Protein AF-0000000080778118 (afdb_homodimer)

Structure (mmCIF, N/CA/C/O backbone):
data_AF-0000000080778118-model_v1
#
loop_
_entity.id
_entity.type
_entity.pdbx_description
1 polymer 'Multidrug ABC transporter'
#
loop_
_atom_site.group_PDB
_atom_site.id
_atom_site.type_symbol
_atom_site.label_atom_id
_atom_site.label_alt_id
_atom_site.label_comp_id
_atom_site.label_asym_id
_atom_site.label_entity_id
_atom_site.label_seq_id
_atom_site.pdbx_PDB_ins_code
_atom_site.Cartn_x
_atom_site.Cartn_y
_atom_site.Cartn_z
_atom_site.occupancy
_atom_site.B_iso_or_equiv
_atom_site.auth_seq_id
_atom_site.auth_comp_id
_atom_site.auth_asym_id
_atom_site.auth_atom_id
_atom_site.pdbx_PDB_model_num
ATOM 1 N N . MET A 1 1 ? 23.547 4.461 8.734 1 69.62 1 MET A N 1
ATOM 2 C CA . MET A 1 1 ? 22.844 4.582 7.453 1 69.62 1 MET A CA 1
ATOM 3 C C . MET A 1 1 ? 22.344 6.004 7.238 1 69.62 1 MET A C 1
ATOM 5 O O . MET A 1 1 ? 22.578 6.594 6.18 1 69.62 1 MET A O 1
ATOM 9 N N . ILE A 1 2 ? 21.859 6.613 8.273 1 71 2 ILE A N 1
ATOM 10 C CA . ILE A 1 2 ? 21.344 7.973 8.125 1 71 2 ILE A CA 1
ATOM 11 C C . ILE A 1 2 ? 22.484 8.914 7.746 1 71 2 ILE A C 1
ATOM 13 O O . ILE A 1 2 ? 22.328 9.781 6.891 1 71 2 ILE A O 1
ATOM 17 N N . LYS A 1 3 ? 23.641 8.766 8.383 1 73.06 3 LYS A N 1
ATOM 18 C CA . LYS A 1 3 ? 24.797 9.609 8.109 1 73.06 3 LYS A CA 1
ATOM 19 C C . LYS A 1 3 ? 25.25 9.453 6.656 1 73.06 3 LYS A C 1
ATOM 21 O O . LYS A 1 3 ? 25.656 10.43 6.023 1 73.06 3 LYS A O 1
ATOM 26 N N . VAL A 1 4 ? 25.109 8.188 6.121 1 76.06 4 VAL A N 1
ATOM 27 C CA . VAL A 1 4 ? 25.516 7.93 4.746 1 76.06 4 VAL A CA 1
ATOM 28 C C . VAL A 1 4 ? 24.562 8.617 3.775 1 76.06 4 VAL A C 1
ATOM 30 O O . VAL A 1 4 ? 24.984 9.203 2.781 1 76.06 4 VAL A O 1
ATOM 33 N N . ILE A 1 5 ? 23.375 8.578 4.148 1 73.12 5 ILE A N 1
ATOM 34 C CA . ILE A 1 5 ? 22.344 9.188 3.301 1 73.12 5 ILE A CA 1
ATOM 35 C C . ILE A 1 5 ? 22.531 10.703 3.287 1 73.12 5 ILE A C 1
ATOM 37 O O . ILE A 1 5 ? 22.391 11.336 2.24 1 73.12 5 ILE A O 1
ATOM 41 N N . LEU A 1 6 ? 22.891 11.234 4.488 1 74.62 6 LEU A N 1
ATOM 42 C CA . LEU A 1 6 ? 23.078 12.68 4.617 1 74.62 6 LEU A CA 1
ATOM 43 C C . LEU A 1 6 ? 24.312 13.133 3.855 1 74.62 6 LEU A C 1
ATOM 45 O O . LEU A 1 6 ? 24.297 14.195 3.225 1 74.62 6 LEU A O 1
ATOM 49 N N . LYS A 1 7 ? 25.391 12.25 3.855 1 76.31 7 LYS A N 1
ATOM 50 C CA . LYS A 1 7 ? 26.641 12.586 3.178 1 76.31 7 LYS A CA 1
ATOM 51 C C . LYS A 1 7 ? 26.453 12.578 1.662 1 76.31 7 LYS A C 1
ATOM 53 O O . LYS A 1 7 ? 27.047 13.398 0.957 1 76.31 7 LYS A O 1
ATOM 58 N N . LYS A 1 8 ? 25.547 11.719 1.199 1 74.56 8 LYS A N 1
ATOM 59 C CA . LYS A 1 8 ? 25.328 11.609 -0.24 1 74.56 8 LYS A CA 1
ATOM 60 C C . LYS A 1 8 ? 24.516 12.797 -0.762 1 74.56 8 LYS A C 1
ATOM 62 O O . LYS A 1 8 ? 24.625 13.164 -1.934 1 74.56 8 LYS A O 1
ATOM 67 N N . ASN A 1 9 ? 23.828 13.445 0.14 1 74.12 9 ASN A N 1
ATOM 68 C CA . ASN A 1 9 ? 22.938 14.523 -0.292 1 74.12 9 ASN A CA 1
ATOM 69 C C . ASN A 1 9 ? 23.391 15.867 0.276 1 74.12 9 ASN A C 1
ATOM 71 O O . ASN A 1 9 ? 22.562 16.734 0.557 1 74.12 9 ASN A O 1
ATOM 75 N N . ILE A 1 10 ? 24.703 16.078 0.444 1 77.06 10 ILE A N 1
ATOM 76 C CA . ILE A 1 10 ? 25.266 17.25 1.109 1 77.06 10 ILE A CA 1
ATOM 77 C C . ILE A 1 10 ? 25 18.5 0.272 1 77.06 10 ILE A C 1
ATOM 79 O O . ILE A 1 10 ? 24.766 19.578 0.817 1 77.06 10 ILE A O 1
ATOM 83 N N . LYS A 1 11 ? 25.078 18.344 -1.025 1 74.19 11 LYS A N 1
ATOM 84 C CA . LYS A 1 11 ? 24.844 19.516 -1.876 1 74.19 11 LYS A CA 1
ATOM 85 C C . LYS A 1 11 ? 23.422 20.031 -1.715 1 74.19 11 LYS A C 1
ATOM 87 O O . LYS A 1 11 ? 23.203 21.234 -1.602 1 74.19 11 LYS A O 1
ATOM 92 N N . PHE A 1 12 ? 22.562 19.172 -1.613 1 72.25 12 PHE A N 1
ATOM 93 C CA . PHE A 1 12 ? 21.172 19.562 -1.423 1 72.25 12 PHE A CA 1
ATOM 94 C C . PHE A 1 12 ? 20.969 20.188 -0.049 1 72.25 12 PHE A C 1
ATOM 96 O O . PHE A 1 12 ? 20.234 21.172 0.089 1 72.25 12 PHE A O 1
ATOM 103 N N . MET A 1 13 ? 21.625 19.656 0.868 1 74.94 13 MET A N 1
ATOM 104 C CA . MET A 1 13 ? 21.484 20.188 2.223 1 74.94 13 MET A CA 1
ATOM 105 C C . MET A 1 13 ? 22.047 21.594 2.305 1 74.94 13 MET A C 1
ATOM 107 O O . MET A 1 13 ? 21.469 22.453 2.988 1 74.94 13 MET A O 1
ATOM 111 N N . ALA A 1 14 ? 23.047 21.797 1.537 1 76.06 14 ALA A N 1
ATOM 112 C CA . ALA A 1 14 ? 23.656 23.125 1.541 1 76.06 14 ALA A CA 1
ATOM 113 C C . ALA A 1 14 ? 22.719 24.141 0.897 1 76.06 14 ALA A C 1
ATOM 115 O O . ALA A 1 14 ? 22.531 25.25 1.427 1 76.06 14 ALA A O 1
ATOM 116 N N . VAL A 1 15 ? 22.172 23.734 -0.185 1 72.25 15 VAL A N 1
ATOM 117 C CA . VAL A 1 15 ? 21.266 24.641 -0.876 1 72.25 15 VAL A CA 1
ATOM 118 C C . VAL A 1 15 ? 20.031 24.891 -0.007 1 72.25 15 VAL A C 1
ATOM 120 O O . VAL A 1 15 ? 19.547 26.016 0.072 1 72.25 15 VAL A O 1
ATOM 123 N N . SER A 1 16 ? 19.578 23.859 0.66 1 71.81 16 SER A N 1
ATOM 124 C CA . SER A 1 16 ? 18.422 24 1.539 1 71.81 16 SER A CA 1
ATOM 125 C C . SER A 1 16 ? 18.734 24.891 2.729 1 71.81 16 SER A C 1
ATOM 127 O O . SER A 1 16 ? 17.891 25.672 3.174 1 71.81 16 SER A O 1
ATOM 129 N N . LEU A 1 17 ? 19.906 24.875 3.193 1 76.44 17 LEU A N 1
ATOM 130 C CA . LEU A 1 17 ? 20.312 25.719 4.312 1 76.44 17 LEU A CA 1
ATOM 131 C C . LEU A 1 17 ? 20.359 27.188 3.902 1 76.44 17 LEU A C 1
ATOM 133 O O . LEU A 1 17 ? 19.938 28.062 4.668 1 76.44 17 LEU A O 1
ATOM 137 N N . ILE A 1 18 ? 20.844 27.406 2.717 1 76.5 18 ILE A N 1
ATOM 138 C CA . ILE A 1 18 ? 20.922 28.781 2.229 1 76.5 18 ILE A CA 1
ATOM 139 C C . ILE A 1 18 ? 19.516 29.344 2.031 1 76.5 18 ILE A C 1
ATOM 141 O O . ILE A 1 18 ? 19.25 30.484 2.404 1 76.5 18 ILE A O 1
ATOM 145 N N . MET A 1 19 ? 18.734 28.562 1.525 1 70.69 19 MET A N 1
ATOM 146 C CA . MET A 1 19 ? 17.375 29.016 1.292 1 70.69 19 MET A CA 1
ATOM 147 C C . MET A 1 19 ? 16.641 29.25 2.611 1 70.69 19 MET A C 1
ATOM 149 O O . MET A 1 19 ? 15.844 30.172 2.727 1 70.69 19 MET A O 1
ATOM 153 N N . SER A 1 20 ? 16.969 28.438 3.59 1 74.88 20 SER A N 1
ATOM 154 C CA . SER A 1 20 ? 16.375 28.609 4.91 1 74.88 20 SER A CA 1
ATOM 155 C C . SER A 1 20 ? 16.844 29.906 5.566 1 74.88 20 SER A C 1
ATOM 157 O O . SER A 1 20 ? 16.078 30.578 6.246 1 74.88 20 SER A O 1
ATOM 159 N N . LEU A 1 21 ? 18.047 30.234 5.328 1 78.75 21 LEU A N 1
ATOM 160 C CA . LEU A 1 21 ? 18.594 31.469 5.883 1 78.75 21 LEU A CA 1
ATOM 161 C C . LEU A 1 21 ? 17.922 32.688 5.27 1 78.75 21 LEU A C 1
ATOM 163 O O . LEU A 1 21 ? 17.609 33.656 5.977 1 78.75 21 LEU A O 1
ATOM 167 N N . ILE A 1 22 ? 17.688 32.562 4.031 1 75.25 22 ILE A N 1
ATOM 168 C CA . ILE A 1 22 ? 17.016 33.656 3.344 1 75.25 22 ILE A CA 1
ATOM 169 C C . ILE A 1 22 ? 15.586 33.812 3.867 1 75.25 22 ILE A C 1
ATOM 171 O O . ILE A 1 22 ? 15.102 34.906 4.074 1 75.25 22 ILE A O 1
ATOM 175 N N . MET A 1 23 ? 15.008 32.75 4.184 1 73.5 23 MET A N 1
ATOM 176 C CA . MET A 1 23 ? 13.641 32.75 4.691 1 73.5 23 MET A CA 1
ATOM 177 C C . MET A 1 23 ? 13.586 33.344 6.098 1 73.5 23 MET A C 1
ATOM 179 O O . MET A 1 23 ? 12.641 34.062 6.434 1 73.5 23 MET A O 1
ATOM 183 N N . VAL A 1 24 ? 14.609 33.062 6.852 1 79.12 24 VAL A N 1
ATOM 184 C CA . VAL A 1 24 ? 14.672 33.562 8.219 1 79.12 24 VAL A CA 1
ATOM 185 C C . VAL A 1 24 ? 14.812 35.062 8.203 1 79.12 24 VAL A C 1
ATOM 187 O O . VAL A 1 24 ? 14.125 35.781 8.953 1 79.12 24 VAL A O 1
ATOM 190 N N . VAL A 1 25 ? 15.602 35.562 7.352 1 77.06 25 VAL A N 1
ATOM 191 C CA . VAL A 1 25 ? 15.836 37 7.266 1 77.06 25 VAL A CA 1
ATOM 192 C C . VAL A 1 25 ? 14.562 37.688 6.805 1 77.06 25 VAL A C 1
ATOM 194 O O . VAL A 1 25 ? 14.195 38.75 7.34 1 77.06 25 VAL A O 1
ATOM 197 N N . ALA A 1 26 ? 13.945 37.062 5.906 1 72.25 26 ALA A N 1
ATOM 198 C CA . ALA A 1 26 ? 12.719 37.656 5.375 1 72.25 26 ALA A CA 1
ATOM 199 C C . ALA A 1 26 ? 11.617 37.688 6.43 1 72.25 26 ALA A C 1
ATOM 201 O O . ALA A 1 26 ? 10.852 38.656 6.531 1 72.25 26 ALA A O 1
ATOM 202 N N . THR A 1 27 ? 11.531 36.656 7.227 1 74.75 27 THR A N 1
ATOM 203 C CA . THR A 1 27 ? 10.484 36.531 8.234 1 74.75 27 THR A CA 1
ATOM 204 C C . THR A 1 27 ? 10.727 37.5 9.383 1 74.75 27 THR A C 1
ATOM 206 O O . THR A 1 27 ? 9.797 38.156 9.859 1 74.75 27 THR A O 1
ATOM 209 N N . LEU A 1 28 ? 11.938 37.719 9.812 1 77.31 28 LEU A N 1
ATOM 210 C CA . LEU A 1 28 ? 12.258 38.531 10.969 1 77.31 28 LEU A CA 1
ATOM 211 C C . LEU A 1 28 ? 12.328 40.031 10.578 1 77.31 28 LEU A C 1
ATOM 213 O O . LEU A 1 28 ? 12.281 40.906 11.445 1 77.31 28 LEU A O 1
ATOM 217 N N . SER A 1 29 ? 12.406 40.281 9.328 1 76.44 29 SER A N 1
ATOM 218 C CA . SER A 1 29 ? 12.492 41.688 8.883 1 76.44 29 SER A CA 1
ATOM 219 C C . SER A 1 29 ? 11.195 42.438 9.148 1 76.44 29 SER A C 1
ATOM 221 O O . SER A 1 29 ? 11.203 43.656 9.367 1 76.44 29 SER A O 1
ATOM 223 N N . VAL A 1 30 ? 10.094 41.719 9.164 1 74.88 30 VAL A N 1
ATOM 224 C CA . VAL A 1 30 ? 8.797 42.375 9.312 1 74.88 30 VAL A CA 1
ATOM 225 C C . VAL A 1 30 ? 8.656 42.938 10.727 1 74.88 30 VAL A C 1
ATOM 227 O O . VAL A 1 30 ? 8.391 44.125 10.906 1 74.88 30 VAL A O 1
ATOM 230 N N . PRO A 1 31 ? 8.914 42.094 11.734 1 71.12 31 PRO A N 1
ATOM 231 C CA . PRO A 1 31 ? 8.812 42.656 13.086 1 71.12 31 PRO A CA 1
ATOM 232 C C . PRO A 1 31 ? 9.852 43.75 13.344 1 71.12 31 PRO A C 1
ATOM 234 O O . PRO A 1 31 ? 9.57 44.719 14.047 1 71.12 31 PRO A O 1
ATOM 237 N N . PHE A 1 32 ? 10.953 43.688 12.781 1 75.44 32 PHE A N 1
ATOM 238 C CA . PHE A 1 32 ? 11.992 44.688 13 1 75.44 32 PHE A CA 1
ATOM 239 C C . PHE A 1 32 ? 11.625 46 12.344 1 75.44 32 PHE A C 1
ATOM 241 O O . PHE A 1 32 ? 11.805 47.062 12.938 1 75.44 32 PHE A O 1
ATOM 248 N N . LEU A 1 33 ? 11.156 45.875 11.172 1 76.12 33 LEU A N 1
ATOM 249 C CA . LEU A 1 33 ? 10.766 47.094 10.469 1 76.12 33 LEU A CA 1
ATOM 250 C C . LEU A 1 33 ? 9.531 47.719 11.117 1 76.12 33 LEU A C 1
ATOM 252 O O . LEU A 1 33 ? 9.398 48.938 11.164 1 76.12 33 LEU A O 1
ATOM 256 N N . SER A 1 34 ? 8.625 46.812 11.547 1 74.25 34 SER A N 1
ATOM 257 C CA . SER A 1 34 ? 7.445 47.312 12.234 1 74.25 34 SER A CA 1
ATOM 258 C C . SER A 1 34 ? 7.824 48.094 13.5 1 74.25 34 SER A C 1
ATOM 260 O O . SER A 1 34 ? 7.203 49.094 13.836 1 74.25 34 SER A O 1
ATOM 262 N N . ASN A 1 35 ? 8.82 47.594 14.227 1 73.44 35 ASN A N 1
ATOM 263 C CA . ASN A 1 35 ? 9.297 48.281 15.422 1 73.44 35 ASN A CA 1
ATOM 264 C C . ASN A 1 35 ? 9.844 49.688 15.094 1 73.44 35 ASN A C 1
ATOM 266 O O . ASN A 1 35 ? 9.609 50.625 15.836 1 73.44 35 ASN A O 1
ATOM 270 N N . LYS A 1 36 ? 10.523 49.781 14 1 74.19 36 LYS A N 1
ATOM 271 C CA . LYS A 1 36 ? 11.094 51.062 13.602 1 74.19 36 LYS A CA 1
ATOM 272 C C . LYS A 1 36 ? 10.008 52.062 13.164 1 74.19 36 LYS A C 1
ATOM 274 O O . LY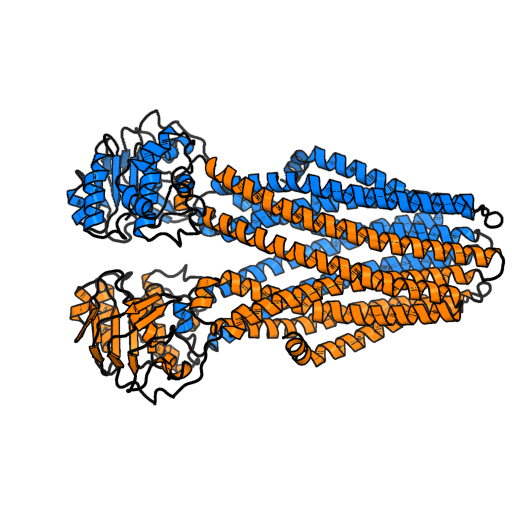S A 1 36 ? 10.07 53.25 13.477 1 74.19 36 LYS A O 1
ATOM 279 N N . ILE A 1 37 ? 9.016 51.562 12.516 1 74.38 37 ILE A N 1
ATOM 280 C CA . ILE A 1 37 ? 7.973 52.406 11.945 1 74.38 37 ILE A CA 1
ATOM 281 C C . ILE A 1 37 ? 7.027 52.875 13.047 1 74.38 37 ILE A C 1
ATOM 283 O O . ILE A 1 37 ? 6.66 54.062 13.094 1 74.38 37 ILE A O 1
ATOM 287 N N . PHE A 1 38 ? 6.758 51.938 14.008 1 68.75 38 PHE A N 1
ATOM 288 C CA . PHE A 1 38 ? 5.711 52.25 14.977 1 68.75 38 PHE A CA 1
ATOM 289 C C . PHE A 1 38 ? 6.297 52.969 16.203 1 68.75 38 PHE A C 1
ATOM 291 O O . PHE A 1 38 ? 5.555 53.469 17.047 1 68.75 38 PHE A O 1
ATOM 298 N N . ARG A 1 39 ? 7.582 52.969 16.328 1 70.31 39 ARG A N 1
ATOM 299 C CA . ARG A 1 39 ? 8.211 53.688 17.438 1 70.31 39 ARG A CA 1
ATOM 300 C C . ARG A 1 39 ? 7.777 55.156 17.438 1 70.31 39 ARG A C 1
ATOM 302 O O . ARG A 1 39 ? 7.57 55.75 18.516 1 70.31 39 ARG A O 1
ATOM 309 N N . ASP A 1 40 ? 7.723 55.688 16.219 1 64.75 40 ASP A N 1
ATOM 310 C CA . ASP A 1 40 ? 7.195 57.062 16.125 1 64.75 40 ASP A CA 1
ATOM 311 C C . ASP A 1 40 ? 5.793 57.062 15.531 1 64.75 40 ASP A C 1
ATOM 313 O O . ASP A 1 40 ? 5.621 57.375 14.352 1 64.75 40 ASP A O 1
ATOM 317 N N . ILE A 1 41 ? 4.793 56.562 16.281 1 61.75 41 ILE A N 1
ATOM 318 C CA . ILE A 1 41 ? 3.426 56.312 15.836 1 61.75 41 ILE A CA 1
ATOM 319 C C . ILE A 1 41 ? 2.807 57.625 15.336 1 61.75 41 ILE A C 1
ATOM 321 O O . ILE A 1 41 ? 1.935 57.594 14.469 1 61.75 41 ILE A O 1
ATOM 325 N N . THR A 1 42 ? 3.24 58.719 15.898 1 60.03 42 THR A N 1
ATOM 326 C CA . THR A 1 42 ? 2.619 60 15.562 1 60.03 42 THR A CA 1
ATOM 327 C C . THR A 1 42 ? 3.043 60.469 14.172 1 60.03 42 THR A C 1
ATOM 329 O O . THR A 1 42 ? 2.363 61.281 13.547 1 60.03 42 THR A O 1
ATOM 332 N N . ASN A 1 43 ? 4.207 59.906 13.719 1 63.88 43 ASN A N 1
ATOM 333 C CA . ASN A 1 43 ? 4.684 60.344 12.406 1 63.88 43 ASN A CA 1
ATOM 334 C C . ASN A 1 43 ? 4.887 59.188 11.461 1 63.88 43 ASN A C 1
ATOM 336 O O . ASN A 1 43 ? 6 58.938 10.992 1 63.88 43 ASN A O 1
ATOM 340 N N . ILE A 1 44 ? 3.84 58.406 11.219 1 69.62 44 ILE A N 1
ATOM 341 C CA . ILE A 1 44 ? 3.971 57.312 10.273 1 69.62 44 ILE A CA 1
ATOM 342 C C . ILE A 1 44 ? 3.918 57.844 8.844 1 69.62 44 ILE A C 1
ATOM 344 O O . ILE A 1 44 ? 2.949 58.5 8.461 1 69.62 44 ILE A O 1
ATOM 348 N N . GLN A 1 45 ? 5.062 57.906 8.148 1 68.5 45 GLN A N 1
ATOM 349 C CA . GLN A 1 45 ? 5.133 58.312 6.75 1 68.5 45 GLN A CA 1
ATOM 350 C C . GLN A 1 45 ? 4.598 57.188 5.832 1 68.5 45 GLN A C 1
ATOM 352 O O . GLN A 1 45 ? 4.773 56 6.113 1 68.5 45 GLN A O 1
ATOM 357 N N . ARG A 1 46 ? 3.762 57.562 4.824 1 73.94 46 ARG A N 1
ATOM 358 C CA . ARG A 1 46 ? 3.215 56.625 3.834 1 73.94 46 ARG A CA 1
ATOM 359 C C . ARG A 1 46 ? 4.316 55.781 3.217 1 73.94 46 ARG A C 1
ATOM 361 O O . ARG A 1 46 ? 4.098 54.625 2.9 1 73.94 46 ARG A O 1
ATOM 368 N N . SER A 1 47 ? 5.461 56.406 3.174 1 75.44 47 SER A N 1
ATOM 369 C CA . SER A 1 47 ? 6.586 55.688 2.568 1 75.44 47 SER A CA 1
ATOM 370 C C . SER A 1 47 ? 7.004 54.5 3.412 1 75.44 47 SER A C 1
ATOM 372 O O . SER A 1 47 ? 7.395 53.438 2.875 1 75.44 47 SER A O 1
ATOM 374 N N . ASP A 1 48 ? 6.809 54.5 4.695 1 75.62 48 ASP A N 1
ATOM 375 C CA . ASP A 1 48 ? 7.188 53.406 5.578 1 75.62 48 ASP A CA 1
ATOM 376 C C . ASP A 1 48 ? 6.207 52.25 5.461 1 75.62 48 ASP A C 1
ATOM 378 O O . ASP A 1 48 ? 6.609 51.094 5.531 1 75.62 48 ASP A O 1
ATOM 382 N N . LEU A 1 49 ? 5.027 52.594 5.137 1 73.62 49 LEU A N 1
ATOM 383 C CA . LEU A 1 49 ? 4.012 51.562 4.98 1 73.62 49 LEU A CA 1
ATOM 384 C C . LEU A 1 49 ? 4.207 50.812 3.666 1 73.62 49 LEU A C 1
ATOM 386 O O . LEU A 1 49 ? 4.031 49.594 3.613 1 73.62 49 LEU A O 1
ATOM 390 N N . TYR A 1 50 ? 4.582 51.562 2.682 1 76.31 50 TYR A N 1
ATOM 391 C CA . TYR A 1 50 ? 4.863 50.938 1.401 1 76.31 50 TYR A CA 1
ATOM 392 C C . TYR A 1 50 ? 6.086 50.031 1.501 1 76.31 50 TYR A C 1
ATOM 394 O O . TYR A 1 50 ? 6.125 48.938 0.888 1 76.31 50 TYR A O 1
ATOM 402 N N . LEU A 1 51 ? 7.008 50.469 2.293 1 77.56 51 LEU A N 1
ATOM 403 C CA . LEU A 1 51 ? 8.211 49.656 2.477 1 77.56 51 LEU A CA 1
ATOM 404 C C . LEU A 1 51 ? 7.887 48.375 3.203 1 77.56 51 LEU A C 1
ATOM 406 O O . LEU A 1 51 ? 8.398 47.312 2.838 1 77.56 51 LEU A O 1
ATOM 410 N N . LEU A 1 52 ? 7.035 48.438 4.16 1 76.06 52 LEU A N 1
ATOM 411 C CA . LEU A 1 52 ? 6.633 47.25 4.902 1 76.06 52 LEU A CA 1
ATOM 412 C C . LEU A 1 52 ? 5.879 46.281 4.004 1 76.06 52 LEU A C 1
ATOM 414 O O . LEU A 1 52 ? 6.133 45.094 4.035 1 76.06 52 LEU A O 1
ATOM 418 N N . PHE A 1 53 ? 5.047 46.812 3.182 1 75.75 53 PHE A N 1
ATOM 419 C CA . PHE A 1 53 ? 4.289 46 2.242 1 75.75 53 PHE A CA 1
ATOM 420 C C . PHE A 1 53 ? 5.211 45.344 1.211 1 75.75 53 PHE A C 1
ATOM 422 O O . PHE A 1 53 ? 5.047 44.188 0.863 1 75.75 53 PHE A O 1
ATOM 429 N N . GLY A 1 54 ? 6.121 46.156 0.726 1 75.38 54 GLY A N 1
ATOM 430 C CA . GLY A 1 54 ? 7.066 45.656 -0.25 1 75.38 54 GLY A CA 1
ATOM 431 C C . GLY A 1 54 ? 7.914 44.5 0.283 1 75.38 54 GLY A C 1
ATOM 432 O O . GLY A 1 54 ? 8.148 43.531 -0.417 1 75.38 54 GLY A O 1
ATOM 433 N N . ILE A 1 55 ? 8.297 44.5 1.538 1 77.38 55 ILE A N 1
ATOM 434 C CA . ILE A 1 55 ? 9.133 43.469 2.141 1 77.38 55 ILE A CA 1
ATOM 435 C C . ILE A 1 55 ? 8.305 42.188 2.355 1 77.38 55 ILE A C 1
ATOM 437 O O . ILE A 1 55 ? 8.812 41.094 2.193 1 77.38 55 ILE A O 1
ATOM 441 N N . MET A 1 56 ? 7.062 42.344 2.703 1 77.12 56 MET A N 1
ATOM 442 C CA . MET A 1 56 ? 6.191 41.188 2.898 1 77.12 56 MET A CA 1
ATOM 443 C C . MET A 1 56 ? 5.977 40.438 1.587 1 77.12 56 MET A C 1
ATOM 445 O O . MET A 1 56 ? 6.016 39.219 1.557 1 77.12 56 MET A O 1
ATOM 449 N N . VAL A 1 57 ? 5.777 41.25 0.515 1 78.62 57 VAL A N 1
ATOM 450 C CA . VAL A 1 57 ? 5.559 40.625 -0.795 1 78.62 57 VAL A CA 1
ATOM 451 C C . VAL A 1 57 ? 6.832 39.938 -1.258 1 78.62 57 VAL A C 1
ATOM 453 O O . VAL A 1 57 ? 6.777 38.812 -1.81 1 78.62 57 VAL A O 1
ATOM 456 N N . LEU A 1 58 ? 7.953 40.562 -1.013 1 77.88 58 LEU A N 1
ATOM 457 C CA . LEU A 1 58 ? 9.227 39.969 -1.39 1 77.88 58 LEU A CA 1
ATOM 458 C C . LEU A 1 58 ? 9.469 38.688 -0.629 1 77.88 58 LEU A C 1
ATOM 460 O O . LEU A 1 58 ? 9.984 37.719 -1.193 1 77.88 58 LEU A O 1
ATOM 464 N N . ASN A 1 59 ? 9.125 38.625 0.623 1 77.25 59 ASN A N 1
ATOM 465 C CA . ASN A 1 59 ? 9.266 37.406 1.429 1 77.25 59 ASN A CA 1
ATOM 466 C C . ASN A 1 59 ? 8.453 36.25 0.853 1 77.25 59 ASN A C 1
ATOM 468 O O . ASN A 1 59 ? 8.891 35.094 0.868 1 77.25 59 ASN A O 1
ATOM 472 N N . TYR A 1 60 ? 7.391 36.531 0.316 1 77.88 60 TYR A N 1
ATOM 473 C CA . TYR A 1 60 ? 6.52 35.5 -0.218 1 77.88 60 TYR A CA 1
ATOM 474 C C . TYR A 1 60 ? 7.062 34.938 -1.533 1 77.88 60 TYR A C 1
ATOM 476 O O . TYR A 1 60 ? 6.961 33.75 -1.804 1 77.88 60 TYR A O 1
ATOM 484 N N . PHE A 1 61 ? 7.594 35.844 -2.35 1 79.81 61 PHE A N 1
ATOM 485 C CA . PHE A 1 61 ? 8.188 35.406 -3.6 1 79.81 61 PHE A CA 1
ATOM 486 C C . PHE A 1 61 ? 9.391 34.5 -3.33 1 79.81 61 PHE A C 1
ATOM 488 O O . PHE A 1 61 ? 9.617 33.531 -4.051 1 79.81 61 PHE A O 1
ATOM 495 N N . ILE A 1 62 ? 10.094 34.812 -2.336 1 77.31 62 ILE A N 1
ATOM 496 C CA . ILE A 1 62 ? 11.242 34 -1.966 1 77.31 62 ILE A CA 1
ATOM 497 C C . ILE A 1 62 ? 10.773 32.625 -1.475 1 77.31 62 ILE A C 1
ATOM 499 O O . ILE A 1 62 ? 11.375 31.609 -1.803 1 77.31 62 ILE A O 1
ATOM 503 N N . GLN A 1 63 ? 9.68 32.625 -0.722 1 77.81 63 GLN A N 1
ATOM 504 C CA . GLN A 1 63 ? 9.148 31.359 -0.202 1 77.81 63 GLN A CA 1
ATOM 505 C C . GLN A 1 63 ? 8.688 30.438 -1.334 1 77.81 63 GLN A C 1
ATOM 507 O O . GLN A 1 63 ? 8.953 29.234 -1.313 1 77.81 63 GLN A O 1
ATOM 512 N N . ILE A 1 64 ? 8.023 31.062 -2.299 1 82.12 64 ILE A N 1
ATOM 513 C CA . ILE A 1 64 ? 7.543 30.281 -3.438 1 82.12 64 ILE A CA 1
ATOM 514 C C . ILE A 1 64 ? 8.727 29.766 -4.25 1 82.12 64 ILE A C 1
ATOM 516 O O . ILE A 1 64 ? 8.734 28.625 -4.695 1 82.12 64 ILE A O 1
ATOM 520 N N . GLY A 1 65 ? 9.688 30.625 -4.484 1 78.62 65 GLY A N 1
ATOM 521 C CA . GLY A 1 65 ? 10.883 30.219 -5.195 1 78.62 65 GLY A CA 1
ATOM 522 C C . GLY A 1 65 ? 11.609 29.062 -4.523 1 78.62 65 GLY A C 1
ATOM 523 O O . GLY A 1 65 ? 12.094 28.156 -5.195 1 78.62 65 GLY A O 1
ATOM 524 N N . LEU A 1 66 ? 11.625 29.047 -3.27 1 78 66 LEU A N 1
ATOM 525 C CA . LEU A 1 66 ? 12.273 27.984 -2.516 1 78 66 LEU A CA 1
ATOM 526 C C . LEU A 1 66 ? 11.523 26.672 -2.672 1 78 66 LEU A C 1
ATOM 528 O O . LEU A 1 66 ? 12.141 25.609 -2.766 1 78 66 LEU A O 1
ATOM 532 N N . ILE A 1 67 ? 10.219 26.75 -2.66 1 79.81 67 ILE A N 1
ATOM 533 C CA . ILE A 1 67 ? 9.406 25.547 -2.799 1 79.81 67 ILE A CA 1
ATOM 534 C C . ILE A 1 67 ? 9.648 24.922 -4.168 1 79.81 67 ILE A C 1
ATOM 536 O O . ILE A 1 67 ? 9.812 23.703 -4.273 1 79.81 67 ILE A O 1
ATOM 540 N N . LEU A 1 68 ? 9.672 25.781 -5.207 1 83.81 68 LEU A N 1
ATOM 541 C CA . LEU A 1 68 ? 9.875 25.281 -6.566 1 83.81 68 LEU A CA 1
ATOM 542 C C . LEU A 1 68 ? 11.25 24.656 -6.715 1 83.81 68 LEU A C 1
ATOM 544 O O . LEU A 1 68 ? 11.383 23.594 -7.324 1 83.81 68 LEU A O 1
ATOM 548 N N . LEU A 1 69 ? 12.203 25.266 -6.129 1 80.44 69 LEU A N 1
ATOM 549 C CA . LEU A 1 69 ? 13.57 24.75 -6.219 1 80.44 69 LEU A CA 1
ATOM 550 C C . LEU A 1 69 ? 13.711 23.453 -5.43 1 80.44 69 LEU A C 1
ATOM 552 O O . LEU A 1 69 ? 14.383 22.516 -5.879 1 80.44 69 LEU A O 1
ATOM 556 N N . LYS A 1 70 ? 13.148 23.438 -4.262 1 80.12 70 LYS A N 1
ATOM 557 C CA . LYS A 1 70 ? 13.211 22.266 -3.404 1 80.12 70 LYS A CA 1
ATOM 558 C C . LYS A 1 70 ? 12.648 21.031 -4.117 1 80.12 70 LYS A C 1
ATOM 560 O O . LYS A 1 70 ? 13.242 19.953 -4.059 1 80.12 70 LYS A O 1
ATOM 565 N N . GLU A 1 71 ? 11.594 21.219 -4.801 1 83.5 71 GLU A N 1
ATOM 566 C CA . GLU A 1 71 ? 10.938 20.078 -5.434 1 83.5 71 GLU A CA 1
ATOM 567 C C . GLU A 1 71 ? 11.695 19.625 -6.68 1 83.5 71 GLU A C 1
ATOM 569 O O . GLU A 1 71 ? 11.688 18.438 -7.027 1 83.5 71 GLU A O 1
ATOM 574 N N . LYS A 1 72 ? 12.336 20.562 -7.312 1 84.12 72 LYS A N 1
ATOM 575 C CA . LYS A 1 72 ? 13.164 20.203 -8.461 1 84.12 72 LYS A CA 1
ATOM 576 C C . LYS A 1 72 ? 14.352 19.344 -8.023 1 84.12 72 LYS A C 1
ATOM 578 O O . LYS A 1 72 ? 14.695 18.375 -8.688 1 84.12 72 LYS A O 1
ATOM 583 N N . VAL A 1 73 ? 14.938 19.719 -6.949 1 81.25 73 VAL A N 1
ATOM 584 C CA . VAL A 1 73 ? 16.078 18.969 -6.43 1 81.25 73 VAL A CA 1
ATOM 585 C C . VAL A 1 73 ? 15.602 17.625 -5.891 1 81.25 73 VAL A C 1
ATOM 587 O O . VAL A 1 73 ? 16.312 16.625 -6 1 81.25 73 VAL A O 1
ATOM 590 N N . ALA A 1 74 ? 14.438 17.609 -5.277 1 83.38 74 ALA A N 1
ATOM 591 C CA . ALA A 1 74 ? 13.875 16.406 -4.68 1 83.38 74 ALA A CA 1
ATOM 592 C C . ALA A 1 74 ? 13.727 15.297 -5.723 1 83.38 74 ALA A C 1
ATOM 594 O O . ALA A 1 74 ? 13.891 14.109 -5.41 1 83.38 74 ALA A O 1
ATOM 595 N N . VAL A 1 75 ? 13.414 15.695 -6.949 1 88.5 75 VAL A N 1
ATOM 596 C CA . VAL A 1 75 ? 13.234 14.695 -8 1 88.5 75 VAL A CA 1
ATOM 597 C C . VAL A 1 75 ? 14.523 13.906 -8.195 1 88.5 75 VAL A C 1
ATOM 599 O O . VAL A 1 75 ? 14.508 12.68 -8.234 1 88.5 75 VAL A O 1
ATOM 602 N N . ASN A 1 76 ? 15.578 14.578 -8.305 1 85.81 76 ASN A N 1
ATOM 603 C CA . ASN A 1 76 ? 16.859 13.922 -8.547 1 85.81 76 ASN A CA 1
ATOM 604 C C . ASN A 1 76 ? 17.297 13.094 -7.348 1 85.81 76 ASN A C 1
ATOM 606 O O . ASN A 1 76 ? 17.75 11.961 -7.504 1 85.81 76 ASN A O 1
ATOM 610 N N . VAL A 1 77 ? 17.188 13.625 -6.211 1 83.5 77 VAL A N 1
ATOM 611 C CA . VAL A 1 77 ? 17.656 12.945 -5 1 83.5 77 VAL A CA 1
ATOM 612 C C . VAL A 1 77 ? 16.812 11.703 -4.754 1 83.5 77 VAL A C 1
ATOM 614 O O . VAL A 1 77 ? 17.344 10.633 -4.461 1 83.5 77 VAL A O 1
ATOM 617 N N . ASN A 1 78 ? 15.539 11.859 -4.871 1 89.19 78 ASN A N 1
ATOM 618 C CA . ASN A 1 78 ? 14.648 10.734 -4.621 1 89.19 78 ASN A CA 1
ATOM 619 C C . ASN A 1 78 ? 14.805 9.648 -5.684 1 89.19 78 ASN A C 1
ATOM 621 O O . ASN A 1 78 ? 14.742 8.461 -5.375 1 89.19 78 ASN A O 1
ATOM 625 N N . SER A 1 79 ? 14.93 10.125 -6.91 1 91.62 79 SER A N 1
ATOM 626 C CA . SER A 1 79 ? 15.117 9.156 -7.984 1 91.62 79 SER A CA 1
ATOM 627 C C . SER A 1 79 ? 16.406 8.359 -7.789 1 91.62 79 SER A C 1
ATOM 629 O O . SER A 1 79 ? 16.422 7.145 -8.008 1 91.62 79 SER A O 1
ATOM 631 N N . GLU A 1 80 ? 17.391 9.023 -7.426 1 88.38 80 GLU A N 1
ATOM 632 C CA . GLU A 1 80 ? 18.672 8.359 -7.199 1 88.38 80 GLU A CA 1
ATOM 633 C C . GLU A 1 80 ? 18.594 7.387 -6.027 1 88.38 80 GLU A C 1
ATOM 635 O O . GLU A 1 80 ? 19.094 6.266 -6.109 1 88.38 80 GLU A O 1
ATOM 640 N N . ASN A 1 81 ? 18 7.777 -4.984 1 88.81 81 ASN A N 1
ATOM 641 C CA . ASN A 1 81 ? 17.891 6.918 -3.811 1 88.81 81 ASN A CA 1
ATOM 642 C C . ASN A 1 81 ? 17.031 5.684 -4.102 1 88.81 81 ASN A C 1
ATOM 644 O O . ASN A 1 81 ? 17.453 4.559 -3.816 1 88.81 81 ASN A O 1
ATOM 648 N N . LEU A 1 82 ? 15.891 5.957 -4.629 1 92.94 82 LEU A N 1
ATOM 649 C CA . LEU A 1 82 ? 15.031 4.816 -4.93 1 92.94 82 LEU A CA 1
ATOM 650 C C . LEU A 1 82 ? 15.695 3.887 -5.941 1 92.94 82 LEU A C 1
ATOM 652 O O . LEU A 1 82 ? 15.586 2.664 -5.836 1 92.94 82 LEU A O 1
ATOM 656 N N . GLY A 1 83 ? 16.297 4.5 -6.938 1 92.81 83 GLY A N 1
ATOM 657 C CA . GLY A 1 83 ? 17.031 3.695 -7.906 1 92.81 83 GLY A CA 1
ATOM 658 C C . GLY A 1 83 ? 18.078 2.807 -7.27 1 92.81 83 GLY A C 1
ATOM 659 O O . GLY A 1 83 ? 18.188 1.627 -7.609 1 92.81 83 GLY A O 1
ATOM 660 N N . ASN A 1 84 ? 18.828 3.32 -6.371 1 90.94 84 ASN A N 1
ATOM 661 C CA . ASN A 1 84 ? 19.859 2.559 -5.676 1 90.94 84 ASN A CA 1
ATOM 662 C C . ASN A 1 84 ? 19.25 1.452 -4.812 1 90.94 84 ASN A C 1
ATOM 664 O O . ASN A 1 84 ? 19.781 0.341 -4.766 1 90.94 84 ASN A O 1
ATOM 668 N N . PHE A 1 85 ? 18.188 1.786 -4.145 1 93.06 85 PHE A N 1
ATOM 669 C CA . PHE A 1 85 ? 17.547 0.797 -3.287 1 93.06 85 PHE A CA 1
ATOM 670 C C . PHE A 1 85 ? 16.969 -0.344 -4.117 1 93.06 85 PHE A C 1
ATOM 672 O O . PHE A 1 85 ? 17.062 -1.51 -3.727 1 93.06 85 PHE A O 1
ATOM 679 N N . MET A 1 86 ? 16.406 0.073 -5.211 1 93.81 86 MET A N 1
ATOM 680 C CA . MET A 1 86 ? 15.859 -0.951 -6.098 1 93.81 86 MET A CA 1
ATOM 681 C C . MET A 1 86 ? 16.969 -1.837 -6.656 1 93.81 86 MET A C 1
ATOM 683 O O . MET A 1 86 ? 16.766 -3.039 -6.848 1 93.81 86 MET A O 1
ATOM 687 N N . GLN A 1 87 ? 18.062 -1.28 -6.926 1 91.75 87 GLN A N 1
ATOM 688 C CA . GLN A 1 87 ? 19.203 -2.053 -7.402 1 91.75 87 GLN A CA 1
ATOM 689 C C . GLN A 1 87 ? 19.688 -3.033 -6.34 1 91.75 87 GLN A C 1
ATOM 691 O O . GLN A 1 87 ? 20.078 -4.156 -6.656 1 91.75 87 GLN A O 1
ATOM 696 N N . ASP A 1 88 ? 19.688 -2.588 -5.133 1 92 88 ASP A N 1
ATOM 697 C CA . ASP A 1 88 ? 20.078 -3.461 -4.035 1 92 88 ASP A CA 1
ATOM 698 C C . ASP A 1 88 ? 19.172 -4.676 -3.938 1 92 88 ASP A C 1
ATOM 700 O O . ASP A 1 88 ? 19.609 -5.762 -3.549 1 92 88 ASP A O 1
ATOM 704 N N . LEU A 1 89 ? 17.938 -4.527 -4.305 1 92.12 89 LEU A N 1
ATOM 705 C CA . LEU A 1 89 ? 16.953 -5.609 -4.195 1 92.12 89 LEU A CA 1
ATOM 706 C C . LEU A 1 89 ? 17.328 -6.762 -5.125 1 92.12 89 LEU A C 1
ATOM 708 O O . LEU A 1 89 ? 17.031 -7.922 -4.832 1 92.12 89 LEU A O 1
ATOM 712 N N . PHE A 1 90 ? 18.016 -6.406 -6.242 1 89.75 90 PHE A N 1
ATOM 713 C CA . PHE A 1 90 ? 18.438 -7.453 -7.16 1 89.75 90 PHE A CA 1
ATOM 714 C C . PHE A 1 90 ? 19.469 -8.367 -6.5 1 89.75 90 PHE A C 1
ATOM 716 O O . PHE A 1 90 ? 19.594 -9.531 -6.871 1 89.75 90 PHE A O 1
ATOM 723 N N . HIS A 1 91 ? 20.109 -7.852 -5.543 1 90.81 91 HIS A N 1
ATOM 724 C CA . HIS A 1 91 ? 21.266 -8.57 -5.004 1 90.81 91 HIS A CA 1
ATOM 725 C C . HIS A 1 91 ? 20.953 -9.164 -3.633 1 90.81 91 HIS A C 1
ATOM 727 O O . HIS A 1 91 ? 21.844 -9.672 -2.953 1 90.81 91 HIS A O 1
ATOM 733 N N . VAL A 1 92 ? 19.766 -9.133 -3.236 1 91.69 92 VAL A N 1
ATOM 734 C CA . VAL A 1 92 ? 19.344 -9.711 -1.963 1 91.69 92 VAL A CA 1
ATOM 735 C C . VAL A 1 92 ? 19.344 -11.234 -2.068 1 91.69 92 VAL A C 1
ATOM 737 O O . VAL A 1 92 ? 19.078 -11.789 -3.139 1 91.69 92 VAL A O 1
ATOM 740 N N . LYS A 1 93 ? 19.656 -11.914 -0.99 1 90.31 93 LYS A N 1
ATOM 741 C CA . LYS A 1 93 ? 19.672 -13.367 -0.959 1 90.31 93 LYS A CA 1
ATOM 742 C C . LYS A 1 93 ? 18.297 -13.945 -1.322 1 90.31 93 LYS A C 1
ATOM 744 O O . LYS A 1 93 ? 17.266 -13.352 -1 1 90.31 93 LYS A O 1
ATOM 749 N N . TYR A 1 94 ? 18.312 -15.062 -1.887 1 87.75 94 TYR A N 1
ATOM 750 C CA . TYR A 1 94 ? 17.125 -15.734 -2.398 1 87.75 94 TYR A CA 1
ATOM 751 C C . TYR A 1 94 ? 16.109 -15.977 -1.285 1 87.75 94 TYR A C 1
ATOM 753 O O . TYR A 1 94 ? 14.938 -15.656 -1.431 1 87.75 94 TYR A O 1
ATOM 761 N N . ASP A 1 95 ? 16.562 -16.438 -0.209 1 82.38 95 ASP A N 1
ATOM 762 C CA . ASP A 1 95 ? 15.672 -16.781 0.888 1 82.38 95 ASP A CA 1
ATOM 763 C C . ASP A 1 95 ? 15.016 -15.539 1.479 1 82.38 95 ASP A C 1
ATOM 765 O O . ASP A 1 95 ? 13.859 -15.578 1.904 1 82.38 95 ASP A O 1
ATOM 769 N N . THR A 1 96 ? 15.766 -14.516 1.489 1 83.5 96 THR A N 1
ATOM 770 C CA . THR A 1 96 ? 15.211 -13.266 1.989 1 83.5 96 THR A CA 1
ATOM 771 C C . THR A 1 96 ? 14.117 -12.742 1.062 1 83.5 96 THR A C 1
ATOM 773 O O . THR A 1 96 ? 13.094 -12.234 1.524 1 83.5 96 THR A O 1
ATOM 776 N N . MET A 1 97 ? 14.289 -12.875 -0.207 1 84.25 97 MET A N 1
ATOM 777 C CA . MET A 1 97 ? 13.305 -12.43 -1.193 1 84.25 97 MET A CA 1
ATOM 778 C C . MET A 1 97 ? 12.023 -13.234 -1.084 1 84.25 97 MET A C 1
ATOM 780 O O . MET A 1 97 ? 10.922 -12.688 -1.187 1 84.25 97 MET A O 1
ATOM 784 N N . ILE A 1 98 ? 12.211 -14.516 -0.863 1 76.31 98 ILE A N 1
ATOM 785 C CA . ILE A 1 98 ? 11.055 -15.406 -0.779 1 76.31 98 ILE A CA 1
ATOM 786 C C . ILE A 1 98 ? 10.32 -15.172 0.538 1 76.31 98 ILE A C 1
ATOM 788 O O . ILE A 1 98 ? 9.086 -15.141 0.571 1 76.31 98 ILE A O 1
ATOM 792 N N . ASN A 1 99 ? 11.062 -14.969 1.585 1 74.62 99 ASN A N 1
ATOM 793 C CA . ASN A 1 99 ? 10.477 -14.82 2.912 1 74.62 99 ASN A CA 1
ATOM 794 C C . ASN A 1 99 ? 9.719 -13.5 3.047 1 74.62 99 ASN A C 1
ATOM 796 O O . ASN A 1 99 ? 8.633 -13.461 3.621 1 74.62 99 ASN A O 1
ATOM 800 N N . LEU A 1 100 ? 10.219 -12.477 2.572 1 75.12 100 LEU A N 1
ATOM 801 C CA . LEU A 1 100 ? 9.609 -11.164 2.736 1 75.12 100 LEU A CA 1
ATOM 802 C C . LEU A 1 100 ? 8.617 -10.875 1.611 1 75.12 100 LEU A C 1
ATOM 804 O O . LEU A 1 100 ? 7.621 -10.18 1.815 1 75.12 100 LEU A O 1
ATOM 808 N N . GLY A 1 101 ? 8.891 -11.414 0.521 1 75.19 101 GLY A N 1
ATOM 809 C CA . GLY A 1 101 ? 8.039 -11.148 -0.625 1 75.19 101 GLY A CA 1
ATOM 810 C C . GLY A 1 101 ? 8.43 -9.898 -1.39 1 75.19 101 GLY A C 1
ATOM 811 O O . GLY A 1 101 ? 8.867 -8.914 -0.794 1 75.19 101 GLY A O 1
ATOM 812 N N . ASN A 1 102 ? 8.242 -9.945 -2.621 1 80.19 102 ASN A N 1
ATOM 813 C CA . ASN A 1 102 ? 8.664 -8.844 -3.482 1 80.19 102 ASN A CA 1
ATOM 814 C C . ASN A 1 102 ? 7.855 -7.574 -3.201 1 80.19 102 ASN A C 1
ATOM 816 O O . ASN A 1 102 ? 8.414 -6.477 -3.158 1 80.19 102 ASN A O 1
ATOM 820 N N . ASN A 1 103 ? 6.602 -7.699 -3.059 1 73.38 103 ASN A N 1
ATOM 821 C CA . ASN A 1 103 ? 5.758 -6.539 -2.797 1 73.38 103 ASN A CA 1
ATOM 822 C C . ASN A 1 103 ? 6.156 -5.836 -1.503 1 73.38 103 ASN A C 1
ATOM 824 O O . ASN A 1 103 ? 6.203 -4.605 -1.45 1 73.38 103 ASN A O 1
ATOM 828 N N . SER A 1 104 ? 6.406 -6.637 -0.513 1 76.5 104 SER A N 1
ATOM 829 C CA . SER A 1 104 ? 6.816 -6.07 0.768 1 76.5 104 SER A CA 1
ATOM 830 C C . SER A 1 104 ? 8.156 -5.352 0.653 1 76.5 104 SER A C 1
ATOM 832 O O . SER A 1 104 ? 8.328 -4.262 1.201 1 76.5 104 SER A O 1
ATOM 834 N N . LEU A 1 105 ? 9.047 -5.949 -0.016 1 86.25 105 LEU A N 1
ATOM 835 C CA . LEU A 1 105 ? 10.367 -5.355 -0.181 1 86.25 105 LEU A CA 1
ATOM 836 C C . LEU A 1 105 ? 10.273 -4.027 -0.928 1 86.25 105 LEU A C 1
ATOM 838 O O . LEU A 1 105 ? 10.883 -3.037 -0.517 1 86.25 105 LEU A O 1
ATOM 842 N N . ILE A 1 106 ? 9.5 -4.027 -1.978 1 88.56 106 ILE A N 1
ATOM 843 C CA . ILE A 1 106 ? 9.352 -2.826 -2.793 1 88.56 106 ILE A CA 1
ATOM 844 C C . ILE A 1 106 ? 8.664 -1.731 -1.981 1 88.56 106 ILE A C 1
ATOM 846 O O . ILE A 1 106 ? 9.07 -0.568 -2.023 1 88.56 106 ILE A O 1
ATOM 850 N N . THR A 1 107 ? 7.637 -2.088 -1.258 1 79.56 107 THR A N 1
ATOM 851 C CA . THR A 1 107 ? 6.91 -1.127 -0.433 1 79.56 107 THR A CA 1
ATOM 852 C C . THR A 1 107 ? 7.828 -0.538 0.638 1 79.56 107 THR A C 1
ATOM 854 O O . THR A 1 107 ? 7.766 0.66 0.924 1 79.56 107 THR A O 1
ATOM 857 N N . LYS A 1 108 ? 8.633 -1.352 1.229 1 82.88 108 LYS A N 1
ATOM 858 C CA . LYS A 1 108 ? 9.523 -0.896 2.295 1 82.88 108 LYS A CA 1
ATOM 859 C C . LYS A 1 108 ? 10.586 0.05 1.752 1 82.88 108 LYS A C 1
ATOM 861 O O . LYS A 1 108 ? 10.945 1.028 2.408 1 82.88 108 LYS A O 1
ATOM 866 N N . VAL A 1 109 ? 11.094 -0.23 0.603 1 91.56 109 VAL A N 1
ATOM 867 C CA . VAL A 1 109 ? 12.102 0.639 0.004 1 91.56 109 VAL A CA 1
ATOM 868 C C . VAL A 1 109 ? 11.461 1.961 -0.414 1 91.56 109 VAL A C 1
ATOM 870 O O . VAL A 1 109 ? 12.078 3.021 -0.3 1 91.56 109 VAL A O 1
ATOM 873 N N . SER A 1 110 ? 10.266 1.83 -0.945 1 89.88 110 SER A N 1
ATOM 874 C CA . SER A 1 110 ? 9.539 3.045 -1.292 1 89.88 110 SER A CA 1
ATOM 875 C C . SER A 1 110 ? 9.266 3.898 -0.058 1 89.88 110 SER A C 1
ATOM 877 O O . SER A 1 110 ? 9.398 5.125 -0.101 1 89.88 110 SER A O 1
ATOM 879 N N . LYS A 1 111 ? 8.883 3.303 0.997 1 85.69 111 LYS A N 1
ATOM 880 C CA . LYS A 1 111 ? 8.648 4.004 2.254 1 85.69 111 LYS A CA 1
ATOM 881 C C . LYS A 1 111 ? 9.922 4.676 2.758 1 85.69 111 LYS A C 1
ATOM 883 O O . LYS A 1 111 ? 9.875 5.789 3.287 1 85.69 111 LYS A O 1
ATOM 888 N N . LEU A 1 112 ? 11.023 3.986 2.697 1 88.88 112 LEU A N 1
ATOM 889 C CA . LEU A 1 112 ? 12.305 4.562 3.096 1 88.88 112 LEU A CA 1
ATOM 890 C C . LEU A 1 112 ? 12.609 5.812 2.277 1 88.88 112 LEU A C 1
ATOM 892 O O . LEU A 1 112 ? 13.07 6.816 2.822 1 88.88 112 LEU A O 1
ATOM 896 N N . THR A 1 113 ? 12.375 5.719 0.961 1 90.75 113 THR A N 1
ATOM 897 C CA . THR A 1 113 ? 12.609 6.871 0.097 1 90.75 113 THR A CA 1
ATOM 898 C C . THR A 1 113 ? 11.742 8.047 0.519 1 90.75 113 THR A C 1
ATOM 900 O O . THR A 1 113 ? 12.203 9.195 0.549 1 90.75 113 THR A O 1
ATOM 903 N N . ASN A 1 114 ? 10.531 7.758 0.881 1 87.38 114 ASN A N 1
ATOM 904 C CA . ASN A 1 114 ? 9.625 8.805 1.344 1 87.38 114 ASN A CA 1
ATOM 905 C C . ASN A 1 114 ? 10.086 9.391 2.678 1 87.38 114 ASN A C 1
ATOM 907 O O . ASN A 1 114 ? 9.953 10.594 2.908 1 87.38 114 ASN A O 1
ATOM 911 N N . SER A 1 115 ? 10.484 8.531 3.545 1 85.62 115 SER A N 1
ATOM 912 C CA . SER A 1 115 ? 10.984 9.008 4.832 1 85.62 115 SER A CA 1
ATOM 913 C C . SER A 1 115 ? 12.219 9.883 4.656 1 85.62 115 SER A C 1
ATOM 915 O O . SER A 1 115 ? 12.406 10.859 5.387 1 85.62 115 SER A O 1
ATOM 917 N N . ILE A 1 116 ? 13.078 9.531 3.711 1 85.5 116 ILE A N 1
ATOM 918 C CA . ILE A 1 116 ? 14.266 10.336 3.416 1 85.5 116 ILE A CA 1
ATOM 919 C C . ILE A 1 116 ? 13.836 11.703 2.875 1 85.5 116 ILE A C 1
ATOM 921 O O . ILE A 1 116 ? 14.383 12.734 3.271 1 85.5 116 ILE A O 1
ATOM 925 N N . TYR A 1 117 ? 12.852 11.68 2.055 1 84.81 117 TYR A N 1
ATOM 926 C CA . TYR A 1 117 ? 12.32 12.93 1.52 1 84.81 117 TYR A CA 1
ATOM 927 C C . TYR A 1 117 ? 11.75 13.805 2.631 1 84.81 117 TYR A C 1
ATOM 929 O O . TYR A 1 117 ? 12.07 14.984 2.725 1 84.81 117 TYR A O 1
ATOM 937 N N . SER A 1 118 ? 10.898 13.219 3.416 1 82.31 118 SER A N 1
ATOM 938 C CA . SER A 1 118 ? 10.234 13.984 4.469 1 82.31 118 SER A CA 1
ATOM 939 C C . SER A 1 118 ? 11.25 14.594 5.434 1 82.31 118 SER A C 1
ATOM 941 O O . SER A 1 118 ? 11.133 15.758 5.805 1 82.31 118 SER A O 1
ATOM 943 N N . PHE A 1 119 ? 12.281 13.867 5.754 1 81 119 PHE A N 1
ATOM 944 C CA . PHE A 1 119 ? 13.234 14.359 6.738 1 81 119 PHE A CA 1
ATOM 945 C C . PHE A 1 119 ? 14.258 15.281 6.09 1 81 119 PHE A C 1
ATOM 947 O O . PHE A 1 119 ? 14.477 16.406 6.555 1 81 119 PHE A O 1
ATOM 954 N N . LEU A 1 120 ? 14.836 14.844 5 1 77.56 120 LEU A N 1
ATOM 955 C CA . LEU A 1 120 ? 15.969 15.555 4.426 1 77.56 120 LEU A CA 1
ATOM 956 C C . LEU A 1 120 ? 15.508 16.781 3.646 1 77.56 120 LEU A C 1
ATOM 958 O O . LEU A 1 120 ? 16.156 17.828 3.666 1 77.56 120 LEU A O 1
ATOM 962 N N . ILE A 1 121 ? 14.422 16.656 2.977 1 74.38 121 ILE A N 1
ATOM 963 C CA . ILE A 1 121 ? 14.008 17.734 2.094 1 74.38 121 ILE A CA 1
ATOM 964 C C . ILE A 1 121 ? 13.062 18.672 2.836 1 74.38 121 ILE A C 1
ATOM 966 O O . ILE A 1 121 ? 13.203 19.906 2.754 1 74.38 121 ILE A O 1
ATOM 970 N N . ASP A 1 122 ? 12.203 18.094 3.654 1 74.62 122 ASP A N 1
ATOM 971 C CA . ASP A 1 122 ? 11.188 18.938 4.285 1 74.62 122 ASP A CA 1
ATOM 972 C C . ASP A 1 122 ? 11.609 19.344 5.695 1 74.62 122 ASP A C 1
ATOM 974 O O . ASP A 1 122 ? 11.641 20.531 6.016 1 74.62 122 ASP A O 1
ATOM 978 N N . ASP A 1 123 ? 11.992 18.438 6.527 1 77.5 123 ASP A N 1
ATOM 979 C CA . ASP A 1 123 ? 12.195 18.688 7.949 1 77.5 123 ASP A CA 1
ATOM 980 C C . ASP A 1 123 ? 13.492 19.469 8.18 1 77.5 123 ASP A C 1
ATOM 982 O O . ASP A 1 123 ? 13.57 20.297 9.086 1 77.5 123 ASP A O 1
ATOM 986 N N . VAL A 1 124 ? 14.555 19.219 7.418 1 76.25 124 VAL A N 1
ATOM 987 C CA . VAL A 1 124 ? 15.836 19.875 7.66 1 76.25 124 VAL A CA 1
ATOM 988 C C . VAL A 1 124 ? 15.703 21.375 7.438 1 76.25 124 VAL A C 1
ATOM 990 O O . VAL A 1 124 ? 16.203 22.172 8.234 1 76.25 124 VAL A O 1
ATOM 993 N N . ASN A 1 125 ? 15.008 21.734 6.387 1 75.94 125 ASN A N 1
ATOM 994 C CA . ASN A 1 125 ? 14.773 23.156 6.137 1 75.94 125 ASN A CA 1
ATOM 995 C C . ASN A 1 125 ? 13.914 23.781 7.23 1 75.94 125 ASN A C 1
ATOM 997 O O . ASN A 1 125 ? 14.188 24.906 7.68 1 75.94 125 ASN A O 1
ATOM 1001 N N . THR A 1 126 ? 12.914 23.062 7.641 1 77.06 126 THR A N 1
ATOM 1002 C CA . THR A 1 126 ? 12.016 23.562 8.68 1 77.06 126 THR A CA 1
ATOM 1003 C C . THR A 1 126 ? 12.742 23.656 10.016 1 77.06 126 THR A C 1
ATOM 1005 O O . THR A 1 126 ? 12.531 24.594 10.781 1 77.06 126 THR A O 1
ATOM 1008 N N . MET A 1 127 ? 13.633 22.75 10.266 1 81.88 127 MET A N 1
ATOM 1009 C CA . MET A 1 127 ? 14.383 22.734 11.523 1 81.88 127 MET A CA 1
ATOM 1010 C C . MET A 1 127 ? 15.352 23.906 11.586 1 81.88 127 MET A C 1
ATOM 1012 O O . MET A 1 127 ? 15.375 24.641 12.578 1 81.88 127 MET A O 1
ATOM 1016 N N . VAL A 1 128 ? 16.078 24.141 10.547 1 79.25 128 VAL A N 1
ATOM 1017 C CA . VAL A 1 128 ? 17.078 25.203 10.523 1 79.25 128 VAL A CA 1
ATOM 1018 C C . VAL A 1 128 ? 16.391 26.562 10.578 1 79.25 128 VAL A C 1
ATOM 1020 O O . VAL A 1 128 ? 16.766 27.422 11.375 1 79.25 128 VAL A O 1
ATOM 1023 N N . SER A 1 129 ? 15.406 26.656 9.742 1 81.69 129 SER A N 1
ATOM 1024 C CA . SER A 1 129 ? 14.695 27.922 9.734 1 81.69 129 SER A CA 1
ATOM 1025 C C . SER A 1 129 ? 14.023 28.203 11.07 1 81.69 129 SER A C 1
ATOM 1027 O O . SER A 1 129 ? 14.07 29.312 11.586 1 81.69 129 SER A O 1
ATOM 1029 N N . SER A 1 130 ? 13.367 27.203 11.664 1 84.38 130 SER A N 1
ATOM 1030 C CA . SER A 1 130 ? 12.664 27.375 12.93 1 84.38 130 SER A CA 1
ATOM 1031 C C . SER A 1 130 ? 13.641 27.703 14.062 1 84.38 130 SER A C 1
ATOM 1033 O O . SER A 1 130 ? 13.359 28.547 14.906 1 84.38 130 SER A O 1
ATOM 1035 N N . ILE A 1 131 ? 14.773 27.109 14.07 1 85.5 131 ILE A N 1
ATOM 1036 C CA . ILE A 1 131 ? 15.766 27.344 15.109 1 85.5 131 ILE A CA 1
ATOM 1037 C C . ILE A 1 131 ? 16.297 28.781 14.992 1 85.5 131 ILE A C 1
ATOM 1039 O O . ILE A 1 131 ? 16.406 29.5 15.992 1 85.5 131 ILE A O 1
ATOM 1043 N N . LEU A 1 132 ? 16.578 29.219 13.805 1 85.88 132 LEU A N 1
ATOM 1044 C CA . LEU A 1 132 ? 17.094 30.562 13.578 1 85.88 132 LEU A CA 1
ATOM 1045 C C . LEU A 1 132 ? 16.031 31.625 13.93 1 85.88 132 LEU A C 1
ATOM 1047 O O . LEU A 1 132 ? 16.359 32.656 14.484 1 85.88 132 LEU A O 1
ATOM 1051 N N . ILE A 1 133 ? 14.797 31.297 13.562 1 86.94 133 ILE A N 1
ATOM 1052 C CA . ILE A 1 133 ? 13.719 32.219 13.883 1 86.94 133 ILE A CA 1
ATOM 1053 C C . ILE A 1 133 ? 13.547 32.312 15.398 1 86.94 133 ILE A C 1
ATOM 1055 O O . ILE A 1 133 ? 13.328 33.406 15.945 1 86.94 133 ILE A O 1
ATOM 1059 N N . ILE A 1 134 ? 13.648 31.203 16.078 1 88.69 134 ILE A N 1
ATOM 1060 C CA . ILE A 1 134 ? 13.523 31.156 17.531 1 88.69 134 ILE A CA 1
ATOM 1061 C C . ILE A 1 134 ? 14.633 32 18.156 1 88.69 134 ILE A C 1
ATOM 1063 O O . ILE A 1 134 ? 14.367 32.844 19.031 1 88.69 134 ILE A O 1
ATOM 1067 N N . ILE A 1 135 ? 15.828 31.859 17.656 1 87.94 135 ILE A N 1
ATOM 1068 C CA . ILE A 1 135 ? 16.969 32.625 18.172 1 87.94 135 ILE A CA 1
ATOM 1069 C C . ILE A 1 135 ? 16.766 34.094 17.875 1 87.94 135 ILE A C 1
ATOM 1071 O O . ILE A 1 135 ? 16.969 34.938 18.75 1 87.94 135 ILE A O 1
ATOM 1075 N N . GLY A 1 136 ? 16.391 34.375 16.641 1 84.88 136 GLY A N 1
ATOM 1076 C CA . GLY A 1 136 ? 16.141 35.781 16.266 1 84.88 136 GLY A CA 1
ATOM 1077 C C . GLY A 1 136 ? 15.047 36.406 17.078 1 84.88 136 GLY A C 1
ATOM 1078 O O . GLY A 1 136 ? 15.18 37.562 17.5 1 84.88 136 GLY A O 1
ATOM 1079 N N . ALA A 1 137 ? 13.945 35.688 17.266 1 86.56 137 ALA A N 1
ATOM 1080 C CA . ALA A 1 137 ? 12.836 36.219 18.062 1 86.56 137 ALA A CA 1
ATOM 1081 C C . ALA A 1 137 ? 13.258 36.438 19.516 1 86.56 137 ALA A C 1
ATOM 1083 O O . ALA A 1 137 ? 12.875 37.406 20.141 1 86.56 137 ALA A O 1
ATOM 1084 N N . LEU A 1 138 ? 14.047 35.531 20.062 1 89.25 138 LEU A N 1
ATOM 1085 C CA . LEU A 1 138 ? 14.531 35.625 21.438 1 89.25 138 LEU A CA 1
ATOM 1086 C C . LEU A 1 138 ? 15.422 36.875 21.594 1 89.25 138 LEU A C 1
ATOM 1088 O O . LEU A 1 138 ? 15.305 37.594 22.594 1 89.25 138 LEU A O 1
ATOM 1092 N N . ILE A 1 139 ? 16.281 37.094 20.641 1 88 139 ILE A N 1
ATOM 1093 C CA . ILE A 1 139 ? 17.188 38.25 20.688 1 88 139 ILE A CA 1
ATOM 1094 C C . ILE A 1 139 ? 16.375 39.531 20.609 1 88 139 ILE A C 1
ATOM 1096 O O . ILE A 1 139 ? 16.609 40.469 21.391 1 88 139 ILE A O 1
ATOM 1100 N N . PHE A 1 140 ? 15.406 39.562 19.781 1 85.44 140 PHE A N 1
ATOM 1101 C CA . PHE A 1 140 ? 14.594 40.75 19.578 1 85.44 140 PHE A CA 1
ATOM 1102 C C . PHE A 1 140 ? 13.812 41.062 20.844 1 85.44 140 PHE A C 1
ATOM 1104 O O . PHE A 1 140 ? 13.789 42.219 21.281 1 85.44 140 PHE A O 1
ATOM 1111 N N . VAL A 1 141 ? 13.188 40.125 21.453 1 86.06 141 VAL A N 1
ATOM 1112 C CA . VAL A 1 141 ? 12.352 40.312 22.625 1 86.06 141 VAL A CA 1
ATOM 1113 C C . VAL A 1 141 ? 13.234 40.656 23.828 1 86.06 141 VAL A C 1
ATOM 1115 O O . VAL A 1 141 ? 12.875 41.531 24.641 1 86.06 141 VAL A O 1
ATOM 1118 N N . SER A 1 142 ? 14.414 40.156 23.906 1 88.06 142 SER A N 1
ATOM 1119 C CA . SER A 1 142 ? 15.32 40.375 25.031 1 88.06 142 SER A CA 1
ATOM 1120 C C . SER A 1 142 ? 15.906 41.781 25 1 88.06 142 SER A C 1
ATOM 1122 O O . SER A 1 142 ? 16.172 42.375 26.031 1 88.06 142 SER A O 1
ATOM 1124 N N . ILE A 1 143 ? 16.094 42.344 23.812 1 85.75 143 ILE A N 1
ATOM 1125 C CA . ILE A 1 143 ? 16.625 43.688 23.672 1 85.75 143 ILE A CA 1
ATOM 1126 C C . ILE A 1 143 ? 15.602 44.719 24.188 1 85.75 143 ILE A C 1
ATOM 1128 O O . ILE A 1 143 ? 15.969 45.719 24.781 1 85.75 143 ILE A O 1
ATOM 1132 N N . GLN A 1 144 ? 14.367 44.375 24 1 81.62 144 GLN A N 1
ATOM 1133 C CA . GLN A 1 144 ? 13.328 45.281 24.453 1 81.62 144 GLN A CA 1
ATOM 1134 C C . GLN A 1 144 ? 13.07 45.125 25.953 1 81.62 144 GLN A C 1
ATOM 1136 O O . GLN A 1 144 ? 12.953 46.125 26.672 1 81.62 144 GLN A O 1
ATOM 1141 N N . ASN A 1 145 ? 12.867 43.938 26.422 1 87.25 145 ASN A N 1
ATOM 1142 C CA . ASN A 1 145 ? 12.688 43.594 27.844 1 87.25 145 ASN A CA 1
ATOM 1143 C C . ASN A 1 145 ? 13.305 42.25 28.188 1 87.25 145 ASN A C 1
ATOM 1145 O O . ASN A 1 145 ? 12.82 41.219 27.719 1 87.25 145 ASN A O 1
ATOM 1149 N N . ILE A 1 146 ? 14.211 42.219 29 1 89.38 146 ILE A N 1
ATOM 1150 C CA . ILE A 1 146 ? 14.984 41.031 29.328 1 89.38 146 ILE A CA 1
ATOM 1151 C C . ILE A 1 146 ? 14.094 40 30.016 1 89.38 146 ILE A C 1
ATOM 1153 O O . ILE A 1 146 ? 14.273 38.781 29.859 1 89.38 146 ILE A O 1
ATOM 1157 N N . TYR A 1 147 ? 13.086 40.406 30.781 1 87.94 147 TYR A N 1
ATOM 1158 C CA . TYR A 1 147 ? 12.234 39.469 31.516 1 87.94 147 TYR A CA 1
ATOM 1159 C C . TYR A 1 147 ? 11.312 38.719 30.578 1 87.94 147 TYR A C 1
ATOM 1161 O O . TYR A 1 147 ? 11.062 37.531 30.766 1 87.94 147 TYR A O 1
ATOM 1169 N N . TYR A 1 148 ? 10.883 39.406 29.469 1 87.88 148 TYR A N 1
ATOM 1170 C CA . TYR A 1 148 ? 10.086 38.719 28.469 1 87.88 148 TYR A CA 1
ATOM 1171 C C . TYR A 1 148 ? 10.906 37.656 27.75 1 87.88 148 TYR A C 1
ATOM 1173 O O . TYR A 1 148 ? 10.414 36.562 27.469 1 87.88 148 TYR A O 1
ATOM 1181 N N . GLY A 1 149 ? 12.188 37.969 27.5 1 88.88 149 GLY A N 1
ATOM 1182 C CA . GLY A 1 149 ? 13.094 37.031 26.859 1 88.88 149 GLY A CA 1
ATOM 1183 C C . GLY A 1 149 ? 13.383 35.812 27.688 1 88.88 149 GLY A C 1
ATOM 1184 O O . GLY A 1 149 ? 13.438 34.688 27.156 1 88.88 149 GLY A O 1
ATOM 1185 N N . LEU A 1 150 ? 13.461 36 28.969 1 90.56 150 LEU A N 1
ATOM 1186 C CA . LEU A 1 150 ? 13.766 34.906 29.859 1 90.56 150 LEU A CA 1
ATOM 1187 C C . LEU A 1 150 ? 12.586 33.938 29.953 1 90.56 150 LEU A C 1
ATOM 1189 O O . LEU A 1 150 ? 12.781 32.719 30.062 1 90.56 150 LEU A O 1
ATOM 1193 N N . ILE A 1 151 ? 11.398 34.406 29.875 1 89.38 151 ILE A N 1
ATOM 1194 C CA . ILE A 1 151 ? 10.219 33.531 29.891 1 89.38 151 ILE A CA 1
ATOM 1195 C C . ILE A 1 151 ? 10.172 32.688 28.625 1 89.38 151 ILE A C 1
ATOM 1197 O O . ILE A 1 151 ? 9.898 31.5 28.672 1 89.38 151 ILE A O 1
ATOM 1201 N N . LEU A 1 152 ? 10.461 33.375 27.484 1 89.38 152 LEU A N 1
ATOM 1202 C CA . LEU A 1 152 ? 10.469 32.656 26.219 1 89.38 152 LEU A CA 1
ATOM 1203 C C . LEU A 1 152 ? 11.578 31.609 26.188 1 89.38 152 LEU A C 1
ATOM 1205 O O . LEU A 1 152 ? 11.398 30.531 25.641 1 89.38 152 LEU A O 1
ATOM 1209 N N . LEU A 1 153 ? 12.68 31.938 26.781 1 90.56 153 LEU A N 1
ATOM 1210 C CA . LEU A 1 153 ? 13.805 31 26.844 1 90.56 153 LEU A CA 1
ATOM 1211 C C . LEU A 1 153 ? 13.461 29.797 27.703 1 90.56 153 LEU A C 1
ATOM 1213 O O . LEU A 1 153 ? 13.844 28.672 27.391 1 90.56 153 LEU A O 1
ATOM 1217 N N . ALA A 1 154 ? 12.688 29.984 28.734 1 88.69 154 ALA A N 1
ATOM 1218 C CA . ALA A 1 154 ? 12.336 28.922 29.656 1 88.69 154 ALA A CA 1
ATOM 1219 C C . ALA A 1 154 ? 11.336 27.953 29.031 1 88.69 154 ALA A C 1
ATOM 1221 O O . ALA A 1 154 ? 11.281 26.781 29.406 1 88.69 154 ALA A O 1
ATOM 1222 N N . ILE A 1 155 ? 10.594 28.391 28.047 1 90.06 155 ILE A N 1
ATOM 1223 C CA . ILE A 1 155 ? 9.555 27.562 27.438 1 90.06 155 ILE A CA 1
ATOM 1224 C C . ILE A 1 155 ? 10.195 26.594 26.438 1 90.06 155 ILE A C 1
ATOM 1226 O O . ILE A 1 155 ? 9.633 25.531 26.156 1 90.06 155 ILE A O 1
ATOM 1230 N N . ILE A 1 156 ? 11.359 26.922 25.953 1 87.81 156 ILE A N 1
ATOM 1231 C CA . ILE A 1 156 ? 12 26.141 24.891 1 87.81 156 ILE A CA 1
ATOM 1232 C C . ILE A 1 156 ? 12.328 24.734 25.406 1 87.81 156 ILE A C 1
ATOM 1234 O O . ILE A 1 156 ? 11.922 23.75 24.812 1 87.81 156 ILE A O 1
ATOM 1238 N N . PRO A 1 157 ? 12.992 24.625 26.547 1 83.31 157 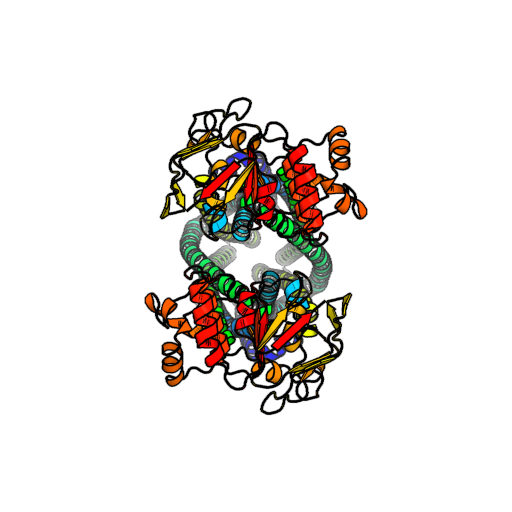PRO A N 1
ATOM 1239 C CA . PRO A 1 157 ? 13.273 23.266 27.031 1 83.31 157 PRO A CA 1
ATOM 1240 C C . PRO A 1 157 ? 12.008 22.5 27.406 1 83.31 157 PRO A C 1
ATOM 1242 O O . PRO A 1 157 ? 11.945 21.281 27.203 1 83.31 157 PRO A O 1
ATOM 1245 N N . PHE A 1 158 ? 11.039 23.156 27.891 1 82.88 158 PHE A N 1
ATOM 1246 C CA . PHE A 1 158 ? 9.789 22.5 28.266 1 82.88 158 PHE A CA 1
ATOM 1247 C C . PHE A 1 158 ? 9.094 21.922 27.031 1 82.88 158 PHE A C 1
ATOM 1249 O O . PHE A 1 158 ? 8.641 20.781 27.062 1 82.88 158 PHE A O 1
ATOM 1256 N N . THR A 1 159 ? 9.016 22.703 26.031 1 83.69 159 THR A N 1
ATOM 1257 C CA . THR A 1 159 ? 8.367 22.25 24.812 1 83.69 159 THR A CA 1
ATOM 1258 C C . THR A 1 159 ? 9.195 21.172 24.125 1 83.69 159 THR A C 1
ATOM 1260 O O . THR A 1 159 ? 8.648 20.188 23.625 1 83.69 159 THR A O 1
ATOM 1263 N N . PHE A 1 160 ? 10.469 21.359 24.219 1 81.12 160 PHE A N 1
ATOM 1264 C CA . PHE A 1 160 ? 11.352 20.406 23.562 1 81.12 160 PHE A CA 1
ATOM 1265 C C . PHE A 1 160 ? 11.297 19.062 24.25 1 81.12 160 PHE A C 1
ATOM 1267 O O . PHE A 1 160 ? 11.148 18.016 23.594 1 81.12 160 PHE A O 1
ATOM 1274 N N . PHE A 1 161 ? 11.391 19.031 25.547 1 80.19 161 PHE A N 1
ATOM 1275 C CA . PHE A 1 161 ? 11.375 17.781 26.297 1 80.19 161 PHE A CA 1
ATOM 1276 C C . PHE A 1 161 ? 9.984 17.156 26.297 1 80.19 161 PHE A C 1
ATOM 1278 O O . PHE A 1 161 ? 9.836 15.938 26.297 1 80.19 161 PHE A O 1
ATOM 1285 N N . GLY A 1 162 ? 8.953 18.016 26.297 1 80.56 162 GLY A N 1
ATOM 1286 C CA . GLY A 1 162 ? 7.59 17.516 26.156 1 80.56 162 GLY A CA 1
ATOM 1287 C C . GLY A 1 162 ? 7.355 16.75 24.859 1 80.56 162 GLY A C 1
ATOM 1288 O O . GLY A 1 162 ? 6.871 15.625 24.875 1 80.56 162 GLY A O 1
ATOM 1289 N N . PHE A 1 163 ? 7.859 17.328 23.812 1 79.69 163 PHE A N 1
ATOM 1290 C CA . PHE A 1 163 ? 7.672 16.703 22.516 1 79.69 163 PHE A CA 1
ATOM 1291 C C . PHE A 1 163 ? 8.531 15.445 22.391 1 79.69 163 PHE A C 1
ATOM 1293 O O . PHE A 1 163 ? 8.133 14.469 21.75 1 79.69 163 PHE A O 1
ATOM 1300 N N . LYS A 1 164 ? 9.695 15.484 23.016 1 78.44 164 LYS A N 1
ATOM 1301 C CA . LYS A 1 164 ? 10.57 14.32 22.953 1 78.44 164 LYS A CA 1
ATOM 1302 C C . LYS A 1 164 ? 9.938 13.117 23.625 1 78.44 164 LYS A C 1
ATOM 1304 O O . LYS A 1 164 ? 10.008 12 23.125 1 78.44 164 LYS A O 1
ATOM 1309 N N . LEU A 1 165 ? 9.359 13.336 24.766 1 81.31 165 LEU A N 1
ATOM 1310 C CA . LEU A 1 165 ? 8.711 12.258 25.516 1 81.31 165 LEU A CA 1
ATOM 1311 C C . LEU A 1 165 ? 7.48 11.75 24.766 1 81.31 165 LEU A C 1
ATOM 1313 O O . LEU A 1 165 ? 7.25 10.547 24.688 1 81.31 165 LEU A O 1
ATOM 1317 N N . ILE A 1 166 ? 6.742 12.633 24.219 1 83.19 166 ILE A N 1
ATOM 1318 C CA . ILE A 1 166 ? 5.527 12.281 23.484 1 83.19 166 ILE A CA 1
ATOM 1319 C C . ILE A 1 166 ? 5.895 11.484 22.234 1 83.19 166 ILE A C 1
ATOM 1321 O O . ILE A 1 166 ? 5.27 10.469 21.938 1 83.19 166 ILE A O 1
ATOM 1325 N N . ASN A 1 167 ? 6.93 11.945 21.562 1 79.19 167 ASN A N 1
ATOM 1326 C CA . ASN A 1 167 ? 7.312 11.305 20.312 1 79.19 167 ASN A CA 1
ATOM 1327 C C . ASN A 1 167 ? 7.867 9.898 20.547 1 79.19 167 ASN A C 1
ATOM 1329 O O . ASN A 1 167 ? 7.676 9.008 19.719 1 79.19 167 ASN A O 1
ATOM 1333 N N . LYS A 1 168 ? 8.547 9.742 21.625 1 80.38 168 LYS A N 1
ATOM 1334 C CA . LYS A 1 168 ? 9.055 8.414 21.938 1 80.38 168 LYS A CA 1
ATOM 1335 C C . LYS A 1 168 ? 7.91 7.426 22.141 1 80.38 168 LYS A C 1
ATOM 1337 O O . LYS A 1 168 ? 7.91 6.332 21.578 1 80.38 168 LYS A O 1
ATOM 1342 N N . LYS A 1 169 ? 6.945 7.816 22.922 1 85.06 169 LYS A N 1
ATOM 1343 C CA . LYS A 1 169 ? 5.805 6.945 23.203 1 85.06 169 LYS A CA 1
ATOM 1344 C C . LYS A 1 169 ? 4.949 6.758 21.953 1 85.06 169 LYS A C 1
ATOM 1346 O O . LYS A 1 169 ? 4.414 5.672 21.719 1 85.06 169 LYS A O 1
ATOM 1351 N N . LEU A 1 170 ? 4.855 7.773 21.234 1 82.81 170 LEU A N 1
ATOM 1352 C CA . LEU A 1 170 ? 4.078 7.707 20 1 82.81 170 LEU A CA 1
ATOM 1353 C C . LEU A 1 170 ? 4.727 6.754 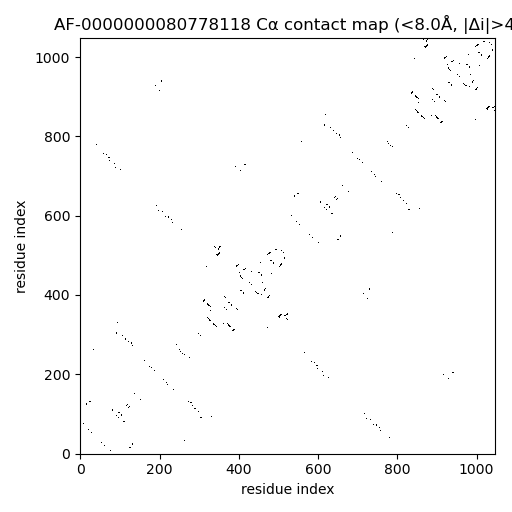19 1 82.81 170 LEU A C 1
ATOM 1355 O O . LEU A 1 170 ? 4.031 6.02 18.297 1 82.81 170 LEU A O 1
ATOM 1359 N N . SER A 1 171 ? 6.02 6.777 18.984 1 79.12 171 SER A N 1
ATOM 1360 C CA . SER A 1 171 ? 6.746 5.895 18.078 1 79.12 171 SER A CA 1
ATOM 1361 C C . SER A 1 171 ? 6.492 4.43 18.406 1 79.12 171 SER A C 1
ATOM 1363 O O . SER A 1 171 ? 6.305 3.605 17.516 1 79.12 171 SER A O 1
ATOM 1365 N N . GLU A 1 172 ? 6.477 4.16 19.625 1 84.06 172 GLU A N 1
ATOM 1366 C CA . GLU A 1 172 ? 6.195 2.795 20.062 1 84.06 172 GLU A CA 1
ATOM 1367 C C . GLU A 1 172 ? 4.789 2.365 19.656 1 84.06 172 GLU A C 1
ATOM 1369 O O . GLU A 1 172 ? 4.59 1.236 19.203 1 84.06 172 GLU A O 1
ATOM 1374 N N . LYS A 1 173 ? 3.891 3.252 19.844 1 86.06 173 LYS A N 1
ATOM 1375 C CA . LYS A 1 173 ? 2.508 2.943 19.5 1 86.06 173 LYS A CA 1
ATOM 1376 C C . LYS A 1 173 ? 2.344 2.803 17.984 1 86.06 173 LYS A C 1
ATOM 1378 O O . LYS A 1 173 ? 1.543 1.991 17.516 1 86.06 173 LYS A O 1
ATOM 1383 N N . CYS A 1 174 ? 3.051 3.508 17.234 1 81.69 174 CYS A N 1
ATOM 1384 C CA . CYS A 1 174 ? 2.984 3.439 15.789 1 81.69 174 CYS A CA 1
ATOM 1385 C C . CYS A 1 174 ? 3.557 2.121 15.273 1 81.69 174 CYS A C 1
ATOM 1387 O O . CYS A 1 174 ? 3.045 1.552 14.312 1 81.69 174 CYS A O 1
ATOM 1389 N N . VAL A 1 175 ? 4.648 1.666 15.914 1 79.06 175 VAL A N 1
ATOM 1390 C CA . VAL A 1 175 ? 5.23 0.383 15.539 1 79.06 175 VAL A CA 1
ATOM 1391 C C . VAL A 1 175 ? 4.219 -0.735 15.773 1 79.06 175 VAL A C 1
ATOM 1393 O O . VAL A 1 175 ? 4.059 -1.626 14.938 1 79.06 175 VAL A O 1
ATOM 1396 N N . SER A 1 176 ? 3.57 -0.631 16.891 1 86.06 176 SER A N 1
ATOM 1397 C CA . SER A 1 176 ? 2.545 -1.623 17.188 1 86.06 176 SER A CA 1
ATOM 1398 C C . SER A 1 176 ? 1.387 -1.549 16.203 1 86.06 176 SER A C 1
ATOM 1400 O O . SER A 1 176 ? 0.872 -2.578 15.766 1 86.06 176 SER A O 1
ATOM 1402 N N . LEU A 1 177 ? 0.926 -0.354 15.852 1 88.19 177 LEU A N 1
ATOM 1403 C CA . LEU A 1 177 ? -0.144 -0.156 14.883 1 88.19 177 LEU A CA 1
ATOM 1404 C C . LEU A 1 177 ? 0.234 -0.748 13.531 1 88.19 177 LEU A C 1
ATOM 1406 O O . LEU A 1 177 ? -0.566 -1.451 12.906 1 88.19 177 LEU A O 1
ATOM 1410 N N . SER A 1 178 ? 1.391 -0.507 13.086 1 80.06 178 SER A N 1
ATOM 1411 C CA . SER A 1 178 ? 1.859 -1 11.797 1 80.06 178 SER A CA 1
ATOM 1412 C C . SER A 1 178 ? 1.905 -2.523 11.766 1 80.06 178 SER A C 1
ATOM 1414 O O . SER A 1 178 ? 1.534 -3.145 10.773 1 80.06 178 SER A O 1
ATOM 1416 N N . ALA A 1 179 ? 2.375 -3.088 12.852 1 80 179 ALA A N 1
ATOM 1417 C CA . ALA A 1 179 ? 2.461 -4.543 12.938 1 80 179 ALA A CA 1
ATOM 1418 C C . ALA A 1 179 ? 1.075 -5.18 12.875 1 80 179 ALA A C 1
ATOM 1420 O O . ALA A 1 179 ? 0.864 -6.152 12.148 1 80 179 ALA A O 1
ATOM 1421 N N . ILE A 1 180 ? 0.146 -4.648 13.609 1 88.31 180 ILE A N 1
ATOM 1422 C CA . ILE A 1 180 ? -1.212 -5.18 13.672 1 88.31 180 ILE A CA 1
ATOM 1423 C C . ILE A 1 180 ? -1.893 -5.004 12.32 1 88.31 180 ILE A C 1
ATOM 1425 O O . ILE A 1 180 ? -2.531 -5.934 11.812 1 88.31 180 ILE A O 1
ATOM 1429 N N . THR A 1 181 ? -1.762 -3.848 11.742 1 86.94 181 THR A N 1
ATOM 1430 C CA . THR A 1 181 ? -2.396 -3.549 10.461 1 86.94 181 THR A CA 1
ATOM 1431 C C . THR A 1 181 ? -1.814 -4.422 9.352 1 86.94 181 THR A C 1
ATOM 1433 O O . THR A 1 181 ? -2.555 -4.977 8.539 1 86.94 181 THR A O 1
ATOM 1436 N N . SER A 1 182 ? -0.503 -4.566 9.328 1 77.44 182 SER A N 1
ATOM 1437 C CA . SER A 1 182 ? 0.151 -5.371 8.305 1 77.44 182 SER A CA 1
ATOM 1438 C C . SER A 1 182 ? -0.278 -6.832 8.391 1 77.44 182 SER A C 1
ATOM 1440 O O . SER A 1 182 ? -0.582 -7.457 7.371 1 77.44 182 SER A O 1
ATOM 1442 N N . LYS A 1 183 ? -0.253 -7.289 9.547 1 81.38 183 LYS A N 1
ATOM 1443 C CA . LYS A 1 183 ? -0.637 -8.688 9.75 1 81.38 183 LYS A CA 1
ATOM 1444 C C . LYS A 1 183 ? -2.082 -8.922 9.328 1 81.38 183 LYS A C 1
ATOM 1446 O O . LYS A 1 183 ? -2.375 -9.891 8.617 1 81.38 183 LYS A O 1
ATOM 1451 N N . ASN A 1 184 ? -2.992 -8.109 9.758 1 87.5 184 ASN A N 1
ATOM 1452 C CA . ASN A 1 184 ? -4.41 -8.305 9.469 1 87.5 184 ASN A CA 1
ATOM 1453 C C . ASN A 1 184 ? -4.711 -8.102 7.988 1 87.5 184 ASN A C 1
ATOM 1455 O O . ASN A 1 184 ? -5.535 -8.812 7.414 1 87.5 184 ASN A O 1
ATOM 1459 N N . TYR A 1 185 ? -4.043 -7.203 7.355 1 85.12 185 TYR A N 1
ATOM 1460 C CA . TYR A 1 185 ? -4.25 -7.008 5.926 1 85.12 185 TYR A CA 1
ATOM 1461 C C . TYR A 1 185 ? -3.676 -8.172 5.129 1 85.12 185 TYR A C 1
ATOM 1463 O O . TYR A 1 185 ? -4.215 -8.547 4.086 1 85.12 185 TYR A O 1
ATOM 1471 N N . GLN A 1 186 ? -2.604 -8.672 5.621 1 79.31 186 GLN A N 1
ATOM 1472 C CA . GLN A 1 186 ? -2.098 -9.891 5.004 1 79.31 186 GLN A CA 1
ATOM 1473 C C . GLN A 1 186 ? -3.125 -11.016 5.086 1 79.31 186 GLN A C 1
ATOM 1475 O O . GLN A 1 186 ? -3.299 -11.773 4.129 1 79.31 186 GLN A O 1
ATOM 1480 N N . ASP A 1 187 ? -3.711 -11.086 6.211 1 83.31 187 ASP A N 1
ATOM 1481 C CA . ASP A 1 187 ? -4.75 -12.102 6.395 1 83.31 187 ASP A CA 1
ATOM 1482 C C . ASP A 1 187 ? -5.926 -11.859 5.449 1 83.31 187 ASP A C 1
ATOM 1484 O O . ASP A 1 187 ? -6.488 -12.805 4.895 1 83.31 187 ASP A O 1
ATOM 1488 N N . PHE A 1 188 ? -6.312 -10.578 5.305 1 88.5 188 PHE A N 1
ATOM 1489 C CA . PHE A 1 188 ? -7.371 -10.258 4.359 1 88.5 188 PHE A CA 1
ATOM 1490 C C . PHE A 1 188 ? -6.992 -10.703 2.951 1 88.5 188 PHE A C 1
ATOM 1492 O O . PHE A 1 188 ? -7.805 -11.32 2.252 1 88.5 188 PHE A O 1
ATOM 1499 N N . ASN A 1 189 ? -5.805 -10.391 2.596 1 82.25 189 ASN A N 1
ATOM 1500 C CA . ASN A 1 189 ? -5.332 -10.758 1.263 1 82.25 189 ASN A CA 1
ATOM 1501 C C . ASN A 1 189 ? -5.348 -12.266 1.054 1 82.25 189 ASN A C 1
ATOM 1503 O O . ASN A 1 189 ? -5.645 -12.742 -0.043 1 82.25 189 ASN A O 1
ATOM 1507 N N . ASN A 1 190 ? -5.012 -12.961 2.066 1 80 190 ASN A N 1
ATOM 1508 C CA . ASN A 1 190 ? -5.039 -14.414 1.979 1 80 190 ASN A CA 1
ATOM 1509 C C . ASN A 1 190 ? -6.461 -14.945 1.807 1 80 190 ASN A C 1
ATOM 1511 O O . ASN A 1 190 ? -6.691 -15.883 1.044 1 80 190 ASN A O 1
ATOM 1515 N N . ILE A 1 191 ? -7.344 -14.359 2.475 1 83.81 191 ILE A N 1
ATOM 1516 C CA . ILE A 1 191 ? -8.734 -14.789 2.439 1 83.81 191 ILE A CA 1
ATOM 1517 C C . ILE A 1 191 ? -9.328 -14.523 1.056 1 83.81 191 ILE A C 1
ATOM 1519 O O . ILE A 1 191 ? -10.062 -15.352 0.517 1 83.81 191 ILE A O 1
ATOM 1523 N N . TYR A 1 192 ? -8.906 -13.406 0.458 1 86.81 192 TYR A N 1
ATOM 1524 C CA . TYR A 1 192 ? -9.508 -13.008 -0.811 1 86.81 192 TYR A CA 1
ATOM 1525 C C . TYR A 1 192 ? -8.617 -13.414 -1.982 1 86.81 192 TYR A C 1
ATOM 1527 O O . TYR A 1 192 ? -8.875 -13.023 -3.125 1 86.81 192 TYR A O 1
ATOM 1535 N N . SER A 1 193 ? -7.574 -14.148 -1.787 1 79.62 193 SER A N 1
ATOM 1536 C CA . SER A 1 193 ? -6.551 -14.438 -2.785 1 79.62 193 SER A CA 1
ATOM 1537 C C . SER A 1 193 ? -7.066 -15.406 -3.844 1 79.62 193 SER A C 1
ATOM 1539 O O . SER A 1 193 ? -6.562 -15.438 -4.969 1 79.62 193 SER A O 1
ATOM 1541 N N . ASN A 1 194 ? -8.117 -16.234 -3.502 1 78.06 194 ASN A N 1
ATOM 1542 C CA . ASN A 1 194 ? -8.586 -17.25 -4.434 1 78.06 194 ASN A CA 1
ATOM 1543 C C . ASN A 1 194 ? -10.047 -17.047 -4.809 1 78.06 194 ASN A C 1
ATOM 1545 O O . ASN A 1 194 ? -10.945 -17.594 -4.168 1 78.06 194 ASN A O 1
ATOM 1549 N N . PRO A 1 195 ? -10.242 -16.344 -5.906 1 80.62 195 PRO A N 1
ATOM 1550 C CA . PRO A 1 195 ? -11.625 -16.094 -6.32 1 80.62 195 PRO A CA 1
ATOM 1551 C C . PRO A 1 195 ? -12.406 -17.375 -6.582 1 80.62 195 PRO A C 1
ATOM 1553 O O . PRO A 1 195 ? -13.617 -17.422 -6.336 1 80.62 195 PRO A O 1
ATOM 1556 N N . ASP A 1 196 ? -11.727 -18.422 -7.094 1 77.06 196 ASP A N 1
ATOM 1557 C CA . ASP A 1 196 ? -12.391 -19.703 -7.355 1 77.06 196 ASP A CA 1
ATOM 1558 C C . ASP A 1 196 ? -12.969 -20.281 -6.07 1 77.06 196 ASP A C 1
ATOM 1560 O O . ASP A 1 196 ? -14.078 -20.828 -6.078 1 77.06 196 ASP A O 1
ATOM 1564 N N . PHE A 1 197 ? -12.227 -20.078 -5.137 1 77.88 197 PHE A N 1
ATOM 1565 C CA . PHE A 1 197 ? -12.648 -20.578 -3.832 1 77.88 197 PHE A CA 1
ATOM 1566 C C . PHE A 1 197 ? -13.797 -19.734 -3.283 1 77.88 197 PHE A C 1
ATOM 1568 O O . PHE A 1 197 ? -14.773 -20.281 -2.754 1 77.88 197 PHE A O 1
ATOM 1575 N N . LEU A 1 198 ? -13.789 -18.547 -3.41 1 82.88 198 LEU A N 1
ATOM 1576 C CA . LEU A 1 198 ? -14.781 -17.656 -2.828 1 82.88 198 LEU A CA 1
ATOM 1577 C C . LEU A 1 198 ? -16.125 -17.797 -3.531 1 82.88 198 LEU A C 1
ATOM 1579 O O . LEU A 1 198 ? -17.172 -17.688 -2.896 1 82.88 198 LEU A O 1
ATOM 1583 N N . LYS A 1 199 ? -16.031 -18.047 -4.75 1 86.06 199 LYS A N 1
ATOM 1584 C CA . LYS A 1 199 ? -17.266 -18.062 -5.539 1 86.06 199 LYS A CA 1
ATOM 1585 C C . LYS A 1 199 ? -18.016 -19.375 -5.348 1 86.06 199 LYS A C 1
ATOM 1587 O O . LYS A 1 199 ? -19.125 -19.531 -5.852 1 86.06 199 LYS A O 1
ATOM 1592 N N . GLN A 1 200 ? -17.5 -20.203 -4.574 1 81.94 200 GLN A N 1
ATOM 1593 C CA . GLN A 1 200 ? -18.203 -21.438 -4.305 1 81.94 200 GLN A CA 1
ATOM 1594 C C . GLN A 1 200 ? -19.172 -21.281 -3.129 1 81.94 200 GLN A C 1
ATOM 1596 O O . GLN A 1 200 ? -20.031 -22.141 -2.906 1 81.94 200 GLN A O 1
ATOM 1601 N N . TYR A 1 201 ? -18.953 -20.219 -2.52 1 79.75 201 TYR A N 1
ATOM 1602 C CA . TYR A 1 201 ? -19.797 -19.984 -1.342 1 79.75 201 TYR A CA 1
ATOM 1603 C C . TYR A 1 201 ? -20.844 -18.906 -1.611 1 79.75 201 TYR A C 1
ATOM 1605 O O . TYR A 1 201 ? -20.641 -18.047 -2.473 1 79.75 201 TYR A O 1
ATOM 1613 N N . SER A 1 202 ? -21.938 -19.109 -0.879 1 74.56 202 SER A N 1
ATOM 1614 C CA . SER A 1 202 ? -22.984 -18.078 -0.96 1 74.56 202 SER A CA 1
ATOM 1615 C C . SER A 1 202 ? -23.078 -17.297 0.341 1 74.56 202 SER A C 1
ATOM 1617 O O . SER A 1 202 ? -23.562 -16.172 0.351 1 74.56 202 SER A O 1
ATOM 1619 N N . LYS A 1 203 ? -22.781 -18.016 1.377 1 76.81 203 LYS A N 1
ATOM 1620 C CA . LYS A 1 203 ? -22.812 -17.391 2.691 1 76.81 203 LYS A CA 1
ATOM 1621 C C . LYS A 1 203 ? -21.406 -17.266 3.273 1 76.81 203 LYS A C 1
ATOM 1623 O O . LYS A 1 203 ? -20.594 -18.172 3.154 1 76.81 203 LYS A O 1
ATOM 1628 N N . PHE A 1 204 ? -21.141 -16.094 3.666 1 80 204 PHE A N 1
ATOM 1629 C CA . PHE A 1 204 ? -19.781 -15.828 4.129 1 80 204 PHE A CA 1
ATOM 1630 C C . PHE A 1 204 ? -19.781 -15.461 5.605 1 80 204 PHE A C 1
ATOM 1632 O O . PHE A 1 204 ? -18.922 -14.688 6.055 1 80 204 PHE A O 1
ATOM 1639 N N . ASP A 1 205 ? -20.719 -16 6.379 1 78.31 205 ASP A N 1
ATOM 1640 C CA . ASP A 1 205 ? -20.844 -15.609 7.781 1 78.31 205 ASP A CA 1
ATOM 1641 C C . ASP A 1 205 ? -19.594 -15.961 8.578 1 78.31 205 ASP A C 1
ATOM 1643 O O . ASP A 1 205 ? -19.141 -15.18 9.414 1 78.31 205 ASP A O 1
ATOM 1647 N N . GLY A 1 206 ? -19.094 -17.125 8.375 1 75.5 206 GLY A N 1
ATOM 1648 C CA . GLY A 1 206 ? -17.875 -17.516 9.055 1 75.5 206 GLY A CA 1
ATOM 1649 C C . GLY A 1 206 ? -16.703 -16.594 8.734 1 75.5 206 GLY A C 1
ATOM 1650 O O . GLY A 1 206 ? -15.969 -16.188 9.633 1 75.5 206 GLY A O 1
ATOM 1651 N N . PHE A 1 207 ? -16.656 -16.234 7.492 1 82.62 207 PHE A N 1
ATOM 1652 C CA . PHE A 1 207 ? -15.594 -15.328 7.059 1 82.62 207 PHE A CA 1
ATOM 1653 C C . PHE A 1 207 ? -15.805 -13.93 7.629 1 82.62 207 PHE A C 1
ATOM 1655 O O . PHE A 1 207 ? -14.844 -13.273 8.031 1 82.62 207 PHE A O 1
ATOM 1662 N N . ASP A 1 208 ? -17.062 -13.586 7.727 1 85.44 208 ASP A N 1
ATOM 1663 C CA . ASP A 1 208 ? -17.406 -12.258 8.211 1 85.44 208 ASP A CA 1
ATOM 1664 C C . ASP A 1 208 ? -16.969 -12.078 9.664 1 85.44 208 ASP A C 1
ATOM 1666 O O . ASP A 1 208 ? -16.438 -11.023 10.031 1 85.44 208 ASP A O 1
ATOM 1670 N N . ASN A 1 209 ? -17.203 -13.078 10.43 1 83 209 ASN A N 1
ATOM 1671 C CA . ASN A 1 209 ? -16.828 -12.992 11.836 1 83 209 ASN A CA 1
ATOM 1672 C C . ASN A 1 209 ? -15.32 -12.898 12.016 1 83 209 ASN A C 1
ATOM 1674 O O . ASN A 1 209 ? -14.844 -12.148 12.875 1 83 209 ASN A O 1
ATOM 1678 N N . LEU A 1 210 ? -14.641 -13.625 11.227 1 83 210 LEU A N 1
ATOM 1679 C CA . LEU A 1 210 ? -13.188 -13.602 11.297 1 83 210 LEU A CA 1
ATOM 1680 C C . LEU A 1 210 ? -12.641 -12.25 10.836 1 83 210 LEU A C 1
ATOM 1682 O O . LEU A 1 210 ? -11.734 -11.703 11.469 1 83 210 LEU A O 1
ATOM 1686 N N . ILE A 1 211 ? -13.195 -11.742 9.852 1 90 211 ILE A N 1
ATOM 1687 C CA . ILE A 1 211 ? -12.734 -10.492 9.258 1 90 211 ILE A CA 1
ATOM 1688 C C . ILE A 1 211 ? -13.078 -9.328 10.188 1 90 211 ILE A C 1
ATOM 1690 O O . ILE A 1 211 ? -12.25 -8.438 10.406 1 90 211 ILE A O 1
ATOM 1694 N N . ASN A 1 212 ? -14.281 -9.375 10.805 1 91.62 212 ASN A N 1
ATOM 1695 C CA . ASN A 1 212 ? -14.727 -8.281 11.664 1 91.62 212 ASN A CA 1
ATOM 1696 C C . ASN A 1 212 ? -13.852 -8.148 12.906 1 91.62 212 ASN A C 1
ATOM 1698 O O . ASN A 1 212 ? -13.57 -7.043 13.367 1 91.62 212 ASN A O 1
ATOM 1702 N N . LYS A 1 213 ? -13.508 -9.273 13.406 1 89.69 213 LYS A N 1
ATOM 1703 C CA . LYS A 1 213 ? -12.625 -9.242 14.57 1 89.69 213 LYS A CA 1
ATOM 1704 C C . LYS A 1 213 ? -11.297 -8.57 14.242 1 89.69 213 LYS A C 1
ATOM 1706 O O . LYS A 1 213 ? -10.781 -7.773 15.031 1 89.69 213 LYS A O 1
ATOM 1711 N N . LYS A 1 214 ? -10.805 -8.898 13.117 1 91.44 214 LYS A N 1
ATOM 1712 C CA . LYS A 1 214 ? -9.523 -8.344 12.695 1 91.44 214 LYS A CA 1
ATOM 1713 C C . LYS A 1 214 ? -9.656 -6.863 12.344 1 91.44 214 LYS A C 1
ATOM 1715 O O . LYS A 1 214 ? -8.734 -6.078 12.586 1 91.44 214 LYS A O 1
ATOM 1720 N N . ILE A 1 215 ? -10.797 -6.453 11.859 1 95.12 215 ILE A N 1
ATOM 1721 C CA . ILE A 1 215 ? -11.062 -5.059 11.523 1 95.12 215 ILE A CA 1
ATOM 1722 C C . ILE A 1 215 ? -11.109 -4.223 12.805 1 95.12 215 ILE A C 1
ATOM 1724 O O . ILE A 1 215 ? -10.508 -3.146 12.867 1 95.12 215 ILE A O 1
ATOM 1728 N N . VAL A 1 216 ? -11.805 -4.746 13.805 1 94 216 VAL A N 1
ATOM 1729 C CA . VAL A 1 216 ? -11.93 -4.02 15.07 1 94 216 VAL A CA 1
ATOM 1730 C C . VAL A 1 216 ? -10.555 -3.854 15.703 1 94 216 VAL A C 1
ATOM 1732 O O . VAL A 1 216 ? -10.242 -2.799 16.266 1 94 216 VAL A O 1
ATOM 1735 N N . GLU A 1 217 ? -9.758 -4.859 15.562 1 93.38 217 GLU A N 1
ATOM 1736 C CA . GLU A 1 217 ? -8.406 -4.789 16.109 1 93.38 217 GLU A CA 1
ATOM 1737 C C . GLU A 1 217 ? -7.598 -3.68 15.438 1 93.38 217 GLU A C 1
ATOM 1739 O O . GLU A 1 217 ? -6.824 -2.98 16.094 1 93.38 217 GLU A O 1
ATOM 1744 N N . ILE A 1 218 ? -7.762 -3.516 14.188 1 93.25 218 ILE A N 1
ATOM 1745 C CA . ILE A 1 218 ? -7.055 -2.49 13.43 1 93.25 218 ILE A CA 1
ATOM 1746 C C . ILE A 1 218 ? -7.461 -1.105 13.93 1 93.25 218 ILE A C 1
ATOM 1748 O O . ILE A 1 218 ? -6.605 -0.274 14.242 1 93.25 218 ILE A O 1
ATOM 1752 N N . PHE A 1 219 ? -8.734 -0.881 14.094 1 92.69 219 PHE A N 1
ATOM 1753 C CA . PHE A 1 219 ? -9.195 0.466 14.406 1 92.69 219 PHE A CA 1
ATOM 1754 C C . PHE A 1 219 ? -9.047 0.755 15.891 1 92.69 219 PHE A C 1
ATOM 1756 O O . PHE A 1 219 ? -8.938 1.914 16.297 1 92.69 219 PHE A O 1
ATOM 1763 N N . GLU A 1 220 ? -8.953 -0.318 16.734 1 93.31 220 GLU A N 1
ATOM 1764 C CA . GLU A 1 220 ? -8.586 -0.097 18.125 1 93.31 220 GLU A CA 1
ATOM 1765 C C . GLU A 1 220 ? -7.133 0.354 18.25 1 93.31 220 GLU A C 1
ATOM 1767 O O . GLU A 1 220 ? -6.801 1.18 19.109 1 93.31 220 GLU A O 1
ATOM 1772 N N . ALA A 1 221 ? -6.305 -0.218 17.438 1 91.44 221 ALA A N 1
ATOM 1773 C CA . ALA A 1 221 ? -4.914 0.217 17.406 1 91.44 221 ALA A CA 1
ATOM 1774 C C . ALA A 1 221 ? -4.797 1.656 16.906 1 91.44 221 ALA A C 1
ATOM 1776 O O . ALA A 1 221 ? -4.012 2.443 17.438 1 91.44 221 ALA A O 1
ATOM 1777 N N . HIS A 1 222 ? -5.586 2.061 15.93 1 89.44 222 HIS A N 1
ATOM 1778 C CA . HIS A 1 222 ? -5.629 3.436 15.445 1 89.44 222 HIS A CA 1
ATOM 1779 C C . HIS A 1 222 ? -6.102 4.391 16.531 1 89.44 222 HIS A C 1
ATOM 1781 O O . HIS A 1 222 ? -5.559 5.492 16.688 1 89.44 222 HIS A O 1
ATOM 1787 N N . LYS A 1 223 ? -7.129 3.939 17.188 1 89.88 223 LYS A N 1
ATOM 1788 C CA . LYS A 1 223 ? -7.664 4.758 18.281 1 89.88 223 LYS A CA 1
ATOM 1789 C C . LYS A 1 223 ? -6.594 5.039 19.328 1 89.88 223 LYS A C 1
ATOM 1791 O O . LYS A 1 223 ? -6.453 6.176 19.797 1 89.88 223 LYS A O 1
ATOM 1796 N N . SER A 1 224 ? -5.84 4.031 19.688 1 90.88 224 SER A N 1
ATOM 1797 C CA . SER A 1 224 ? -4.797 4.191 20.703 1 90.88 224 SER A CA 1
ATOM 1798 C C . SER A 1 224 ? -3.748 5.203 20.25 1 90.88 224 SER A C 1
ATOM 1800 O O . SER A 1 224 ? -3.332 6.059 21.047 1 90.88 224 SER A O 1
ATOM 1802 N N . VAL A 1 225 ? -3.373 5.203 19.078 1 87.38 225 VAL A N 1
ATOM 1803 C CA . VAL A 1 225 ? -2.359 6.105 18.547 1 87.38 225 VAL A CA 1
ATOM 1804 C C . VAL A 1 225 ? -2.936 7.516 18.422 1 87.38 225 VAL A C 1
ATOM 1806 O O . VAL A 1 225 ? -2.332 8.484 18.891 1 87.38 225 VAL A O 1
ATOM 1809 N N . ASN A 1 226 ? -4.152 7.625 17.859 1 85.12 226 ASN A N 1
ATOM 1810 C CA . ASN A 1 226 ? -4.75 8.93 17.594 1 85.12 226 ASN A CA 1
ATOM 1811 C C . ASN A 1 226 ? -5.137 9.633 18.891 1 85.12 226 ASN A C 1
ATOM 1813 O O . ASN A 1 226 ? -5.012 10.852 19 1 85.12 226 ASN A O 1
ATOM 1817 N N . GLN A 1 227 ? -5.633 8.883 19.844 1 87.88 227 GLN A N 1
ATOM 1818 C CA . GLN A 1 227 ? -5.973 9.484 21.125 1 87.88 227 GLN A CA 1
ATOM 1819 C C . GLN A 1 227 ? -4.727 10.008 21.828 1 87.88 227 GLN A C 1
ATOM 1821 O O . GLN A 1 227 ? -4.738 11.109 22.391 1 87.88 227 GLN A O 1
ATOM 1826 N N . PHE A 1 228 ? -3.707 9.242 21.812 1 87.31 228 PHE A N 1
ATOM 1827 C CA . PHE A 1 228 ? -2.477 9.672 22.469 1 87.31 228 PHE A CA 1
ATOM 1828 C C . PHE A 1 228 ? -1.858 10.852 21.734 1 87.31 228 PHE A C 1
ATOM 1830 O O . PHE A 1 228 ? -1.471 11.844 22.344 1 87.31 228 PHE A O 1
ATOM 1837 N N . ALA A 1 229 ? -1.76 10.727 20.422 1 81.56 229 ALA A N 1
ATOM 1838 C CA . ALA A 1 229 ? -1.179 11.805 19.625 1 81.56 229 ALA A CA 1
ATOM 1839 C C . ALA A 1 229 ? -1.983 13.094 19.766 1 81.56 229 ALA A C 1
ATOM 1841 O O . ALA A 1 229 ? -1.415 14.164 19.984 1 81.56 229 ALA A O 1
ATOM 1842 N N . GLY A 1 230 ? -3.299 13 19.625 1 78.38 230 GLY A N 1
ATOM 1843 C CA . GLY A 1 230 ? -4.156 14.172 19.734 1 78.38 230 GLY A CA 1
ATOM 1844 C C . GLY A 1 230 ? -4.137 14.812 21.109 1 78.38 230 GLY A C 1
ATOM 1845 O O . GLY A 1 230 ? -3.973 16.031 21.219 1 78.38 230 GLY A O 1
ATOM 1846 N N . ALA A 1 231 ? -4.203 13.992 22.141 1 82.31 231 ALA A N 1
ATOM 1847 C CA . ALA A 1 231 ? -4.242 14.508 23.5 1 82.31 231 ALA A CA 1
ATOM 1848 C C . ALA A 1 231 ? -2.895 15.102 23.906 1 82.31 231 ALA A C 1
ATOM 1850 O O . ALA A 1 231 ? -2.838 16.172 24.531 1 82.31 231 ALA A O 1
ATOM 1851 N N . ALA A 1 232 ? -1.846 14.406 23.578 1 82.75 232 ALA A N 1
ATOM 1852 C CA . ALA A 1 232 ? -0.518 14.883 23.969 1 82.75 232 ALA A CA 1
ATOM 1853 C C . ALA A 1 232 ? -0.165 16.172 23.234 1 82.75 232 ALA A C 1
ATOM 1855 O O . ALA A 1 232 ? 0.365 17.109 23.828 1 82.75 232 ALA A O 1
ATOM 1856 N N . SER A 1 233 ? -0.475 16.25 21.922 1 76.25 233 SER A N 1
ATOM 1857 C CA . SER A 1 233 ? -0.183 17.453 21.141 1 76.25 233 SER A CA 1
ATOM 1858 C C . SER A 1 233 ? -1.038 18.625 21.609 1 76.25 233 SER A C 1
ATOM 1860 O O . SER A 1 233 ? -0.557 19.766 21.672 1 76.25 233 SER A O 1
ATOM 1862 N N . SER A 1 234 ? -2.262 18.312 21.891 1 76.12 234 SER A N 1
ATOM 1863 C CA . SER A 1 234 ? -3.146 19.375 22.375 1 76.12 234 SER A CA 1
ATOM 1864 C C . SER A 1 234 ? -2.689 19.875 23.734 1 76.12 234 SER A C 1
ATOM 1866 O O . SER A 1 234 ? -2.83 21.062 24.047 1 76.12 234 SER A O 1
ATOM 1868 N N . SER A 1 235 ? -2.143 19.047 24.594 1 80.31 235 SER A N 1
ATOM 1869 C CA . SER A 1 235 ? -1.657 19.453 25.906 1 80.31 235 SER A CA 1
ATOM 1870 C C . SER A 1 235 ? -0.466 20.391 25.797 1 80.31 235 SER A C 1
ATOM 1872 O O . SER A 1 235 ? -0.39 21.391 26.5 1 80.31 235 SER A O 1
ATOM 1874 N N . ILE A 1 236 ? 0.413 20.141 24.891 1 80.38 236 ILE A N 1
ATOM 1875 C CA . ILE A 1 236 ? 1.574 21 24.688 1 80.38 236 ILE A CA 1
ATOM 1876 C C . ILE A 1 236 ? 1.134 22.328 24.078 1 80.38 236 ILE A C 1
ATOM 1878 O O . ILE A 1 236 ? 1.636 23.391 24.469 1 80.38 236 ILE A O 1
ATOM 1882 N N . ARG A 1 237 ? 0.231 22.266 23.141 1 75.31 237 ARG A N 1
ATOM 1883 C CA . ARG A 1 237 ? -0.287 23.469 22.516 1 75.31 237 ARG A CA 1
ATOM 1884 C C . ARG A 1 237 ? -0.98 24.359 23.562 1 75.31 237 ARG A C 1
ATOM 1886 O O . ARG A 1 237 ? -0.833 25.578 23.531 1 75.31 237 ARG A O 1
ATOM 1893 N N . MET A 1 238 ? -1.687 23.703 24.438 1 77.38 238 MET A N 1
ATOM 1894 C CA . MET A 1 238 ? -2.365 24.422 25.5 1 77.38 238 MET A CA 1
ATOM 1895 C C . MET A 1 238 ? -1.36 25.156 26.391 1 77.38 238 MET A C 1
ATOM 1897 O O . MET A 1 238 ? -1.547 26.328 26.703 1 77.38 238 MET A O 1
ATOM 1901 N N . PHE A 1 239 ? -0.384 24.469 26.719 1 81.5 239 PHE A N 1
ATOM 1902 C CA . PHE A 1 239 ? 0.63 25.062 27.578 1 81.5 239 PHE A CA 1
ATOM 1903 C C . PHE A 1 239 ? 1.277 26.266 26.906 1 81.5 239 PHE A C 1
ATOM 1905 O O . PHE A 1 239 ? 1.437 27.312 27.531 1 81.5 239 PHE A O 1
ATOM 1912 N N . ASN A 1 240 ? 1.618 26.125 25.656 1 80.81 240 ASN A N 1
ATOM 1913 C CA . ASN A 1 240 ? 2.242 27.219 24.906 1 80.81 240 ASN A CA 1
ATOM 1914 C C . ASN A 1 240 ? 1.3 28.406 24.75 1 80.81 240 ASN A C 1
ATOM 1916 O O . ASN A 1 240 ? 1.722 29.562 24.875 1 80.81 240 ASN A O 1
ATOM 1920 N N . GLU A 1 241 ? 0.094 28.109 24.469 1 77.25 241 GLU A N 1
ATOM 1921 C CA . GLU A 1 241 ? -0.887 29.188 24.297 1 77.25 241 GLU A CA 1
ATOM 1922 C C . GLU A 1 241 ? -1.129 29.922 25.609 1 77.25 241 GLU A C 1
ATOM 1924 O O . GLU A 1 241 ? -1.347 31.125 25.625 1 77.25 241 GLU A O 1
ATOM 1929 N N . LEU A 1 242 ? -1.128 29.203 26.75 1 78.31 242 LEU A N 1
ATOM 1930 C CA . LEU A 1 242 ? -1.283 29.828 28.062 1 78.31 242 LEU A CA 1
ATOM 1931 C C . LEU A 1 242 ? -0.126 30.781 28.359 1 78.31 242 LEU A C 1
ATOM 1933 O O . LEU A 1 242 ? -0.336 31.875 28.859 1 78.31 242 LEU A O 1
ATOM 1937 N N . VAL A 1 243 ? 1.038 30.297 28 1 82.62 243 VAL A N 1
ATOM 1938 C CA . VAL A 1 243 ? 2.217 31.125 28.234 1 82.62 243 VAL A CA 1
ATOM 1939 C C . VAL A 1 243 ? 2.18 32.344 27.328 1 82.62 243 VAL A C 1
ATOM 1941 O O . VAL A 1 243 ? 2.496 33.469 27.75 1 82.62 243 VAL A O 1
ATOM 1944 N N . GLN A 1 244 ? 1.784 32.156 26.031 1 81.5 244 GLN A N 1
ATOM 1945 C CA . GLN A 1 244 ? 1.693 33.25 25.078 1 81.5 244 GLN A CA 1
ATOM 1946 C C . GLN A 1 244 ? 0.69 34.281 25.531 1 81.5 244 GLN A C 1
ATOM 1948 O O . GLN A 1 244 ? 0.98 35.5 25.5 1 81.5 244 GLN A O 1
ATOM 1953 N N . ASN A 1 245 ? -0.453 33.844 25.984 1 74.69 245 ASN A N 1
ATOM 1954 C CA . ASN A 1 245 ? -1.486 34.781 26.422 1 74.69 245 ASN A CA 1
ATOM 1955 C C . ASN A 1 245 ? -1.078 35.5 27.719 1 74.69 245 ASN A C 1
ATOM 1957 O O . ASN A 1 245 ? -1.352 36.688 27.891 1 74.69 245 ASN A O 1
ATOM 1961 N N . ALA A 1 246 ? -0.417 34.781 28.625 1 77 246 ALA A N 1
ATOM 1962 C CA . ALA A 1 246 ? 0.063 35.406 29.859 1 77 246 ALA A CA 1
ATOM 1963 C C . ALA A 1 246 ? 1.083 36.5 29.562 1 77 246 ALA A C 1
ATOM 1965 O O . ALA A 1 246 ? 1.073 37.531 30.219 1 77 246 ALA A O 1
ATOM 1966 N N . LEU A 1 247 ? 1.9 36.25 28.594 1 82.25 247 LEU A N 1
ATOM 1967 C CA . LEU A 1 247 ? 2.91 37.219 28.219 1 82.25 247 LEU A CA 1
ATOM 1968 C C . LEU A 1 247 ? 2.264 38.469 27.609 1 82.25 247 LEU A C 1
ATOM 1970 O O . LEU A 1 247 ? 2.672 39.594 27.891 1 82.25 247 LEU A O 1
ATOM 1974 N N . LEU A 1 248 ? 1.309 38.25 26.75 1 77.81 248 LEU A N 1
ATOM 1975 C CA . LEU A 1 248 ? 0.628 39.375 26.109 1 77.81 248 LEU A CA 1
ATOM 1976 C C . LEU A 1 248 ? -0.117 40.219 27.125 1 77.81 248 LEU A C 1
ATOM 1978 O O . LEU A 1 248 ? -0.15 41.438 27.031 1 77.81 248 LEU A O 1
ATOM 1982 N N . ILE A 1 249 ? -0.697 39.562 28.109 1 73.31 249 ILE A N 1
ATOM 1983 C CA . ILE A 1 249 ? -1.392 40.281 29.172 1 73.31 249 ILE A CA 1
ATOM 1984 C C . ILE A 1 249 ? -0.388 41.062 29.984 1 73.31 249 ILE A C 1
ATOM 1986 O O . ILE A 1 249 ? -0.651 42.219 30.344 1 73.31 249 ILE A O 1
ATOM 1990 N N . TRP A 1 250 ? 0.728 40.438 30.266 1 78.88 250 TRP A N 1
ATOM 1991 C CA . TRP A 1 250 ? 1.771 41.125 31.031 1 78.88 250 TRP A CA 1
ATOM 1992 C C . TRP A 1 250 ? 2.299 42.344 30.281 1 78.88 250 TRP A C 1
ATOM 1994 O O . TRP A 1 250 ? 2.531 43.375 30.875 1 78.88 250 TRP A O 1
ATOM 2004 N N . ILE A 1 251 ? 2.479 42.312 29 1 80.69 251 ILE A N 1
ATOM 2005 C CA . ILE A 1 251 ? 2.959 43.406 28.172 1 80.69 251 ILE A CA 1
ATOM 2006 C C . ILE A 1 251 ? 1.917 44.531 28.141 1 80.69 251 ILE A C 1
ATOM 2008 O O . ILE A 1 251 ? 2.258 45.688 28.266 1 80.69 251 ILE A O 1
ATOM 2012 N N . SER A 1 252 ? 0.665 44.156 27.969 1 73.31 252 SER A N 1
ATOM 2013 C CA . SER A 1 252 ? -0.418 45.125 27.953 1 73.31 252 SER A CA 1
ATOM 2014 C C . SER A 1 252 ? -0.509 45.875 29.281 1 73.31 252 SER A C 1
ATOM 2016 O O . SER A 1 252 ? -0.759 47.094 29.312 1 73.31 252 SER A O 1
ATOM 2018 N N . TYR A 1 253 ? -0.275 45.094 30.328 1 72.62 253 TYR A N 1
ATOM 2019 C CA . TYR A 1 253 ? -0.288 45.719 31.641 1 72.62 253 TYR A CA 1
ATOM 2020 C C . TYR A 1 253 ? 0.85 46.719 31.797 1 72.62 253 TYR A C 1
ATOM 2022 O O . TYR A 1 253 ? 0.657 47.812 32.344 1 72.62 253 TYR A O 1
ATOM 2030 N N . ASN A 1 254 ? 2.023 46.438 31.406 1 80.88 254 ASN A N 1
ATOM 2031 C CA . ASN A 1 254 ? 3.182 47.312 31.5 1 80.88 254 ASN A CA 1
ATOM 2032 C C . ASN A 1 254 ? 2.994 48.594 30.656 1 80.88 254 ASN A C 1
ATOM 2034 O O . ASN A 1 254 ? 3.521 49.656 31 1 80.88 254 ASN A O 1
ATOM 2038 N N . VAL A 1 255 ? 2.258 48.5 29.594 1 75.81 255 VAL A N 1
ATOM 2039 C CA . VAL A 1 255 ? 1.979 49.656 28.766 1 75.81 255 VAL A CA 1
ATOM 2040 C C . VAL A 1 255 ? 1.012 50.594 29.484 1 75.81 255 VAL A C 1
ATOM 2042 O O . VAL A 1 255 ? 1.162 51.812 29.422 1 75.81 255 VAL A O 1
ATOM 2045 N N . THR A 1 256 ? 0.04 50.062 30.203 1 71.75 256 THR A N 1
ATOM 2046 C CA . THR A 1 256 ? -0.954 50.844 30.922 1 71.75 256 THR A CA 1
ATOM 2047 C C . THR A 1 256 ? -0.309 51.625 32.062 1 71.75 256 THR A C 1
ATOM 2049 O O . THR A 1 256 ? -0.688 52.75 32.344 1 71.75 256 THR A O 1
ATOM 2052 N N . ILE A 1 257 ? 0.704 50.969 32.656 1 78.25 257 ILE A N 1
ATOM 2053 C CA . ILE A 1 257 ? 1.34 51.625 33.812 1 78.25 257 ILE A CA 1
ATOM 2054 C C . ILE A 1 257 ? 2.428 52.562 33.312 1 78.25 257 ILE A C 1
ATOM 2056 O O . ILE A 1 257 ? 3.002 53.312 34.094 1 78.25 257 ILE A O 1
ATOM 2060 N N . GLY A 1 258 ? 2.707 52.562 31.984 1 76.88 258 GLY A N 1
ATOM 2061 C CA . GLY A 1 258 ? 3.641 53.5 31.391 1 76.88 258 GLY A CA 1
ATOM 2062 C C . GLY A 1 258 ? 5.055 52.969 31.297 1 76.88 258 GLY A C 1
ATOM 2063 O O . GLY A 1 258 ? 5.988 53.719 30.969 1 76.88 258 GLY A O 1
ATOM 2064 N N . ASN A 1 259 ? 5.234 51.688 31.609 1 79.19 259 ASN A N 1
ATOM 2065 C CA . ASN A 1 259 ? 6.566 51.094 31.562 1 79.19 259 ASN A CA 1
ATOM 2066 C C . ASN A 1 259 ? 6.961 50.656 30.156 1 79.19 259 ASN A C 1
ATOM 2068 O O . ASN A 1 259 ? 8.133 50.406 29.875 1 79.19 259 ASN A O 1
ATOM 2072 N N . ALA A 1 260 ? 5.969 50.562 29.312 1 76.94 260 ALA A N 1
ATOM 2073 C CA . ALA A 1 260 ? 6.223 50.219 27.922 1 76.94 260 ALA A CA 1
ATOM 2074 C C . ALA A 1 260 ? 5.387 51.062 26.969 1 76.94 260 ALA A C 1
ATOM 2076 O O . ALA A 1 260 ? 4.387 51.656 27.391 1 76.94 260 ALA A O 1
ATOM 2077 N N . LYS A 1 261 ? 5.957 51.219 25.859 1 74.06 261 LYS A N 1
ATOM 2078 C CA . LYS A 1 261 ? 5.254 52.031 24.875 1 74.06 261 LYS A CA 1
ATOM 2079 C C . LYS A 1 261 ? 4.172 51.219 24.172 1 74.06 261 LYS A C 1
ATOM 2081 O O . LYS A 1 261 ? 4.215 50 24.156 1 74.06 261 LYS A O 1
ATOM 2086 N N . LEU A 1 262 ? 3.211 51.844 23.594 1 66.75 262 LEU A N 1
ATOM 2087 C CA . LEU A 1 262 ? 2.047 51.219 22.969 1 66.75 262 LEU A CA 1
ATOM 2088 C C . LEU A 1 262 ? 2.467 50.344 21.797 1 66.75 262 LEU A C 1
ATOM 2090 O O . LEU A 1 262 ? 1.896 49.25 21.594 1 66.75 262 LEU A O 1
ATOM 2094 N N . TYR A 1 263 ? 3.488 50.781 21.062 1 67.25 263 TYR A N 1
ATOM 2095 C CA . TYR A 1 263 ? 3.891 50.031 19.875 1 67.25 263 TYR A CA 1
ATOM 2096 C C . TYR A 1 263 ? 4.48 48.688 20.266 1 67.25 263 TYR A C 1
ATOM 2098 O O . TYR A 1 263 ? 4.512 47.75 19.453 1 67.25 263 TYR A O 1
ATOM 2106 N N . SER A 1 264 ? 4.852 48.562 21.531 1 73.31 264 SER A N 1
ATOM 2107 C CA . SER A 1 264 ? 5.441 47.312 22 1 73.31 264 SER A CA 1
ATOM 2108 C C . SER A 1 264 ? 4.426 46.188 21.969 1 73.31 264 SER A C 1
ATOM 2110 O O . SER A 1 264 ? 4.797 45.031 21.781 1 73.31 264 SER A O 1
ATOM 2112 N N . ILE A 1 265 ? 3.189 46.562 22.031 1 72.44 265 ILE A N 1
ATOM 2113 C CA . ILE A 1 265 ? 2.162 45.5 22.016 1 72.44 265 ILE A CA 1
ATOM 2114 C C . ILE A 1 265 ? 2.076 44.906 20.625 1 72.44 265 ILE A C 1
ATOM 2116 O O . ILE A 1 265 ? 2.025 43.656 20.484 1 72.44 265 ILE A O 1
ATOM 2120 N N . VAL A 1 266 ? 2.135 45.688 19.609 1 67.31 266 VAL A N 1
ATOM 2121 C CA . VAL A 1 266 ? 2.008 45.219 18.234 1 67.31 266 VAL A CA 1
ATOM 2122 C C . VAL A 1 266 ? 3.236 44.406 17.859 1 67.31 266 VAL A C 1
ATOM 2124 O O . VAL A 1 266 ? 3.111 43.281 17.328 1 67.31 266 VAL A O 1
ATOM 2127 N N . VAL A 1 267 ? 4.367 44.938 18.203 1 71.62 267 VAL A N 1
ATOM 2128 C CA . VAL A 1 267 ? 5.621 44.281 17.812 1 71.62 267 VAL A CA 1
ATOM 2129 C C . VAL A 1 267 ? 5.777 42.969 18.547 1 71.62 267 VAL A C 1
ATOM 2131 O O . VAL A 1 267 ? 6.145 41.938 17.953 1 71.62 267 VAL A O 1
ATOM 2134 N N . PHE A 1 268 ? 5.43 42.906 19.781 1 76.25 268 PHE A N 1
ATOM 2135 C CA . PHE A 1 268 ? 5.609 41.688 20.562 1 76.25 268 PHE A CA 1
ATOM 2136 C C . PHE A 1 268 ? 4.602 40.625 20.156 1 76.25 268 PHE A C 1
ATOM 2138 O O . PHE A 1 268 ? 4.91 39.406 20.156 1 76.25 268 PHE A O 1
ATOM 2145 N N . THR A 1 269 ? 3.414 41.062 19.781 1 73.5 269 THR A N 1
ATOM 2146 C CA . THR A 1 269 ? 2.426 40.094 19.312 1 73.5 269 THR A CA 1
ATOM 2147 C C . THR A 1 269 ? 2.908 39.375 18.047 1 73.5 269 THR A C 1
ATOM 2149 O O . THR A 1 269 ? 2.76 38.156 17.922 1 73.5 269 THR A O 1
ATOM 2152 N N . LEU A 1 270 ? 3.49 40.094 17.156 1 72.62 270 LEU A N 1
ATOM 2153 C CA . LEU A 1 270 ? 3.984 39.531 15.914 1 72.62 270 LEU A CA 1
ATOM 2154 C C . LEU A 1 270 ? 5.145 38.562 16.172 1 72.62 270 LEU A C 1
ATOM 2156 O O . LEU A 1 270 ? 5.172 37.469 15.648 1 72.62 270 LEU A O 1
ATOM 2160 N N . VAL A 1 271 ? 6.043 38.969 17.047 1 78.81 271 VAL A N 1
ATOM 2161 C CA . VAL A 1 271 ? 7.258 38.219 17.281 1 78.81 271 VAL A CA 1
ATOM 2162 C C . VAL A 1 271 ? 6.934 36.969 18.094 1 78.81 271 VAL A C 1
ATOM 2164 O O . VAL A 1 271 ? 7.469 35.875 17.828 1 78.81 271 VAL A O 1
ATOM 2167 N N . ILE A 1 272 ? 6.059 37.125 19.047 1 81.62 272 ILE A N 1
ATOM 2168 C CA . ILE A 1 272 ? 5.703 36 19.906 1 81.62 272 ILE A CA 1
ATOM 2169 C C . ILE A 1 272 ? 4.973 34.938 19.094 1 81.62 272 ILE A C 1
ATOM 2171 O O . ILE A 1 272 ? 5.199 33.75 19.281 1 81.62 272 ILE A O 1
ATOM 2175 N N . ASN A 1 273 ? 4.152 35.344 18.172 1 75.38 273 ASN A N 1
ATOM 2176 C CA . ASN A 1 273 ? 3.455 34.375 17.312 1 75.38 273 ASN A CA 1
ATOM 2177 C C . ASN A 1 273 ? 4.43 33.594 16.453 1 75.38 273 ASN A C 1
ATOM 2179 O O . ASN A 1 273 ? 4.309 32.375 16.328 1 75.38 273 ASN A O 1
ATOM 2183 N N . VAL A 1 274 ? 5.34 34.312 15.898 1 78.31 274 VAL A N 1
ATOM 2184 C CA . VAL A 1 274 ? 6.328 33.656 15.039 1 78.31 274 VAL A CA 1
ATOM 2185 C C . VAL A 1 274 ? 7.184 32.688 15.867 1 78.31 274 VAL A C 1
ATOM 2187 O O . VAL A 1 274 ? 7.551 31.609 15.398 1 78.31 274 VAL A O 1
ATOM 2190 N N . PHE A 1 275 ? 7.508 33.094 17.125 1 85.38 275 PHE A N 1
ATOM 2191 C CA . PHE A 1 275 ? 8.289 32.281 18.047 1 85.38 275 PHE A CA 1
ATOM 2192 C C . PHE A 1 275 ? 7.57 30.969 18.344 1 85.38 275 PHE A C 1
ATOM 2194 O O . PHE A 1 275 ? 8.148 29.891 18.188 1 85.38 275 PHE A O 1
ATOM 2201 N N . PHE A 1 276 ? 6.367 31.047 18.609 1 82.19 276 PHE A N 1
ATOM 2202 C CA . PHE A 1 276 ? 5.641 29.844 19.016 1 82.19 276 PHE A CA 1
ATOM 2203 C C . PHE A 1 276 ? 5.312 28.984 17.812 1 82.19 276 PHE A C 1
ATOM 2205 O O . PHE A 1 276 ? 5.289 27.75 17.906 1 82.19 276 PHE A O 1
ATOM 2212 N N . ASP A 1 277 ? 5.023 29.578 16.672 1 76.31 277 ASP A N 1
ATOM 2213 C CA . ASP A 1 277 ? 4.812 28.812 15.453 1 76.31 277 ASP A CA 1
ATOM 2214 C C . ASP A 1 277 ? 6.051 28 15.094 1 76.31 277 ASP A C 1
ATOM 2216 O O . ASP A 1 277 ? 5.941 26.844 14.664 1 76.31 277 ASP A O 1
ATOM 2220 N N . SER A 1 278 ? 7.172 28.625 15.227 1 80.56 278 SER A N 1
ATOM 2221 C CA . SER A 1 278 ? 8.438 27.953 14.945 1 80.56 278 SER A CA 1
ATOM 2222 C C . SER A 1 278 ? 8.688 26.812 15.93 1 80.56 278 SER A C 1
ATOM 2224 O O . SER A 1 278 ? 9.219 25.766 15.555 1 80.56 278 SER A O 1
ATOM 2226 N N . LEU A 1 279 ? 8.32 27.062 17.156 1 82.38 279 LEU A N 1
ATOM 2227 C CA . LEU A 1 279 ? 8.484 26.016 18.156 1 82.38 279 LEU A CA 1
ATOM 2228 C C . LEU A 1 279 ? 7.594 24.828 17.844 1 82.38 279 LEU A C 1
ATOM 2230 O O . LEU A 1 279 ? 8 23.672 18.031 1 82.38 279 LEU A O 1
ATOM 2234 N N . TYR A 1 280 ? 6.422 25.062 17.375 1 77.06 280 TYR A N 1
ATOM 2235 C CA . TYR A 1 280 ? 5.48 24 17.031 1 77.06 280 TYR A CA 1
ATOM 2236 C C . TYR A 1 280 ? 5.957 23.234 15.82 1 77.06 280 TYR A C 1
ATOM 2238 O O . TYR A 1 280 ? 5.758 22.016 15.727 1 77.06 280 TYR A O 1
ATOM 2246 N N . SER A 1 281 ? 6.488 23.906 14.898 1 76.44 281 SER A N 1
ATOM 2247 C CA . SER A 1 281 ? 6.938 23.266 13.664 1 76.44 281 SER A CA 1
ATOM 2248 C C . SER A 1 281 ? 8.023 22.234 13.93 1 76.44 281 SER A C 1
ATOM 2250 O O . SER A 1 281 ? 8.18 21.281 13.172 1 76.44 281 SER A O 1
ATOM 2252 N N . LEU A 1 282 ? 8.758 22.375 14.992 1 77.94 282 LEU A N 1
ATOM 2253 C CA . LEU A 1 282 ? 9.844 21.469 15.328 1 77.94 282 LEU A CA 1
ATOM 2254 C C . LEU A 1 282 ? 9.305 20.125 15.812 1 77.94 282 LEU A C 1
ATOM 2256 O O . LEU A 1 282 ? 10.023 19.125 15.812 1 77.94 282 LEU A O 1
ATOM 2260 N N . ASN A 1 283 ? 8.062 20.109 16.188 1 72.81 283 ASN A N 1
ATOM 2261 C CA . ASN A 1 283 ? 7.457 18.875 16.688 1 72.81 283 ASN A CA 1
ATOM 2262 C C . ASN A 1 283 ? 7.363 17.812 15.578 1 72.81 283 ASN A C 1
ATOM 2264 O O . ASN A 1 283 ? 7.582 16.641 15.836 1 72.81 283 ASN A O 1
ATOM 2268 N N . GLY A 1 284 ? 6.996 18.219 14.43 1 70.19 284 GLY A N 1
ATOM 2269 C CA . GLY A 1 284 ? 6.852 17.297 13.32 1 70.19 284 GLY A CA 1
ATOM 2270 C C . GLY A 1 284 ? 8.164 16.656 12.906 1 70.19 284 GLY A C 1
ATOM 2271 O O . GLY A 1 284 ? 8.18 15.516 12.43 1 70.19 284 GLY A O 1
ATOM 2272 N N . VAL A 1 285 ? 9.289 17.25 13.219 1 75.38 285 VAL A N 1
ATOM 2273 C CA . VAL A 1 285 ? 10.609 16.797 12.789 1 75.38 285 VAL A CA 1
ATOM 2274 C C . VAL A 1 285 ? 10.977 15.516 13.531 1 75.38 285 VAL A C 1
ATOM 2276 O O . VAL A 1 285 ? 11.562 14.602 12.938 1 75.38 285 VAL A O 1
ATOM 2279 N N . ASN A 1 286 ? 10.555 15.422 14.719 1 71.69 286 ASN A N 1
ATOM 2280 C CA . ASN A 1 286 ? 10.914 14.242 15.5 1 71.69 286 ASN A CA 1
ATOM 2281 C C . ASN A 1 286 ? 10.203 12.992 14.992 1 71.69 286 ASN A C 1
ATOM 2283 O O . ASN A 1 286 ? 10.781 11.906 15 1 71.69 286 ASN A O 1
ATOM 2287 N N . ILE A 1 287 ? 9.023 13.172 14.57 1 72.12 287 ILE A N 1
ATOM 2288 C CA . ILE A 1 287 ? 8.273 12.031 14.062 1 72.12 287 ILE A CA 1
ATOM 2289 C C . ILE A 1 287 ? 8.914 11.523 12.773 1 72.12 287 ILE A C 1
ATOM 2291 O O . ILE A 1 287 ? 9.109 10.32 12.602 1 72.12 287 ILE A O 1
ATOM 2295 N N . ASP A 1 288 ? 9.242 12.414 11.914 1 78.38 288 ASP A N 1
ATOM 2296 C CA . ASP A 1 288 ? 9.844 12.039 10.633 1 78.38 288 ASP A CA 1
ATOM 2297 C C . ASP A 1 288 ? 11.219 11.406 10.836 1 78.38 288 ASP A C 1
ATOM 2299 O O . ASP A 1 288 ? 11.602 10.492 10.102 1 78.38 288 ASP A O 1
ATOM 2303 N N . LEU A 1 289 ? 11.914 11.93 11.844 1 77.88 289 LEU A N 1
ATOM 2304 C CA . LEU A 1 289 ? 13.219 11.344 12.148 1 77.88 289 LEU A CA 1
ATOM 2305 C C . LEU A 1 289 ? 13.07 9.914 12.664 1 77.88 289 LEU A C 1
ATOM 2307 O O . LEU A 1 289 ? 13.859 9.039 12.297 1 77.88 289 LEU A O 1
ATOM 2311 N N . THR A 1 290 ? 12.172 9.703 13.516 1 75.38 290 THR A N 1
ATOM 2312 C CA . THR A 1 290 ? 11.938 8.367 14.039 1 75.38 290 THR A CA 1
ATOM 2313 C C . THR A 1 290 ? 11.539 7.406 12.922 1 75.38 290 THR A C 1
ATOM 2315 O O . THR A 1 290 ? 12.008 6.266 12.883 1 75.38 290 THR A O 1
ATOM 2318 N N . ASN A 1 291 ? 10.633 7.879 12.039 1 77.25 291 ASN A N 1
ATOM 2319 C CA . ASN A 1 291 ? 10.25 7.059 10.898 1 77.25 291 ASN A CA 1
ATOM 2320 C C . ASN A 1 291 ? 11.461 6.695 10.039 1 77.25 291 ASN A C 1
ATOM 2322 O O . ASN A 1 291 ? 11.578 5.559 9.578 1 77.25 291 ASN A O 1
ATOM 2326 N N . LEU A 1 292 ? 12.258 7.652 9.805 1 83.12 292 LEU A N 1
ATOM 2327 C CA . LEU A 1 292 ? 13.453 7.414 9.016 1 83.12 292 LEU A CA 1
ATOM 2328 C C . LEU A 1 292 ? 14.359 6.387 9.695 1 83.12 292 LEU A C 1
ATOM 2330 O O . LEU A 1 292 ? 14.93 5.516 9.031 1 83.12 292 LEU A O 1
ATOM 2334 N N . LYS A 1 293 ? 14.469 6.457 11 1 82.94 293 LYS A N 1
ATOM 2335 C CA . LYS A 1 293 ? 15.305 5.516 11.742 1 82.94 293 LYS A CA 1
ATOM 2336 C C . LYS A 1 293 ? 14.75 4.098 11.648 1 82.94 293 LYS A C 1
ATOM 2338 O O . LYS A 1 293 ? 15.508 3.141 11.484 1 82.94 293 LYS A O 1
ATOM 2343 N N . VAL A 1 294 ? 13.516 3.996 11.75 1 78.75 294 VAL A N 1
ATOM 2344 C CA . VAL A 1 294 ? 12.875 2.688 11.703 1 78.75 294 VAL A CA 1
ATOM 2345 C C . VAL A 1 294 ? 13.016 2.09 10.305 1 78.75 294 VAL A C 1
ATOM 2347 O O . VAL A 1 294 ? 13.422 0.938 10.156 1 78.75 294 VAL A O 1
ATOM 2350 N N . ASP A 1 295 ? 12.625 2.902 9.273 1 84.44 295 ASP A N 1
ATOM 2351 C CA . ASP A 1 295 ? 12.688 2.42 7.898 1 84.44 295 ASP A CA 1
ATOM 2352 C C . ASP A 1 295 ? 14.125 2.104 7.492 1 84.44 295 ASP A C 1
ATOM 2354 O O . ASP A 1 295 ? 14.375 1.122 6.789 1 84.44 295 ASP A O 1
ATOM 2358 N N . SER A 1 296 ? 15.055 2.951 7.922 1 86.38 296 SER A N 1
ATOM 2359 C CA . SER A 1 296 ? 16.469 2.711 7.629 1 86.38 296 SER A CA 1
ATOM 2360 C C . SER A 1 296 ? 16.969 1.462 8.344 1 86.38 296 SER A C 1
ATOM 2362 O O . SER A 1 296 ? 17.812 0.73 7.805 1 86.38 296 SER A O 1
ATOM 2364 N N . GLY A 1 297 ? 16.547 1.308 9.539 1 84.31 297 GLY A N 1
ATOM 2365 C CA . GLY A 1 297 ? 16.922 0.102 10.266 1 84.31 297 GLY A CA 1
ATOM 2366 C C . GLY A 1 297 ? 16.422 -1.168 9.594 1 84.31 297 GLY A C 1
ATOM 2367 O O . GLY A 1 297 ? 17.172 -2.15 9.5 1 84.31 297 GLY A O 1
ATOM 2368 N N . PHE A 1 298 ? 15.258 -1.194 9.117 1 83.25 298 PHE A N 1
ATOM 2369 C CA . PHE A 1 298 ? 14.719 -2.332 8.383 1 83.25 298 PHE A CA 1
ATOM 2370 C C . PHE A 1 298 ? 15.547 -2.615 7.133 1 83.25 298 PHE A C 1
ATOM 2372 O O . PHE A 1 298 ? 15.852 -3.77 6.832 1 83.25 298 PHE A O 1
ATOM 2379 N N . TYR A 1 299 ? 15.781 -1.62 6.406 1 89.62 299 TYR A N 1
ATOM 2380 C CA . TYR A 1 299 ? 16.562 -1.751 5.176 1 89.62 299 TYR A CA 1
ATOM 2381 C C . TYR A 1 299 ? 17.938 -2.348 5.461 1 89.62 299 TYR A C 1
ATOM 2383 O O . TYR A 1 299 ? 18.391 -3.23 4.734 1 89.62 299 TYR A O 1
ATOM 2391 N N . LYS A 1 300 ? 18.547 -1.833 6.473 1 89.38 300 LYS A N 1
ATOM 2392 C CA . LYS A 1 300 ? 19.875 -2.336 6.824 1 89.38 300 LYS A CA 1
ATOM 2393 C C . LYS A 1 300 ? 19.812 -3.793 7.273 1 89.38 300 LYS A C 1
ATOM 2395 O O . LYS A 1 300 ? 20.547 -4.641 6.762 1 89.38 300 LYS A O 1
ATOM 2400 N N . GLU A 1 301 ? 18.906 -4.098 8.078 1 88.44 301 GLU A N 1
ATOM 2401 C CA . GLU A 1 301 ? 18.828 -5.414 8.703 1 88.44 301 GLU A CA 1
ATOM 2402 C C . GLU A 1 301 ? 18.328 -6.465 7.715 1 88.44 301 GLU A C 1
ATOM 2404 O O . GLU A 1 301 ? 18.781 -7.609 7.734 1 88.44 301 GLU A O 1
ATOM 2409 N N . ASN A 1 302 ? 17.438 -6.062 6.824 1 88.94 302 ASN A N 1
ATOM 2410 C CA . ASN A 1 302 ? 16.781 -7.066 5.996 1 88.94 302 ASN A CA 1
ATOM 2411 C C . ASN A 1 302 ? 17.328 -7.062 4.57 1 88.94 302 ASN A C 1
ATOM 2413 O O . ASN A 1 302 ? 17.203 -8.055 3.85 1 88.94 302 ASN A O 1
ATOM 2417 N N . ILE A 1 303 ? 17.922 -5.992 4.18 1 91.94 303 ILE A N 1
ATOM 2418 C CA . ILE A 1 303 ? 18.359 -5.918 2.793 1 91.94 303 ILE A CA 1
ATOM 2419 C C . ILE A 1 303 ? 19.875 -5.82 2.742 1 91.94 303 ILE A C 1
ATOM 2421 O O . ILE A 1 303 ? 20.562 -6.754 2.295 1 91.94 303 ILE A O 1
ATOM 2425 N N . LEU A 1 304 ? 20.469 -4.836 3.346 1 91.38 304 LEU A N 1
ATOM 2426 C CA . LEU A 1 304 ? 21.906 -4.598 3.24 1 91.38 304 LEU A CA 1
ATOM 2427 C C . LEU A 1 304 ? 22.703 -5.73 3.883 1 91.38 304 LEU A C 1
ATOM 2429 O O . LEU A 1 304 ? 23.734 -6.137 3.365 1 91.38 304 LEU A O 1
ATOM 2433 N N . ASP A 1 305 ? 22.234 -6.199 4.961 1 92.25 305 ASP A N 1
ATOM 2434 C CA . ASP A 1 305 ? 22.938 -7.266 5.672 1 92.25 305 ASP A CA 1
ATOM 2435 C C . ASP A 1 305 ? 22.688 -8.617 5.012 1 92.25 305 ASP A C 1
ATOM 2437 O O . ASP A 1 305 ? 23.359 -9.602 5.32 1 92.25 305 ASP A O 1
ATOM 2441 N N . ASN A 1 306 ? 21.75 -8.656 4.113 1 92.81 306 ASN A N 1
ATOM 2442 C CA . ASN A 1 306 ? 21.406 -9.914 3.457 1 92.81 306 ASN A CA 1
ATOM 2443 C C . ASN A 1 306 ? 21.688 -9.859 1.957 1 92.81 306 ASN A C 1
ATOM 2445 O O . ASN A 1 306 ? 20.969 -10.477 1.166 1 92.81 306 ASN A O 1
ATOM 2449 N N . LEU A 1 307 ? 22.609 -9.117 1.617 1 91.81 307 LEU A N 1
ATOM 2450 C CA . LEU A 1 307 ? 23.031 -9.086 0.223 1 91.81 307 LEU A CA 1
ATOM 2451 C C . LEU A 1 307 ? 23.922 -10.281 -0.099 1 91.81 307 LEU A C 1
ATOM 2453 O O . LEU A 1 307 ? 24.672 -10.758 0.762 1 91.81 307 LEU A O 1
ATOM 2457 N N . GLU A 1 308 ? 23.797 -10.75 -1.271 1 90.56 308 GLU A N 1
ATOM 2458 C CA . GLU A 1 308 ? 24.641 -11.852 -1.708 1 90.56 308 GLU A CA 1
ATOM 2459 C C . GLU A 1 308 ? 26.109 -11.414 -1.814 1 90.56 308 GLU A C 1
ATOM 2461 O O . GLU A 1 308 ? 26.391 -10.281 -2.203 1 90.56 308 GLU A O 1
ATOM 2466 N N . ASN A 1 309 ? 26.984 -12.312 -1.43 1 85.94 309 ASN A N 1
ATOM 2467 C CA . ASN A 1 309 ? 28.406 -12.07 -1.636 1 85.94 309 ASN A CA 1
ATOM 2468 C C . ASN A 1 309 ? 28.828 -12.406 -3.062 1 85.94 309 ASN A C 1
ATOM 2470 O O . ASN A 1 309 ? 28.828 -13.578 -3.455 1 85.94 309 ASN A O 1
ATOM 2474 N N . LYS A 1 310 ? 29.234 -11.422 -3.766 1 85.88 310 LYS A N 1
ATOM 2475 C CA . LYS A 1 310 ? 29.547 -11.617 -5.18 1 85.88 310 LYS A CA 1
ATOM 2476 C C . LYS A 1 310 ? 31.016 -11.977 -5.371 1 85.88 310 LYS A C 1
ATOM 2478 O O . LYS A 1 310 ? 31.406 -12.469 -6.438 1 85.88 310 LYS A O 1
ATOM 2483 N N . ASP A 1 311 ? 31.656 -11.883 -4.363 1 85.5 311 ASP A N 1
ATOM 2484 C CA . ASP A 1 311 ? 33.094 -12.086 -4.496 1 85.5 311 ASP A CA 1
ATOM 2485 C C . ASP A 1 311 ? 33.469 -13.57 -4.438 1 85.5 311 ASP A C 1
ATOM 2487 O O . ASP A 1 311 ? 32.781 -14.352 -3.785 1 85.5 311 ASP A O 1
ATOM 2491 N N . GLY A 1 312 ? 34.344 -14.031 -5.355 1 89.38 312 GLY A N 1
ATOM 2492 C CA . GLY A 1 312 ? 34.844 -15.398 -5.391 1 89.38 312 GLY A CA 1
ATOM 2493 C C . GLY A 1 312 ? 35.906 -15.617 -6.453 1 89.38 312 GLY A C 1
ATOM 2494 O O . GLY A 1 312 ? 36.469 -14.648 -6.988 1 89.38 312 GLY A O 1
ATOM 2495 N N . ILE A 1 313 ? 36.156 -16.859 -6.59 1 92 313 ILE A N 1
ATOM 2496 C CA . ILE A 1 313 ? 37.188 -17.25 -7.57 1 92 313 ILE A CA 1
ATOM 2497 C C . ILE A 1 313 ? 36.562 -17.203 -8.977 1 92 313 ILE A C 1
ATOM 2499 O O . ILE A 1 313 ? 35.406 -17.5 -9.164 1 92 313 ILE A O 1
ATOM 2503 N N . ALA A 1 314 ? 37.344 -16.844 -9.875 1 91 314 ALA A N 1
ATOM 2504 C CA . ALA A 1 314 ? 36.875 -16.766 -11.258 1 91 314 ALA A CA 1
ATOM 2505 C C . ALA A 1 314 ? 36.594 -18.156 -11.82 1 91 314 ALA A C 1
ATOM 2507 O O . ALA A 1 314 ? 37.344 -19.109 -11.539 1 91 314 ALA A O 1
ATOM 2508 N N . VAL A 1 315 ? 35.5 -18.453 -12.477 1 87.62 315 VAL A N 1
ATOM 2509 C CA . VAL A 1 315 ? 35.125 -19.734 -13.086 1 87.62 315 VAL A CA 1
ATOM 2510 C C . VAL A 1 315 ? 36.031 -20.016 -14.281 1 87.62 315 VAL A C 1
ATOM 2512 O O . VAL A 1 315 ? 36.25 -21.172 -14.648 1 87.62 315 VAL A O 1
ATOM 2515 N N . GLU A 1 316 ? 36.938 -19.266 -14.703 1 81.25 316 GLU A N 1
ATOM 2516 C CA . GLU A 1 316 ? 37.75 -19.375 -15.906 1 81.25 316 GLU A CA 1
ATOM 2517 C C . GLU A 1 316 ? 36.938 -19.047 -17.156 1 81.25 316 GLU A C 1
ATOM 2519 O O . GLU A 1 316 ? 35.75 -18.703 -17.078 1 81.25 316 GLU A O 1
ATOM 2524 N N . ASN A 1 317 ? 37.406 -19.203 -18.344 1 82 317 ASN A N 1
ATOM 2525 C CA . ASN A 1 317 ? 36.812 -18.734 -19.594 1 82 317 ASN A CA 1
ATOM 2526 C C . ASN A 1 317 ? 35.625 -19.578 -19.984 1 82 317 ASN A C 1
ATOM 2528 O O . ASN A 1 317 ? 34.625 -19.047 -20.5 1 82 317 ASN A O 1
ATOM 2532 N N . THR A 1 318 ? 35.656 -20.938 -19.766 1 91.56 318 THR A N 1
ATOM 2533 C CA . THR A 1 318 ? 34.531 -21.812 -20.094 1 91.56 318 THR A CA 1
ATOM 2534 C C . THR A 1 318 ? 34.375 -22.906 -19.047 1 91.56 318 THR A C 1
ATOM 2536 O O . THR A 1 318 ? 35.312 -23.25 -18.344 1 91.56 318 THR A O 1
ATOM 2539 N N . ILE A 1 319 ? 33.219 -23.344 -18.906 1 94.81 319 ILE A N 1
ATOM 2540 C CA . ILE A 1 319 ? 32.938 -24.469 -18.016 1 94.81 319 ILE A CA 1
ATOM 2541 C C . ILE A 1 319 ? 33.156 -25.781 -18.766 1 94.81 319 ILE A C 1
ATOM 2543 O O . ILE A 1 319 ? 32.438 -26.078 -19.734 1 94.81 319 ILE A O 1
ATOM 2547 N N . SER A 1 320 ? 34.094 -26.516 -18.312 1 93.94 320 SER A N 1
ATOM 2548 C CA . SER A 1 320 ? 34.469 -27.734 -19.016 1 93.94 320 SER A CA 1
ATOM 2549 C C . SER A 1 320 ? 34 -28.984 -18.281 1 93.94 320 SER A C 1
ATOM 2551 O O . SER A 1 320 ? 33.938 -30.062 -18.844 1 93.94 320 SER A O 1
ATOM 2553 N N . LYS A 1 321 ? 33.688 -28.703 -17.047 1 96.12 321 LYS A N 1
ATOM 2554 C CA . LYS A 1 321 ? 33.281 -29.875 -16.25 1 96.12 321 LYS A CA 1
ATOM 2555 C C . LYS A 1 321 ? 32.375 -29.469 -15.117 1 96.12 321 LYS A C 1
ATOM 2557 O O . LYS A 1 321 ? 32.562 -28.453 -14.461 1 96.12 321 LYS A O 1
ATOM 2562 N N . VAL A 1 322 ? 31.312 -30.234 -14.891 1 96.88 322 VAL A N 1
ATOM 2563 C CA . VAL A 1 322 ? 30.422 -30.125 -13.734 1 96.88 322 VAL A CA 1
ATOM 2564 C C . VAL A 1 322 ? 30.391 -31.453 -12.977 1 96.88 322 VAL A C 1
ATOM 2566 O O . VAL A 1 322 ? 30.141 -32.5 -13.57 1 96.88 322 VAL A O 1
ATOM 2569 N N . LYS A 1 323 ? 30.672 -31.406 -11.703 1 97.12 323 LYS A N 1
ATOM 2570 C CA . LYS A 1 323 ? 30.797 -32.625 -10.914 1 97.12 323 LYS A CA 1
ATOM 2571 C C . LYS A 1 323 ? 29.859 -32.594 -9.703 1 97.12 323 LYS A C 1
ATOM 2573 O O . LYS A 1 323 ? 29.812 -31.594 -8.992 1 97.12 323 LYS A O 1
ATOM 2578 N N . PHE A 1 324 ? 29.109 -33.656 -9.555 1 96.19 324 PHE A N 1
ATOM 2579 C CA . PHE A 1 324 ? 28.266 -33.844 -8.375 1 96.19 324 PHE A CA 1
ATOM 2580 C C . PHE A 1 324 ? 28.844 -34.938 -7.48 1 96.19 324 PHE A C 1
ATOM 2582 O O . PHE A 1 324 ? 29.078 -36.062 -7.938 1 96.19 324 PHE A O 1
ATOM 2589 N N . GLU A 1 325 ? 29.125 -34.594 -6.262 1 96.19 325 GLU A N 1
ATOM 2590 C CA . GLU A 1 325 ? 29.609 -35.562 -5.27 1 96.19 325 GLU A CA 1
ATOM 2591 C C . GLU A 1 325 ? 28.766 -35.531 -4.004 1 96.19 325 GLU A C 1
ATOM 2593 O O . GLU A 1 325 ? 29.125 -34.875 -3.025 1 96.19 325 GLU A O 1
ATOM 2598 N N . ASN A 1 326 ? 27.719 -36.219 -3.959 1 94.38 326 ASN A N 1
ATOM 2599 C CA . ASN A 1 326 ? 26.766 -36.281 -2.846 1 94.38 326 ASN A CA 1
ATOM 2600 C C . ASN A 1 326 ? 26.422 -34.875 -2.348 1 94.38 326 ASN A C 1
ATOM 2602 O O . ASN A 1 326 ? 26.688 -34.531 -1.19 1 94.38 326 ASN A O 1
ATOM 2606 N N . PRO A 1 327 ? 25.844 -34.156 -3.223 1 94.5 327 PRO A N 1
ATOM 2607 C CA . PRO A 1 327 ? 25.531 -32.75 -2.895 1 94.5 327 PRO A CA 1
ATOM 2608 C C . PRO A 1 327 ? 24.594 -32.625 -1.696 1 94.5 327 PRO A C 1
ATOM 2610 O O . PRO A 1 327 ? 23.703 -33.438 -1.511 1 94.5 327 PRO A O 1
ATOM 2613 N N . VAL A 1 328 ? 24.844 -31.594 -0.921 1 93.25 328 VAL A N 1
ATOM 2614 C CA . VAL A 1 328 ? 24.016 -31.219 0.216 1 93.25 328 VAL A CA 1
ATOM 2615 C C . VAL A 1 328 ? 23.594 -29.766 0.086 1 93.25 328 VAL A C 1
ATOM 2617 O O . VAL A 1 328 ? 24.438 -28.859 0.034 1 93.25 328 VAL A O 1
ATOM 2620 N N . VAL A 1 329 ? 22.312 -29.594 -0.084 1 88.56 329 VAL A N 1
ATOM 2621 C CA . VAL A 1 329 ? 21.781 -28.25 -0.212 1 88.56 329 VAL A CA 1
ATOM 2622 C C . VAL A 1 329 ? 21.141 -27.812 1.106 1 88.56 329 VAL A C 1
ATOM 2624 O O . VAL A 1 329 ? 20.359 -28.562 1.699 1 88.56 329 VAL A O 1
ATOM 2627 N N . LYS A 1 330 ? 21.469 -26.672 1.531 1 83.31 330 LYS A N 1
ATOM 2628 C CA . LYS A 1 330 ? 20.922 -26.125 2.777 1 83.31 330 LYS A CA 1
ATOM 2629 C C . LYS A 1 330 ? 19.797 -25.141 2.504 1 83.31 330 LYS A C 1
ATOM 2631 O O . LYS A 1 330 ? 20 -24.141 1.814 1 83.31 330 LYS A O 1
ATOM 2636 N N . ILE A 1 331 ? 18.672 -25.516 2.949 1 77.56 331 ILE A N 1
ATOM 2637 C CA . ILE A 1 331 ? 17.531 -24.609 2.877 1 77.56 331 ILE A CA 1
ATOM 2638 C C . ILE A 1 331 ? 17.094 -24.203 4.285 1 77.56 331 ILE A C 1
ATOM 2640 O O . ILE A 1 331 ? 16.516 -25.016 5.02 1 77.56 331 ILE A O 1
ATOM 2644 N N . LEU A 1 332 ? 17.344 -23 4.559 1 68.81 332 LEU A N 1
ATOM 2645 C CA . LEU A 1 332 ? 17.094 -22.531 5.914 1 68.81 332 LEU A CA 1
ATOM 2646 C C . LEU A 1 332 ? 17.766 -23.422 6.941 1 68.81 332 LEU A C 1
ATOM 2648 O O . LEU A 1 332 ? 18.984 -23.562 6.949 1 68.81 332 LEU A O 1
ATOM 2652 N N . ASP A 1 333 ? 16.922 -24.172 7.711 1 70.38 333 ASP A N 1
ATOM 2653 C CA . ASP A 1 333 ? 17.516 -24.984 8.773 1 70.38 333 ASP A CA 1
ATOM 2654 C C . ASP A 1 333 ? 17.453 -26.469 8.422 1 70.38 333 ASP A C 1
ATOM 2656 O O . ASP A 1 333 ? 17.75 -27.312 9.258 1 70.38 333 ASP A O 1
ATOM 2660 N N . THR A 1 334 ? 17.234 -26.75 7.16 1 75.81 334 THR A N 1
ATOM 2661 C CA . THR A 1 334 ? 17.109 -28.141 6.742 1 75.81 334 THR A CA 1
ATOM 2662 C C . THR A 1 334 ? 18.141 -28.469 5.66 1 75.81 334 THR A C 1
ATOM 2664 O O . THR A 1 334 ? 18.406 -27.641 4.781 1 75.81 334 THR A O 1
ATOM 2667 N N . GLU A 1 335 ? 18.703 -29.609 5.852 1 84.81 335 GLU A N 1
ATOM 2668 C CA . GLU A 1 335 ? 19.672 -30.078 4.855 1 84.81 335 GLU A CA 1
ATOM 2669 C C . GLU A 1 335 ? 19.047 -31.141 3.945 1 84.81 335 GLU A C 1
ATOM 2671 O O . GLU A 1 335 ? 18.422 -32.062 4.422 1 84.81 335 GLU A O 1
ATOM 2676 N N . PHE A 1 336 ? 19.156 -30.906 2.676 1 83.5 336 PHE A N 1
ATOM 2677 C CA . PHE A 1 336 ? 18.734 -31.859 1.666 1 83.5 336 PHE A CA 1
ATOM 2678 C C . PHE A 1 336 ? 19.922 -32.562 1.038 1 83.5 336 PHE A C 1
ATOM 2680 O O . PHE A 1 336 ? 20.75 -31.938 0.389 1 83.5 336 PHE A O 1
ATOM 2687 N N . LYS A 1 337 ? 20.031 -33.938 1.322 1 90.06 337 LYS A N 1
ATOM 2688 C CA . LYS A 1 337 ? 21.156 -34.719 0.82 1 90.06 337 LYS A CA 1
ATOM 2689 C C . LYS A 1 337 ? 20.766 -35.5 -0.431 1 90.06 337 LYS A C 1
ATOM 2691 O O . LYS A 1 337 ? 19.672 -36.031 -0.504 1 90.06 337 LYS A O 1
ATOM 2696 N N . PHE A 1 338 ? 21.594 -35.406 -1.451 1 90.56 338 PHE A N 1
ATOM 2697 C CA . PHE A 1 338 ? 21.391 -36.125 -2.689 1 90.56 338 PHE A CA 1
ATOM 2698 C C . PHE A 1 338 ? 22.484 -37.188 -2.885 1 90.56 338 PHE A C 1
ATOM 2700 O O . PHE A 1 338 ? 23.672 -36.875 -2.719 1 90.56 338 PHE A O 1
ATOM 2707 N N . GLU A 1 339 ? 22.125 -38.406 -3.139 1 90 339 GLU A N 1
ATOM 2708 C CA . GLU A 1 339 ? 23.094 -39.5 -3.371 1 90 339 GLU A CA 1
ATOM 2709 C C . GLU A 1 339 ? 23.453 -39.594 -4.852 1 90 339 GLU A C 1
ATOM 2711 O O . GLU A 1 339 ? 23.141 -40.594 -5.496 1 90 339 GLU A O 1
ATOM 2716 N N . ILE A 1 340 ? 24.172 -38.656 -5.297 1 92.12 340 ILE A N 1
ATOM 2717 C CA . ILE A 1 340 ? 24.547 -38.594 -6.703 1 92.12 340 ILE A CA 1
ATOM 2718 C C . ILE A 1 340 ? 26.047 -38.375 -6.816 1 92.12 340 ILE A C 1
ATOM 2720 O O . ILE A 1 340 ? 26.609 -37.469 -6.164 1 92.12 340 ILE A O 1
ATOM 2724 N N . ASN A 1 341 ? 26.766 -39.25 -7.5 1 94.56 341 ASN A N 1
ATOM 2725 C CA . ASN A 1 341 ? 28.172 -39.094 -7.836 1 94.56 341 ASN A CA 1
ATOM 2726 C C . ASN A 1 341 ? 28.422 -39.188 -9.336 1 94.56 341 ASN A C 1
ATOM 2728 O O . ASN A 1 341 ? 28.688 -40.281 -9.844 1 94.56 341 ASN A O 1
ATOM 2732 N N . GLU A 1 342 ? 28.312 -38.062 -10.031 1 95.56 342 GLU A N 1
ATOM 2733 C CA . GLU A 1 342 ? 28.422 -38.062 -11.492 1 95.56 342 GLU A CA 1
ATOM 2734 C C . GLU A 1 342 ? 29.141 -36.812 -11.992 1 95.56 342 GLU A C 1
ATOM 2736 O O . GLU A 1 342 ? 29.234 -35.812 -11.289 1 95.56 342 GLU A O 1
ATOM 2741 N N . GLU A 1 343 ? 29.719 -36.938 -13.195 1 96.56 343 GLU A N 1
ATOM 2742 C CA . GLU A 1 343 ? 30.391 -35.812 -13.875 1 96.56 343 GLU A CA 1
ATOM 2743 C C . GLU A 1 343 ? 29.812 -35.594 -15.266 1 96.56 343 GLU A C 1
ATOM 2745 O O . GLU A 1 343 ? 29.422 -36.531 -15.945 1 96.56 343 GLU A O 1
ATOM 2750 N N . PHE A 1 344 ? 29.828 -34.344 -15.656 1 96.75 344 PHE A N 1
ATOM 2751 C CA . PHE A 1 344 ? 29.281 -34 -16.953 1 96.75 344 PHE A CA 1
ATOM 2752 C C . PHE A 1 344 ? 30.234 -33.062 -17.703 1 96.75 344 PHE A C 1
ATOM 2754 O O . PHE A 1 344 ? 30.922 -32.25 -17.109 1 96.75 344 PHE A O 1
ATOM 2761 N N . TYR A 1 345 ? 30.219 -33.219 -19.031 1 95.88 345 TYR A N 1
ATOM 2762 C CA . TYR A 1 345 ? 31.125 -32.5 -19.922 1 95.88 345 TYR A CA 1
ATOM 2763 C C . TYR A 1 345 ? 30.391 -31.844 -21.078 1 95.88 345 TYR A C 1
ATOM 2765 O O . TYR A 1 345 ? 29.203 -32.125 -21.297 1 95.88 345 TYR A O 1
ATOM 2773 N N . PRO A 1 346 ? 31.094 -30.859 -21.719 1 94.69 346 PRO A N 1
ATOM 2774 C CA . PRO A 1 346 ? 30.453 -30.234 -22.875 1 94.69 346 PRO A CA 1
ATOM 2775 C C . PRO A 1 346 ? 29.938 -31.266 -23.875 1 94.69 346 PRO A C 1
ATOM 2777 O O . PRO A 1 346 ? 30.594 -32.281 -24.125 1 94.69 346 PRO A O 1
ATOM 2780 N N . SER A 1 347 ? 28.703 -31.078 -24.422 1 91.94 347 SER A N 1
ATOM 2781 C CA . SER A 1 347 ? 28.016 -31.922 -25.391 1 91.94 347 SER A CA 1
ATOM 2782 C C . SER A 1 347 ? 27.125 -32.938 -24.703 1 91.94 347 SER A C 1
ATOM 2784 O O . SER A 1 347 ? 26.406 -33.688 -25.359 1 91.94 347 SER A O 1
ATOM 2786 N N . ASP A 1 348 ? 27.25 -32.906 -23.328 1 93.44 348 ASP A N 1
ATOM 2787 C CA . ASP A 1 348 ? 26.312 -33.781 -22.594 1 93.44 348 ASP A CA 1
ATOM 2788 C C . ASP A 1 348 ? 24.922 -33.156 -22.531 1 93.44 348 ASP A C 1
ATOM 2790 O O . ASP A 1 348 ? 24.781 -32 -22.125 1 93.44 348 ASP A O 1
ATOM 2794 N N . ILE A 1 349 ? 23.969 -33.844 -22.953 1 93 349 ILE A N 1
ATOM 2795 C CA . ILE A 1 349 ? 22.562 -33.531 -22.781 1 93 349 ILE A CA 1
ATOM 2796 C C . ILE A 1 349 ? 21.922 -34.5 -21.812 1 93 349 ILE A C 1
ATOM 2798 O O . ILE A 1 349 ? 21.625 -35.656 -22.156 1 93 349 ILE A O 1
ATOM 2802 N N . VAL A 1 350 ? 21.656 -34 -20.641 1 93.69 350 VAL A N 1
ATOM 2803 C CA . VAL A 1 350 ? 21.359 -34.875 -19.516 1 93.69 350 VAL A CA 1
ATOM 2804 C C . VAL A 1 350 ? 19.875 -34.844 -19.188 1 93.69 350 VAL A C 1
ATOM 2806 O O . VAL A 1 350 ? 19.328 -33.75 -18.953 1 93.69 350 VAL A O 1
ATOM 2809 N N . TYR A 1 351 ? 19.266 -35.938 -19.188 1 92.25 351 TYR A N 1
ATOM 2810 C CA . TYR A 1 351 ? 17.891 -36.094 -18.719 1 92.25 351 TYR A CA 1
ATOM 2811 C C . TYR A 1 351 ? 17.859 -36.406 -17.234 1 92.25 351 TYR A C 1
ATOM 2813 O O . TYR A 1 351 ? 18.516 -37.312 -16.766 1 92.25 351 TYR A O 1
ATOM 2821 N N . ILE A 1 352 ? 17.125 -35.656 -16.516 1 90.88 352 ILE A N 1
ATOM 2822 C CA . ILE A 1 352 ? 17.031 -35.844 -15.078 1 90.88 352 ILE A CA 1
ATOM 2823 C C . ILE A 1 352 ? 15.82 -36.75 -14.758 1 90.88 352 ILE A C 1
ATOM 2825 O O . ILE A 1 352 ? 14.672 -36.312 -14.875 1 90.88 352 ILE A O 1
ATOM 2829 N N . ASP A 1 353 ? 16.062 -37.875 -14.328 1 82.44 353 ASP A N 1
ATOM 2830 C CA . ASP A 1 353 ? 15.031 -38.844 -13.977 1 82.44 353 ASP A CA 1
ATOM 2831 C C . ASP A 1 353 ? 14.82 -38.906 -12.461 1 82.44 353 ASP A C 1
ATOM 2833 O O . ASP A 1 353 ? 15.688 -39.344 -11.719 1 82.44 353 ASP A O 1
ATOM 2837 N N . ALA A 1 354 ? 13.797 -38.344 -12.016 1 75.44 354 ALA A N 1
ATOM 2838 C CA . ALA A 1 354 ? 13.492 -38.312 -10.594 1 75.44 354 ALA A CA 1
ATOM 2839 C C . ALA A 1 354 ? 11.984 -38.219 -10.359 1 75.44 354 ALA A C 1
ATOM 2841 O O . ALA A 1 354 ? 11.25 -37.719 -11.219 1 75.44 354 ALA A O 1
ATOM 2842 N N . LYS A 1 355 ? 11.617 -38.719 -9.203 1 66.25 355 LYS A N 1
ATOM 2843 C CA . LYS A 1 355 ? 10.211 -38.656 -8.82 1 66.25 355 LYS A CA 1
ATOM 2844 C C . LYS A 1 355 ? 9.812 -37.219 -8.516 1 66.25 355 LYS A C 1
ATOM 2846 O O . LYS A 1 355 ? 10.672 -36.375 -8.266 1 66.25 355 LYS A O 1
ATOM 2851 N N . SER A 1 356 ? 8.586 -37.062 -8.672 1 60.12 356 SER A N 1
ATOM 2852 C CA . SER A 1 356 ? 8.078 -35.719 -8.312 1 60.12 356 SER A CA 1
ATOM 2853 C C . SER A 1 356 ? 8.383 -35.375 -6.859 1 60.12 356 SER A C 1
ATOM 2855 O O . SER A 1 356 ? 8.234 -36.25 -5.977 1 60.12 356 SER A O 1
ATOM 2857 N N . GLY A 1 357 ? 9 -34.219 -6.598 1 62.53 357 GLY A N 1
ATOM 2858 C CA . GLY A 1 357 ? 9.305 -33.781 -5.246 1 62.53 357 GLY A CA 1
ATOM 2859 C C . GLY A 1 357 ? 10.672 -34.219 -4.762 1 62.53 357 GLY A C 1
ATOM 2860 O O . GLY A 1 357 ? 11.031 -34 -3.604 1 62.53 357 GLY A O 1
ATOM 2861 N N . ALA A 1 358 ? 11.297 -34.812 -5.684 1 66.62 358 ALA A N 1
ATOM 2862 C CA . ALA A 1 358 ? 12.602 -35.312 -5.277 1 66.62 358 ALA A CA 1
ATOM 2863 C C . ALA A 1 358 ? 13.625 -34.219 -5.129 1 66.62 358 ALA A C 1
ATOM 2865 O O . ALA A 1 358 ? 14.742 -34.438 -4.652 1 66.62 358 ALA A O 1
ATOM 2866 N N . GLY A 1 359 ? 13.266 -32.969 -5.461 1 76.81 359 GLY A N 1
ATOM 2867 C CA . GLY A 1 359 ? 14.172 -31.844 -5.289 1 76.81 359 GLY A CA 1
ATOM 2868 C C . GLY A 1 359 ? 15.016 -31.578 -6.52 1 76.81 359 GLY A C 1
ATOM 2869 O O . GLY A 1 359 ? 16.094 -30.984 -6.414 1 76.81 359 GLY A O 1
ATOM 2870 N N . LYS A 1 360 ? 14.602 -31.969 -7.688 1 81.38 360 LYS A N 1
ATOM 2871 C CA . LYS A 1 360 ? 15.344 -31.812 -8.93 1 81.38 360 LYS A CA 1
ATOM 2872 C C . LYS A 1 360 ? 15.656 -30.344 -9.203 1 81.38 360 LYS A C 1
ATOM 2874 O O . LYS A 1 360 ? 16.812 -29.984 -9.484 1 81.38 360 LYS A O 1
ATOM 2879 N N . SER A 1 361 ? 14.664 -29.547 -9.094 1 79.88 361 SER A N 1
ATOM 2880 C CA . SER A 1 361 ? 14.844 -28.125 -9.375 1 79.88 361 SER A CA 1
ATOM 2881 C C . SER A 1 361 ? 15.781 -27.484 -8.359 1 79.88 361 SER A C 1
ATOM 2883 O O . SER A 1 361 ? 16.609 -26.641 -8.719 1 79.88 361 SER A O 1
ATOM 2885 N N . THR A 1 362 ? 15.711 -27.938 -7.164 1 81.81 362 THR A N 1
ATOM 2886 C CA . THR A 1 362 ? 16.562 -27.406 -6.109 1 81.81 362 THR A CA 1
ATOM 2887 C C . THR A 1 362 ? 18.031 -27.75 -6.367 1 81.81 362 THR A C 1
ATOM 2889 O O . THR A 1 362 ? 18.906 -26.906 -6.207 1 81.81 362 THR A O 1
ATOM 2892 N N . LEU A 1 363 ? 18.188 -28.969 -6.707 1 87.94 363 LEU A N 1
ATOM 2893 C CA . LEU A 1 363 ? 19.547 -29.438 -6.953 1 87.94 363 LEU A CA 1
ATOM 2894 C C . LEU A 1 363 ? 20.188 -28.688 -8.117 1 87.94 363 LEU A C 1
ATOM 2896 O O . LEU A 1 363 ? 21.297 -28.172 -7.984 1 87.94 363 LEU A O 1
ATOM 2900 N N . LEU A 1 364 ? 19.516 -28.531 -9.156 1 89.12 364 LEU A N 1
ATOM 2901 C CA . LEU A 1 364 ? 20.109 -27.938 -10.344 1 89.12 364 LEU A CA 1
ATOM 2902 C C . LEU A 1 364 ? 20.219 -26.422 -10.195 1 89.12 364 LEU A C 1
ATOM 2904 O O . LEU A 1 364 ? 21.156 -25.812 -10.727 1 89.12 364 LEU A O 1
ATOM 2908 N N . ARG A 1 365 ? 19.391 -25.859 -9.461 1 87.62 365 ARG A N 1
ATOM 2909 C CA . ARG A 1 365 ? 19.484 -24.438 -9.195 1 87.62 365 ARG A CA 1
ATOM 2910 C C . ARG A 1 365 ? 20.719 -24.109 -8.367 1 87.62 365 ARG A C 1
ATOM 2912 O O . ARG A 1 365 ? 21.219 -22.984 -8.391 1 87.62 365 ARG A O 1
ATOM 2919 N N . SER A 1 366 ? 21.094 -25.031 -7.633 1 89.94 366 SER A N 1
ATOM 2920 C CA . SER A 1 366 ? 22.281 -24.844 -6.801 1 89.94 366 SER A CA 1
ATOM 2921 C C . SER A 1 366 ? 23.516 -24.578 -7.652 1 89.94 366 SER A C 1
ATOM 2923 O O . SER A 1 366 ? 24.516 -24.031 -7.164 1 89.94 366 SER A O 1
ATOM 2925 N N . LEU A 1 367 ? 23.406 -24.984 -8.938 1 92.88 367 LEU A N 1
ATOM 2926 C CA . LEU A 1 367 ? 24.516 -24.703 -9.844 1 92.88 367 LEU A CA 1
ATOM 2927 C C . LEU A 1 367 ? 24.703 -23.203 -10.031 1 92.88 367 LEU A C 1
ATOM 2929 O O . LEU A 1 367 ? 25.781 -22.766 -10.445 1 92.88 367 LEU A O 1
ATOM 2933 N N . LEU A 1 368 ? 23.703 -22.484 -9.68 1 92.12 368 LEU A N 1
ATOM 2934 C CA . LEU A 1 368 ? 23.75 -21.031 -9.773 1 92.12 368 LEU A CA 1
ATOM 2935 C C . LEU A 1 368 ? 24.125 -20.422 -8.43 1 92.12 368 LEU A C 1
ATOM 2937 O O . LEU A 1 368 ? 24.219 -19.188 -8.305 1 92.12 368 LEU A O 1
ATOM 2941 N N . ASN A 1 369 ? 24.344 -21.25 -7.477 1 90.5 369 ASN A N 1
ATOM 2942 C CA . ASN A 1 369 ? 24.719 -20.828 -6.129 1 90.5 369 ASN A CA 1
ATOM 2943 C C . ASN A 1 369 ? 23.688 -19.875 -5.547 1 90.5 369 ASN A C 1
ATOM 2945 O O . ASN A 1 369 ? 24.031 -18.828 -5 1 90.5 369 ASN A O 1
ATOM 2949 N N . ILE A 1 370 ? 22.422 -20.234 -5.832 1 87.88 370 ILE A N 1
ATOM 2950 C CA . ILE A 1 370 ? 21.328 -19.453 -5.254 1 87.88 370 ILE A CA 1
ATOM 2951 C C . ILE A 1 370 ? 21.281 -19.672 -3.744 1 87.88 370 ILE A C 1
ATOM 2953 O O . ILE A 1 370 ? 20.953 -18.766 -2.986 1 87.88 370 ILE A O 1
ATOM 2957 N N . ARG A 1 371 ? 21.625 -20.891 -3.375 1 87.25 371 ARG A N 1
ATOM 2958 C CA . ARG A 1 371 ? 21.797 -21.312 -1.989 1 87.25 371 ARG A CA 1
ATOM 2959 C C . ARG A 1 371 ? 23.141 -22.016 -1.796 1 87.25 371 ARG A C 1
ATOM 2961 O O . ARG A 1 371 ? 23.703 -22.547 -2.748 1 87.25 371 ARG A O 1
ATOM 2968 N N . ASP A 1 372 ? 23.5 -21.984 -0.575 1 87 372 ASP A N 1
ATOM 2969 C CA . ASP A 1 372 ? 24.75 -22.688 -0.284 1 87 372 ASP A CA 1
ATOM 2970 C C . ASP A 1 372 ? 24.594 -24.188 -0.531 1 87 372 ASP A C 1
ATOM 2972 O O . ASP A 1 372 ? 23.562 -24.781 -0.199 1 87 372 ASP A O 1
ATOM 2976 N N . VAL A 1 373 ? 25.609 -24.656 -1.212 1 91.69 373 VAL A N 1
ATOM 2977 C CA . VAL A 1 373 ? 25.562 -26.078 -1.554 1 91.69 373 VAL A CA 1
ATOM 2978 C C . VAL A 1 373 ? 26.938 -26.688 -1.402 1 91.69 373 VAL A C 1
ATOM 2980 O O . VAL A 1 373 ? 27.953 -26.047 -1.727 1 91.69 373 VAL A O 1
ATOM 2983 N N . ASP A 1 374 ? 26.938 -27.844 -0.837 1 93.62 374 ASP A N 1
ATOM 2984 C CA . ASP A 1 374 ? 28.172 -28.625 -0.763 1 93.62 374 ASP A CA 1
ATOM 2985 C C . ASP A 1 374 ? 28.109 -29.812 -1.72 1 93.62 374 ASP A C 1
ATOM 2987 O O . ASP A 1 374 ? 27.031 -30.328 -2.018 1 93.62 374 ASP A O 1
ATOM 2991 N N . GLY A 1 375 ? 29.25 -30.109 -2.275 1 95.69 375 GLY A N 1
ATOM 2992 C CA . GLY A 1 375 ? 29.328 -31.328 -3.064 1 95.69 375 GLY A CA 1
ATOM 2993 C C . GLY A 1 375 ? 29.156 -31.094 -4.551 1 95.69 375 GLY A C 1
ATOM 2994 O O . GLY A 1 375 ? 29 -32.031 -5.328 1 95.69 375 GLY A O 1
ATOM 2995 N N . ILE A 1 376 ? 29.094 -29.875 -4.977 1 95.75 376 ILE A N 1
ATOM 2996 C CA . ILE A 1 376 ? 29.047 -29.547 -6.398 1 95.75 376 ILE A CA 1
ATOM 2997 C C . ILE A 1 376 ? 30.266 -28.719 -6.77 1 95.75 376 ILE A C 1
ATOM 2999 O O . ILE A 1 376 ? 30.609 -27.75 -6.07 1 95.75 376 ILE A O 1
ATOM 3003 N N . SER A 1 377 ? 30.906 -29.109 -7.805 1 96.19 377 SER A N 1
ATOM 3004 C CA . SER A 1 377 ? 32.094 -28.375 -8.266 1 96.19 377 SER A CA 1
ATOM 3005 C C . SER A 1 377 ? 32 -28.109 -9.766 1 96.19 377 SER A C 1
ATOM 3007 O O . SER A 1 377 ? 31.453 -28.906 -10.516 1 96.19 377 SER A O 1
ATOM 3009 N N . ILE A 1 378 ? 32.531 -27.016 -10.133 1 95.81 378 ILE A N 1
ATOM 3010 C CA . ILE A 1 378 ? 32.656 -26.625 -11.523 1 95.81 378 ILE A CA 1
ATOM 3011 C C . ILE A 1 378 ? 34.156 -26.391 -11.836 1 95.81 378 ILE A C 1
ATOM 3013 O O . ILE A 1 378 ? 34.812 -25.594 -11.164 1 95.81 378 ILE A O 1
ATOM 3017 N N . ASN A 1 379 ? 34.594 -27.031 -12.859 1 95.56 379 ASN A N 1
ATOM 3018 C CA . ASN A 1 379 ? 36 -26.969 -13.18 1 95.56 379 ASN A CA 1
ATOM 3019 C C . ASN A 1 379 ? 36.875 -27.234 -11.945 1 95.56 379 ASN A C 1
ATOM 3021 O O . ASN A 1 379 ? 37.812 -26.484 -11.656 1 95.56 379 ASN A O 1
ATOM 3025 N N . GLU A 1 380 ? 36.438 -28.062 -11.109 1 93.12 380 GLU A N 1
ATOM 3026 C CA . GLU A 1 380 ? 37.156 -28.562 -9.945 1 93.12 380 GLU A CA 1
ATOM 3027 C C . GLU A 1 380 ? 37.156 -27.547 -8.812 1 93.12 380 GLU A C 1
ATOM 3029 O O . GLU A 1 380 ? 37.938 -27.672 -7.859 1 93.12 380 GLU A O 1
ATOM 3034 N N . LYS A 1 381 ? 36.375 -26.609 -8.953 1 94.75 381 LYS A N 1
ATOM 3035 C CA . LYS A 1 381 ? 36.219 -25.625 -7.891 1 94.75 381 LYS A CA 1
ATOM 3036 C C . LYS A 1 381 ? 34.812 -25.703 -7.281 1 94.75 381 LYS A C 1
ATOM 3038 O O . LYS A 1 381 ? 33.844 -25.844 -8.008 1 94.75 381 LYS A O 1
ATOM 3043 N N . ALA A 1 382 ? 34.781 -25.609 -6 1 94.88 382 ALA A N 1
ATOM 3044 C CA . ALA A 1 382 ? 33.5 -25.656 -5.332 1 94.88 382 ALA A CA 1
ATOM 3045 C C . ALA A 1 382 ? 32.594 -24.5 -5.766 1 94.88 382 ALA A C 1
ATOM 3047 O O . ALA A 1 382 ? 33.062 -23.359 -5.898 1 94.88 382 ALA A O 1
ATOM 3048 N N . VAL A 1 383 ? 31.391 -24.75 -5.957 1 94.12 383 VAL A N 1
ATOM 3049 C CA . VAL A 1 383 ? 30.453 -23.766 -6.461 1 94.12 383 VAL A CA 1
ATOM 3050 C C . VAL A 1 383 ? 30.375 -22.578 -5.5 1 94.12 383 VAL A C 1
ATOM 3052 O O . VAL A 1 383 ? 30.312 -21.422 -5.934 1 94.12 383 VAL A O 1
ATOM 3055 N N . ASN A 1 384 ? 30.5 -22.781 -4.234 1 92.81 384 ASN A N 1
ATOM 3056 C CA . ASN A 1 384 ? 30.391 -21.75 -3.213 1 92.81 384 ASN A CA 1
ATOM 3057 C C . ASN A 1 384 ? 31.578 -20.797 -3.252 1 92.81 384 ASN A C 1
ATOM 3059 O O . ASN A 1 384 ? 31.516 -19.688 -2.721 1 92.81 384 ASN A O 1
ATOM 3063 N N . SER A 1 385 ? 32.656 -21.188 -3.879 1 93.75 385 SER A N 1
ATOM 3064 C CA . SER A 1 385 ? 33.875 -20.391 -3.9 1 93.75 385 SER A CA 1
ATOM 3065 C C . SER A 1 385 ? 33.969 -19.547 -5.168 1 93.75 385 SER A C 1
ATOM 3067 O O . SER A 1 385 ? 34.812 -18.672 -5.277 1 93.75 385 SER A O 1
ATOM 3069 N N . LEU A 1 386 ? 33.094 -19.75 -6.02 1 92.94 386 LEU A N 1
ATOM 3070 C CA . LEU A 1 386 ? 33.156 -19.094 -7.316 1 92.94 386 LEU A CA 1
ATOM 3071 C C . LEU A 1 386 ? 32.5 -17.703 -7.254 1 92.94 386 LEU A C 1
ATOM 3073 O O . LEU A 1 386 ? 31.641 -17.469 -6.41 1 92.94 386 LEU A O 1
ATOM 3077 N N . SER A 1 387 ? 33 -16.906 -8.164 1 92.38 387 SER A N 1
ATOM 3078 C CA . SER A 1 387 ? 32.375 -15.609 -8.336 1 92.38 387 SER A CA 1
ATOM 3079 C C . SER A 1 387 ? 30.953 -15.75 -8.883 1 92.38 387 SER A C 1
ATOM 3081 O O . SER A 1 387 ? 30.734 -16.406 -9.906 1 92.38 387 SER A O 1
ATOM 3083 N N . LEU A 1 388 ? 30.031 -15.125 -8.234 1 90.44 388 LEU A N 1
ATOM 3084 C CA . LEU A 1 388 ? 28.625 -15.258 -8.617 1 90.44 388 LEU A CA 1
ATOM 3085 C C . LEU A 1 388 ? 28.375 -14.625 -9.984 1 90.44 388 LEU A C 1
ATOM 3087 O O . LEU A 1 388 ? 27.594 -15.148 -10.781 1 90.44 388 LEU A O 1
ATOM 3091 N N . ASP A 1 389 ? 29.078 -13.57 -10.227 1 88.62 389 ASP A N 1
ATOM 3092 C CA . ASP A 1 389 ? 28.891 -12.859 -11.484 1 88.62 389 ASP A CA 1
ATOM 3093 C C . ASP A 1 389 ? 29.328 -13.727 -12.672 1 88.62 389 ASP A C 1
ATOM 3095 O O . ASP A 1 389 ? 28.609 -13.82 -13.664 1 88.62 389 ASP A O 1
ATOM 3099 N N . GLU A 1 390 ? 30.406 -14.336 -12.523 1 89.88 390 GLU A N 1
ATOM 3100 C CA . GLU A 1 390 ? 30.906 -15.164 -13.609 1 89.88 390 GLU A CA 1
ATOM 3101 C C . GLU A 1 390 ? 30.109 -16.453 -13.734 1 89.88 390 GLU A C 1
ATOM 3103 O O . GLU A 1 390 ? 29.828 -16.922 -14.844 1 89.88 390 GLU A O 1
ATOM 3108 N N . LEU A 1 391 ? 29.797 -16.953 -12.617 1 92.56 391 LEU A N 1
ATOM 3109 C CA . LEU A 1 391 ? 29.031 -18.188 -12.609 1 92.56 391 LEU A CA 1
ATOM 3110 C C . LEU A 1 391 ? 27.688 -18 -13.297 1 92.56 391 LEU A C 1
ATOM 3112 O O . LEU A 1 391 ? 27.297 -18.797 -14.164 1 92.56 391 LEU A O 1
ATOM 3116 N N . ARG A 1 392 ? 27.047 -16.938 -13.008 1 90.62 392 ARG A N 1
ATOM 3117 C CA . ARG A 1 392 ? 25.688 -16.703 -13.492 1 90.62 392 ARG A CA 1
ATOM 3118 C C . ARG A 1 392 ? 25.703 -16.156 -14.914 1 90.62 392 ARG A C 1
ATOM 3120 O O . ARG A 1 392 ? 24.656 -16.094 -15.562 1 90.62 392 ARG A O 1
ATOM 3127 N N . GLU A 1 393 ? 26.875 -15.867 -15.336 1 87.81 393 GLU A N 1
ATOM 3128 C CA . GLU A 1 393 ? 27.031 -15.562 -16.75 1 87.81 393 GLU A CA 1
ATOM 3129 C C . GLU A 1 393 ? 27.172 -16.844 -17.578 1 87.81 393 GLU A C 1
ATOM 3131 O O . GLU A 1 393 ? 26.766 -16.891 -18.734 1 87.81 393 GLU A O 1
ATOM 3136 N N . LYS A 1 394 ? 27.609 -17.828 -16.953 1 92.44 394 LYS A N 1
ATOM 3137 C CA . LYS A 1 394 ? 27.984 -19.047 -17.688 1 92.44 394 LYS A CA 1
ATOM 3138 C C . LYS A 1 394 ? 26.938 -20.141 -17.5 1 92.44 394 LYS A C 1
ATOM 3140 O O . LYS A 1 394 ? 26.922 -21.125 -18.234 1 92.44 394 LYS A O 1
ATOM 3145 N N . VAL A 1 395 ? 26.078 -19.938 -16.562 1 93 395 VAL A N 1
ATOM 3146 C CA . VAL A 1 395 ? 25 -20.906 -16.328 1 93 395 VAL A CA 1
ATOM 3147 C C . VAL A 1 395 ? 23.656 -20.234 -16.547 1 93 395 VAL A C 1
ATOM 3149 O O . VAL A 1 395 ? 23.359 -19.203 -15.938 1 93 395 VAL A O 1
ATOM 3152 N N . ALA A 1 396 ? 22.875 -20.781 -17.406 1 90.06 396 ALA A N 1
ATOM 3153 C CA . ALA A 1 396 ? 21.547 -20.25 -17.703 1 90.06 396 ALA A CA 1
ATOM 3154 C C . ALA A 1 396 ? 20.453 -21.203 -17.188 1 90.06 396 ALA A C 1
ATOM 3156 O O . ALA A 1 396 ? 20.547 -22.422 -17.375 1 90.06 396 ALA A O 1
ATOM 3157 N N . TYR A 1 397 ? 19.547 -20.672 -16.516 1 90.62 397 TYR A N 1
ATOM 3158 C CA . TYR A 1 397 ? 18.422 -21.438 -15.961 1 90.62 397 TYR A CA 1
ATOM 3159 C C . TYR A 1 397 ? 17.094 -20.922 -16.484 1 90.62 397 TYR A C 1
ATOM 3161 O O . TYR A 1 397 ? 16.812 -19.719 -16.406 1 90.62 397 TYR A O 1
ATOM 3169 N N . VAL A 1 398 ? 16.312 -21.797 -17.062 1 87.38 398 VAL A N 1
ATOM 3170 C CA . VAL A 1 398 ? 14.969 -21.453 -17.516 1 87.38 398 VAL A CA 1
ATOM 3171 C C . VAL A 1 398 ? 13.922 -22.172 -16.672 1 87.38 398 VAL A C 1
ATOM 3173 O O . VAL A 1 398 ? 13.781 -23.406 -16.766 1 87.38 398 VAL A O 1
ATOM 3176 N N . PRO A 1 399 ? 13.188 -21.438 -15.922 1 82.94 399 PRO A N 1
ATOM 3177 C CA . PRO A 1 399 ? 12.195 -22.062 -15.047 1 82.94 399 PRO A CA 1
ATOM 3178 C C . PRO A 1 399 ? 10.938 -22.5 -15.797 1 82.94 399 PRO A C 1
ATOM 3180 O O . PRO A 1 399 ? 10.75 -22.141 -16.953 1 82.94 399 PRO A O 1
ATOM 3183 N N . GLN A 1 400 ? 10.219 -23.328 -15.07 1 74.5 400 GLN A N 1
ATOM 3184 C CA . GLN A 1 400 ? 8.945 -23.797 -15.609 1 74.5 400 GLN A CA 1
ATOM 3185 C C . GLN A 1 400 ? 8.016 -22.641 -15.93 1 74.5 400 GLN A C 1
ATOM 3187 O O . GLN A 1 400 ? 7.363 -22.625 -16.969 1 74.5 400 GLN A O 1
ATOM 3192 N N . ASN A 1 401 ? 8.023 -21.688 -15.008 1 73.56 401 ASN A N 1
ATOM 3193 C CA . ASN A 1 401 ? 7.246 -20.469 -15.203 1 73.56 401 ASN A CA 1
ATOM 3194 C C . ASN A 1 401 ? 8.148 -19.25 -15.438 1 73.56 401 ASN A C 1
ATOM 3196 O O . ASN A 1 401 ? 8.625 -18.641 -14.484 1 73.56 401 ASN A O 1
ATOM 3200 N N . PRO A 1 402 ? 8.227 -18.922 -16.672 1 80.31 402 PRO A N 1
ATOM 3201 C CA . PRO A 1 402 ? 9.172 -17.844 -16.969 1 80.31 402 PRO A CA 1
ATOM 3202 C C . PRO A 1 402 ? 8.625 -16.469 -16.594 1 80.31 402 PRO A C 1
ATOM 3204 O O . PRO A 1 402 ? 7.414 -16.25 -16.672 1 80.31 402 PRO A O 1
ATOM 3207 N N . LEU A 1 403 ? 9.516 -15.656 -16.281 1 81.88 403 LEU A N 1
ATOM 3208 C CA . LEU A 1 403 ? 9.164 -14.266 -16.031 1 81.88 403 LEU A CA 1
ATOM 3209 C C . LEU A 1 403 ? 9.07 -13.484 -17.328 1 81.88 403 LEU A C 1
ATOM 3211 O O . LEU A 1 403 ? 9.945 -13.594 -18.188 1 81.88 403 LEU A O 1
ATOM 3215 N N . ILE A 1 404 ? 7.988 -12.836 -17.438 1 84.19 404 ILE A N 1
ATOM 3216 C CA . ILE A 1 404 ? 7.812 -11.922 -18.562 1 84.19 404 ILE A CA 1
ATOM 3217 C C . ILE A 1 404 ? 7.707 -10.484 -18.047 1 84.19 404 ILE A C 1
ATOM 3219 O O . ILE A 1 404 ? 6.898 -10.195 -17.172 1 84.19 404 ILE A O 1
ATOM 3223 N N . ILE A 1 405 ? 8.539 -9.641 -18.578 1 81.44 405 ILE A N 1
ATOM 3224 C CA . ILE A 1 405 ? 8.609 -8.25 -18.156 1 81.44 405 ILE A CA 1
ATOM 3225 C C . ILE A 1 405 ? 7.66 -7.398 -19 1 81.44 405 ILE A C 1
ATOM 3227 O O . ILE A 1 405 ? 7.492 -7.652 -20.188 1 81.44 405 ILE A O 1
ATOM 3231 N N . PRO A 1 406 ? 7.016 -6.449 -18.344 1 79.25 406 PRO A N 1
ATOM 3232 C CA . PRO A 1 406 ? 6.176 -5.527 -19.109 1 79.25 406 PRO A CA 1
ATOM 3233 C C . PRO A 1 406 ? 6.996 -4.527 -19.922 1 79.25 406 PRO A C 1
ATOM 3235 O O . PRO A 1 406 ? 7.082 -3.352 -19.562 1 79.25 406 PRO A O 1
ATOM 3238 N N . ALA A 1 407 ? 7.516 -4.926 -20.969 1 83.06 407 ALA A N 1
ATOM 3239 C CA . ALA A 1 407 ? 8.352 -4.168 -21.891 1 83.06 407 ALA A CA 1
ATOM 3240 C C . ALA A 1 407 ? 8.211 -4.703 -23.312 1 83.06 407 ALA A C 1
ATOM 3242 O O . ALA A 1 407 ? 7.301 -5.484 -23.609 1 83.06 407 ALA A O 1
ATOM 3243 N N . SER A 1 408 ? 9.039 -4.238 -24.125 1 87.81 408 SER A N 1
ATOM 3244 C CA . SER A 1 408 ? 8.984 -4.711 -25.5 1 87.81 408 SER A CA 1
ATOM 3245 C C . SER A 1 408 ? 9.492 -6.145 -25.625 1 87.81 408 SER A C 1
ATOM 3247 O O . SER A 1 408 ? 10.188 -6.637 -24.734 1 87.81 408 SER A O 1
ATOM 3249 N N . LEU A 1 409 ? 9.094 -6.781 -26.656 1 90.06 409 LEU A N 1
ATOM 3250 C CA . LEU A 1 409 ? 9.578 -8.133 -26.906 1 90.06 409 LEU A CA 1
ATOM 3251 C C . LEU A 1 409 ? 11.102 -8.164 -26.969 1 90.06 409 LEU A C 1
ATOM 3253 O O . LEU A 1 409 ? 11.734 -9.086 -26.453 1 90.06 409 LEU A O 1
ATOM 3257 N N . ARG A 1 410 ? 11.664 -7.117 -27.531 1 88.12 410 ARG A N 1
ATOM 3258 C CA . ARG A 1 410 ? 13.117 -6.977 -27.625 1 88.12 410 ARG A CA 1
ATOM 3259 C C . ARG A 1 410 ? 13.742 -6.918 -26.234 1 88.12 410 ARG A C 1
ATOM 3261 O O . ARG A 1 410 ? 14.727 -7.613 -25.953 1 88.12 410 ARG A O 1
ATOM 3268 N N . GLU A 1 411 ? 13.18 -6.207 -25.422 1 84.12 411 GLU A N 1
ATOM 3269 C CA . GLU A 1 411 ? 13.711 -6.016 -24.078 1 84.12 411 GLU A CA 1
ATOM 3270 C C . GLU A 1 411 ? 13.562 -7.281 -23.25 1 84.12 411 GLU A C 1
ATOM 3272 O O . GLU A 1 411 ? 14.391 -7.559 -22.375 1 84.12 411 GLU A O 1
ATOM 3277 N N . ASN A 1 412 ? 12.531 -7.992 -23.531 1 86.88 412 ASN A N 1
ATOM 3278 C CA . ASN A 1 412 ? 12.336 -9.258 -22.828 1 86.88 412 ASN A CA 1
ATOM 3279 C C . ASN A 1 412 ? 13.398 -10.281 -23.203 1 86.88 412 ASN A C 1
ATOM 3281 O O . ASN A 1 412 ? 13.812 -11.094 -22.359 1 86.88 412 ASN A O 1
ATOM 3285 N N . ILE A 1 413 ? 13.758 -10.172 -24.422 1 87.19 413 ILE A N 1
ATOM 3286 C CA . ILE A 1 413 ? 14.727 -11.148 -24.922 1 87.19 413 ILE A CA 1
ATOM 3287 C C . ILE A 1 413 ? 16.141 -10.703 -24.578 1 87.19 413 ILE A C 1
ATOM 3289 O O . ILE A 1 413 ? 16.984 -11.523 -24.203 1 87.19 413 ILE A O 1
ATOM 3293 N N . LEU A 1 414 ? 16.344 -9.336 -24.703 1 83.06 414 LEU A N 1
ATOM 3294 C CA . LEU A 1 414 ? 17.688 -8.805 -24.5 1 83.06 414 LEU A CA 1
ATOM 3295 C C . LEU A 1 414 ? 17.797 -8.109 -23.141 1 83.06 414 LEU A C 1
ATOM 3297 O O . LEU A 1 414 ? 18.266 -6.969 -23.062 1 83.06 414 LEU A O 1
ATOM 3301 N N . VAL A 1 415 ? 17.391 -8.664 -22.141 1 74.44 415 VAL A N 1
ATOM 3302 C CA . VAL A 1 415 ? 17.359 -8.039 -20.828 1 74.44 415 VAL A CA 1
ATOM 3303 C C . VAL A 1 415 ? 18.781 -7.715 -20.375 1 74.44 415 VAL A C 1
ATOM 3305 O O . VAL A 1 415 ? 19.047 -6.641 -19.828 1 74.44 415 VAL A O 1
ATOM 3308 N N . ASP A 1 416 ? 19.734 -8.609 -20.469 1 68.88 416 ASP A N 1
ATOM 3309 C CA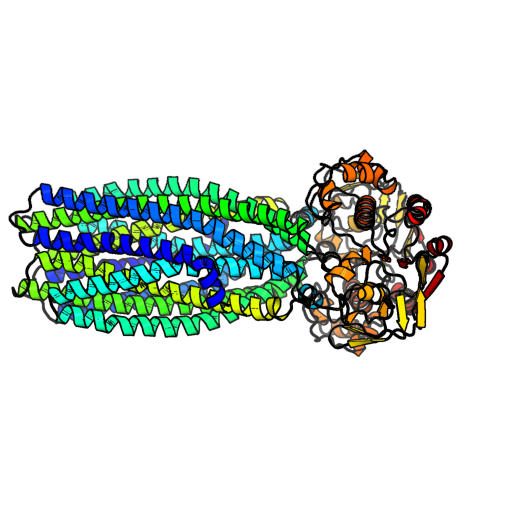 . ASP A 1 416 ? 21.078 -8.438 -19.938 1 68.88 416 ASP A CA 1
ATOM 3310 C C . ASP A 1 416 ? 22.094 -8.234 -21.047 1 68.88 416 ASP A C 1
ATOM 3312 O O . ASP A 1 416 ? 23.297 -8.211 -20.797 1 68.88 416 ASP A O 1
ATOM 3316 N N . THR A 1 417 ? 21.547 -8.266 -22.203 1 65.25 417 THR A N 1
ATOM 3317 C CA . THR A 1 417 ? 22.5 -8.219 -23.312 1 65.25 417 THR A CA 1
ATOM 3318 C C . THR A 1 417 ? 22.516 -6.836 -23.953 1 65.25 417 THR A C 1
ATOM 3320 O O . THR A 1 417 ? 21.484 -6.164 -24.016 1 65.25 417 THR A O 1
ATOM 3323 N N . VAL A 1 418 ? 23.703 -6.414 -24.172 1 59.53 418 VAL A N 1
ATOM 3324 C CA . VAL A 1 418 ? 23.906 -5.133 -24.828 1 59.53 418 VAL A CA 1
ATOM 3325 C C . VAL A 1 418 ? 23.203 -5.145 -26.188 1 59.53 418 VAL A C 1
ATOM 3327 O O . VAL A 1 418 ? 23.344 -6.098 -26.953 1 59.53 418 VAL A O 1
ATOM 3330 N N . LYS A 1 419 ? 22.5 -4.176 -26.406 1 61.78 419 LYS A N 1
ATOM 3331 C CA . LYS A 1 419 ? 21.703 -3.982 -27.609 1 61.78 419 LYS A CA 1
ATOM 3332 C C . LYS A 1 419 ? 22.578 -3.623 -28.812 1 61.78 419 LYS A C 1
ATOM 3334 O O . LYS A 1 419 ? 23.297 -2.617 -28.781 1 61.78 419 LYS A O 1
ATOM 3339 N N . ASP A 1 420 ? 22.828 -4.598 -29.672 1 64.06 420 ASP A N 1
ATOM 3340 C CA . ASP A 1 420 ? 23.469 -4.34 -30.969 1 64.06 420 ASP A CA 1
ATOM 3341 C C . ASP A 1 420 ? 22.578 -4.801 -32.125 1 64.06 420 ASP A C 1
ATOM 3343 O O . ASP A 1 420 ? 21.781 -5.73 -31.969 1 64.06 420 ASP A O 1
ATOM 3347 N N . LYS A 1 421 ? 22.531 -3.971 -33.188 1 63.5 421 LYS A N 1
ATOM 3348 C CA . LYS A 1 421 ? 21.75 -4.254 -34.375 1 63.5 421 LYS A CA 1
ATOM 3349 C C . LYS A 1 421 ? 22.016 -5.66 -34.906 1 63.5 421 LYS A C 1
ATOM 3351 O O . LYS A 1 421 ? 21.109 -6.328 -35.406 1 63.5 421 LYS A O 1
ATOM 3356 N N . SER A 1 422 ? 23.031 -6.16 -34.75 1 74.12 422 SER A N 1
ATOM 3357 C CA . SER A 1 422 ? 23.391 -7.5 -35.219 1 74.12 422 SER A CA 1
ATOM 3358 C C . SER A 1 422 ? 22.688 -8.57 -34.375 1 74.12 422 SER A C 1
ATOM 3360 O O . SER A 1 422 ? 22.391 -9.656 -34.875 1 74.12 422 SER A O 1
ATOM 3362 N N . ILE A 1 423 ? 22.25 -8.242 -33.281 1 79 423 ILE A N 1
ATOM 3363 C CA . ILE A 1 423 ? 21.641 -9.188 -32.344 1 79 423 ILE A CA 1
ATOM 3364 C C . ILE A 1 423 ? 20.172 -9.383 -32.719 1 79 423 ILE A C 1
ATOM 3366 O O . ILE A 1 423 ? 19.625 -10.484 -32.594 1 79 423 ILE A O 1
ATOM 3370 N N . ASP A 1 424 ? 19.656 -8.422 -33.406 1 83.5 424 ASP A N 1
ATOM 3371 C CA . ASP A 1 424 ? 18.266 -8.531 -33.844 1 83.5 424 ASP A CA 1
ATOM 3372 C C . ASP A 1 424 ? 18.109 -9.602 -34.938 1 83.5 424 ASP A C 1
ATOM 3374 O O . ASP A 1 424 ? 17.156 -10.383 -34.906 1 83.5 424 ASP A O 1
ATOM 3378 N N . GLU A 1 425 ? 19.047 -9.539 -35.812 1 81.88 425 GLU A N 1
ATOM 3379 C CA . GLU A 1 425 ? 19 -10.523 -36.875 1 81.88 425 GLU A CA 1
ATOM 3380 C C . GLU A 1 425 ? 19.125 -11.945 -36.344 1 81.88 425 GLU A C 1
ATOM 3382 O O . GLU A 1 425 ? 18.469 -12.859 -36.844 1 81.88 425 GLU A O 1
ATOM 3387 N N . LYS A 1 426 ? 19.922 -12.047 -35.375 1 82.88 426 LYS A N 1
ATOM 3388 C CA . LYS A 1 426 ? 20.109 -13.359 -34.75 1 82.88 426 LYS A CA 1
ATOM 3389 C C . LYS A 1 426 ? 18.812 -13.836 -34.094 1 82.88 426 LYS A C 1
ATOM 3391 O O . LYS A 1 426 ? 18.453 -15.008 -34.188 1 82.88 426 LYS A O 1
ATOM 3396 N N . ILE A 1 427 ? 18.141 -12.938 -33.469 1 85.38 427 ILE A N 1
ATOM 3397 C CA . ILE A 1 427 ? 16.906 -13.258 -32.781 1 85.38 427 ILE A CA 1
ATOM 3398 C C . ILE A 1 427 ? 15.828 -13.648 -33.781 1 85.38 427 ILE A C 1
ATOM 3400 O O . ILE A 1 427 ? 15.125 -14.648 -33.594 1 85.38 427 ILE A O 1
ATOM 3404 N N . LEU A 1 428 ? 15.82 -12.906 -34.875 1 85.12 428 LEU A N 1
ATOM 3405 C CA . LEU A 1 428 ? 14.773 -13.117 -35.875 1 85.12 428 LEU A CA 1
ATOM 3406 C C . LEU A 1 428 ? 15.008 -14.414 -36.625 1 85.12 428 LEU A C 1
ATOM 3408 O O . LEU A 1 428 ? 14.07 -14.992 -37.188 1 85.12 428 LEU A O 1
ATOM 3412 N N . SER A 1 429 ? 16.219 -14.883 -36.594 1 80.81 429 SER A N 1
ATOM 3413 C CA . SER A 1 429 ? 16.578 -16.078 -37.344 1 80.81 429 SER A CA 1
ATOM 3414 C C . SER A 1 429 ? 16.297 -17.344 -36.531 1 80.81 429 SER A C 1
ATOM 3416 O O . SER A 1 429 ? 16.328 -18.453 -37.062 1 80.81 429 SER A O 1
ATOM 3418 N N . MET A 1 430 ? 15.945 -17.141 -35.281 1 80.88 430 MET A N 1
ATOM 3419 C CA . MET A 1 430 ? 15.703 -18.312 -34.438 1 80.88 430 MET A CA 1
ATOM 3420 C C . MET A 1 430 ? 14.32 -18.891 -34.688 1 80.88 430 MET A C 1
ATOM 3422 O O . MET A 1 430 ? 13.312 -18.234 -34.469 1 80.88 430 MET A O 1
ATOM 3426 N N . ASP A 1 431 ? 14.266 -20.125 -35 1 78 431 ASP A N 1
ATOM 3427 C CA . ASP A 1 431 ? 13.031 -20.797 -35.375 1 78 431 ASP A CA 1
ATOM 3428 C C . ASP A 1 431 ? 12.062 -20.875 -34.188 1 78 431 ASP A C 1
ATOM 3430 O O . ASP A 1 431 ? 10.844 -20.844 -34.375 1 78 431 ASP A O 1
ATOM 3434 N N . VAL A 1 432 ? 12.656 -20.922 -33.062 1 79.25 432 VAL A N 1
ATOM 3435 C CA . VAL A 1 432 ? 11.844 -21.109 -31.859 1 79.25 432 VAL A CA 1
ATOM 3436 C C . VAL A 1 432 ? 10.938 -19.891 -31.641 1 79.25 432 VAL A C 1
ATOM 3438 O O . VAL A 1 432 ? 9.844 -20.016 -31.094 1 79.25 432 VAL A O 1
ATOM 3441 N N . LEU A 1 433 ? 11.375 -18.797 -32.188 1 86.38 433 LEU A N 1
ATOM 3442 C CA . LEU A 1 433 ? 10.656 -17.547 -31.922 1 86.38 433 LEU A CA 1
ATOM 3443 C C . LEU A 1 433 ? 9.641 -17.266 -33.031 1 86.38 433 LEU A C 1
ATOM 3445 O O . LEU A 1 433 ? 8.758 -16.422 -32.844 1 86.38 433 LEU A O 1
ATOM 3449 N N . LYS A 1 434 ? 9.617 -17.984 -34.094 1 84.75 434 LYS A N 1
ATOM 3450 C CA . LYS A 1 434 ? 8.82 -17.719 -35.281 1 84.75 434 LYS A CA 1
ATOM 3451 C C . LYS A 1 434 ? 7.332 -17.672 -34.969 1 84.75 434 LYS A C 1
ATOM 3453 O O . LYS A 1 434 ? 6.609 -16.781 -35.438 1 84.75 434 LYS A O 1
ATOM 3458 N N . PRO A 1 435 ? 6.93 -18.609 -34.156 1 80.94 435 PRO A N 1
ATOM 3459 C CA . PRO A 1 435 ? 5.504 -18.562 -33.844 1 80.94 435 PRO A CA 1
ATOM 3460 C C . PRO A 1 435 ? 5.105 -17.281 -33.094 1 80.94 435 PRO A C 1
ATOM 3462 O O . PRO A 1 435 ? 3.973 -16.812 -33.25 1 80.94 435 PRO A O 1
ATOM 3465 N N . VAL A 1 436 ? 5.938 -16.75 -32.344 1 86.44 436 VAL A N 1
ATOM 3466 C CA . VAL A 1 436 ? 5.66 -15.523 -31.609 1 86.44 436 VAL A CA 1
ATOM 3467 C C . VAL A 1 436 ? 5.688 -14.336 -32.562 1 86.44 436 VAL A C 1
ATOM 3469 O O . VAL A 1 436 ? 4.883 -13.406 -32.438 1 86.44 436 VAL A O 1
ATOM 3472 N N . LEU A 1 437 ? 6.547 -14.445 -33.562 1 89.38 437 LEU A N 1
ATOM 3473 C CA . LEU A 1 437 ? 6.777 -13.352 -34.5 1 89.38 437 LEU A CA 1
ATOM 3474 C C . LEU A 1 437 ? 5.676 -13.297 -35.562 1 89.38 437 LEU A C 1
ATOM 3476 O O . LEU A 1 437 ? 5.586 -12.336 -36.312 1 89.38 437 LEU A O 1
ATOM 3480 N N . LYS A 1 438 ? 4.902 -14.266 -35.531 1 84.88 438 LYS A N 1
ATOM 3481 C CA . LYS A 1 438 ? 3.771 -14.258 -36.438 1 84.88 438 LYS A CA 1
ATOM 3482 C C . LYS A 1 438 ? 2.797 -13.133 -36.125 1 84.88 438 LYS A C 1
ATOM 3484 O O . LYS A 1 438 ? 2.209 -12.523 -37 1 84.88 438 LYS A O 1
ATOM 3489 N N . ASN A 1 439 ? 2.672 -12.82 -34.844 1 82.62 439 ASN A N 1
ATOM 3490 C CA . ASN A 1 439 ? 1.672 -11.852 -34.406 1 82.62 439 ASN A CA 1
ATOM 3491 C C . ASN A 1 439 ? 2.312 -10.672 -33.688 1 82.62 439 ASN A C 1
ATOM 3493 O O . ASN A 1 439 ? 1.631 -9.703 -33.344 1 82.62 439 ASN A O 1
ATOM 3497 N N . LYS A 1 440 ? 3.545 -10.82 -33.5 1 88.38 440 LYS A N 1
ATOM 3498 C CA . LYS A 1 440 ? 4.23 -9.773 -32.75 1 88.38 440 LYS A CA 1
ATOM 3499 C C . LYS A 1 440 ? 5.57 -9.422 -33.375 1 88.38 440 LYS A C 1
ATOM 3501 O O . LYS A 1 440 ? 6.152 -10.234 -34.094 1 88.38 440 LYS A O 1
ATOM 3506 N N . ASN A 1 441 ? 5.938 -8.211 -33.219 1 90.38 441 ASN A N 1
ATOM 3507 C CA . ASN A 1 441 ? 7.277 -7.789 -33.594 1 90.38 441 ASN A CA 1
ATOM 3508 C C . ASN A 1 441 ? 8.156 -7.488 -32.406 1 90.38 441 ASN A C 1
ATOM 3510 O O . ASN A 1 441 ? 7.691 -7.539 -31.25 1 90.38 441 ASN A O 1
ATOM 3514 N N . LEU A 1 442 ? 9.367 -7.223 -32.625 1 89.12 442 LEU A N 1
ATOM 3515 C CA . LEU A 1 442 ? 10.328 -7.02 -31.547 1 89.12 442 LEU A CA 1
ATOM 3516 C C . LEU A 1 442 ? 9.977 -5.77 -30.734 1 89.12 442 LEU A C 1
ATOM 3518 O O . LEU A 1 442 ? 10.328 -5.672 -29.562 1 89.12 442 LEU A O 1
ATOM 3522 N N . ASP A 1 443 ? 9.266 -4.938 -31.328 1 89.94 443 ASP A N 1
ATOM 3523 C CA . ASP A 1 443 ? 8.922 -3.688 -30.672 1 89.94 443 ASP A CA 1
ATOM 3524 C C . ASP A 1 443 ? 7.539 -3.77 -30.031 1 89.94 443 ASP A C 1
ATOM 3526 O O . ASP A 1 443 ? 7.113 -2.846 -29.328 1 89.94 443 ASP A O 1
ATOM 3530 N N . SER A 1 444 ? 6.957 -4.898 -30.188 1 89 444 SER A N 1
ATOM 3531 C CA . SER A 1 444 ? 5.637 -5.066 -29.594 1 89 444 SER A CA 1
ATOM 3532 C C . SER A 1 444 ? 5.703 -5 -28.078 1 89 444 SER A C 1
ATOM 3534 O O . SER A 1 444 ? 6.625 -5.543 -27.469 1 89 444 SER A O 1
ATOM 3536 N N . GLU A 1 445 ? 4.762 -4.289 -27.562 1 84.19 445 GLU A N 1
ATOM 3537 C CA . GLU A 1 445 ? 4.684 -4.168 -26.109 1 84.19 445 GLU A CA 1
ATOM 3538 C C . GLU A 1 445 ? 4.09 -5.43 -25.469 1 84.19 445 GLU A C 1
ATOM 3540 O O . GLU A 1 445 ? 3.039 -5.906 -25.906 1 84.19 445 GLU A O 1
ATOM 3545 N N . ILE A 1 446 ? 4.793 -5.914 -24.562 1 83.75 446 ILE A N 1
ATOM 3546 C CA . ILE A 1 446 ? 4.32 -7.074 -23.812 1 83.75 446 ILE A CA 1
ATOM 3547 C C . ILE A 1 446 ? 3.738 -6.625 -22.469 1 83.75 446 ILE A C 1
ATOM 3549 O O . ILE A 1 446 ? 4.34 -5.809 -21.766 1 83.75 446 ILE A O 1
ATOM 3553 N N . LEU A 1 447 ? 2.662 -7.168 -22.203 1 72.12 447 LEU A N 1
ATOM 3554 C CA . LEU A 1 447 ? 1.95 -6.766 -21 1 72.12 447 LEU A CA 1
ATOM 3555 C C . LEU A 1 447 ? 2.514 -7.48 -19.766 1 72.12 447 LEU A C 1
ATOM 3557 O O . LEU A 1 447 ? 3.285 -8.43 -19.906 1 72.12 447 LEU A O 1
ATOM 3561 N N . ALA A 1 448 ? 2.074 -7.043 -18.688 1 70.12 448 ALA A N 1
ATOM 3562 C CA . ALA A 1 448 ? 2.521 -7.625 -17.422 1 70.12 448 ALA A CA 1
ATOM 3563 C C . ALA A 1 448 ? 2.184 -9.109 -17.359 1 70.12 448 ALA A C 1
ATOM 3565 O O . ALA A 1 448 ? 1.099 -9.531 -17.766 1 70.12 448 ALA A O 1
ATOM 3566 N N . ASN A 1 449 ? 3.17 -9.859 -16.906 1 68.12 449 ASN A N 1
ATOM 3567 C CA . ASN A 1 449 ? 3.041 -11.305 -16.766 1 68.12 449 ASN A CA 1
ATOM 3568 C C . ASN A 1 449 ? 2.797 -11.977 -18.125 1 68.12 449 ASN A C 1
ATOM 3570 O O . ASN A 1 449 ? 2.424 -13.148 -18.172 1 68.12 449 ASN A O 1
ATOM 3574 N N . GLY A 1 450 ? 2.961 -11.195 -19.156 1 76 450 GLY A N 1
ATOM 3575 C CA . GLY A 1 450 ? 2.746 -11.758 -20.484 1 76 450 GLY A CA 1
ATOM 3576 C C . GLY A 1 450 ? 1.292 -12.078 -20.766 1 76 450 GLY A C 1
ATOM 3577 O O . GLY A 1 450 ? 0.989 -13.094 -21.406 1 76 450 GLY A O 1
ATOM 3578 N N . GLU A 1 451 ? 0.542 -11.273 -20.234 1 64.94 451 GLU A N 1
ATOM 3579 C CA . GLU A 1 451 ? -0.889 -11.539 -20.344 1 64.94 451 GLU A CA 1
ATOM 3580 C C . GLU A 1 451 ? -1.317 -11.633 -21.812 1 64.94 451 GLU A C 1
ATOM 3582 O O . GLU A 1 451 ? -2.295 -12.305 -22.141 1 64.94 451 GLU A O 1
ATOM 3587 N N . ASN A 1 452 ? -0.598 -10.969 -22.688 1 70.56 452 ASN A N 1
ATOM 3588 C CA . ASN A 1 452 ? -0.936 -11.008 -24.109 1 70.56 452 ASN A CA 1
ATOM 3589 C C . ASN A 1 452 ? -0.117 -12.055 -24.859 1 70.56 452 ASN A C 1
ATOM 3591 O O . ASN A 1 452 ? 0.054 -11.969 -26.062 1 70.56 452 ASN A O 1
ATOM 3595 N N . LEU A 1 453 ? 0.515 -12.969 -24.109 1 77 453 LEU A N 1
ATOM 3596 C CA . LEU A 1 453 ? 1.218 -14.125 -24.641 1 77 453 LEU A CA 1
ATOM 3597 C C . LEU A 1 453 ? 0.572 -15.422 -24.172 1 77 453 LEU A C 1
ATOM 3599 O O . LEU A 1 453 ? 0.112 -15.516 -23.031 1 77 453 LEU A O 1
ATOM 3603 N N . SER A 1 454 ? 0.552 -16.297 -25.062 1 69.25 454 SER A N 1
ATOM 3604 C CA . SER A 1 454 ? 0.138 -17.625 -24.641 1 69.25 454 SER A CA 1
ATOM 3605 C C . SER A 1 454 ? 1.219 -18.312 -23.812 1 69.25 454 SER A C 1
ATOM 3607 O O . SER A 1 454 ? 2.354 -17.828 -23.75 1 69.25 454 SER A O 1
ATOM 3609 N N . GLY A 1 455 ? 0.871 -19.328 -23.078 1 73.38 455 GLY A N 1
ATOM 3610 C CA . GLY A 1 455 ? 1.848 -20.078 -22.312 1 73.38 455 GLY A CA 1
ATOM 3611 C C . GLY A 1 455 ? 3.031 -20.547 -23.125 1 73.38 455 GLY A C 1
ATOM 3612 O O . GLY A 1 455 ? 4.18 -20.438 -22.703 1 73.38 455 GLY A O 1
ATOM 3613 N N . GLY A 1 456 ? 2.67 -21.031 -24.297 1 76.5 456 GLY A N 1
ATOM 3614 C CA . GLY A 1 456 ? 3.725 -21.484 -25.188 1 76.5 456 GLY A CA 1
ATOM 3615 C C . GLY A 1 456 ? 4.613 -20.344 -25.672 1 76.5 456 GLY A C 1
ATOM 3616 O O . GLY A 1 456 ? 5.824 -20.516 -25.812 1 76.5 456 GLY A O 1
ATOM 3617 N N . GLU A 1 457 ? 3.992 -19.25 -25.953 1 81.25 457 GLU A N 1
ATOM 3618 C CA . GLU A 1 457 ? 4.754 -18.094 -26.391 1 81.25 457 GLU A CA 1
ATOM 3619 C C . GLU A 1 457 ? 5.711 -17.609 -25.297 1 81.25 457 GLU A C 1
ATOM 3621 O O . GLU A 1 457 ? 6.852 -17.25 -25.578 1 81.25 457 GLU A O 1
ATOM 3626 N N . LYS A 1 458 ? 5.266 -17.609 -24.078 1 85.69 458 LYS A N 1
ATOM 3627 C CA . LYS A 1 458 ? 6.105 -17.219 -22.953 1 85.69 458 LYS A CA 1
ATOM 3628 C C . LYS A 1 458 ? 7.332 -18.125 -22.844 1 85.69 458 LYS A C 1
ATOM 3630 O O . LYS A 1 458 ? 8.438 -17.641 -22.594 1 85.69 458 LYS A O 1
ATOM 3635 N N . GLN A 1 459 ? 7.066 -19.344 -23.047 1 84.06 459 GLN A N 1
ATOM 3636 C CA . GLN A 1 459 ? 8.156 -20.312 -22.969 1 84.06 459 GLN A CA 1
ATOM 3637 C C . GLN A 1 459 ? 9.172 -20.094 -24.078 1 84.06 459 GLN A C 1
ATOM 3639 O O . GLN A 1 459 ? 10.383 -20.156 -23.844 1 84.06 459 GLN A O 1
ATOM 3644 N N . ARG A 1 460 ? 8.703 -19.844 -25.266 1 84.62 460 ARG A N 1
ATOM 3645 C CA . ARG A 1 460 ? 9.586 -19.609 -26.406 1 84.62 460 ARG A CA 1
ATOM 3646 C C . ARG A 1 460 ? 10.445 -18.375 -26.172 1 84.62 460 ARG A C 1
ATOM 3648 O O . ARG A 1 460 ? 11.641 -18.375 -26.5 1 84.62 460 ARG A O 1
ATOM 3655 N N . VAL A 1 461 ? 9.828 -17.391 -25.672 1 87.75 461 VAL A N 1
ATOM 3656 C CA . VAL A 1 461 ? 10.547 -16.156 -25.375 1 87.75 461 VAL A CA 1
ATOM 3657 C C . VAL A 1 461 ? 11.641 -16.406 -24.344 1 87.75 461 VAL A C 1
ATOM 3659 O O . VAL A 1 461 ? 12.758 -15.914 -24.469 1 87.75 461 VAL A O 1
ATOM 3662 N N . SER A 1 462 ? 11.289 -17.141 -23.344 1 87.62 462 SER A N 1
ATOM 3663 C CA . SER A 1 462 ? 12.234 -17.453 -22.281 1 87.62 462 SER A CA 1
ATOM 3664 C C . SER A 1 462 ? 13.398 -18.281 -22.797 1 87.62 462 SER A C 1
ATOM 3666 O O . SER A 1 462 ? 14.539 -18.125 -22.344 1 87.62 462 SER A O 1
ATOM 3668 N N . ILE A 1 463 ? 13.086 -19.156 -23.656 1 85.12 463 ILE A N 1
ATOM 3669 C CA . ILE A 1 463 ? 14.117 -20 -24.234 1 85.12 463 ILE A CA 1
ATOM 3670 C C . ILE A 1 463 ? 15.086 -19.141 -25.047 1 85.12 463 ILE A C 1
ATOM 3672 O O . ILE A 1 463 ? 16.297 -19.266 -24.906 1 85.12 463 ILE A O 1
ATOM 3676 N N . VAL A 1 464 ? 14.523 -18.328 -25.891 1 86.56 464 VAL A N 1
ATOM 3677 C CA . VAL A 1 464 ? 15.352 -17.469 -26.734 1 86.56 464 VAL A CA 1
ATOM 3678 C C . VAL A 1 464 ? 16.188 -16.547 -25.859 1 86.56 464 VAL A C 1
ATOM 3680 O O . VAL A 1 464 ? 17.375 -16.297 -26.156 1 86.56 464 VAL A O 1
ATOM 3683 N N . ARG A 1 465 ? 15.594 -16.047 -24.859 1 87 465 ARG A N 1
ATOM 3684 C CA . ARG A 1 465 ? 16.312 -15.195 -23.906 1 87 465 ARG A CA 1
ATOM 3685 C C . ARG A 1 465 ? 17.516 -15.93 -23.328 1 87 465 ARG A C 1
ATOM 3687 O O . ARG A 1 465 ? 18.609 -15.352 -23.203 1 87 465 ARG A O 1
ATOM 3694 N N . SER A 1 466 ? 17.312 -17.109 -22.984 1 85.62 466 SER A N 1
ATOM 3695 C CA . SER A 1 466 ? 18.375 -17.906 -22.391 1 85.62 466 SER A CA 1
ATOM 3696 C C . SER A 1 466 ? 19.469 -18.203 -23.422 1 85.62 466 SER A C 1
ATOM 3698 O O . SER A 1 466 ? 20.656 -18.203 -23.078 1 85.62 466 SER A O 1
ATOM 3700 N N . LEU A 1 467 ? 19.078 -18.438 -24.625 1 83.25 467 LEU A N 1
ATOM 3701 C CA . LEU A 1 467 ? 20.047 -18.766 -25.672 1 83.25 467 LEU A CA 1
ATOM 3702 C C . LEU A 1 467 ? 20.891 -17.547 -26.031 1 83.25 467 LEU A C 1
ATOM 3704 O O . LEU A 1 467 ? 22.047 -17.703 -26.406 1 83.25 467 LEU A O 1
ATOM 3708 N N . MET A 1 468 ? 20.281 -16.5 -25.938 1 83.75 468 MET A N 1
ATOM 3709 C CA . MET A 1 468 ? 21 -15.266 -26.266 1 83.75 468 MET A CA 1
ATOM 3710 C C . MET A 1 468 ? 22.141 -15.008 -25.281 1 83.75 468 MET A C 1
ATOM 3712 O O . MET A 1 468 ? 23.078 -14.281 -25.594 1 83.75 468 MET A O 1
ATOM 3716 N N . ARG A 1 469 ? 22.094 -15.594 -24.188 1 82.5 469 ARG A N 1
ATOM 3717 C CA . ARG A 1 469 ? 23.125 -15.43 -23.188 1 82.5 469 ARG A CA 1
ATOM 3718 C C . ARG A 1 469 ? 24.391 -16.203 -23.562 1 82.5 469 ARG A C 1
ATOM 3720 O O . ARG A 1 469 ? 25.484 -15.883 -23.078 1 82.5 469 ARG A O 1
ATOM 3727 N N . ASN A 1 470 ? 24.281 -17.203 -24.422 1 84.06 470 ASN A N 1
ATOM 3728 C CA . ASN A 1 470 ? 25.391 -18.047 -24.844 1 84.06 470 ASN A CA 1
ATOM 3729 C C . ASN A 1 470 ? 26.141 -18.625 -23.641 1 84.06 470 ASN A C 1
ATOM 3731 O O . ASN A 1 470 ? 27.359 -18.469 -23.531 1 84.06 470 ASN A O 1
ATOM 3735 N N . ALA A 1 471 ? 25.5 -19.234 -22.719 1 90.88 471 ALA A N 1
ATOM 3736 C CA . ALA A 1 471 ? 26.062 -19.844 -21.516 1 90.88 471 ALA A CA 1
ATOM 3737 C C . ALA A 1 471 ? 26.75 -21.156 -21.828 1 90.88 471 ALA A C 1
ATOM 3739 O O . ALA A 1 471 ? 26.609 -21.703 -22.922 1 90.88 471 ALA A O 1
ATOM 3740 N N . ASP A 1 472 ? 27.516 -21.641 -20.875 1 94.12 472 ASP A N 1
ATOM 3741 C CA . ASP A 1 472 ? 28.219 -22.906 -21.016 1 94.12 472 ASP A CA 1
ATOM 3742 C C . ASP A 1 472 ? 27.344 -24.062 -20.531 1 94.12 472 ASP A C 1
ATOM 3744 O O . ASP A 1 472 ? 27.5 -25.203 -21 1 94.12 472 ASP A O 1
ATOM 3748 N N . VAL A 1 473 ? 26.531 -23.719 -19.641 1 94.81 473 VAL A N 1
ATOM 3749 C CA . VAL A 1 473 ? 25.641 -24.719 -19.047 1 94.81 473 VAL A CA 1
ATOM 3750 C C . VAL A 1 473 ? 24.188 -24.219 -19.109 1 94.81 473 VAL A C 1
ATOM 3752 O O . VAL A 1 473 ? 23.906 -23.062 -18.797 1 94.81 473 VAL A O 1
ATOM 3755 N N . TYR A 1 474 ? 23.281 -25.031 -19.562 1 92.88 474 TYR A N 1
ATOM 3756 C CA . TYR A 1 474 ? 21.875 -24.719 -19.625 1 92.88 474 TYR A CA 1
ATOM 3757 C C . TYR A 1 474 ? 21.047 -25.672 -18.781 1 92.88 474 TYR A C 1
ATOM 3759 O O . TYR A 1 474 ? 21.297 -26.875 -18.781 1 92.88 474 TYR A O 1
ATOM 3767 N N . ILE A 1 475 ? 20.188 -25.094 -18.031 1 93.12 475 ILE A N 1
ATOM 3768 C CA . ILE A 1 475 ? 19.25 -25.891 -17.234 1 93.12 475 ILE A CA 1
ATOM 3769 C C . ILE A 1 475 ? 17.812 -25.562 -17.656 1 93.12 475 ILE A C 1
ATOM 3771 O O . ILE A 1 475 ? 17.359 -24.422 -17.516 1 93.12 475 ILE A O 1
ATOM 3775 N N . PHE A 1 476 ? 17.141 -26.516 -18.203 1 89.5 476 PHE A N 1
ATOM 3776 C CA . PHE A 1 476 ? 15.766 -26.344 -18.625 1 89.5 476 PHE A CA 1
ATOM 3777 C C . PHE A 1 476 ? 14.82 -27.078 -17.688 1 89.5 476 PHE A C 1
ATOM 3779 O O . PHE A 1 476 ? 14.82 -28.312 -17.641 1 89.5 476 PHE A O 1
ATOM 3786 N N . ASP A 1 477 ? 14.031 -26.359 -16.938 1 87 477 ASP A N 1
ATOM 3787 C CA . ASP A 1 477 ? 13.125 -26.906 -15.938 1 87 477 ASP A CA 1
ATOM 3788 C C . ASP A 1 477 ? 11.688 -26.953 -16.453 1 87 477 ASP A C 1
ATOM 3790 O O . ASP A 1 477 ? 10.945 -25.969 -16.312 1 87 477 ASP A O 1
ATOM 3794 N N . GLU A 1 478 ? 11.242 -28.031 -16.953 1 80.06 478 GLU A N 1
ATOM 3795 C CA . GLU A 1 478 ? 9.898 -28.281 -17.453 1 80.06 478 GLU A CA 1
ATOM 3796 C C . GLU A 1 478 ? 9.453 -27.219 -18.438 1 80.06 478 GLU A C 1
ATOM 3798 O O . GLU A 1 478 ? 8.367 -26.656 -18.312 1 80.06 478 GLU A O 1
ATOM 3803 N N . ILE A 1 479 ? 10.227 -26.938 -19.375 1 78.81 479 ILE A N 1
ATOM 3804 C CA . ILE A 1 479 ? 10.023 -25.797 -20.25 1 78.81 479 ILE A CA 1
ATOM 3805 C C . ILE A 1 479 ? 9.055 -26.156 -21.359 1 78.81 479 ILE A C 1
ATOM 3807 O O . ILE A 1 479 ? 8.625 -25.297 -22.125 1 78.81 479 ILE A O 1
ATOM 3811 N N . THR A 1 480 ? 8.742 -27.406 -21.484 1 73.19 480 THR A N 1
ATOM 3812 C CA . THR A 1 480 ? 7.859 -27.797 -22.578 1 73.19 480 THR A CA 1
ATOM 3813 C C . THR A 1 480 ? 6.516 -28.281 -22.047 1 73.19 480 THR A C 1
ATOM 3815 O O . THR A 1 480 ? 5.762 -28.953 -22.766 1 73.19 480 THR A O 1
ATOM 3818 N N . SER A 1 481 ? 6.398 -27.969 -20.781 1 66.75 481 SER A N 1
ATOM 3819 C CA . SER A 1 481 ? 5.18 -28.469 -20.156 1 66.75 481 SER A CA 1
ATOM 3820 C C . SER A 1 481 ? 3.936 -27.875 -20.797 1 66.75 481 SER A C 1
ATOM 3822 O O . SER A 1 481 ? 2.883 -28.5 -20.844 1 66.75 481 SER A O 1
ATOM 3824 N N . ASN A 1 482 ? 4.109 -26.656 -21.312 1 63.47 482 ASN A N 1
ATOM 3825 C CA . ASN A 1 482 ? 2.953 -25.984 -21.891 1 63.47 482 ASN A CA 1
ATOM 3826 C C . ASN A 1 482 ? 2.961 -26.062 -23.422 1 63.47 482 ASN A C 1
ATOM 3828 O O . ASN A 1 482 ? 2.164 -25.406 -24.078 1 63.47 482 ASN A O 1
ATOM 3832 N N . LEU A 1 483 ? 3.867 -26.859 -23.891 1 66.56 483 LEU A N 1
ATOM 3833 C CA . LEU A 1 483 ? 3.955 -27.016 -25.344 1 66.56 483 LEU A CA 1
ATOM 3834 C C . LEU A 1 483 ? 3.264 -28.297 -25.781 1 66.56 483 LEU A C 1
ATOM 3836 O O . LEU A 1 483 ? 3.287 -29.297 -25.078 1 66.56 483 LEU A O 1
ATOM 3840 N N . ASP A 1 484 ? 2.605 -28.219 -26.922 1 64.06 484 ASP A N 1
ATOM 3841 C CA . ASP A 1 484 ? 2.053 -29.422 -27.516 1 64.06 484 ASP A CA 1
ATOM 3842 C C . ASP A 1 484 ? 3.164 -30.375 -27.969 1 64.06 484 ASP A C 1
ATOM 3844 O O . ASP A 1 484 ? 4.32 -29.969 -28.094 1 64.06 484 ASP A O 1
ATOM 3848 N N . SER A 1 485 ? 2.754 -31.625 -28.188 1 67.62 485 SER A N 1
ATOM 3849 C CA . SER A 1 485 ? 3.721 -32.656 -28.5 1 67.62 485 SER A CA 1
ATOM 3850 C C . SER A 1 485 ? 4.551 -32.312 -29.734 1 67.62 485 SER A C 1
ATOM 3852 O O . SER A 1 485 ? 5.762 -32.5 -29.75 1 67.62 485 SER A O 1
ATOM 3854 N N . GLU A 1 486 ? 3.9 -31.719 -30.672 1 67.75 486 GLU A N 1
ATOM 3855 C CA . GLU A 1 486 ? 4.605 -31.375 -31.906 1 67.75 486 GLU A CA 1
ATOM 3856 C C . GLU A 1 486 ? 5.613 -30.25 -31.672 1 67.75 486 GLU A C 1
ATOM 3858 O O . GLU A 1 486 ? 6.738 -30.297 -32.156 1 67.75 486 GLU A O 1
ATOM 3863 N N . SER A 1 487 ? 5.23 -29.312 -30.969 1 70.12 487 SER A N 1
ATOM 3864 C CA . SER A 1 487 ? 6.102 -28.188 -30.656 1 70.12 487 SER A CA 1
ATOM 3865 C C . SER A 1 487 ? 7.27 -28.625 -29.781 1 70.12 487 SER A C 1
ATOM 3867 O O . SER A 1 487 ? 8.383 -28.109 -29.922 1 70.12 487 SER A O 1
ATOM 3869 N N . GLN A 1 488 ? 6.906 -29.516 -28.938 1 75.62 488 GLN A N 1
ATOM 3870 C CA . GLN A 1 488 ? 7.965 -30.062 -28.094 1 75.62 488 GLN A CA 1
ATOM 3871 C C . GLN A 1 488 ? 9.039 -30.75 -28.922 1 75.62 488 GLN A C 1
ATOM 3873 O O . GLN A 1 488 ? 10.234 -30.562 -28.688 1 75.62 488 GLN A O 1
ATOM 3878 N N . GLU A 1 489 ? 8.523 -31.562 -29.859 1 74.94 489 GLU A N 1
ATOM 3879 C CA . GLU A 1 489 ? 9.453 -32.281 -30.719 1 74.94 489 GLU A CA 1
ATOM 3880 C C . GLU A 1 489 ? 10.305 -31.312 -31.547 1 74.94 489 GLU A C 1
ATOM 3882 O O . GLU A 1 489 ? 11.508 -31.531 -31.703 1 74.94 489 GLU A O 1
ATOM 3887 N N . ASP A 1 490 ? 9.664 -30.344 -32.031 1 72.25 490 ASP A N 1
ATOM 3888 C CA . ASP A 1 490 ? 10.383 -29.344 -32.812 1 72.25 490 ASP A CA 1
ATOM 3889 C C . ASP A 1 490 ? 11.445 -28.641 -31.969 1 72.25 490 ASP A C 1
ATOM 3891 O O . ASP A 1 490 ? 12.547 -28.359 -32.438 1 72.25 490 ASP A O 1
ATOM 3895 N N . PHE A 1 491 ? 11.133 -28.375 -30.781 1 74.88 491 PHE A N 1
ATOM 3896 C CA . PHE A 1 491 ? 12.055 -27.719 -29.875 1 74.88 491 PHE A CA 1
ATOM 3897 C C . PHE A 1 491 ? 13.281 -28.578 -29.609 1 74.88 491 PHE A C 1
ATOM 3899 O O . PHE A 1 491 ? 14.414 -28.125 -29.75 1 74.88 491 PHE A O 1
ATOM 3906 N N . PHE A 1 492 ? 13.008 -29.75 -29.312 1 79.44 492 PHE A N 1
ATOM 3907 C CA . PHE A 1 492 ? 14.117 -30.609 -28.922 1 79.44 492 PHE A CA 1
ATOM 3908 C C . PHE A 1 492 ? 14.922 -31.031 -30.141 1 79.44 492 PHE A C 1
ATOM 3910 O O . PHE A 1 492 ? 16.141 -31.188 -30.062 1 79.44 492 PHE A O 1
ATOM 3917 N N . SER A 1 493 ? 14.227 -31.156 -31.281 1 73.88 493 SER A N 1
ATOM 3918 C CA . SER A 1 493 ? 14.93 -31.562 -32.5 1 73.88 493 SER A CA 1
ATOM 3919 C C . SER A 1 493 ? 15.773 -30.422 -33.062 1 73.88 493 SER A C 1
ATOM 3921 O O . SER A 1 493 ? 16.844 -30.656 -33.594 1 73.88 493 SER A O 1
ATOM 3923 N N . ASN A 1 494 ? 15.32 -29.281 -32.938 1 69 494 ASN A N 1
ATOM 3924 C CA . ASN A 1 494 ? 16 -28.141 -33.531 1 69 494 ASN A CA 1
ATOM 3925 C C . ASN A 1 494 ? 16.891 -27.422 -32.5 1 69 494 ASN A C 1
ATOM 3927 O O . ASN A 1 494 ? 18 -27 -32.844 1 69 494 ASN A O 1
ATOM 3931 N N . PHE A 1 495 ? 16.406 -27.359 -31.375 1 69.94 495 PHE A N 1
ATOM 3932 C CA . PHE A 1 495 ? 17.078 -26.562 -30.375 1 69.94 495 PHE A CA 1
ATOM 3933 C C . PHE A 1 495 ? 18.328 -27.266 -29.844 1 69.94 495 PHE A C 1
ATOM 3935 O O . PHE A 1 495 ? 19.391 -26.641 -29.719 1 69.94 495 PHE A O 1
ATOM 3942 N N . ILE A 1 496 ? 18.141 -28.516 -29.609 1 65.81 496 ILE A N 1
ATOM 3943 C CA . ILE A 1 496 ? 19.266 -29.25 -29.062 1 65.81 496 ILE A CA 1
ATOM 3944 C C . ILE A 1 496 ? 20.422 -29.234 -30.062 1 65.81 496 ILE A C 1
ATOM 3946 O O . ILE A 1 496 ? 21.594 -29.25 -29.672 1 65.81 496 ILE A O 1
ATOM 3950 N N . LYS A 1 497 ? 20.031 -29.031 -31.281 1 60.31 497 LYS A N 1
ATOM 3951 C CA . LYS A 1 497 ? 21.062 -28.953 -32.312 1 60.31 497 LYS A CA 1
ATOM 3952 C C . LYS A 1 497 ? 21.828 -27.625 -32.219 1 60.31 497 LYS A C 1
ATOM 3954 O O . LYS A 1 497 ? 23.016 -27.562 -32.562 1 60.31 497 LYS A O 1
ATOM 3959 N N . ASP A 1 498 ? 21.109 -26.641 -31.688 1 63.09 498 ASP A N 1
ATOM 3960 C CA . ASP A 1 498 ? 21.719 -25.312 -31.609 1 63.09 498 ASP A CA 1
ATOM 3961 C C . ASP A 1 498 ? 22.672 -25.219 -30.422 1 63.09 498 ASP A C 1
ATOM 3963 O O . ASP A 1 498 ? 23.547 -24.359 -30.391 1 63.09 498 ASP A O 1
ATOM 3967 N N . ILE A 1 499 ? 22.469 -26.016 -29.484 1 71.69 499 ILE A N 1
ATOM 3968 C CA . ILE A 1 499 ? 23.297 -25.969 -28.281 1 71.69 499 ILE A CA 1
ATOM 3969 C C . ILE A 1 499 ? 24.484 -26.938 -28.453 1 71.69 499 ILE A C 1
ATOM 3971 O O . ILE A 1 499 ? 24.359 -28.125 -28.156 1 71.69 499 ILE A O 1
ATOM 3975 N N . ASP A 1 500 ? 25.391 -26.562 -29.406 1 75.25 500 ASP A N 1
ATOM 3976 C CA . ASP A 1 500 ? 26.562 -27.422 -29.609 1 75.25 500 ASP A CA 1
ATOM 3977 C C . ASP A 1 500 ? 27.656 -27.109 -28.594 1 75.25 500 ASP A C 1
ATOM 3979 O O . ASP A 1 500 ? 27.859 -25.953 -28.219 1 75.25 500 ASP A O 1
ATOM 3983 N N . ASN A 1 501 ? 28.266 -28.094 -27.953 1 87 501 ASN A N 1
ATOM 3984 C CA . ASN A 1 501 ? 29.438 -28.016 -27.094 1 87 501 ASN A CA 1
ATOM 3985 C C . ASN A 1 501 ? 29.094 -27.406 -25.734 1 87 501 ASN A C 1
ATOM 3987 O O . ASN A 1 501 ? 29.875 -26.656 -25.172 1 87 501 ASN A O 1
ATOM 3991 N N . LYS A 1 502 ? 27.844 -27.484 -25.359 1 92.62 502 LYS A N 1
ATOM 3992 C CA . LYS A 1 502 ? 27.406 -27.031 -24.031 1 92.62 502 LYS A CA 1
ATOM 3993 C C . LYS A 1 502 ? 26.922 -28.188 -23.172 1 92.62 502 LYS A C 1
ATOM 3995 O O . LYS A 1 502 ? 26.688 -29.281 -23.672 1 92.62 502 LYS A O 1
ATOM 4000 N N . ILE A 1 503 ? 26.875 -27.969 -21.906 1 94.81 503 ILE A N 1
ATOM 4001 C CA . ILE A 1 503 ? 26.25 -28.922 -20.984 1 94.81 503 ILE A CA 1
ATOM 4002 C C . ILE A 1 503 ? 24.781 -28.562 -20.781 1 94.81 503 ILE A C 1
ATOM 4004 O O . ILE A 1 503 ? 24.469 -27.438 -20.406 1 94.81 503 ILE A O 1
ATOM 4008 N N . VAL A 1 504 ? 23.906 -29.5 -21.062 1 93.19 504 VAL A N 1
ATOM 4009 C CA . VAL A 1 504 ? 22.484 -29.188 -20.984 1 93.19 504 VAL A CA 1
ATOM 4010 C C . VAL A 1 504 ? 21.797 -30.156 -20.016 1 93.19 504 VAL A C 1
ATOM 4012 O O . VAL A 1 504 ? 21.953 -31.375 -20.125 1 93.19 504 VAL A O 1
ATOM 4015 N N . PHE A 1 505 ? 21.172 -29.609 -19.016 1 93.81 505 PHE A N 1
ATOM 4016 C CA . PHE A 1 505 ? 20.328 -30.391 -18.109 1 93.81 505 PHE A CA 1
ATOM 4017 C C . PHE A 1 505 ? 18.859 -30.172 -18.422 1 93.81 505 PHE A C 1
ATOM 4019 O O . PHE A 1 505 ? 18.391 -29.031 -18.469 1 93.81 505 PHE A O 1
ATOM 4026 N N . ILE A 1 506 ? 18.109 -31.234 -18.578 1 90.94 506 ILE A N 1
ATOM 4027 C CA . ILE A 1 506 ? 16.688 -31.141 -18.891 1 90.94 506 ILE A CA 1
ATOM 4028 C C . ILE A 1 506 ? 15.859 -31.859 -17.828 1 90.94 506 ILE A C 1
ATOM 4030 O O . ILE A 1 506 ? 16.016 -33.062 -17.625 1 90.94 506 ILE A O 1
ATOM 4034 N N . ILE A 1 507 ? 15.086 -31.062 -17.172 1 88.06 507 ILE A N 1
ATOM 4035 C CA . ILE A 1 507 ? 14.117 -31.625 -16.234 1 88.06 507 ILE A CA 1
ATOM 4036 C C . ILE A 1 507 ? 12.758 -31.75 -16.922 1 88.06 507 ILE A C 1
ATOM 4038 O O . ILE A 1 507 ? 12.219 -30.766 -17.438 1 88.06 507 ILE A O 1
ATOM 4042 N N . SER A 1 508 ? 12.227 -32.969 -16.984 1 80.5 508 SER A N 1
ATOM 4043 C CA . SER A 1 508 ? 10.914 -33.156 -17.578 1 80.5 508 SER A CA 1
ATOM 4044 C C . SER A 1 508 ? 10.219 -34.375 -16.984 1 80.5 508 SER A C 1
ATOM 4046 O O . SER A 1 508 ? 10.875 -35.344 -16.594 1 80.5 508 SER A O 1
ATOM 4048 N N . HIS A 1 509 ? 9.008 -34.312 -16.922 1 67.38 509 HIS A N 1
ATOM 4049 C CA . HIS A 1 509 ? 8.227 -35.469 -16.484 1 67.38 509 HIS A CA 1
ATOM 4050 C C . HIS A 1 509 ? 7.883 -36.375 -17.672 1 67.38 509 HIS A C 1
ATOM 4052 O O . HIS A 1 509 ? 7.469 -37.5 -17.484 1 67.38 509 HIS A O 1
ATOM 4058 N N . ASP A 1 510 ? 8.047 -35.844 -18.797 1 70.31 510 ASP A N 1
ATOM 4059 C CA . ASP A 1 510 ? 7.77 -36.594 -20.016 1 70.31 510 ASP A CA 1
ATOM 4060 C C . ASP A 1 510 ? 8.961 -37.469 -20.406 1 70.31 510 ASP A C 1
ATOM 4062 O O . ASP A 1 510 ? 9.992 -36.969 -20.844 1 70.31 510 ASP A O 1
ATOM 4066 N N . LYS A 1 511 ? 8.758 -38.719 -20.328 1 75.88 511 LYS A N 1
ATOM 4067 C CA . LYS A 1 511 ? 9.836 -39.656 -20.625 1 75.88 511 LYS A CA 1
ATOM 4068 C C . LYS A 1 511 ? 10.234 -39.594 -22.094 1 75.88 511 LYS A C 1
ATOM 4070 O O . LYS A 1 511 ? 11.344 -40 -22.453 1 75.88 511 LYS A O 1
ATOM 4075 N N . LYS A 1 512 ? 9.383 -39.062 -22.938 1 75.69 512 LYS A N 1
ATOM 4076 C CA . LYS A 1 512 ? 9.688 -38.938 -24.359 1 75.69 512 LYS A CA 1
ATOM 4077 C C . LYS A 1 512 ? 10.883 -38.031 -24.594 1 75.69 512 LYS A C 1
ATOM 4079 O O . LYS A 1 512 ? 11.57 -38.156 -25.609 1 75.69 512 LYS A O 1
ATOM 4084 N N . VAL A 1 513 ? 11.18 -37.219 -23.672 1 83.31 513 VAL A N 1
ATOM 4085 C CA . VAL A 1 513 ? 12.258 -36.25 -23.812 1 83.31 513 VAL A CA 1
ATOM 4086 C C . VAL A 1 513 ? 13.609 -36.969 -23.672 1 83.31 513 VAL A C 1
ATOM 4088 O O . VAL A 1 513 ? 14.617 -36.469 -24.203 1 83.31 513 VAL A O 1
ATOM 4091 N N . GLN A 1 514 ? 13.531 -38.094 -23.078 1 86.88 514 GLN A N 1
ATOM 4092 C CA . GLN A 1 514 ? 14.766 -38.844 -22.844 1 86.88 514 GLN A CA 1
ATOM 4093 C C . GLN A 1 514 ? 15.43 -39.25 -24.156 1 86.88 514 GLN A C 1
ATOM 4095 O O . GLN A 1 514 ? 16.656 -39.375 -24.219 1 86.88 514 GLN A O 1
ATOM 4100 N N . LYS A 1 515 ? 14.609 -39.438 -25.172 1 85.38 515 LYS A N 1
ATOM 4101 C CA . LYS A 1 515 ? 15.133 -39.906 -26.453 1 85.38 515 LYS A CA 1
ATOM 4102 C C . LYS A 1 515 ? 16.062 -38.844 -27.078 1 85.38 515 LYS A C 1
ATOM 4104 O O . LYS A 1 515 ? 16.906 -39.188 -27.906 1 85.38 515 LYS A O 1
ATOM 4109 N N . TYR A 1 516 ? 15.977 -37.625 -26.609 1 85.69 516 TYR A N 1
ATOM 4110 C CA . TYR A 1 516 ? 16.781 -36.531 -27.172 1 85.69 516 TYR A CA 1
ATOM 4111 C C . TYR A 1 516 ? 18.031 -36.312 -26.344 1 85.69 516 TYR A C 1
ATOM 4113 O O . TYR A 1 516 ? 18.844 -35.438 -26.641 1 85.69 516 TYR A O 1
ATOM 4121 N N . CYS A 1 517 ? 18.234 -37.031 -25.312 1 90.06 517 CYS A N 1
ATOM 4122 C CA . CYS A 1 517 ? 19.359 -36.875 -24.406 1 90.06 517 CYS A CA 1
ATOM 4123 C C . CYS A 1 517 ? 20.344 -38.031 -24.562 1 90.06 517 CYS A C 1
ATOM 4125 O O . CYS A 1 517 ? 19.969 -39.125 -24.953 1 90.06 517 CYS A O 1
ATOM 4127 N N . ASN A 1 518 ? 21.609 -37.812 -24.312 1 90.81 518 ASN A N 1
ATOM 4128 C CA . ASN A 1 518 ? 22.625 -38.844 -24.438 1 90.81 518 ASN A CA 1
ATOM 4129 C C . ASN A 1 518 ? 23.078 -39.375 -23.078 1 90.81 518 ASN A C 1
ATOM 4131 O O . ASN A 1 518 ? 23.797 -40.375 -23 1 90.81 518 ASN A O 1
ATOM 4135 N N . LYS A 1 519 ? 22.641 -38.688 -22.016 1 92.81 519 LYS A N 1
ATOM 4136 C CA . LYS A 1 519 ? 22.938 -39.125 -20.656 1 92.81 519 LYS A CA 1
ATOM 4137 C C . LYS A 1 519 ? 21.719 -39 -19.766 1 92.81 519 LYS A C 1
ATOM 4139 O O . LYS A 1 519 ? 20.797 -38.25 -20.047 1 92.81 519 LYS A O 1
ATOM 4144 N N . THR A 1 520 ? 21.672 -39.781 -18.688 1 93.38 520 THR A N 1
ATOM 4145 C CA . THR A 1 520 ? 20.594 -39.75 -17.734 1 93.38 520 THR A CA 1
ATOM 4146 C C . THR A 1 520 ? 21.125 -39.719 -16.297 1 93.38 520 THR A C 1
ATOM 4148 O O . THR A 1 520 ? 22.047 -40.469 -15.953 1 93.38 520 THR A O 1
ATOM 4151 N N . MET A 1 521 ? 20.609 -38.75 -15.586 1 92.5 521 MET A N 1
ATOM 4152 C CA . MET A 1 521 ? 20.938 -38.625 -14.164 1 92.5 521 MET A CA 1
ATOM 4153 C C . MET A 1 521 ? 19.766 -39.062 -13.297 1 92.5 521 MET A C 1
ATOM 4155 O O . MET A 1 521 ? 18.672 -38.5 -13.43 1 92.5 521 MET A O 1
ATOM 4159 N N . HIS A 1 522 ? 20.016 -40 -12.406 1 88.62 522 HIS A N 1
ATOM 4160 C CA . HIS A 1 522 ? 18.953 -40.469 -11.516 1 88.62 522 HIS A CA 1
ATOM 4161 C C . HIS A 1 522 ? 19.047 -39.812 -10.148 1 88.62 522 HIS A C 1
ATOM 4163 O O . HIS A 1 522 ? 20.094 -39.844 -9.492 1 88.62 522 HIS A O 1
ATOM 4169 N N . VAL A 1 523 ? 18 -39.094 -9.859 1 82.44 523 VAL A N 1
ATOM 4170 C CA . VAL A 1 523 ? 17.938 -38.438 -8.555 1 82.44 523 VAL A CA 1
ATOM 4171 C C . VAL A 1 523 ? 16.938 -39.188 -7.664 1 82.44 523 VAL A C 1
ATOM 4173 O O . VAL A 1 523 ? 15.805 -39.438 -8.062 1 82.44 523 VAL A O 1
ATOM 4176 N N . LYS A 1 524 ? 17.312 -39.75 -6.469 1 70.38 524 LYS A N 1
ATOM 4177 C CA . LYS A 1 524 ? 16.484 -40.5 -5.531 1 70.38 524 LYS A CA 1
ATOM 4178 C C . LYS A 1 524 ? 16.156 -39.688 -4.301 1 70.38 524 LYS A C 1
ATOM 4180 O O . LYS A 1 524 ? 16.984 -38.906 -3.834 1 70.38 524 LYS A O 1
ATOM 4185 N N . MET B 1 1 ? -23.812 7.906 -2.973 1 67.56 1 MET B N 1
ATOM 4186 C CA . MET B 1 1 ? -23.078 7.078 -2.016 1 67.56 1 MET B CA 1
ATOM 4187 C C . MET B 1 1 ? -22.672 7.898 -0.8 1 67.56 1 MET B C 1
ATOM 4189 O O . MET B 1 1 ? -22.906 7.488 0.339 1 67.56 1 MET B O 1
ATOM 4193 N N . ILE B 1 2 ? -22.281 9.109 -1.01 1 69.56 2 ILE B N 1
ATOM 4194 C CA . ILE B 1 2 ? -21.844 9.93 0.117 1 69.56 2 ILE B CA 1
ATOM 4195 C C . ILE B 1 2 ? -23.047 10.195 1.038 1 69.56 2 ILE B C 1
ATOM 4197 O O . ILE B 1 2 ? -22.906 10.141 2.262 1 69.56 2 ILE B O 1
ATOM 4201 N N . LYS B 1 3 ? -24.203 10.484 0.475 1 71.88 3 LYS B N 1
ATOM 4202 C CA . LYS B 1 3 ? -25.406 10.75 1.258 1 71.88 3 LYS B CA 1
ATOM 4203 C C . LYS B 1 3 ? -25.812 9.539 2.094 1 71.88 3 LYS B C 1
ATOM 4205 O O . LYS B 1 3 ? -26.25 9.68 3.234 1 71.88 3 LYS B O 1
ATOM 4210 N N . VAL B 1 4 ? -25.531 8.32 1.494 1 74.44 4 VAL B N 1
ATOM 4211 C CA . VAL B 1 4 ? -25.891 7.094 2.201 1 74.44 4 VAL B CA 1
ATOM 4212 C C . VAL B 1 4 ? -24.938 6.883 3.381 1 74.44 4 VAL B C 1
ATOM 4214 O O . VAL B 1 4 ? -25.375 6.5 4.473 1 74.44 4 VAL B O 1
ATOM 4217 N N . ILE B 1 5 ? -23.781 7.227 3.148 1 71.44 5 ILE B N 1
ATOM 4218 C CA . ILE B 1 5 ? -22.766 7.062 4.191 1 71.44 5 ILE B CA 1
ATOM 4219 C C . ILE B 1 5 ? -23.047 8.047 5.328 1 71.44 5 ILE B C 1
ATOM 4221 O O . ILE B 1 5 ? -22.906 7.695 6.504 1 71.44 5 ILE B O 1
ATOM 4225 N N . LEU B 1 6 ? -23.469 9.266 4.914 1 73 6 LEU B N 1
ATOM 4226 C CA . LEU B 1 6 ? -23.766 10.305 5.898 1 73 6 LEU B CA 1
ATOM 4227 C C . LEU B 1 6 ? -25 9.953 6.715 1 73 6 LEU B C 1
ATOM 4229 O O . LEU B 1 6 ? -25.031 10.172 7.926 1 73 6 LEU B O 1
ATOM 4233 N N . LYS B 1 7 ? -26 9.312 6.023 1 74.94 7 LYS B N 1
ATOM 4234 C CA . LYS B 1 7 ? -27.25 8.945 6.695 1 74.94 7 LYS B CA 1
ATOM 4235 C C . LYS B 1 7 ? -27.016 7.82 7.699 1 74.94 7 LYS B C 1
ATOM 4237 O O . LYS B 1 7 ? -27.641 7.797 8.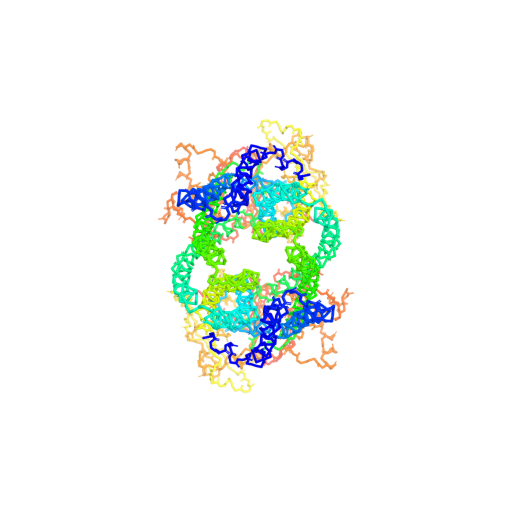766 1 74.94 7 LYS B O 1
ATOM 4242 N N . LYS B 1 8 ? -26.031 6.984 7.406 1 73.31 8 LYS B N 1
ATOM 4243 C CA . LYS B 1 8 ? -25.766 5.852 8.289 1 73.31 8 LYS B CA 1
ATOM 4244 C C . LYS B 1 8 ? -25.016 6.301 9.539 1 73.31 8 LYS B C 1
ATOM 4246 O O . LYS B 1 8 ? -25.094 5.656 10.586 1 73.31 8 LYS B O 1
ATOM 4251 N N . ASN B 1 9 ? -24.406 7.449 9.461 1 72.81 9 ASN B N 1
ATOM 4252 C CA . ASN B 1 9 ? -23.594 7.902 10.578 1 72.81 9 ASN B CA 1
ATOM 4253 C C . ASN B 1 9 ? -24.125 9.195 11.18 1 72.81 9 ASN B C 1
ATOM 4255 O O . ASN B 1 9 ? -23.359 10.039 11.648 1 72.81 9 ASN B O 1
ATOM 4259 N N . ILE B 1 10 ? -25.453 9.344 11.203 1 75.94 10 ILE B N 1
ATOM 4260 C CA . ILE B 1 10 ? -26.094 10.586 11.617 1 75.94 10 ILE B CA 1
ATOM 4261 C C . ILE B 1 10 ? -25.875 10.812 13.109 1 75.94 10 ILE B C 1
ATOM 4263 O O . ILE B 1 10 ? -25.734 11.953 13.555 1 75.94 10 ILE B O 1
ATOM 4267 N N . LYS B 1 11 ? -25.906 9.75 13.891 1 72.88 11 LYS B N 1
ATOM 4268 C CA . LYS B 1 11 ? -25.719 9.914 15.328 1 72.88 11 LYS B CA 1
ATOM 4269 C C . LYS B 1 11 ? -24.344 10.477 15.648 1 72.88 11 LYS B C 1
ATOM 4271 O O . LYS B 1 11 ? -24.203 11.375 16.484 1 72.88 11 LYS B O 1
ATOM 4276 N N . PHE B 1 12 ? -23.422 10.023 14.961 1 71.44 12 PHE B N 1
ATOM 4277 C CA . PHE B 1 12 ? -22.062 10.531 15.164 1 71.44 12 PHE B CA 1
ATOM 4278 C C . PHE B 1 12 ? -21.953 11.977 14.711 1 71.44 12 PHE B C 1
ATOM 4280 O O . PHE B 1 12 ? -21.297 12.789 15.375 1 71.44 12 PHE B O 1
ATOM 4287 N N . MET B 1 13 ? -22.594 12.25 13.688 1 74.75 13 MET B N 1
ATOM 4288 C CA . MET B 1 13 ? -22.547 13.617 13.172 1 74.75 13 MET B CA 1
ATOM 4289 C C . MET B 1 13 ? -23.188 14.586 14.156 1 74.75 13 MET B C 1
ATOM 4291 O O . MET B 1 13 ? -22.688 15.703 14.344 1 74.75 13 MET B O 1
ATOM 4295 N N . ALA B 1 14 ? -24.188 14.078 14.797 1 75.69 14 ALA B N 1
ATOM 4296 C CA . ALA B 1 14 ? -24.875 14.93 15.758 1 75.69 14 ALA B CA 1
ATOM 4297 C C . ALA B 1 14 ? -24 15.211 16.984 1 75.69 14 ALA B C 1
ATOM 4299 O O . ALA B 1 14 ? -23.906 16.344 17.438 1 75.69 14 ALA B O 1
ATOM 4300 N N . VAL B 1 15 ? -23.406 14.172 17.422 1 72.25 15 VAL B N 1
ATOM 4301 C CA . VAL B 1 15 ? -22.531 14.32 18.594 1 72.25 15 VAL B CA 1
ATOM 4302 C C . VAL B 1 15 ? -21.344 15.219 18.234 1 72.25 15 VAL B C 1
ATOM 4304 O O . VAL B 1 15 ? -20.938 16.062 19.016 1 72.25 15 VAL B O 1
ATOM 4307 N N . SER B 1 16 ? -20.844 15.062 17.031 1 71.75 16 SER B N 1
ATOM 4308 C CA . SER B 1 16 ? -19.719 15.875 16.578 1 71.75 16 SER B CA 1
ATOM 4309 C C . SER B 1 16 ? -20.125 17.344 16.422 1 71.75 16 SER B C 1
ATOM 4311 O O . SER B 1 16 ? -19.328 18.234 16.719 1 71.75 16 SER B O 1
ATOM 4313 N N . LEU B 1 17 ? -21.297 17.578 16.078 1 76.31 17 LEU B N 1
ATOM 4314 C CA . LEU B 1 17 ? -21.797 18.938 15.93 1 76.31 17 LEU B CA 1
ATOM 4315 C C . LEU B 1 17 ? -21.922 19.625 17.297 1 76.31 17 LEU B C 1
ATOM 4317 O O . LEU B 1 17 ? -21.594 20.797 17.438 1 76.31 17 LEU B O 1
ATOM 4321 N N . ILE B 1 18 ? -22.391 18.875 18.266 1 76.44 18 ILE B N 1
ATOM 4322 C CA . ILE B 1 18 ? -22.547 19.422 19.594 1 76.44 18 ILE B CA 1
ATOM 4323 C C . ILE B 1 18 ? -21.172 19.75 20.188 1 76.44 18 ILE B C 1
ATOM 4325 O O . ILE B 1 18 ? -20.984 20.812 20.781 1 76.44 18 ILE B O 1
ATOM 4329 N N . MET B 1 19 ? -20.328 18.891 19.984 1 70.88 19 MET B N 1
ATOM 4330 C CA . MET B 1 19 ? -19 19.125 20.531 1 70.88 19 MET B CA 1
ATOM 4331 C C . MET B 1 19 ? -18.312 20.297 19.828 1 70.88 19 MET B C 1
ATOM 4333 O O . MET B 1 19 ? -17.578 21.062 20.453 1 70.88 19 MET B O 1
ATOM 4337 N N . SER B 1 20 ? -18.609 20.438 18.547 1 75 20 SER B N 1
ATOM 4338 C CA . SER B 1 20 ? -18.062 21.562 17.812 1 75 20 SER B CA 1
ATOM 4339 C C . SER B 1 20 ? -18.641 22.891 18.297 1 75 20 SER B C 1
ATOM 4341 O O . SER B 1 20 ? -17.938 23.891 18.359 1 75 20 SER B O 1
ATOM 4343 N N . LEU B 1 21 ? -19.859 22.859 18.672 1 79 21 LEU B N 1
ATOM 4344 C CA . LEU B 1 21 ? -20.5 24.062 19.188 1 79 21 LEU B CA 1
ATOM 4345 C C . LEU B 1 21 ? -19.891 24.484 20.516 1 79 21 LEU B C 1
ATOM 4347 O O . LEU B 1 21 ? -19.656 25.672 20.75 1 79 21 LEU B O 1
ATOM 4351 N N . ILE B 1 22 ? -19.625 23.531 21.281 1 75.25 22 ILE B N 1
ATOM 4352 C CA . ILE B 1 22 ? -19.016 23.812 22.578 1 75.25 22 ILE B CA 1
ATOM 4353 C C . ILE B 1 22 ? -17.609 24.375 22.375 1 75.25 22 ILE B C 1
ATOM 4355 O O . ILE B 1 22 ? -17.203 25.297 23.062 1 75.25 22 ILE B O 1
ATOM 4359 N N . MET B 1 23 ? -16.969 23.906 21.406 1 74.25 23 MET B N 1
ATOM 4360 C CA . MET B 1 23 ? -15.625 24.375 21.109 1 74.25 23 MET B CA 1
ATOM 4361 C C . MET B 1 23 ? -15.641 25.812 20.594 1 74.25 23 MET B C 1
ATOM 4363 O O . MET B 1 23 ? -14.75 26.594 20.922 1 74.25 23 MET B O 1
ATOM 4367 N N . VAL B 1 24 ? -16.641 26.094 19.828 1 79.56 24 VAL B N 1
ATOM 4368 C CA . VAL B 1 24 ? -16.781 27.438 19.266 1 79.56 24 VAL B CA 1
ATOM 4369 C C . VAL B 1 24 ? -17.016 28.453 20.391 1 79.56 24 VAL B C 1
ATOM 4371 O O . VAL B 1 24 ? -16.391 29.516 20.422 1 79.56 24 VAL B O 1
ATOM 4374 N N . VAL B 1 25 ? -17.812 28.094 21.297 1 77.38 25 VAL B N 1
ATOM 4375 C CA . VAL B 1 25 ? -18.141 28.984 22.406 1 77.38 25 VAL B CA 1
ATOM 4376 C C . VAL B 1 25 ? -16.906 29.203 23.281 1 77.38 25 VAL B C 1
ATOM 4378 O O . VAL B 1 25 ? -16.625 30.328 23.688 1 77.38 25 VAL B O 1
ATOM 4381 N N . ALA B 1 26 ? -16.219 28.172 23.453 1 72.75 26 ALA B N 1
ATOM 4382 C CA . ALA B 1 26 ? -15.023 28.266 24.297 1 72.75 26 ALA B CA 1
ATOM 4383 C C . ALA B 1 26 ? -13.953 29.109 23.625 1 72.75 26 ALA B C 1
ATOM 4385 O O . ALA B 1 26 ? -13.258 29.891 24.281 1 72.75 26 ALA B O 1
ATOM 4386 N N . THR B 1 27 ? -13.836 29.016 22.344 1 75.19 27 THR B N 1
ATOM 4387 C CA . THR B 1 27 ? -12.812 29.75 21.609 1 75.19 27 THR B CA 1
ATOM 4388 C C . THR B 1 27 ? -13.148 31.234 21.547 1 75.19 27 THR B C 1
ATOM 4390 O O . THR B 1 27 ? -12.273 32.062 21.734 1 75.19 27 THR B O 1
ATOM 4393 N N . LEU B 1 28 ? -14.383 31.594 21.359 1 77.62 28 LEU B N 1
ATOM 4394 C CA . LEU B 1 28 ? -14.781 33 21.188 1 77.62 28 LEU B CA 1
ATOM 4395 C C . LEU B 1 28 ? -14.938 33.688 22.547 1 77.62 28 LEU B C 1
ATOM 4397 O O . LEU B 1 28 ? -14.961 34.906 22.625 1 77.62 28 LEU B O 1
ATOM 4401 N N . SER B 1 29 ? -15.008 32.938 23.578 1 76.62 29 SER B N 1
ATOM 4402 C CA . SER B 1 29 ? -15.172 33.531 24.906 1 76.62 29 SER B CA 1
ATOM 4403 C C . SER B 1 29 ? -13.914 34.281 25.328 1 76.62 29 SER B C 1
ATOM 4405 O O . SER B 1 29 ? -13.992 35.25 26.094 1 76.62 29 SER B O 1
ATOM 4407 N N . VAL B 1 30 ? -12.766 33.875 24.812 1 74.94 30 VAL B N 1
ATOM 4408 C CA . VAL B 1 30 ? -11.508 34.469 25.234 1 74.94 30 VAL B CA 1
ATOM 4409 C C . VAL B 1 30 ? -11.43 35.906 24.719 1 74.94 30 VAL B C 1
ATOM 4411 O O . VAL B 1 30 ? -11.234 36.844 25.5 1 74.94 30 VAL B O 1
ATOM 4414 N N . PRO B 1 31 ? -11.648 36.125 23.438 1 71.12 31 PRO B N 1
ATOM 4415 C CA . PRO B 1 31 ? -11.609 37.5 22.969 1 71.12 31 PRO B CA 1
ATOM 4416 C C . PRO B 1 31 ? -12.711 38.375 23.578 1 71.12 31 PRO B C 1
ATOM 4418 O O . PRO B 1 31 ? -12.5 39.562 23.859 1 71.12 31 PRO B O 1
ATOM 4421 N N . PHE B 1 32 ? -13.812 37.844 23.859 1 75.44 32 PHE B N 1
ATOM 4422 C CA . PHE B 1 32 ? -14.922 38.594 24.422 1 75.44 32 PHE B CA 1
ATOM 4423 C C . PHE B 1 32 ? -14.617 39.031 25.859 1 75.44 32 PHE B C 1
ATOM 4425 O O . PHE B 1 32 ? -14.867 40.156 26.25 1 75.44 32 PHE B O 1
ATOM 4432 N N . LEU B 1 33 ? -14.117 38.094 26.578 1 76 33 LEU B N 1
ATOM 4433 C CA . LEU B 1 33 ? -13.781 38.375 27.953 1 76 33 LEU B CA 1
ATOM 4434 C C . LEU B 1 33 ? -12.594 39.344 28.031 1 76 33 LEU B C 1
ATOM 4436 O O . LEU B 1 33 ? -12.539 40.188 28.922 1 76 33 LEU B O 1
ATOM 4440 N N . SER B 1 34 ? -11.648 39.125 27.094 1 74.19 34 SER B N 1
ATOM 4441 C CA . SER B 1 34 ? -10.516 40.031 27.031 1 74.19 34 SER B CA 1
ATOM 4442 C C . SER B 1 34 ? -10.969 41.469 26.75 1 74.19 34 SER B C 1
ATOM 4444 O O . SER B 1 34 ? -10.414 42.406 27.297 1 74.19 34 SER B O 1
ATOM 4446 N N . ASN B 1 35 ? -11.945 41.625 25.891 1 73.31 35 ASN B N 1
ATOM 4447 C CA . ASN B 1 35 ? -12.492 42.938 25.594 1 73.31 35 ASN B CA 1
ATOM 4448 C C . ASN B 1 35 ? -13.109 43.594 26.828 1 73.31 35 ASN B C 1
ATOM 4450 O O . ASN B 1 35 ? -12.945 44.781 27.062 1 73.31 35 ASN B O 1
ATOM 4454 N N . LYS B 1 36 ? -13.789 42.812 27.609 1 74.06 36 LYS B N 1
ATOM 4455 C CA . LYS B 1 36 ? -14.43 43.344 28.812 1 74.06 36 LYS B CA 1
ATOM 4456 C C . LYS B 1 36 ? -13.391 43.719 29.875 1 74.06 36 LYS B C 1
ATOM 4458 O O . LYS B 1 36 ? -13.531 44.75 30.547 1 74.06 36 LYS B O 1
ATOM 4463 N N . ILE B 1 37 ? -12.359 42.969 29.969 1 74.19 37 ILE B N 1
ATOM 4464 C CA . ILE B 1 37 ? -11.352 43.156 31 1 74.19 37 ILE B CA 1
ATOM 4465 C C . ILE B 1 37 ? -10.461 44.344 30.656 1 74.19 37 ILE B C 1
ATOM 4467 O O . ILE B 1 37 ? -10.164 45.188 31.516 1 74.19 37 ILE B O 1
ATOM 4471 N N . PHE B 1 38 ? -10.156 44.469 29.328 1 68.38 38 PHE B N 1
ATOM 4472 C CA . PHE B 1 38 ? -9.156 45.469 28.953 1 68.38 38 PHE B CA 1
ATOM 4473 C C . PHE B 1 38 ? -9.812 46.812 28.656 1 68.38 38 PHE B C 1
ATOM 4475 O O . PHE B 1 38 ? -9.125 47.812 28.484 1 68.38 38 PHE B O 1
ATOM 4482 N N . ARG B 1 39 ? -11.102 46.844 28.531 1 69.94 39 ARG B N 1
ATOM 4483 C CA . ARG B 1 39 ? -11.805 48.094 28.328 1 69.94 39 ARG B CA 1
ATOM 4484 C C . ARG B 1 39 ? -11.469 49.094 29.438 1 69.94 39 ARG B C 1
ATOM 4486 O O . ARG B 1 39 ? -11.32 50.281 29.188 1 69.94 39 ARG B O 1
ATOM 4493 N N . ASP B 1 40 ? -11.414 48.5 30.641 1 64.19 40 ASP B N 1
ATOM 4494 C CA . ASP B 1 40 ? -10.969 49.375 31.75 1 64.19 40 ASP B CA 1
ATOM 4495 C C . ASP B 1 40 ? -9.555 49 32.188 1 64.19 40 ASP B C 1
ATOM 4497 O O . ASP B 1 40 ? -9.375 48.344 33.219 1 64.19 40 ASP B O 1
ATOM 4501 N N . ILE B 1 41 ? -8.562 49.281 31.344 1 61.34 41 ILE B N 1
ATOM 4502 C CA . ILE B 1 41 ? -7.172 48.875 31.484 1 61.34 41 ILE B CA 1
ATOM 4503 C C . ILE B 1 41 ? -6.617 49.375 32.812 1 61.34 41 ILE B C 1
ATOM 4505 O O . ILE B 1 41 ? -5.723 48.781 33.406 1 61.34 41 ILE B O 1
ATOM 4509 N N . THR B 1 42 ? -7.133 50.5 33.25 1 60 42 THR B N 1
ATOM 4510 C CA . THR B 1 42 ? -6.586 51.125 34.469 1 60 42 THR B CA 1
ATOM 4511 C C . THR B 1 42 ? -7.016 50.375 35.719 1 60 42 THR B C 1
ATOM 4513 O O . THR B 1 42 ? -6.379 50.469 36.75 1 60 42 THR B O 1
ATOM 4516 N N . ASN B 1 43 ? -8.125 49.594 35.562 1 63.81 43 ASN B N 1
ATOM 4517 C CA . ASN B 1 43 ? -8.609 48.875 36.719 1 63.81 43 ASN B CA 1
ATOM 4518 C C . ASN B 1 43 ? -8.719 47.375 36.469 1 63.81 43 ASN B C 1
ATOM 4520 O O . ASN B 1 43 ? -9.812 46.812 36.5 1 63.81 43 ASN B O 1
ATOM 4524 N N . ILE B 1 44 ? -7.605 46.75 36.125 1 69.56 44 ILE B N 1
ATOM 4525 C CA . ILE B 1 44 ? -7.645 45.312 35.906 1 69.56 44 ILE B CA 1
ATOM 4526 C C . ILE B 1 44 ? -7.617 44.594 37.25 1 69.56 44 ILE B C 1
ATOM 4528 O O . ILE B 1 44 ? -6.691 44.781 38.062 1 69.56 44 ILE B O 1
ATOM 4532 N N . GLN B 1 45 ? -8.766 44.031 37.688 1 68.44 45 GLN B N 1
ATOM 4533 C CA . GLN B 1 45 ? -8.852 43.25 38.906 1 68.44 45 GLN B CA 1
ATOM 4534 C C . GLN B 1 45 ? -8.227 41.875 38.719 1 68.44 45 GLN B C 1
ATOM 4536 O O . GLN B 1 45 ? -8.32 41.281 37.625 1 68.44 45 GLN B O 1
ATOM 4541 N N . ARG B 1 46 ? -7.387 41.406 39.688 1 73.88 46 ARG B N 1
ATOM 4542 C CA . ARG B 1 46 ? -6.754 40.094 39.656 1 73.88 46 ARG B CA 1
ATOM 4543 C C . ARG B 1 46 ? -7.781 39 39.406 1 73.88 46 ARG B C 1
ATOM 4545 O O . ARG B 1 46 ? -7.48 38 38.719 1 73.88 46 ARG B O 1
ATOM 4552 N N . SER B 1 47 ? -8.961 39.312 39.844 1 75.75 47 SER B N 1
ATOM 4553 C CA . SER B 1 47 ? -10.016 38.312 39.656 1 75.75 47 SER B CA 1
ATOM 4554 C C . SER B 1 47 ? -10.375 38.125 38.188 1 75.75 47 SER B C 1
ATOM 4556 O O . SER B 1 47 ? -10.68 37.031 37.75 1 75.75 47 SER B O 1
ATOM 4558 N N . ASP B 1 48 ? -10.211 39.125 37.375 1 75.44 48 ASP B N 1
ATOM 4559 C CA . ASP B 1 48 ? -10.539 39.031 35.938 1 75.44 48 ASP B CA 1
ATOM 4560 C C . ASP B 1 48 ? -9.477 38.25 35.188 1 75.44 48 ASP B C 1
ATOM 4562 O O . ASP B 1 48 ? -9.805 37.5 34.25 1 75.44 48 ASP B O 1
ATOM 4566 N N . LEU B 1 49 ? -8.305 38.281 35.719 1 73.62 49 LEU B N 1
ATOM 4567 C CA . LEU B 1 49 ? -7.227 37.562 35.062 1 73.62 49 LEU B CA 1
ATOM 4568 C C . LEU B 1 49 ? -7.34 36.062 35.375 1 73.62 49 LEU B C 1
ATOM 4570 O O . LEU B 1 49 ? -7.086 35.219 34.5 1 73.62 49 LEU B O 1
ATOM 4574 N N . TYR B 1 50 ? -7.758 35.812 36.594 1 76.56 50 TYR B N 1
ATOM 4575 C CA . TYR B 1 50 ? -7.965 34.406 36.938 1 76.56 50 TYR B CA 1
ATOM 4576 C C . TYR B 1 50 ? -9.125 33.812 36.156 1 76.56 50 TYR B C 1
ATOM 4578 O O . TYR B 1 50 ? -9.086 32.656 35.75 1 76.56 50 TYR B O 1
ATOM 4586 N N . LEU B 1 51 ? -10.094 34.656 35.906 1 77.94 51 LEU B N 1
ATOM 4587 C CA . LEU B 1 51 ? -11.242 34.188 35.156 1 77.94 51 LEU B CA 1
ATOM 4588 C C . LEU B 1 51 ? -10.844 33.875 33.719 1 77.94 51 LEU B C 1
ATOM 4590 O O . LEU B 1 51 ? -11.273 32.875 33.125 1 77.94 51 LEU B O 1
ATOM 4594 N N . LEU B 1 52 ? -10.031 34.719 33.156 1 76.12 52 LEU B N 1
ATOM 4595 C CA . LEU B 1 52 ? -9.562 34.5 31.797 1 76.12 52 LEU B CA 1
ATOM 4596 C C . LEU B 1 52 ? -8.727 33.25 31.688 1 76.12 52 LEU B C 1
ATOM 4598 O O . LEU B 1 52 ? -8.898 32.438 30.75 1 76.12 52 LEU B O 1
ATOM 4602 N N . PHE B 1 53 ? -7.918 33.031 32.656 1 75.88 53 PHE B N 1
ATOM 4603 C CA . PHE B 1 53 ? -7.086 31.828 32.688 1 75.88 53 PHE B CA 1
ATOM 4604 C C . PHE B 1 53 ? -7.938 30.578 32.875 1 75.88 53 PHE B C 1
ATOM 4606 O O . PHE B 1 53 ? -7.688 29.547 32.219 1 75.88 53 PHE B O 1
ATOM 4613 N N . GLY B 1 54 ? -8.883 30.672 33.75 1 75.69 54 GLY B N 1
ATOM 4614 C CA . GLY B 1 54 ? -9.773 29.547 33.969 1 75.69 54 GLY B CA 1
ATOM 4615 C C . GLY B 1 54 ? -10.555 29.141 32.75 1 75.69 54 GLY B C 1
ATOM 4616 O O . GLY B 1 54 ? -10.703 27.953 32.469 1 75.69 54 GLY B O 1
ATOM 4617 N N . ILE B 1 55 ? -10.961 30.062 31.906 1 77.69 55 ILE B N 1
ATOM 4618 C CA . ILE B 1 55 ? -11.734 29.781 30.703 1 77.69 55 ILE B CA 1
ATOM 4619 C C . ILE B 1 55 ? -10.828 29.156 29.641 1 77.69 55 ILE B C 1
ATOM 4621 O O . ILE B 1 55 ? -11.258 28.266 28.891 1 77.69 55 ILE B O 1
ATOM 4625 N N . MET B 1 56 ? -9.609 29.594 29.562 1 77.12 56 MET B N 1
ATOM 4626 C CA . MET B 1 56 ? -8.672 29.031 28.594 1 77.12 56 MET B CA 1
ATOM 4627 C C . MET B 1 56 ? -8.367 27.562 28.906 1 77.12 56 MET B C 1
ATOM 4629 O O . MET B 1 56 ? -8.336 26.734 28 1 77.12 56 MET B O 1
ATOM 4633 N N . VAL B 1 57 ? -8.195 27.312 30.219 1 78.62 57 VAL B N 1
ATOM 4634 C CA . VAL B 1 57 ? -7.898 25.938 30.641 1 78.62 57 VAL B CA 1
ATOM 4635 C C . VAL B 1 57 ? -9.109 25.047 30.375 1 78.62 57 VAL B C 1
ATOM 4637 O O . VAL B 1 57 ? -8.969 23.906 29.906 1 78.62 57 VAL B O 1
ATOM 4640 N N . LEU B 1 58 ? -10.273 25.578 30.641 1 77.62 58 LEU B N 1
ATOM 4641 C CA . LEU B 1 58 ? -11.492 24.828 30.406 1 77.62 58 LEU B CA 1
ATOM 4642 C C . LEU B 1 58 ? -11.664 24.516 28.922 1 77.62 58 LEU B C 1
ATOM 4644 O O . LEU B 1 58 ? -12.094 23.422 28.547 1 77.62 58 LEU B O 1
ATOM 4648 N N . ASN B 1 59 ? -11.336 25.438 28.047 1 77.38 59 ASN B N 1
ATOM 4649 C CA . ASN B 1 59 ? -11.414 25.234 26.609 1 77.38 59 ASN B CA 1
ATOM 4650 C C . ASN B 1 59 ? -10.516 24.094 26.156 1 77.38 59 ASN B C 1
ATOM 4652 O O . ASN B 1 59 ? -10.898 23.312 25.281 1 77.38 59 ASN B O 1
ATOM 4656 N N . TYR B 1 60 ? -9.461 23.938 26.75 1 77.88 60 TYR B N 1
ATOM 4657 C CA . TYR B 1 60 ? -8.516 22.906 26.344 1 77.88 60 TYR B CA 1
ATOM 4658 C C . TYR B 1 60 ? -8.969 21.531 26.812 1 77.88 60 TYR B C 1
ATOM 4660 O O . TYR B 1 60 ? -8.781 20.531 26.125 1 77.88 60 TYR B O 1
ATOM 4668 N N . PHE B 1 61 ? -9.547 21.484 28.016 1 79.81 61 PHE B N 1
ATOM 4669 C CA . PHE B 1 61 ? -10.078 20.219 28.5 1 79.81 61 PHE B CA 1
ATOM 4670 C C . PHE B 1 61 ? -11.219 19.734 27.625 1 79.81 61 PHE B C 1
ATOM 4672 O O . PHE B 1 61 ? -11.367 18.547 27.375 1 79.81 61 PHE B O 1
ATOM 4679 N N . ILE B 1 62 ? -11.969 20.625 27.156 1 77.44 62 ILE B N 1
ATOM 4680 C CA . ILE B 1 62 ? -13.07 20.281 26.266 1 77.44 62 ILE B CA 1
ATOM 4681 C C . ILE B 1 62 ? -12.523 19.781 24.938 1 77.44 62 ILE B C 1
ATOM 4683 O O . ILE B 1 62 ? -13.047 18.812 24.375 1 77.44 62 ILE B O 1
ATOM 4687 N N . GLN B 1 63 ? -11.453 20.406 24.469 1 77.75 63 GLN B N 1
ATOM 4688 C CA . GLN B 1 63 ? -10.852 19.984 23.203 1 77.75 63 GLN B CA 1
ATOM 4689 C C . GLN B 1 63 ? -10.305 18.562 23.297 1 77.75 63 GLN B C 1
ATOM 4691 O O . GLN B 1 63 ? -10.5 17.766 22.375 1 77.75 63 GLN B O 1
ATOM 4696 N N . ILE B 1 64 ? -9.664 18.312 24.422 1 82.19 64 ILE B N 1
ATOM 4697 C CA . ILE B 1 64 ? -9.102 16.969 24.625 1 82.19 64 ILE B CA 1
ATOM 4698 C C . ILE B 1 64 ? -10.227 15.953 24.75 1 82.19 64 ILE B C 1
ATOM 4700 O O . ILE B 1 64 ? -10.148 14.859 24.203 1 82.19 64 ILE B O 1
ATOM 4704 N N . GLY B 1 65 ? -11.227 16.297 25.5 1 78.88 65 GLY B N 1
ATOM 4705 C CA . GLY B 1 65 ? -12.375 15.414 25.641 1 78.88 65 GLY B CA 1
ATOM 4706 C C . GLY B 1 65 ? -13.039 15.102 24.312 1 78.88 65 GLY B C 1
ATOM 4707 O O . GLY B 1 65 ? -13.445 13.961 24.078 1 78.88 65 GLY B O 1
ATOM 4708 N N . LEU B 1 66 ? -13.102 16.016 23.469 1 78.06 66 LEU B N 1
ATOM 4709 C CA . LEU B 1 66 ? -13.703 15.828 22.156 1 78.06 66 LEU B CA 1
ATOM 4710 C C . LEU B 1 66 ? -12.859 14.883 21.297 1 78.06 66 LEU B C 1
ATOM 4712 O O . LEU B 1 66 ? -13.406 14.062 20.562 1 78.06 66 LEU B O 1
ATOM 4716 N N . ILE B 1 67 ? -11.57 15.039 21.406 1 79.62 67 ILE B N 1
ATOM 4717 C CA . ILE B 1 67 ? -10.672 14.18 20.625 1 79.62 67 ILE B CA 1
ATOM 4718 C C . ILE B 1 67 ? -10.836 12.734 21.062 1 79.62 67 ILE B C 1
ATOM 4720 O O . ILE B 1 67 ? -10.93 11.828 20.234 1 79.62 67 ILE B O 1
ATOM 4724 N N . LEU B 1 68 ? -10.906 12.531 22.406 1 83.56 68 LEU B N 1
ATOM 4725 C CA . LEU B 1 68 ? -11.031 11.18 22.938 1 83.56 68 LEU B CA 1
ATOM 4726 C C . LEU B 1 68 ? -12.359 10.555 22.531 1 83.56 68 LEU B C 1
ATOM 4728 O O . LEU B 1 68 ? -12.414 9.383 22.141 1 83.56 68 LEU B O 1
ATOM 4732 N N . LEU B 1 69 ? -13.359 11.344 22.547 1 80.19 69 LEU B N 1
ATOM 4733 C CA . LEU B 1 69 ? -14.68 10.852 22.188 1 80.19 69 LEU B CA 1
ATOM 4734 C C . LEU B 1 69 ? -14.758 10.562 20.688 1 80.19 69 LEU B C 1
ATOM 4736 O O . LEU B 1 69 ? -15.344 9.555 20.281 1 80.19 69 LEU B O 1
ATOM 4740 N N . LYS B 1 70 ? -14.234 11.445 19.922 1 80 70 LYS B N 1
ATOM 4741 C CA . LYS B 1 70 ? -14.242 11.289 18.469 1 80 70 LYS B CA 1
ATOM 4742 C C . LYS B 1 70 ? -13.578 9.984 18.047 1 80 70 LYS B C 1
ATOM 4744 O O . LYS B 1 70 ? -14.094 9.266 17.188 1 80 70 LYS B O 1
ATOM 4749 N N . GLU B 1 71 ? -12.508 9.672 18.688 1 83.31 71 GLU B N 1
ATOM 4750 C CA . GLU B 1 71 ? -11.758 8.484 18.281 1 83.31 71 GLU B CA 1
ATOM 4751 C C . GLU B 1 71 ? -12.445 7.207 18.766 1 83.31 71 GLU B C 1
ATOM 4753 O O . GLU B 1 71 ? -12.352 6.168 18.109 1 83.31 71 GLU B O 1
ATOM 4758 N N . LYS B 1 72 ? -13.133 7.32 19.859 1 83.88 72 LYS B N 1
ATOM 4759 C CA . LYS B 1 72 ? -13.898 6.164 20.312 1 83.88 72 LYS B CA 1
ATOM 4760 C C . LYS B 1 72 ? -15.039 5.84 19.359 1 83.88 72 LYS B C 1
ATOM 4762 O O . LYS B 1 72 ? -15.297 4.672 19.062 1 83.88 72 LYS B O 1
ATOM 4767 N N . VAL B 1 73 ? -15.688 6.84 18.906 1 81.12 73 VAL B N 1
ATOM 4768 C CA . VAL B 1 73 ? -16.781 6.645 17.969 1 81.12 73 VAL B CA 1
ATOM 4769 C C . VAL B 1 73 ? -16.234 6.191 16.625 1 81.12 73 VAL B C 1
ATOM 4771 O O . VAL B 1 73 ? -16.875 5.395 15.922 1 81.12 73 VAL B O 1
ATOM 4774 N N . ALA B 1 74 ? -15.094 6.727 16.234 1 83.19 74 ALA B N 1
ATOM 4775 C CA . ALA B 1 74 ? -14.477 6.414 14.953 1 83.19 74 ALA B CA 1
ATOM 4776 C C . ALA B 1 74 ? -14.219 4.914 14.82 1 83.19 74 ALA B C 1
ATOM 4778 O O . ALA B 1 74 ? -14.312 4.359 13.727 1 83.19 74 ALA B O 1
ATOM 4779 N N . VAL B 1 75 ? -13.898 4.27 15.938 1 88.25 75 VAL B N 1
ATOM 4780 C CA . VAL B 1 75 ? -13.617 2.836 15.898 1 88.25 75 VAL B CA 1
ATOM 4781 C C . VAL B 1 75 ? -14.844 2.084 15.398 1 88.25 75 VAL B C 1
ATOM 4783 O O . VAL B 1 75 ? -14.75 1.25 14.492 1 88.25 75 VAL B O 1
ATOM 4786 N N . ASN B 1 76 ? -15.938 2.377 15.93 1 85.5 76 ASN B N 1
ATOM 4787 C CA . ASN B 1 76 ? -17.156 1.68 15.562 1 85.5 76 ASN B CA 1
ATOM 4788 C C . ASN B 1 76 ? -17.578 2.004 14.133 1 85.5 76 ASN B C 1
ATOM 4790 O O . ASN B 1 76 ? -17.953 1.108 13.367 1 85.5 76 ASN B O 1
ATOM 4794 N N . VAL B 1 77 ? -17.547 3.213 13.781 1 83.25 77 VAL B N 1
ATOM 4795 C CA . VAL B 1 77 ? -17.984 3.648 12.461 1 83.25 77 VAL B CA 1
ATOM 4796 C C . VAL B 1 77 ? -17.078 3.066 11.391 1 83.25 77 VAL B C 1
ATOM 4798 O O . VAL B 1 77 ? -17.547 2.545 10.375 1 83.25 77 VAL B O 1
ATOM 4801 N N . ASN B 1 78 ? -15.82 3.18 11.633 1 88.94 78 ASN B N 1
ATOM 4802 C CA . ASN B 1 78 ? -14.859 2.682 10.648 1 88.94 78 ASN B CA 1
ATOM 4803 C C . ASN B 1 78 ? -14.914 1.161 10.531 1 88.94 78 ASN B C 1
ATOM 4805 O O . ASN B 1 78 ? -14.781 0.613 9.438 1 88.94 78 ASN B O 1
ATOM 4809 N N . SER B 1 79 ? -15.039 0.539 11.695 1 91.38 79 SER B N 1
ATOM 4810 C CA . SER B 1 79 ? -15.125 -0.917 11.672 1 91.38 79 SER B CA 1
ATOM 4811 C C . SER B 1 79 ? -16.359 -1.383 10.914 1 91.38 79 SER B C 1
ATOM 4813 O O . SER B 1 79 ? -16.297 -2.348 10.148 1 91.38 79 SER B O 1
ATOM 4815 N N . GLU B 1 80 ? -17.391 -0.748 11.125 1 87.94 80 GLU B N 1
ATOM 4816 C CA . GLU B 1 80 ? -18.641 -1.1 10.445 1 87.94 80 GLU B CA 1
ATOM 4817 C C . GLU B 1 80 ? -18.531 -0.857 8.938 1 87.94 80 GLU B C 1
ATOM 4819 O O . GLU B 1 80 ? -18.953 -1.692 8.141 1 87.94 80 GLU B O 1
ATOM 4824 N N . ASN B 1 81 ? -18 0.232 8.562 1 88.31 81 ASN B N 1
ATOM 4825 C CA . ASN B 1 81 ? -17.859 0.556 7.145 1 88.31 81 ASN B CA 1
ATOM 4826 C C . ASN B 1 81 ? -16.922 -0.418 6.438 1 88.31 81 ASN B C 1
ATOM 4828 O O . ASN B 1 81 ? -17.266 -0.97 5.391 1 88.31 81 ASN B O 1
ATOM 4832 N N . LEU B 1 82 ? -15.789 -0.551 7.035 1 92.75 82 LEU B N 1
ATOM 4833 C CA . LEU B 1 82 ? -14.844 -1.467 6.402 1 92.75 82 LEU B CA 1
ATOM 4834 C C . LEU B 1 82 ? -15.406 -2.883 6.355 1 92.75 82 LEU B C 1
ATOM 4836 O O . LEU B 1 82 ? -15.219 -3.602 5.371 1 92.75 82 LEU B O 1
ATOM 4840 N N . GLY B 1 83 ? -16.031 -3.27 7.449 1 92.5 83 GLY B N 1
ATOM 4841 C CA . GLY B 1 83 ? -16.656 -4.574 7.465 1 92.5 83 GLY B CA 1
ATOM 4842 C C . GLY B 1 83 ? -17.672 -4.758 6.344 1 92.5 83 GLY B C 1
ATOM 4843 O O . GLY B 1 83 ? -17.688 -5.797 5.684 1 92.5 83 GLY B O 1
ATOM 4844 N N . ASN B 1 84 ? -18.484 -3.801 6.113 1 90.5 84 ASN B N 1
ATOM 4845 C CA . ASN B 1 84 ? -19.484 -3.852 5.051 1 90.5 84 ASN B CA 1
ATOM 4846 C C . ASN B 1 84 ? -18.828 -3.895 3.672 1 90.5 84 ASN B C 1
ATOM 4848 O O . ASN B 1 84 ? -19.281 -4.629 2.791 1 90.5 84 ASN B O 1
ATOM 4852 N N . PHE B 1 85 ? -17.812 -3.102 3.506 1 92.81 85 PHE B N 1
ATOM 4853 C CA . PHE B 1 85 ? -17.125 -3.064 2.217 1 92.81 85 PHE B CA 1
ATOM 4854 C C . PHE B 1 85 ? -16.453 -4.398 1.925 1 92.81 85 PHE B C 1
ATOM 4856 O O . PHE B 1 85 ? -16.469 -4.879 0.79 1 92.81 85 PHE B O 1
ATOM 4863 N N . MET B 1 86 ? -15.891 -4.91 2.986 1 93.69 86 MET B N 1
ATOM 4864 C CA . MET B 1 86 ? -15.242 -6.211 2.82 1 93.69 86 MET B CA 1
ATOM 4865 C C . MET B 1 86 ? -16.266 -7.289 2.492 1 93.69 86 MET B C 1
ATOM 4867 O O . MET B 1 86 ? -15.984 -8.211 1.724 1 93.69 86 MET B O 1
ATOM 4871 N N . GLN B 1 87 ? -17.391 -7.195 3.045 1 91.56 87 GLN B N 1
ATOM 4872 C CA . GLN B 1 87 ? -18.469 -8.141 2.746 1 91.56 87 GLN B CA 1
ATOM 4873 C C . GLN B 1 87 ? -18.922 -8.016 1.293 1 91.56 87 GLN B C 1
ATOM 4875 O O . GLN B 1 87 ? -19.219 -9.023 0.648 1 91.56 87 GLN B O 1
ATOM 4880 N N . ASP B 1 88 ? -18.984 -6.816 0.829 1 91.81 88 ASP B N 1
ATOM 4881 C CA . ASP B 1 88 ? -19.344 -6.594 -0.564 1 91.81 88 ASP B CA 1
ATOM 4882 C C . ASP B 1 88 ? -18.359 -7.262 -1.513 1 91.81 88 ASP B C 1
ATOM 4884 O O . ASP B 1 88 ? -18.734 -7.715 -2.596 1 91.81 88 ASP B O 1
ATOM 4888 N N . LEU B 1 89 ? -17.125 -7.352 -1.12 1 92.06 89 LEU B N 1
ATOM 4889 C CA . LEU B 1 89 ? -16.078 -7.914 -1.976 1 92.06 89 LEU B CA 1
ATOM 4890 C C . LEU B 1 89 ? -16.328 -9.391 -2.236 1 92.06 89 LEU B C 1
ATOM 4892 O O . LEU B 1 89 ? -15.969 -9.914 -3.293 1 92.06 89 LEU B O 1
ATOM 4896 N N . PHE B 1 90 ? -17.016 -10.039 -1.258 1 89.75 90 PHE B N 1
ATOM 4897 C CA . PHE B 1 90 ? -17.344 -11.453 -1.449 1 89.75 90 PHE B CA 1
ATOM 4898 C C . PHE B 1 90 ? -18.328 -11.625 -2.602 1 89.75 90 PHE B C 1
ATOM 4900 O O . PHE B 1 90 ? -18.359 -12.68 -3.24 1 89.75 90 PHE B O 1
ATOM 4907 N N . HIS B 1 91 ? -19.031 -10.617 -2.873 1 90.69 91 HIS B N 1
ATOM 4908 C CA . HIS B 1 91 ? -20.141 -10.766 -3.801 1 90.69 91 HIS B CA 1
ATOM 4909 C C . HIS B 1 91 ? -19.844 -10.109 -5.141 1 90.69 91 HIS B C 1
ATOM 4911 O O . HIS B 1 91 ? -20.719 -10 -6.004 1 90.69 91 HIS B O 1
ATOM 4917 N N . VAL B 1 92 ? -18.672 -9.711 -5.344 1 91.69 92 VAL B N 1
ATOM 4918 C CA . VAL B 1 92 ? -18.266 -9.109 -6.609 1 91.69 92 VAL B CA 1
ATOM 4919 C C . VAL B 1 92 ? -18.141 -10.195 -7.68 1 91.69 92 VAL B C 1
ATOM 4921 O O . VAL B 1 92 ? -17.812 -11.344 -7.379 1 91.69 92 VAL B O 1
ATOM 4924 N N . LYS B 1 93 ? -18.438 -9.844 -8.914 1 90.25 93 LYS B N 1
ATOM 4925 C CA . LYS B 1 93 ? -18.359 -10.781 -10.023 1 90.25 93 LYS B CA 1
ATOM 4926 C C . LYS B 1 93 ? -16.938 -11.344 -10.172 1 90.25 93 LYS B C 1
ATOM 4928 O O . LYS B 1 93 ? -15.961 -10.641 -9.906 1 90.25 93 LYS B O 1
ATOM 4933 N N . TYR B 1 94 ? -16.875 -12.5 -10.633 1 87.81 94 TYR B N 1
ATOM 4934 C CA . TYR B 1 94 ? -15.625 -13.25 -10.758 1 87.81 94 TYR B CA 1
ATOM 4935 C C . TYR B 1 94 ? -14.625 -12.5 -11.641 1 87.81 94 TYR B C 1
ATOM 4937 O O . TYR B 1 94 ? -13.469 -12.32 -11.266 1 87.81 94 TYR B O 1
ATOM 4945 N N . ASP B 1 95 ? -15.078 -12.016 -12.719 1 82.44 95 ASP B N 1
ATOM 4946 C CA . ASP B 1 95 ? -14.188 -11.367 -13.672 1 82.44 95 ASP B CA 1
ATOM 4947 C C . ASP B 1 95 ? -13.641 -10.055 -13.109 1 82.44 95 ASP B C 1
ATOM 4949 O O . ASP B 1 95 ? -12.5 -9.688 -13.383 1 82.44 95 ASP B O 1
ATOM 4953 N N . THR B 1 96 ? -14.453 -9.438 -12.375 1 83.62 96 THR B N 1
ATOM 4954 C CA . THR B 1 96 ? -14.008 -8.195 -11.75 1 83.62 96 THR B CA 1
ATOM 4955 C C . THR B 1 96 ? -12.93 -8.477 -10.711 1 83.62 96 THR B C 1
ATOM 4957 O O . THR B 1 96 ? -11.953 -7.727 -10.602 1 83.62 96 THR B O 1
ATOM 4960 N N . MET B 1 97 ? -13.047 -9.523 -9.977 1 84.31 97 MET B N 1
ATOM 4961 C CA . MET B 1 97 ? -12.07 -9.898 -8.961 1 84.31 97 MET B CA 1
ATOM 4962 C C . MET B 1 97 ? -10.734 -10.266 -9.594 1 84.31 97 MET B C 1
ATOM 4964 O O . MET B 1 97 ? -9.672 -9.906 -9.078 1 84.31 97 MET B O 1
ATOM 4968 N N . ILE B 1 98 ? -10.852 -10.961 -10.695 1 76.44 98 ILE B N 1
ATOM 4969 C CA . ILE B 1 98 ? -9.633 -11.398 -11.383 1 76.44 98 ILE B CA 1
ATOM 4970 C C . ILE B 1 98 ? -8.953 -10.211 -12.047 1 76.44 98 ILE B C 1
ATOM 4972 O O . ILE B 1 98 ? -7.73 -10.086 -12.008 1 76.44 98 ILE B O 1
ATOM 4976 N N . ASN B 1 99 ? -9.734 -9.328 -12.609 1 74.62 99 ASN B N 1
ATOM 4977 C CA . ASN B 1 99 ? -9.195 -8.203 -13.359 1 74.62 99 ASN B CA 1
ATOM 4978 C C . ASN B 1 99 ? -8.539 -7.18 -12.438 1 74.62 99 ASN B C 1
ATOM 4980 O O . ASN B 1 99 ? -7.473 -6.652 -12.75 1 74.62 99 ASN B O 1
ATOM 4984 N N . LEU B 1 100 ? -9.102 -6.898 -11.367 1 75.25 100 LEU B N 1
ATOM 4985 C CA . LEU B 1 100 ? -8.586 -5.867 -10.469 1 75.25 100 LEU B CA 1
ATOM 4986 C C . LEU B 1 100 ? -7.582 -6.457 -9.484 1 75.25 100 LEU B C 1
ATOM 4988 O O . LEU B 1 100 ? -6.645 -5.777 -9.062 1 75.25 100 LEU B O 1
ATOM 4992 N N . GLY B 1 101 ? -7.785 -7.648 -9.172 1 75.44 101 GLY B N 1
ATOM 4993 C CA . GLY B 1 101 ? -6.91 -8.273 -8.195 1 75.44 101 GLY B CA 1
ATOM 4994 C C . GLY B 1 101 ? -7.359 -8.047 -6.766 1 75.44 101 GLY B C 1
ATOM 4995 O O . GLY B 1 101 ? -7.887 -6.984 -6.434 1 75.44 101 GLY B O 1
ATOM 4996 N N . ASN B 1 102 ? -7.137 -8.984 -5.969 1 80.5 102 ASN B N 1
ATOM 4997 C CA . ASN B 1 102 ? -7.602 -8.93 -4.586 1 80.5 102 ASN B CA 1
ATOM 4998 C C . ASN B 1 102 ? -6.895 -7.828 -3.799 1 80.5 102 ASN B C 1
ATOM 5000 O O . ASN B 1 102 ? -7.527 -7.109 -3.025 1 80.5 102 ASN B O 1
ATOM 5004 N N . ASN B 1 103 ? -5.641 -7.711 -3.949 1 73.5 103 ASN B N 1
ATOM 5005 C CA . ASN B 1 103 ? -4.887 -6.691 -3.229 1 73.5 103 ASN B CA 1
ATOM 5006 C C . ASN B 1 103 ? -5.375 -5.285 -3.57 1 73.5 103 ASN B C 1
ATOM 5008 O O . ASN B 1 103 ? -5.523 -4.441 -2.686 1 73.5 103 ASN B O 1
ATOM 5012 N N . SER B 1 104 ? -5.598 -5.094 -4.836 1 76.56 104 SER B N 1
ATOM 5013 C CA . SER B 1 104 ? -6.086 -3.789 -5.273 1 76.56 104 SER B CA 1
ATOM 5014 C C . SER B 1 104 ? -7.465 -3.494 -4.699 1 76.56 104 SER B C 1
ATOM 5016 O O . SER B 1 104 ? -7.734 -2.377 -4.254 1 76.56 104 SER B O 1
ATOM 5018 N N . LEU B 1 105 ? -8.289 -4.453 -4.734 1 86.25 105 LEU B N 1
ATOM 5019 C CA . LEU B 1 105 ? -9.648 -4.277 -4.223 1 86.25 105 LEU B CA 1
ATOM 5020 C C . LEU B 1 105 ? -9.625 -3.959 -2.73 1 86.25 105 LEU B C 1
ATOM 5022 O O . LEU B 1 105 ? -10.312 -3.041 -2.279 1 86.25 105 LEU B O 1
ATOM 5026 N N . ILE B 1 106 ? -8.812 -4.684 -2.006 1 88.5 106 ILE B N 1
ATOM 5027 C CA . ILE B 1 106 ? -8.734 -4.496 -0.562 1 88.5 106 ILE B CA 1
ATOM 5028 C C . ILE B 1 106 ? -8.148 -3.119 -0.255 1 88.5 106 ILE B C 1
ATOM 5030 O O . ILE B 1 106 ? -8.633 -2.414 0.634 1 88.5 106 ILE B O 1
ATOM 5034 N N . THR B 1 107 ? -7.121 -2.742 -0.965 1 79.44 107 THR B N 1
ATOM 5035 C CA . THR B 1 107 ? -6.496 -1.439 -0.767 1 79.44 107 THR B CA 1
ATOM 5036 C C . THR B 1 107 ? -7.484 -0.315 -1.062 1 79.44 107 THR B C 1
ATOM 5038 O O . THR B 1 107 ? -7.52 0.691 -0.351 1 79.44 107 THR B O 1
ATOM 5041 N N . LYS B 1 108 ? -8.25 -0.458 -2.1 1 82.69 108 LYS B N 1
ATOM 5042 C CA . LYS B 1 108 ? -9.203 0.577 -2.49 1 82.69 108 LYS B CA 1
ATOM 5043 C C . LYS B 1 108 ? -10.32 0.719 -1.456 1 82.69 108 LYS B C 1
ATOM 5045 O O . LYS B 1 108 ? -10.766 1.83 -1.169 1 82.69 108 LYS B O 1
ATOM 5050 N N . VAL B 1 109 ? -10.758 -0.369 -0.918 1 91.25 109 VAL B N 1
ATOM 5051 C CA . VAL B 1 109 ? -11.805 -0.313 0.096 1 91.25 109 VAL B CA 1
ATOM 5052 C C . VAL B 1 109 ? -11.25 0.287 1.384 1 91.25 109 VAL B C 1
ATOM 5054 O O . VAL B 1 109 ? -11.945 1.028 2.082 1 91.25 109 VAL B O 1
ATOM 5057 N N . SER B 1 110 ? -10.031 -0.105 1.675 1 89.81 110 SER B N 1
ATOM 5058 C CA . SER B 1 110 ? -9.383 0.485 2.84 1 89.81 110 SER B CA 1
ATOM 5059 C C . SER B 1 110 ? -9.203 1.991 2.672 1 89.81 110 SER B C 1
ATOM 5061 O O . SER B 1 110 ? -9.43 2.756 3.613 1 89.81 110 SER B O 1
ATOM 5063 N N . LYS B 1 111 ? -8.82 2.41 1.541 1 85.62 111 LYS B N 1
ATOM 5064 C CA . LYS B 1 111 ? -8.672 3.832 1.245 1 85.62 111 LYS B CA 1
ATOM 5065 C C . LYS B 1 111 ? -10 4.562 1.377 1 85.62 111 LYS B C 1
ATOM 5067 O O . LYS B 1 111 ? -10.055 5.695 1.862 1 85.62 111 LYS B O 1
ATOM 5072 N N . LEU B 1 112 ? -11.047 3.982 0.859 1 88.62 112 LEU B N 1
ATOM 5073 C CA . LEU B 1 112 ? -12.375 4.574 0.989 1 88.62 112 LEU B CA 1
ATOM 5074 C C . LEU B 1 112 ? -12.75 4.762 2.457 1 88.62 112 LEU B C 1
ATOM 5076 O O . LEU B 1 112 ? -13.289 5.797 2.836 1 88.62 112 LEU B O 1
ATOM 5080 N N . THR B 1 113 ? -12.453 3.736 3.27 1 90.56 113 THR B N 1
ATOM 5081 C CA . THR B 1 113 ? -12.742 3.828 4.695 1 90.56 113 THR B CA 1
ATOM 5082 C C . THR B 1 113 ? -11.969 4.984 5.328 1 90.56 113 THR B C 1
ATOM 5084 O O . THR B 1 113 ? -12.516 5.727 6.148 1 90.56 113 THR B O 1
ATOM 5087 N N . ASN B 1 114 ? -10.758 5.152 4.906 1 87.38 114 ASN B N 1
ATOM 5088 C CA . ASN B 1 114 ? -9.945 6.25 5.414 1 87.38 114 ASN B CA 1
ATOM 5089 C C . ASN B 1 114 ? -10.484 7.605 4.961 1 87.38 114 ASN B C 1
ATOM 5091 O O . ASN B 1 114 ? -10.438 8.578 5.711 1 87.38 114 ASN B O 1
ATOM 5095 N N . SER B 1 115 ? -10.852 7.664 3.727 1 85.38 115 SER B N 1
ATOM 5096 C CA . SER B 1 115 ? -11.422 8.906 3.217 1 85.38 115 SER B CA 1
ATOM 5097 C C . SER B 1 115 ? -12.703 9.266 3.955 1 85.38 115 SER B C 1
ATOM 5099 O O . SER B 1 115 ? -12.977 10.445 4.195 1 85.38 115 SER B O 1
ATOM 5101 N N . ILE B 1 116 ? -13.516 8.266 4.277 1 85.44 116 ILE B N 1
ATOM 5102 C CA . ILE B 1 116 ? -14.742 8.484 5.039 1 85.44 116 ILE B CA 1
ATOM 5103 C C . ILE B 1 116 ? -14.398 9.008 6.434 1 85.44 116 ILE B C 1
ATOM 5105 O O . ILE B 1 116 ? -15.023 9.945 6.926 1 85.44 116 ILE B O 1
ATOM 5109 N N . TYR B 1 117 ? -13.383 8.445 6.996 1 85.06 117 TYR B N 1
ATOM 5110 C CA . TYR B 1 117 ? -12.93 8.898 8.305 1 85.06 117 TYR B CA 1
ATOM 5111 C C . TYR B 1 117 ? -12.453 10.352 8.242 1 85.06 117 TYR B C 1
ATOM 5113 O O . TYR B 1 117 ? -12.859 11.18 9.062 1 85.06 117 TYR B O 1
ATOM 5121 N N . SER B 1 118 ? -11.586 10.617 7.32 1 82.5 118 SER B N 1
ATOM 5122 C CA . SER B 1 118 ? -11.016 11.953 7.215 1 82.5 118 SER B CA 1
ATOM 5123 C C . SER B 1 118 ? -12.094 13.008 7.008 1 82.5 118 SER B C 1
ATOM 5125 O O . SER B 1 118 ? -12.078 14.062 7.648 1 82.5 118 SER B O 1
ATOM 5127 N N . PHE B 1 119 ? -13.086 12.711 6.223 1 80.75 119 PHE B N 1
ATOM 5128 C CA . PHE B 1 119 ? -14.102 13.711 5.91 1 80.75 119 PHE B CA 1
ATOM 5129 C C . PHE B 1 119 ? -15.172 13.75 6.992 1 80.75 119 PHE B C 1
ATOM 5131 O O . PHE B 1 119 ? -15.492 14.82 7.523 1 80.75 119 PHE B O 1
ATOM 5138 N N . LEU B 1 120 ? -15.68 12.594 7.348 1 77.31 120 LEU B N 1
ATOM 5139 C CA . LEU B 1 120 ? -16.844 12.547 8.227 1 77.31 120 LEU B CA 1
ATOM 5140 C C . LEU B 1 120 ? -16.453 12.789 9.672 1 77.31 120 LEU B C 1
ATOM 5142 O O . LEU B 1 120 ? -17.188 13.438 10.422 1 77.31 120 LEU B O 1
ATOM 5146 N N . ILE B 1 121 ? -15.336 12.289 10.062 1 74.38 121 ILE B N 1
ATOM 5147 C CA . ILE B 1 121 ? -14.977 12.359 11.477 1 74.38 121 ILE B CA 1
ATOM 5148 C C . ILE B 1 121 ? -14.117 13.594 11.734 1 74.38 121 ILE B C 1
ATOM 5150 O O . ILE B 1 121 ? -14.344 14.32 12.703 1 74.38 121 ILE B O 1
ATOM 5154 N N . ASP B 1 122 ? -13.25 13.883 10.789 1 74.5 122 ASP B N 1
ATOM 5155 C CA . ASP B 1 122 ? -12.312 14.969 11.039 1 74.5 122 ASP B CA 1
ATOM 5156 C C . ASP B 1 122 ? -12.797 16.266 10.414 1 74.5 122 ASP B C 1
ATOM 5158 O O . ASP B 1 122 ? -12.898 17.297 11.102 1 74.5 122 ASP B O 1
ATOM 5162 N N . ASP B 1 123 ? -13.148 16.281 9.164 1 77.75 123 ASP B N 1
ATOM 5163 C CA . ASP B 1 123 ? -13.414 17.516 8.422 1 77.75 123 ASP B CA 1
ATOM 5164 C C . ASP B 1 123 ? -14.766 18.109 8.812 1 77.75 123 ASP B C 1
ATOM 5166 O O . ASP B 1 123 ? -14.922 19.344 8.836 1 77.75 123 ASP B O 1
ATOM 5170 N N . VAL B 1 124 ? -15.781 17.312 9.117 1 75.94 124 VAL B N 1
ATOM 5171 C CA . VAL B 1 124 ? -17.109 17.844 9.414 1 75.94 124 VAL B CA 1
ATOM 5172 C C . VAL B 1 124 ? -17.062 18.688 10.688 1 75.94 124 VAL B C 1
ATOM 5174 O O . VAL B 1 124 ? -17.625 19.781 10.734 1 75.94 124 VAL B O 1
ATOM 5177 N N . ASN B 1 125 ? -16.359 18.203 11.656 1 75.94 125 ASN B N 1
ATOM 5178 C CA . ASN B 1 125 ? -16.203 18.984 12.883 1 75.94 125 ASN B CA 1
ATOM 5179 C C . ASN B 1 125 ? -15.422 20.266 12.641 1 75.94 125 ASN B C 1
ATOM 5181 O O . ASN B 1 125 ? -15.773 21.328 13.172 1 75.94 125 ASN B O 1
ATOM 5185 N N . THR B 1 126 ? -14.391 20.141 11.859 1 77.25 126 THR B N 1
ATOM 5186 C CA . THR B 1 126 ? -13.57 21.312 11.562 1 77.25 126 THR B CA 1
ATOM 5187 C C . THR B 1 126 ? -14.344 22.312 10.719 1 77.25 126 THR B C 1
ATOM 5189 O O . THR B 1 126 ? -14.203 23.531 10.906 1 77.25 126 THR B O 1
ATOM 5192 N N . MET B 1 127 ? -15.188 21.859 9.852 1 82.06 127 MET B N 1
ATOM 5193 C CA . MET B 1 127 ? -15.977 22.734 8.992 1 82.06 127 MET B CA 1
ATOM 5194 C C . MET B 1 127 ? -17 23.5 9.805 1 82.06 127 MET B C 1
ATOM 5196 O O . MET B 1 127 ? -17.109 24.719 9.688 1 82.06 127 MET B O 1
ATOM 5200 N N . VAL B 1 128 ? -17.719 22.828 10.648 1 79.19 128 VAL B N 1
ATOM 5201 C CA . VAL B 1 128 ? -18.766 23.453 11.43 1 79.19 128 VAL B CA 1
ATOM 5202 C C . VAL B 1 128 ? -18.156 24.453 12.422 1 79.19 128 VAL B C 1
ATOM 5204 O O . VAL B 1 128 ? -18.609 25.594 12.523 1 79.19 128 VAL B O 1
ATOM 5207 N N . SER B 1 129 ? -17.141 23.953 13.078 1 81.88 129 SER B N 1
ATOM 5208 C CA . SER B 1 129 ? -16.516 24.828 14.047 1 81.88 129 SER B CA 1
ATOM 5209 C C . SER B 1 129 ? -15.898 26.047 13.367 1 81.88 129 SER B C 1
ATOM 5211 O O . SER B 1 129 ? -16.031 27.172 13.859 1 81.88 129 SER B O 1
ATOM 5213 N N . SER B 1 130 ? -15.211 25.875 12.25 1 84.69 130 SER B N 1
ATOM 5214 C CA . SER B 1 130 ? -14.555 26.969 11.555 1 84.69 130 SER B CA 1
ATOM 5215 C C . SER B 1 130 ? -15.586 27.969 11.016 1 84.69 130 SER B C 1
ATOM 5217 O O . SER B 1 130 ? -15.383 29.188 11.094 1 84.69 130 SER B O 1
ATOM 5219 N N . ILE B 1 131 ? -16.688 27.516 10.539 1 85.75 131 ILE B N 1
ATOM 5220 C CA . ILE B 1 131 ? -17.719 28.391 10.008 1 85.75 131 ILE B CA 1
ATOM 5221 C C . ILE B 1 131 ? -18.328 29.219 11.141 1 85.75 131 ILE B C 1
ATOM 5223 O O . ILE B 1 131 ? -18.516 30.438 11 1 85.75 131 ILE B O 1
ATOM 5227 N N . LEU B 1 132 ? -18.594 28.609 12.258 1 86.38 132 LEU B N 1
ATOM 5228 C CA . LEU B 1 132 ? -19.172 29.312 13.398 1 86.38 132 LEU B CA 1
ATOM 5229 C C . LEU B 1 132 ? -18.203 30.344 13.969 1 86.38 132 LEU B C 1
ATOM 5231 O O . LEU B 1 132 ? -18.609 31.438 14.367 1 86.38 132 LEU B O 1
ATOM 5235 N N . ILE B 1 133 ? -16.938 29.938 14 1 87 133 ILE B N 1
ATOM 5236 C CA . ILE B 1 133 ? -15.938 30.859 14.508 1 87 133 ILE B CA 1
ATOM 5237 C C . ILE B 1 133 ? -15.812 32.062 13.562 1 87 133 ILE B C 1
ATOM 5239 O O . ILE B 1 133 ? -15.672 33.188 14.008 1 87 133 ILE B O 1
ATOM 5243 N N . ILE B 1 134 ? -15.859 31.797 12.273 1 88.81 134 ILE B N 1
ATOM 5244 C CA . ILE B 1 134 ? -15.781 32.875 11.281 1 88.81 134 ILE B CA 1
ATOM 5245 C C . ILE B 1 134 ? -16.953 33.812 11.461 1 88.81 134 ILE B C 1
ATOM 5247 O O . ILE B 1 134 ? -16.766 35.031 11.5 1 88.81 134 ILE B O 1
ATOM 5251 N N . ILE B 1 135 ? -18.125 33.281 11.664 1 88.12 135 ILE B N 1
ATOM 5252 C CA . ILE B 1 135 ? -19.328 34.094 11.852 1 88.12 135 ILE B CA 1
ATOM 5253 C C . ILE B 1 135 ? -19.219 34.875 13.156 1 88.12 135 ILE B C 1
ATOM 5255 O O . ILE B 1 135 ? -19.484 36.094 13.195 1 88.12 135 ILE B O 1
ATOM 5259 N N . GLY B 1 136 ? -18.812 34.188 14.203 1 85.06 136 GLY B N 1
ATOM 5260 C CA . GLY B 1 136 ? -18.641 34.844 15.484 1 85.06 136 GLY B CA 1
ATOM 5261 C C . GLY B 1 136 ? -17.594 35.938 15.461 1 85.06 136 GLY B C 1
ATOM 5262 O O . GLY B 1 136 ? -17.812 37 16.031 1 85.06 136 GLY B O 1
ATOM 5263 N N . ALA B 1 137 ? -16.469 35.656 14.82 1 86.94 137 ALA B N 1
ATOM 5264 C CA . ALA B 1 137 ? -15.422 36.688 14.703 1 86.94 137 ALA B CA 1
ATOM 5265 C C . ALA B 1 137 ? -15.898 37.875 13.883 1 86.94 137 ALA B C 1
ATOM 5267 O O . ALA B 1 137 ? -15.594 39.031 14.211 1 86.94 137 ALA B O 1
ATOM 5268 N N . LEU B 1 138 ? -16.641 37.625 12.836 1 89.44 138 LEU B N 1
ATOM 5269 C CA . LEU B 1 138 ? -17.172 38.688 11.992 1 89.44 138 LEU B CA 1
ATOM 5270 C C . LEU B 1 138 ? -18.141 39.594 12.766 1 89.44 138 LEU B C 1
ATOM 5272 O O . LEU B 1 138 ? -18.094 40.812 12.648 1 89.44 138 LEU B O 1
ATOM 5276 N N . ILE B 1 139 ? -18.984 38.969 13.555 1 88.19 139 ILE B N 1
ATOM 5277 C CA . ILE B 1 139 ? -19.953 39.719 14.352 1 88.19 139 ILE B CA 1
ATOM 5278 C C . ILE B 1 139 ? -19.234 40.562 15.391 1 88.19 139 ILE B C 1
ATOM 5280 O O . ILE B 1 139 ? -19.547 41.75 15.555 1 88.19 139 ILE B O 1
ATOM 5284 N N . PHE B 1 140 ? -18.25 40.031 15.984 1 85.69 140 PHE B N 1
ATOM 5285 C CA . PHE B 1 140 ? -17.5 40.719 17.031 1 85.69 140 PHE B CA 1
ATOM 5286 C C . PHE B 1 140 ? -16.781 41.938 16.453 1 85.69 140 PHE B C 1
ATOM 5288 O O . PHE B 1 140 ? -16.844 43.031 17.016 1 85.69 140 PHE B O 1
ATOM 5295 N N . VAL B 1 141 ? -16.109 41.781 15.352 1 86.19 141 VAL B N 1
ATOM 5296 C CA . VAL B 1 141 ? -15.328 42.844 14.75 1 86.19 141 VAL B CA 1
ATOM 5297 C C . VAL B 1 141 ? -16.266 43.906 14.188 1 86.19 141 VAL B C 1
ATOM 5299 O O . VAL B 1 141 ? -15.984 45.125 14.281 1 86.19 141 VAL B O 1
ATOM 5302 N N . SER B 1 142 ? -17.406 43.531 13.703 1 88.06 142 SER B N 1
ATOM 5303 C CA . SER B 1 142 ? -18.359 44.469 13.109 1 88.06 142 SER B CA 1
ATOM 5304 C C . SER B 1 142 ? -19.031 45.344 14.172 1 88.06 142 SER B C 1
ATOM 5306 O O . SER B 1 142 ? -19.359 46.5 13.914 1 88.06 142 SER B O 1
ATOM 5308 N N . ILE B 1 143 ? -19.203 44.844 15.375 1 85.75 143 ILE B N 1
ATOM 5309 C CA . ILE B 1 143 ? -19.812 45.594 16.469 1 85.75 143 ILE B CA 1
ATOM 5310 C C . ILE B 1 143 ? -18.859 46.719 16.906 1 85.75 143 ILE B C 1
ATOM 5312 O O . ILE B 1 143 ? -19.312 47.812 17.25 1 85.75 143 ILE B O 1
ATOM 5316 N N . GLN B 1 144 ? -17.625 46.406 16.812 1 81.56 144 GLN B N 1
ATOM 5317 C CA . GLN B 1 144 ? -16.641 47.438 17.203 1 81.56 144 GLN B CA 1
ATOM 5318 C C . GLN B 1 144 ? -16.438 48.469 16.094 1 81.56 144 GLN B C 1
ATOM 5320 O O . GLN B 1 144 ? -16.406 49.656 16.359 1 81.56 144 GLN B O 1
ATOM 5325 N N . ASN B 1 145 ? -16.188 48.031 14.898 1 87.19 145 ASN B N 1
ATOM 5326 C CA . ASN B 1 145 ? -16.031 48.875 13.711 1 87.19 145 ASN B CA 1
ATOM 5327 C C . ASN B 1 145 ? -16.562 48.188 12.461 1 87.19 145 ASN B C 1
ATOM 5329 O O . ASN B 1 145 ? -16.016 47.188 12.008 1 87.19 145 ASN B O 1
ATOM 5333 N N . ILE B 1 146 ? -17.5 48.719 11.867 1 89.56 146 ILE B N 1
ATOM 5334 C CA . ILE B 1 146 ? -18.203 48.125 10.742 1 89.56 146 ILE B CA 1
ATOM 5335 C C . ILE B 1 146 ? -17.281 48.031 9.539 1 89.56 146 ILE B C 1
ATOM 5337 O O . ILE B 1 146 ? -17.375 47.094 8.742 1 89.56 146 ILE B O 1
ATOM 5341 N N . TYR B 1 147 ? -16.328 48.906 9.359 1 88 147 TYR B N 1
ATOM 5342 C CA . TYR B 1 147 ? -15.438 48.906 8.203 1 88 147 TYR B CA 1
ATOM 5343 C C . TYR B 1 147 ? -14.445 47.75 8.281 1 88 147 TYR B C 1
ATOM 5345 O O . TYR B 1 147 ? -14.125 47.125 7.266 1 88 147 TYR B O 1
ATOM 5353 N N . TYR B 1 148 ? -14.031 47.406 9.531 1 87.81 148 TYR B N 1
ATOM 5354 C CA . TYR B 1 148 ? -13.156 46.25 9.703 1 87.81 148 TYR B CA 1
ATOM 5355 C C . TYR B 1 148 ? -13.898 44.969 9.367 1 87.81 148 TYR B C 1
ATOM 5357 O O . TYR B 1 148 ? -13.32 44.062 8.758 1 87.81 148 TYR B O 1
ATOM 5365 N N . GLY B 1 149 ? -15.188 44.906 9.734 1 88.81 149 GLY B N 1
ATOM 5366 C CA . GLY B 1 149 ? -16.016 43.75 9.453 1 88.81 149 GLY B CA 1
ATOM 5367 C C . GLY B 1 149 ? -16.25 43.531 7.973 1 88.81 149 GLY B C 1
ATOM 5368 O O . GLY B 1 149 ? -16.219 42.406 7.492 1 88.81 149 GLY B O 1
ATOM 5369 N N . LEU B 1 150 ? -16.375 44.625 7.266 1 90.56 150 LEU B N 1
ATOM 5370 C CA . LEU B 1 150 ? -16.641 44.531 5.832 1 90.56 150 LEU B CA 1
ATOM 5371 C C . LEU B 1 150 ? -15.414 44.031 5.086 1 90.56 150 LEU B C 1
ATOM 5373 O O . LEU B 1 150 ? -15.531 43.312 4.102 1 90.56 150 LEU B O 1
ATOM 5377 N N . ILE B 1 151 ? -14.25 44.344 5.516 1 89.19 151 ILE B N 1
ATOM 5378 C CA . ILE B 1 151 ? -13.016 43.875 4.891 1 89.19 151 ILE B CA 1
ATOM 5379 C C . ILE B 1 151 ? -12.875 42.375 5.113 1 89.19 151 ILE B C 1
ATOM 5381 O O . ILE B 1 151 ? -12.531 41.625 4.188 1 89.19 151 ILE B O 1
ATOM 5385 N N . LEU B 1 152 ? -13.164 41.969 6.355 1 89.44 152 LEU B N 1
ATOM 5386 C CA . LEU B 1 152 ? -13.094 40.531 6.664 1 89.44 152 LEU B CA 1
ATOM 5387 C C . LEU B 1 152 ? -14.133 39.75 5.875 1 89.44 152 LEU B C 1
ATOM 5389 O O . LEU B 1 152 ? -13.867 38.625 5.434 1 89.44 152 LEU B O 1
ATOM 5393 N N . LEU B 1 153 ? -15.273 40.344 5.695 1 90.62 153 LEU B N 1
ATOM 5394 C CA . LEU B 1 153 ? -16.328 39.688 4.934 1 90.62 153 LEU B CA 1
ATOM 5395 C C . LEU B 1 153 ? -15.945 39.531 3.467 1 90.62 153 LEU B C 1
ATOM 5397 O O . LEU B 1 153 ? -16.25 38.531 2.83 1 90.62 153 LEU B O 1
ATOM 5401 N N . ALA B 1 154 ? -15.227 40.5 2.939 1 88.75 154 ALA B N 1
ATOM 5402 C CA . ALA B 1 154 ? -14.828 40.5 1.533 1 88.75 154 ALA B CA 1
ATOM 5403 C C . ALA B 1 154 ? -13.758 39.438 1.263 1 88.75 154 ALA B C 1
ATOM 5405 O O . ALA B 1 154 ? -13.633 38.969 0.14 1 88.75 154 ALA B O 1
ATOM 5406 N N . ILE B 1 155 ? -13.023 39.062 2.266 1 90.25 155 ILE B N 1
ATOM 5407 C CA . ILE B 1 155 ? -11.922 38.125 2.102 1 90.25 155 ILE B CA 1
ATOM 5408 C C . ILE B 1 155 ? -12.461 36.688 2.014 1 90.25 155 ILE B C 1
ATOM 5410 O O . ILE B 1 155 ? -11.82 35.812 1.429 1 90.25 155 ILE B O 1
ATOM 5414 N N . ILE B 1 156 ? -13.609 36.469 2.555 1 87.94 156 ILE B N 1
ATOM 5415 C CA . ILE B 1 156 ? -14.172 35.125 2.658 1 87.94 156 ILE B CA 1
ATOM 5416 C C . ILE B 1 156 ? -14.414 34.562 1.26 1 87.94 156 ILE B C 1
ATOM 5418 O O . ILE B 1 156 ? -13.922 33.469 0.928 1 87.94 156 ILE B O 1
ATOM 5422 N N . PRO B 1 157 ? -15.102 35.281 0.401 1 83.5 157 PRO B N 1
ATOM 5423 C CA . PRO B 1 157 ? -15.305 34.719 -0.938 1 83.5 157 PRO B CA 1
ATOM 5424 C C . PRO B 1 157 ? -14 34.562 -1.718 1 83.5 157 PRO B C 1
ATOM 5426 O O . PRO B 1 157 ? -13.852 33.625 -2.49 1 83.5 157 PRO B O 1
ATOM 5429 N N . PHE B 1 158 ? -13.102 35.438 -1.527 1 83.19 158 PHE B N 1
ATOM 5430 C CA . PHE B 1 158 ? -11.82 35.375 -2.225 1 83.19 158 PHE B CA 1
ATOM 5431 C C . PHE B 1 158 ? -11.055 34.125 -1.821 1 83.19 158 PHE B C 1
ATOM 5433 O O . PHE B 1 158 ? -10.516 33.406 -2.676 1 83.19 158 PHE B O 1
ATOM 5440 N N . THR B 1 159 ? -10.984 33.875 -0.568 1 83.81 159 THR B N 1
ATOM 5441 C CA . THR B 1 159 ? -10.266 32.719 -0.077 1 83.81 159 THR B CA 1
ATOM 5442 C C . THR B 1 159 ? -11 31.438 -0.452 1 83.81 159 THR B C 1
ATOM 5444 O O . THR B 1 159 ? -10.375 30.438 -0.833 1 83.81 159 THR B O 1
ATOM 5447 N N . PHE B 1 160 ? -12.281 31.547 -0.396 1 81.06 160 PHE B N 1
ATOM 5448 C CA . PHE B 1 160 ? -13.078 30.359 -0.698 1 81.06 160 PHE B CA 1
ATOM 5449 C C . PHE B 1 160 ? -12.953 29.984 -2.168 1 81.06 160 PHE B C 1
ATOM 5451 O O . PHE B 1 160 ? -12.703 28.828 -2.496 1 81.06 160 PHE B O 1
ATOM 5458 N N . PHE B 1 161 ? -13.094 30.922 -3.059 1 80.44 161 PHE B N 1
ATOM 5459 C CA . PHE B 1 161 ? -13.023 30.641 -4.488 1 80.44 161 PHE B CA 1
ATOM 5460 C C . PHE B 1 161 ? -11.594 30.344 -4.914 1 80.44 161 PHE B C 1
ATOM 5462 O O . PHE B 1 161 ? -11.359 29.547 -5.816 1 80.44 161 PHE B O 1
ATOM 5469 N N . GLY B 1 162 ? -10.617 30.969 -4.246 1 80.81 162 GLY B N 1
ATOM 5470 C CA . GLY B 1 162 ? -9.227 30.641 -4.488 1 80.81 162 GLY B CA 1
ATOM 5471 C C . GLY B 1 162 ? -8.891 29.188 -4.184 1 80.81 162 GLY B C 1
ATOM 5472 O O . GLY B 1 162 ? -8.336 28.484 -5.023 1 80.81 162 GLY B O 1
ATOM 5473 N N . PHE B 1 163 ? -9.398 28.766 -3.074 1 80.06 163 PHE B N 1
ATOM 5474 C CA . PHE B 1 163 ? -9.125 27.391 -2.674 1 80.06 163 PHE B CA 1
ATOM 5475 C C . PHE B 1 163 ? -9.898 26.406 -3.545 1 80.06 163 PHE B C 1
ATOM 5477 O O . PHE B 1 163 ? -9.414 25.312 -3.834 1 80.06 163 PHE B O 1
ATOM 5484 N N . LYS B 1 164 ? -11.07 26.812 -3.961 1 78.62 164 LYS B N 1
ATOM 5485 C CA . LYS B 1 164 ? -11.867 25.938 -4.809 1 78.62 164 LYS B CA 1
ATOM 5486 C C . LYS B 1 164 ? -11.18 25.688 -6.148 1 78.62 164 LYS B C 1
ATOM 5488 O O . LYS B 1 164 ? -11.156 24.562 -6.641 1 78.62 164 LYS B O 1
ATOM 5493 N N . LEU B 1 165 ? -10.664 26.719 -6.742 1 81.69 165 LEU B N 1
ATOM 5494 C CA . LEU B 1 165 ? -9.969 26.594 -8.023 1 81.69 165 LEU B CA 1
ATOM 5495 C C . LEU B 1 165 ? -8.68 25.797 -7.867 1 81.69 165 LEU B C 1
ATOM 5497 O O . LEU B 1 165 ? -8.359 24.953 -8.711 1 81.69 165 LEU B O 1
ATOM 5501 N N . ILE B 1 166 ? -7.988 26.031 -6.816 1 83.31 166 ILE B N 1
ATOM 5502 C CA . ILE B 1 166 ? -6.73 25.328 -6.559 1 83.31 166 ILE B CA 1
ATOM 5503 C C . ILE B 1 166 ? -7 23.844 -6.328 1 83.31 166 ILE B C 1
ATOM 5505 O O . ILE B 1 166 ? -6.301 22.984 -6.871 1 83.31 166 ILE B O 1
ATOM 5509 N N . ASN B 1 167 ? -8.039 23.578 -5.562 1 79.25 167 ASN B N 1
ATOM 5510 C CA . ASN B 1 167 ? -8.336 22.188 -5.215 1 79.25 167 ASN B CA 1
ATOM 5511 C C . ASN B 1 167 ? -8.805 21.391 -6.43 1 79.25 167 ASN B C 1
ATOM 5513 O O . ASN B 1 167 ? -8.523 20.203 -6.535 1 79.25 167 ASN B O 1
ATOM 5517 N N . LYS B 1 168 ? -9.5 22.047 -7.289 1 80.5 168 LYS B N 1
ATOM 5518 C CA . LYS B 1 168 ? -9.922 21.375 -8.508 1 80.5 168 LYS B CA 1
ATOM 5519 C C . LYS B 1 168 ? -8.727 20.953 -9.352 1 80.5 168 LYS B C 1
ATOM 5521 O O . LYS B 1 168 ? -8.633 19.797 -9.789 1 80.5 168 LYS B O 1
ATOM 5526 N N . LYS B 1 169 ? -7.82 21.859 -9.555 1 85.25 169 LYS B N 1
ATOM 5527 C CA . LYS B 1 169 ? -6.633 21.562 -10.352 1 85.25 169 LYS B CA 1
ATOM 5528 C C . LYS B 1 169 ? -5.727 20.562 -9.633 1 85.25 169 LYS B C 1
ATOM 5530 O O . LYS B 1 169 ? -5.117 19.703 -10.273 1 85.25 169 LYS B O 1
ATOM 5535 N N . LEU B 1 170 ? -5.68 20.688 -8.406 1 82.88 170 LEU B N 1
ATOM 5536 C CA . LEU B 1 170 ? -4.859 19.781 -7.609 1 82.88 170 LEU B CA 1
ATOM 5537 C C . LEU B 1 170 ? -5.41 18.359 -7.676 1 82.88 170 LEU B C 1
ATOM 5539 O O . LEU B 1 170 ? -4.645 17.406 -7.742 1 82.88 170 LEU B O 1
ATOM 5543 N N . SER B 1 171 ? -6.695 18.281 -7.676 1 79.5 171 SER B N 1
ATOM 5544 C CA . SER B 1 171 ? -7.332 16.969 -7.754 1 79.5 171 SER B CA 1
ATOM 5545 C C . SER B 1 171 ? -6.992 16.266 -9.062 1 79.5 171 SER B C 1
ATOM 5547 O O . SER B 1 171 ? -6.727 15.07 -9.078 1 79.5 171 SER B O 1
ATOM 5549 N N . GLU B 1 172 ? -6.996 17 -10.07 1 84.12 172 GLU B N 1
ATOM 5550 C CA . GLU B 1 172 ? -6.641 16.438 -11.375 1 84.12 172 GLU B CA 1
ATOM 5551 C C . GLU B 1 172 ? -5.195 15.945 -11.383 1 84.12 172 GLU B C 1
ATOM 5553 O O . GLU B 1 172 ? -4.91 14.875 -11.922 1 84.12 172 GLU B O 1
ATOM 5558 N N . LYS B 1 173 ? -4.363 16.734 -10.82 1 86.19 173 LYS B N 1
ATOM 5559 C CA . LYS B 1 173 ? -2.953 16.359 -10.781 1 86.19 173 LYS B CA 1
ATOM 5560 C C . LYS B 1 173 ? -2.732 15.148 -9.883 1 86.19 173 LYS B C 1
ATOM 5562 O O . LYS B 1 173 ? -1.862 14.32 -10.156 1 86.19 173 LYS B O 1
ATOM 5567 N N . CYS B 1 174 ? -3.463 15.016 -8.883 1 81.75 174 CYS B N 1
ATOM 5568 C CA . CYS B 1 174 ? -3.346 13.883 -7.965 1 81.75 174 CYS B CA 1
ATOM 5569 C C . CYS B 1 174 ? -3.812 12.594 -8.633 1 81.75 174 CYS B C 1
ATOM 5571 O O . CYS B 1 174 ? -3.236 11.531 -8.406 1 81.75 174 CYS B O 1
ATOM 5573 N N . VAL B 1 175 ? -4.891 12.695 -9.422 1 79.31 175 VAL B N 1
ATOM 5574 C CA . VAL B 1 175 ? -5.375 11.531 -10.148 1 79.31 175 VAL B CA 1
ATOM 5575 C C . VAL B 1 175 ? -4.301 11.039 -11.117 1 79.31 175 VAL B C 1
ATOM 5577 O O . VAL B 1 175 ? -4.055 9.836 -11.227 1 79.31 175 VAL B O 1
ATOM 5580 N N . SER B 1 176 ? -3.697 11.977 -11.758 1 86.06 176 SER B N 1
ATOM 5581 C CA . SER B 1 176 ? -2.621 11.625 -12.68 1 86.06 176 SER B CA 1
ATOM 5582 C C . SER B 1 176 ? -1.438 11.016 -11.938 1 86.06 176 SER B C 1
ATOM 5584 O O . SER B 1 176 ? -0.842 10.039 -12.406 1 86.06 176 SER B O 1
ATOM 5586 N N . LEU B 1 177 ? -1.041 11.57 -10.805 1 88.19 177 LEU B N 1
ATOM 5587 C CA . LEU B 1 177 ? 0.044 11.039 -9.984 1 88.19 177 LEU B CA 1
ATOM 5588 C C . LEU B 1 177 ? -0.25 9.609 -9.539 1 88.19 177 LEU B C 1
ATOM 5590 O O . LEU B 1 177 ? 0.614 8.734 -9.633 1 88.19 177 LEU B O 1
ATOM 5594 N N . SER B 1 178 ? -1.41 9.375 -9.094 1 80.19 178 SER B N 1
ATOM 5595 C CA . SER B 1 178 ? -1.804 8.047 -8.625 1 80.19 178 SER B CA 1
ATOM 5596 C C . SER B 1 178 ? -1.749 7.023 -9.75 1 80.19 178 SER B C 1
ATOM 5598 O O . SER B 1 178 ? -1.308 5.891 -9.547 1 80.19 178 SER B O 1
ATOM 5600 N N . ALA B 1 179 ? -2.213 7.43 -10.914 1 80.12 179 ALA B N 1
ATOM 5601 C CA . ALA B 1 179 ? -2.205 6.531 -12.062 1 80.12 179 ALA B CA 1
ATOM 5602 C C . ALA B 1 179 ? -0.778 6.16 -12.461 1 80.12 179 ALA B C 1
ATOM 5604 O O . ALA B 1 179 ? -0.482 4.988 -12.703 1 80.12 179 ALA B O 1
ATOM 5605 N N . ILE B 1 180 ? 0.09 7.117 -12.516 1 88.38 180 ILE B N 1
ATOM 5606 C CA . ILE B 1 180 ? 1.478 6.902 -12.914 1 88.38 180 ILE B CA 1
ATOM 5607 C C . ILE B 1 180 ? 2.188 6.047 -11.867 1 88.38 180 ILE B C 1
ATOM 5609 O O . ILE B 1 180 ? 2.904 5.102 -12.211 1 88.38 180 ILE B O 1
ATOM 5613 N N . THR B 1 181 ? 1.997 6.371 -10.625 1 86.94 181 THR B N 1
ATOM 5614 C CA . THR B 1 181 ? 2.65 5.648 -9.539 1 86.94 181 THR B CA 1
ATOM 5615 C C . THR B 1 181 ? 2.16 4.203 -9.477 1 86.94 181 THR B C 1
ATOM 5617 O O . THR B 1 181 ? 2.963 3.277 -9.336 1 86.94 181 THR B O 1
ATOM 5620 N N . SER B 1 182 ? 0.868 3.996 -9.609 1 77.44 182 SER B N 1
ATOM 5621 C CA . SER B 1 182 ? 0.301 2.652 -9.555 1 77.44 182 SER B CA 1
ATOM 5622 C C . SER B 1 182 ? 0.822 1.789 -10.695 1 77.44 182 SER B C 1
ATOM 5624 O O . SER B 1 182 ? 1.193 0.632 -10.492 1 77.44 182 SER B O 1
ATOM 5626 N N . LYS B 1 183 ? 0.789 2.357 -11.812 1 81.56 183 LYS B N 1
ATOM 5627 C CA . LYS B 1 183 ? 1.257 1.623 -12.984 1 81.56 183 LYS B CA 1
ATOM 5628 C C . LYS B 1 183 ? 2.729 1.242 -12.836 1 81.56 183 LYS B C 1
ATOM 5630 O O . LYS B 1 183 ? 3.104 0.095 -13.086 1 81.56 183 LYS B O 1
ATOM 5635 N N . ASN B 1 184 ? 3.566 2.166 -12.484 1 87.5 184 ASN B N 1
ATOM 5636 C CA . ASN B 1 184 ? 5 1.916 -12.391 1 87.5 184 ASN B CA 1
ATOM 5637 C C . ASN B 1 184 ? 5.332 0.956 -11.258 1 87.5 184 ASN B C 1
ATOM 5639 O O . ASN B 1 184 ? 6.223 0.112 -11.391 1 87.5 184 ASN B O 1
ATOM 5643 N N . TYR B 1 185 ? 4.629 1.031 -10.18 1 85.19 185 TYR B N 1
ATOM 5644 C CA . TYR B 1 185 ? 4.867 0.097 -9.086 1 85.19 185 TYR B CA 1
ATOM 5645 C C . TYR B 1 185 ? 4.395 -1.304 -9.445 1 85.19 185 TYR B C 1
ATOM 5647 O O . TYR B 1 185 ? 4.988 -2.297 -9.023 1 85.19 185 TYR B O 1
ATOM 5655 N N . GLN B 1 186 ? 3.34 -1.338 -10.18 1 79.44 186 GLN B N 1
ATOM 5656 C CA . GLN B 1 186 ? 2.934 -2.637 -10.703 1 79.44 186 GLN B CA 1
ATOM 5657 C C . GLN B 1 186 ? 4.031 -3.246 -11.57 1 79.44 186 GLN B C 1
ATOM 5659 O O . GLN B 1 186 ? 4.281 -4.453 -11.508 1 79.44 186 GLN B O 1
ATOM 5664 N N . ASP B 1 187 ? 4.586 -2.412 -12.359 1 83.25 187 ASP B N 1
ATOM 5665 C CA . ASP B 1 187 ? 5.684 -2.869 -13.203 1 83.25 187 ASP B CA 1
ATOM 5666 C C . ASP B 1 187 ? 6.867 -3.338 -12.359 1 83.25 187 ASP B C 1
ATOM 5668 O O . ASP B 1 187 ? 7.512 -4.336 -12.688 1 83.25 187 ASP B O 1
ATOM 5672 N N . PHE B 1 188 ? 7.184 -2.576 -11.297 1 88.5 188 PHE B N 1
ATOM 5673 C CA . PHE B 1 188 ? 8.25 -3.004 -10.398 1 88.5 188 PHE B CA 1
ATOM 5674 C C . PHE B 1 188 ? 7.945 -4.379 -9.812 1 88.5 188 PHE B C 1
ATOM 5676 O O . PHE B 1 188 ? 8.812 -5.254 -9.789 1 88.5 188 PHE B O 1
ATOM 5683 N N . ASN B 1 189 ? 6.746 -4.523 -9.383 1 82.38 189 ASN B N 1
ATOM 5684 C CA . ASN B 1 189 ? 6.344 -5.793 -8.789 1 82.38 189 ASN B CA 1
ATOM 5685 C C . ASN B 1 189 ? 6.465 -6.941 -9.789 1 82.38 189 ASN B C 1
ATOM 5687 O O . ASN B 1 189 ? 6.828 -8.055 -9.414 1 82.38 189 ASN B O 1
ATOM 5691 N N . ASN B 1 190 ? 6.145 -6.66 -10.992 1 79.75 190 ASN B N 1
ATOM 5692 C CA . ASN B 1 190 ? 6.273 -7.68 -12.031 1 79.75 190 ASN B CA 1
ATOM 5693 C C . ASN B 1 190 ? 7.734 -8.055 -12.266 1 79.75 190 ASN B C 1
ATOM 5695 O O . ASN B 1 190 ? 8.055 -9.227 -12.469 1 79.75 190 ASN B O 1
ATOM 5699 N N . ILE B 1 191 ? 8.555 -7.113 -12.234 1 83.69 191 ILE B N 1
ATOM 5700 C CA . ILE B 1 191 ? 9.969 -7.332 -12.5 1 83.69 191 ILE B CA 1
ATOM 5701 C C . ILE B 1 191 ? 10.586 -8.148 -11.367 1 83.69 191 ILE B C 1
ATOM 5703 O O . ILE B 1 191 ? 11.398 -9.039 -11.602 1 83.69 191 ILE B O 1
ATOM 5707 N N . TYR B 1 192 ? 10.109 -7.891 -10.156 1 86.81 192 TYR B N 1
ATOM 5708 C CA . TYR B 1 192 ? 10.719 -8.539 -8.992 1 86.81 192 TYR B CA 1
ATOM 5709 C C . TYR B 1 192 ? 9.898 -9.742 -8.555 1 86.81 192 TYR B C 1
ATOM 5711 O O . TYR B 1 192 ? 10.156 -10.32 -7.496 1 86.81 192 TYR B O 1
ATOM 5719 N N . SER B 1 193 ? 8.898 -10.156 -9.258 1 79.31 193 SER B N 1
ATOM 5720 C CA . SER B 1 193 ? 7.926 -11.164 -8.852 1 79.31 193 SER B CA 1
ATOM 5721 C C . SER B 1 193 ? 8.547 -12.562 -8.859 1 79.31 193 SER B C 1
ATOM 5723 O O . SER B 1 193 ? 8.078 -13.453 -8.148 1 79.31 193 SER B O 1
ATOM 5725 N N . ASN B 1 194 ? 9.617 -12.773 -9.68 1 77.75 194 ASN B N 1
ATOM 5726 C CA . ASN B 1 194 ? 10.188 -14.109 -9.812 1 77.75 194 ASN B CA 1
ATOM 5727 C C . ASN B 1 194 ? 11.641 -14.148 -9.352 1 77.75 194 ASN B C 1
ATOM 5729 O O . ASN B 1 194 ? 12.555 -13.969 -10.156 1 77.75 194 ASN B O 1
ATOM 5733 N N . PRO B 1 195 ? 11.828 -14.5 -8.094 1 80.44 195 PRO B N 1
ATOM 5734 C CA . PRO B 1 195 ? 13.203 -14.555 -7.586 1 80.44 195 PRO B CA 1
ATOM 5735 C C . PRO B 1 195 ? 14.078 -15.531 -8.359 1 80.44 195 PRO B C 1
ATOM 5737 O O . PRO B 1 195 ? 15.281 -15.297 -8.523 1 80.44 195 PRO B O 1
ATOM 5740 N N . ASP B 1 196 ? 13.484 -16.656 -8.828 1 76.81 196 ASP B N 1
ATOM 5741 C CA . ASP B 1 196 ? 14.25 -17.641 -9.586 1 76.81 196 ASP B CA 1
ATOM 5742 C C . ASP B 1 196 ? 14.828 -17.031 -10.859 1 76.81 196 ASP B C 1
ATOM 5744 O O . ASP B 1 196 ? 15.969 -17.312 -11.227 1 76.81 196 ASP B O 1
ATOM 5748 N N . PHE B 1 197 ? 14.047 -16.25 -11.336 1 77.62 197 PHE B N 1
ATOM 5749 C CA . PHE B 1 197 ? 14.461 -15.562 -12.555 1 77.62 197 PHE B CA 1
ATOM 5750 C C . PHE B 1 197 ? 15.539 -14.523 -12.25 1 77.62 197 PHE B C 1
ATOM 5752 O O . PHE B 1 197 ? 16.531 -14.422 -12.977 1 77.62 197 PHE B O 1
ATOM 5759 N N . LEU B 1 198 ? 15.445 -13.836 -11.289 1 82.81 198 LEU B N 1
ATOM 5760 C CA . LEU B 1 198 ? 16.359 -12.742 -10.969 1 82.81 198 LEU B CA 1
ATOM 5761 C C . LEU B 1 198 ? 17.734 -13.281 -10.57 1 82.81 198 LEU B C 1
ATOM 5763 O O . LEU B 1 198 ? 18.75 -12.664 -10.875 1 82.81 198 LEU B O 1
ATOM 5767 N N . LYS B 1 199 ? 17.688 -14.359 -9.945 1 86.06 199 LYS B N 1
ATOM 5768 C CA . LYS B 1 199 ? 18.938 -14.883 -9.406 1 86.06 199 LYS B CA 1
ATOM 5769 C C . LYS B 1 199 ? 19.766 -15.555 -10.492 1 86.06 199 LYS B C 1
ATOM 5771 O O . LYS B 1 199 ? 20.891 -15.969 -10.242 1 86.06 199 LYS B O 1
ATOM 5776 N N . GLN B 1 200 ? 19.281 -15.547 -11.648 1 81.94 200 GLN B N 1
ATOM 5777 C CA . GLN B 1 200 ? 20.062 -16.125 -12.734 1 81.94 200 GLN B CA 1
ATOM 5778 C C . GLN B 1 200 ? 20.969 -15.07 -13.359 1 81.94 200 GLN B C 1
ATOM 5780 O O . GLN B 1 200 ? 21.891 -15.406 -14.117 1 81.94 200 GLN B O 1
ATOM 5785 N N . TYR B 1 201 ? 20.672 -13.93 -12.953 1 79.56 201 TYR B N 1
ATOM 5786 C CA . TYR B 1 201 ? 21.453 -12.844 -13.539 1 79.56 201 TYR B CA 1
ATOM 5787 C C . TYR B 1 201 ? 22.438 -12.266 -12.523 1 79.56 201 TYR B C 1
ATOM 5789 O O . TYR B 1 201 ? 22.219 -12.375 -11.312 1 79.56 201 TYR B O 1
ATOM 5797 N N . SER B 1 202 ? 23.516 -11.773 -13.133 1 74.56 202 SER B N 1
ATOM 5798 C CA . SER B 1 202 ? 24.484 -11.086 -12.273 1 74.56 202 SER B CA 1
ATOM 5799 C C . SER B 1 202 ? 24.484 -9.586 -12.539 1 74.56 202 SER B C 1
ATOM 5801 O O . SER B 1 202 ? 24.875 -8.797 -11.672 1 74.56 202 SER B O 1
ATOM 5803 N N . LYS B 1 203 ? 24.203 -9.297 -13.766 1 76.75 203 LYS B N 1
ATOM 5804 C CA . LYS B 1 203 ? 24.156 -7.895 -14.156 1 76.75 203 LYS B CA 1
ATOM 5805 C C . LYS B 1 203 ? 22.734 -7.469 -14.492 1 76.75 203 LYS B C 1
ATOM 5807 O O . LYS B 1 203 ? 21.984 -8.219 -15.133 1 76.75 203 LYS B O 1
ATOM 5812 N N . PHE B 1 204 ? 22.391 -6.422 -13.891 1 80.31 204 PHE B N 1
ATOM 5813 C CA . PHE B 1 204 ? 21 -5.988 -14.039 1 80.31 204 PHE B CA 1
ATOM 5814 C C . PHE B 1 204 ? 20.938 -4.633 -14.734 1 80.31 204 PHE B C 1
ATOM 5816 O O . PHE B 1 204 ? 20.016 -3.846 -14.469 1 80.31 204 PHE B O 1
ATOM 5823 N N . ASP B 1 205 ? 21.891 -4.352 -15.625 1 78.31 205 ASP B N 1
ATOM 5824 C CA . ASP B 1 205 ? 21.953 -3.035 -16.25 1 78.31 205 ASP B CA 1
ATOM 5825 C C . ASP B 1 205 ? 20.703 -2.754 -17.078 1 78.31 205 ASP B C 1
ATOM 5827 O O . ASP B 1 205 ? 20.188 -1.637 -17.062 1 78.31 205 ASP B O 1
ATOM 5831 N N . GLY B 1 206 ? 20.297 -3.711 -17.844 1 75.5 206 GLY B N 1
ATOM 5832 C CA . GLY B 1 206 ? 19.078 -3.531 -18.609 1 75.5 206 GLY B CA 1
ATOM 5833 C C . GLY B 1 206 ? 17.859 -3.248 -17.75 1 75.5 206 GLY B C 1
ATOM 5834 O O . GLY B 1 206 ? 17.062 -2.355 -18.062 1 75.5 206 GLY B O 1
ATOM 5835 N N . PHE B 1 207 ? 17.812 -3.949 -16.656 1 82.5 207 PHE B N 1
ATOM 5836 C CA . PHE B 1 207 ? 16.703 -3.754 -15.727 1 82.5 207 PHE B CA 1
ATOM 5837 C C . PHE B 1 207 ? 16.812 -2.391 -15.047 1 82.5 207 PHE B C 1
ATOM 5839 O O . PHE B 1 207 ? 15.797 -1.719 -14.844 1 82.5 207 PHE B O 1
ATOM 5846 N N . ASP B 1 208 ? 18.031 -2.012 -14.812 1 85.56 208 ASP B N 1
ATOM 5847 C CA . ASP B 1 208 ? 18.266 -0.744 -14.133 1 85.56 208 ASP B CA 1
ATOM 5848 C C . ASP B 1 208 ? 17.766 0.432 -14.969 1 85.56 208 ASP B C 1
ATOM 5850 O O . ASP B 1 208 ? 17.172 1.368 -14.438 1 85.56 208 ASP B O 1
ATOM 5854 N N .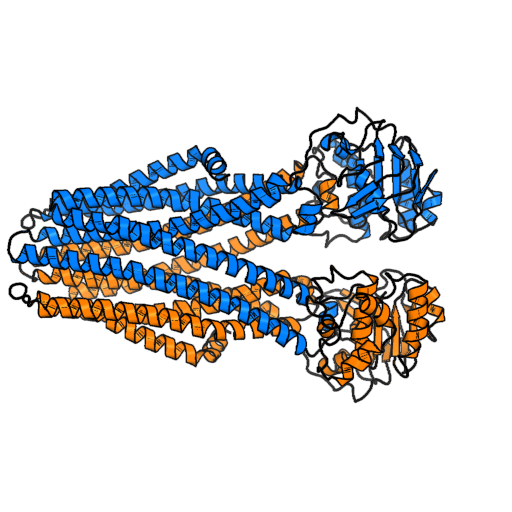 ASN B 1 209 ? 18.062 0.378 -16.219 1 83 209 ASN B N 1
ATOM 5855 C CA . ASN B 1 209 ? 17.641 1.464 -17.094 1 83 209 ASN B CA 1
ATOM 5856 C C . ASN B 1 209 ? 16.125 1.558 -17.188 1 83 209 ASN B C 1
ATOM 5858 O O . ASN B 1 209 ? 15.57 2.656 -17.219 1 83 209 ASN B O 1
ATOM 5862 N N . LEU B 1 210 ? 15.516 0.426 -17.234 1 83 210 LEU B N 1
ATOM 5863 C CA . LEU B 1 210 ? 14.062 0.391 -17.312 1 83 210 LEU B CA 1
ATOM 5864 C C . LEU B 1 210 ? 13.438 0.896 -16.016 1 83 210 LEU B C 1
ATOM 5866 O O . LEU B 1 210 ? 12.477 1.668 -16.031 1 83 210 LEU B O 1
ATOM 5870 N N . ILE B 1 211 ? 13.992 0.53 -14.961 1 89.94 211 ILE B N 1
ATOM 5871 C CA . ILE B 1 211 ? 13.461 0.877 -13.648 1 89.94 211 ILE B CA 1
ATOM 5872 C C . ILE B 1 211 ? 13.695 2.361 -13.367 1 89.94 211 ILE B C 1
ATOM 5874 O O . ILE B 1 211 ? 12.805 3.055 -12.875 1 89.94 211 ILE B O 1
ATOM 5878 N N . ASN B 1 212 ? 14.883 2.877 -13.781 1 91.56 212 ASN B N 1
ATOM 5879 C CA . ASN B 1 212 ? 15.219 4.27 -13.516 1 91.56 212 ASN B CA 1
ATOM 5880 C C . ASN B 1 212 ? 14.305 5.227 -14.266 1 91.56 212 ASN B C 1
ATOM 5882 O O . ASN B 1 212 ? 13.938 6.285 -13.75 1 91.56 212 ASN B O 1
ATOM 5886 N N . LYS B 1 213 ? 14.023 4.844 -15.445 1 89.62 213 LYS B N 1
ATOM 5887 C CA . LYS B 1 213 ? 13.109 5.68 -16.219 1 89.62 213 LYS B CA 1
ATOM 5888 C C . LYS B 1 213 ? 11.75 5.785 -15.539 1 89.62 213 LYS B C 1
ATOM 5890 O O . LYS B 1 213 ? 11.164 6.867 -15.477 1 89.62 213 LYS B O 1
ATOM 5895 N N . LYS B 1 214 ? 11.312 4.684 -15.07 1 91.25 214 LYS B N 1
ATOM 5896 C CA . LYS B 1 214 ? 10.016 4.645 -14.414 1 91.25 214 LYS B CA 1
ATOM 5897 C C . LYS B 1 214 ? 10.055 5.367 -13.062 1 91.25 214 LYS B C 1
ATOM 5899 O O . LYS B 1 214 ? 9.078 6 -12.664 1 91.25 214 LYS B O 1
ATOM 5904 N N . ILE B 1 215 ? 11.172 5.348 -12.398 1 95.19 215 ILE B N 1
ATOM 5905 C CA . ILE B 1 215 ? 11.359 6.031 -11.125 1 95.19 215 ILE B CA 1
ATOM 5906 C C . ILE B 1 215 ? 11.312 7.543 -11.336 1 95.19 215 ILE B C 1
ATOM 5908 O O . ILE B 1 215 ? 10.641 8.266 -10.594 1 95.19 215 ILE B O 1
ATOM 5912 N N . VAL B 1 216 ? 12.008 8 -12.367 1 94.06 216 VAL B N 1
ATOM 5913 C CA . VAL B 1 216 ? 12.039 9.43 -12.656 1 94.06 216 VAL B CA 1
ATOM 5914 C C . VAL B 1 216 ? 10.641 9.93 -12.992 1 94.06 216 VAL B C 1
ATOM 5916 O O . VAL B 1 216 ? 10.242 11.016 -12.578 1 94.06 216 VAL B O 1
ATOM 5919 N N . GLU B 1 217 ? 9.93 9.109 -13.68 1 93.38 217 GLU B N 1
ATOM 5920 C CA . GLU B 1 217 ? 8.555 9.477 -14.023 1 93.38 217 GLU B CA 1
ATOM 5921 C C . GLU B 1 217 ? 7.699 9.641 -12.766 1 93.38 217 GLU B C 1
ATOM 5923 O O . GLU B 1 217 ? 6.859 10.547 -12.703 1 93.38 217 GLU B O 1
ATOM 5928 N N . ILE B 1 218 ? 7.883 8.828 -11.82 1 93.38 218 ILE B N 1
ATOM 5929 C CA . ILE B 1 218 ? 7.129 8.891 -10.57 1 93.38 218 ILE B CA 1
ATOM 5930 C C . ILE B 1 218 ? 7.43 10.203 -9.852 1 93.38 218 ILE B C 1
ATOM 5932 O O . ILE B 1 218 ? 6.512 10.922 -9.453 1 93.38 218 ILE B O 1
ATOM 5936 N N . PHE B 1 219 ? 8.688 10.555 -9.758 1 92.75 219 PHE B N 1
ATOM 5937 C CA . PHE B 1 219 ? 9.047 11.703 -8.938 1 92.75 219 PHE B CA 1
ATOM 5938 C C . PHE B 1 219 ? 8.828 13 -9.711 1 92.75 219 PHE B C 1
ATOM 5940 O O . PHE B 1 219 ? 8.633 14.062 -9.117 1 92.75 219 PHE B O 1
ATOM 5947 N N . GLU B 1 220 ? 8.781 12.93 -11.078 1 93.44 220 GLU B N 1
ATOM 5948 C CA . GLU B 1 220 ? 8.359 14.094 -11.844 1 93.44 220 GLU B CA 1
ATOM 5949 C C . GLU B 1 220 ? 6.875 14.383 -11.633 1 93.44 220 GLU B C 1
ATOM 5951 O O . GLU B 1 220 ? 6.465 15.547 -11.586 1 93.44 220 GLU B O 1
ATOM 5956 N N . ALA B 1 221 ? 6.113 13.336 -11.539 1 91.44 221 ALA B N 1
ATOM 5957 C CA . ALA B 1 221 ? 4.695 13.508 -11.234 1 91.44 221 ALA B CA 1
ATOM 5958 C C . ALA B 1 221 ? 4.504 14.078 -9.828 1 91.44 221 ALA B C 1
ATOM 5960 O O . ALA B 1 221 ? 3.652 14.945 -9.617 1 91.44 221 ALA B O 1
ATOM 5961 N N . HIS B 1 222 ? 5.293 13.656 -8.867 1 89.38 222 HIS B N 1
ATOM 5962 C CA . HIS B 1 222 ? 5.258 14.195 -7.516 1 89.38 222 HIS B CA 1
ATOM 5963 C C . HIS B 1 222 ? 5.633 15.68 -7.508 1 89.38 222 HIS B C 1
ATOM 5965 O O . HIS B 1 222 ? 5.023 16.469 -6.789 1 89.38 222 HIS B O 1
ATOM 5971 N N . LYS B 1 223 ? 6.664 15.945 -8.25 1 89.88 223 LYS B N 1
ATOM 5972 C CA . LYS B 1 223 ? 7.105 17.328 -8.344 1 89.88 223 LYS B CA 1
ATOM 5973 C C . LYS B 1 223 ? 5.988 18.234 -8.859 1 89.88 223 LYS B C 1
ATOM 5975 O O . LYS B 1 223 ? 5.758 19.312 -8.32 1 89.88 223 LYS B O 1
ATOM 5980 N N . SER B 1 224 ? 5.301 17.781 -9.883 1 90.88 224 SER B N 1
ATOM 5981 C CA . SER B 1 224 ? 4.223 18.578 -10.461 1 90.88 224 SER B CA 1
ATOM 5982 C C . SER B 1 224 ? 3.121 18.844 -9.438 1 90.88 224 SER B C 1
ATOM 5984 O O . SER B 1 224 ? 2.627 19.969 -9.336 1 90.88 224 SER B O 1
ATOM 5986 N N . VAL B 1 225 ? 2.785 17.938 -8.656 1 87.56 225 VAL B N 1
ATOM 5987 C CA . VAL B 1 225 ? 1.73 18.062 -7.66 1 87.56 225 VAL B CA 1
ATOM 5988 C C . VAL B 1 225 ? 2.211 18.938 -6.508 1 87.56 225 VAL B C 1
ATOM 5990 O O . VAL B 1 225 ? 1.528 19.891 -6.117 1 87.56 225 VAL B O 1
ATOM 5993 N N . ASN B 1 226 ? 3.428 18.672 -6.027 1 85.12 226 ASN B N 1
ATOM 5994 C CA . ASN B 1 226 ? 3.941 19.375 -4.859 1 85.12 226 ASN B CA 1
ATOM 5995 C C . ASN B 1 226 ? 4.238 20.844 -5.184 1 85.12 226 ASN B C 1
ATOM 5997 O O . ASN B 1 226 ? 4.035 21.719 -4.344 1 85.12 226 ASN B O 1
ATOM 6001 N N . GLN B 1 227 ? 4.762 21.078 -6.352 1 87.88 227 GLN B N 1
ATOM 6002 C CA . GLN B 1 227 ? 5.016 22.469 -6.746 1 87.88 227 GLN B CA 1
ATOM 6003 C C . GLN B 1 227 ? 3.715 23.25 -6.859 1 87.88 227 GLN B C 1
ATOM 6005 O O . GLN B 1 227 ? 3.633 24.391 -6.41 1 87.88 227 GLN B O 1
ATOM 6010 N N . PHE B 1 228 ? 2.74 22.672 -7.461 1 87.44 228 PHE B N 1
ATOM 6011 C CA . PHE B 1 228 ? 1.462 23.359 -7.605 1 87.44 228 PHE B CA 1
ATOM 6012 C C . PHE B 1 228 ? 0.79 23.547 -6.254 1 87.44 228 PHE B C 1
ATOM 6014 O O . PHE B 1 228 ? 0.321 24.641 -5.934 1 87.44 228 PHE B O 1
ATOM 6021 N N . ALA B 1 229 ? 0.749 22.469 -5.469 1 81.81 229 ALA B N 1
ATOM 6022 C CA . ALA B 1 229 ? 0.125 22.547 -4.148 1 81.81 229 ALA B CA 1
ATOM 6023 C C . ALA B 1 229 ? 0.835 23.562 -3.264 1 81.81 229 ALA B C 1
ATOM 6025 O O . ALA B 1 229 ? 0.189 24.391 -2.625 1 81.81 229 ALA B O 1
ATOM 6026 N N . GLY B 1 230 ? 2.15 23.484 -3.203 1 78.38 230 GLY B N 1
ATOM 6027 C CA . GLY B 1 230 ? 2.926 24.391 -2.371 1 78.38 230 GLY B CA 1
ATOM 6028 C C . GLY B 1 230 ? 2.816 25.844 -2.807 1 78.38 230 GLY B C 1
ATOM 6029 O O . GLY B 1 230 ? 2.561 26.734 -1.984 1 78.38 230 GLY B O 1
ATOM 6030 N N . ALA B 1 231 ? 2.908 26.078 -4.109 1 82.31 231 ALA B N 1
ATOM 6031 C CA . ALA B 1 231 ? 2.867 27.438 -4.629 1 82.31 231 ALA B CA 1
ATOM 6032 C C . ALA B 1 231 ? 1.472 28.031 -4.492 1 82.31 231 ALA B C 1
ATOM 6034 O O . ALA B 1 231 ? 1.323 29.203 -4.113 1 82.31 231 ALA B O 1
ATOM 6035 N N . ALA B 1 232 ? 0.481 27.266 -4.824 1 82.69 232 ALA B N 1
ATOM 6036 C CA . ALA B 1 232 ? -0.886 27.781 -4.766 1 82.69 232 ALA B CA 1
ATOM 6037 C C . ALA B 1 232 ? -1.305 28.062 -3.328 1 82.69 232 ALA B C 1
ATOM 6039 O O . ALA B 1 232 ? -1.917 29.094 -3.043 1 82.69 232 ALA B O 1
ATOM 6040 N N . SER B 1 233 ? -0.959 27.156 -2.387 1 76.12 233 SER B N 1
ATOM 6041 C CA . SER B 1 233 ? -1.31 27.344 -0.983 1 76.12 233 SER B CA 1
ATOM 6042 C C . SER B 1 233 ? -0.551 28.531 -0.384 1 76.12 233 SER B C 1
ATOM 6044 O O . SER B 1 233 ? -1.11 29.297 0.4 1 76.12 233 SER B O 1
ATOM 6046 N N . SER B 1 234 ? 0.681 28.609 -0.752 1 76.31 234 SER B N 1
ATOM 6047 C CA . SER B 1 234 ? 1.476 29.734 -0.266 1 76.31 234 SER B CA 1
ATOM 6048 C C . SER B 1 234 ? 0.945 31.062 -0.802 1 76.31 234 SER B C 1
ATOM 6050 O O . SER B 1 234 ? 0.993 32.094 -0.111 1 76.31 234 SER B O 1
ATOM 6052 N N . SER B 1 235 ? 0.423 31.109 -2.021 1 80.12 235 SER B N 1
ATOM 6053 C CA . SER B 1 235 ? -0.127 32.312 -2.609 1 80.12 235 SER B CA 1
ATOM 6054 C C . SER B 1 235 ? -1.377 32.781 -1.865 1 80.12 235 SER B C 1
ATOM 6056 O O . SER B 1 235 ? -1.54 33.969 -1.589 1 80.12 235 SER B O 1
ATOM 6058 N N . ILE B 1 236 ? -2.205 31.891 -1.476 1 80 236 ILE B N 1
ATOM 6059 C CA . ILE B 1 236 ? -3.414 32.219 -0.737 1 80 236 ILE B CA 1
ATOM 6060 C C . ILE B 1 236 ? -3.047 32.688 0.673 1 80 236 ILE B C 1
ATOM 6062 O O . ILE B 1 236 ? -3.627 33.656 1.193 1 80 236 ILE B O 1
ATOM 6066 N N . ARG B 1 237 ? -2.129 32 1.283 1 75.38 237 ARG B N 1
ATOM 6067 C CA . ARG B 1 237 ? -1.677 32.375 2.617 1 75.38 237 ARG B CA 1
ATOM 6068 C C . ARG B 1 237 ? -1.074 33.781 2.611 1 75.38 237 ARG B C 1
ATOM 6070 O O . ARG B 1 237 ? -1.302 34.562 3.537 1 75.38 237 ARG B O 1
ATOM 6077 N N . MET B 1 238 ? -0.351 34.031 1.547 1 77.75 238 MET B N 1
ATOM 6078 C CA . MET B 1 238 ? 0.25 35.375 1.403 1 77.75 238 MET B CA 1
ATOM 6079 C C . MET B 1 238 ? -0.824 36.438 1.317 1 77.75 238 MET B C 1
ATOM 6081 O O . MET B 1 238 ? -0.723 37.5 1.977 1 77.75 238 MET B O 1
ATOM 6085 N N . PHE B 1 239 ? -1.75 36.188 0.555 1 81.62 239 PHE B N 1
ATOM 6086 C CA . PHE B 1 239 ? -2.826 37.156 0.392 1 81.62 239 PHE B CA 1
ATOM 6087 C C . PHE B 1 239 ? -3.529 37.406 1.72 1 81.62 239 PHE B C 1
ATOM 6089 O O . PHE B 1 239 ? -3.77 38.562 2.09 1 81.62 239 PHE B O 1
ATOM 6096 N N . ASN B 1 240 ? -3.818 36.375 2.439 1 80.75 240 ASN B N 1
ATOM 6097 C CA . ASN B 1 240 ? -4.488 36.5 3.73 1 80.75 240 ASN B CA 1
ATOM 6098 C C . ASN B 1 240 ? -3.615 37.219 4.742 1 80.75 240 ASN B C 1
ATOM 6100 O O . ASN B 1 240 ? -4.113 38.062 5.512 1 80.75 240 ASN B O 1
ATOM 6104 N N . GLU B 1 241 ? -2.379 36.906 4.742 1 77.19 241 GLU B N 1
ATOM 6105 C CA . GLU B 1 241 ? -1.46 37.531 5.668 1 77.19 241 GLU B CA 1
ATOM 6106 C C . GLU B 1 241 ? -1.312 39.031 5.348 1 77.19 241 GLU B C 1
ATOM 6108 O O . GLU B 1 241 ? -1.177 39.844 6.254 1 77.19 241 GLU B O 1
ATOM 6113 N N . LEU B 1 242 ? -1.311 39.406 4.066 1 78.31 242 LEU B N 1
ATOM 6114 C CA . LEU B 1 242 ? -1.239 40.812 3.662 1 78.31 242 LEU B CA 1
ATOM 6115 C C . LEU B 1 242 ? -2.465 41.562 4.145 1 78.31 242 LEU B C 1
ATOM 6117 O O . LEU B 1 242 ? -2.342 42.688 4.641 1 78.31 242 LEU B O 1
ATOM 6121 N N . VAL B 1 243 ? -3.582 40.938 3.996 1 82.5 243 VAL B N 1
ATOM 6122 C CA . VAL B 1 243 ? -4.82 41.562 4.426 1 82.5 243 VAL B CA 1
ATOM 6123 C C . VAL B 1 243 ? -4.832 41.719 5.945 1 82.5 243 VAL B C 1
ATOM 6125 O O . VAL B 1 243 ? -5.23 42.75 6.477 1 82.5 243 VAL B O 1
ATOM 6128 N N . GLN B 1 244 ? -4.375 40.656 6.66 1 81.25 244 GLN B N 1
ATOM 6129 C CA . GLN B 1 244 ? -4.32 40.656 8.117 1 81.25 244 GLN B CA 1
ATOM 6130 C C . GLN B 1 244 ? -3.4 41.781 8.617 1 81.25 244 GLN B C 1
ATOM 6132 O O . GLN B 1 244 ? -3.76 42.531 9.531 1 81.25 244 GLN B O 1
ATOM 6137 N N . ASN B 1 245 ? -2.25 41.875 8.016 1 74.56 245 ASN B N 1
ATOM 6138 C CA . ASN B 1 245 ? -1.292 42.906 8.422 1 74.56 245 ASN B CA 1
ATOM 6139 C C . ASN B 1 245 ? -1.787 44.312 8.086 1 74.56 245 ASN B C 1
ATOM 6141 O O . ASN B 1 245 ? -1.596 45.25 8.867 1 74.56 245 ASN B O 1
ATOM 6145 N N . ALA B 1 246 ? -2.42 44.469 6.938 1 76.94 246 ALA B N 1
ATOM 6146 C CA . ALA B 1 246 ? -2.98 45.75 6.551 1 76.94 246 ALA B CA 1
ATOM 6147 C C . ALA B 1 246 ? -4.059 46.219 7.539 1 76.94 246 ALA B C 1
ATOM 6149 O O . ALA B 1 246 ? -4.133 47.375 7.891 1 76.94 246 ALA B O 1
ATOM 6150 N N . LEU B 1 247 ? -4.832 45.281 7.984 1 82.19 247 LEU B N 1
ATOM 6151 C CA . LEU B 1 247 ? -5.891 45.594 8.938 1 82.19 247 LEU B CA 1
ATOM 6152 C C . LEU B 1 247 ? -5.305 46 10.289 1 82.19 247 LEU B C 1
ATOM 6154 O O . LEU B 1 247 ? -5.789 46.906 10.93 1 82.19 247 LEU B O 1
ATOM 6158 N N . LEU B 1 248 ? -4.312 45.25 10.727 1 77.56 248 LEU B N 1
ATOM 6159 C CA . LEU B 1 248 ? -3.678 45.562 12 1 77.56 248 LEU B CA 1
ATOM 6160 C C . LEU B 1 248 ? -3.023 46.938 11.969 1 77.56 248 LEU B C 1
ATOM 6162 O O . LEU B 1 248 ? -3.064 47.688 12.953 1 77.56 248 LEU B O 1
ATOM 6166 N N . ILE B 1 249 ? -2.436 47.281 10.852 1 73.12 249 ILE B N 1
ATOM 6167 C CA . ILE B 1 249 ? -1.824 48.594 10.688 1 73.12 249 ILE B CA 1
ATOM 6168 C C . ILE B 1 249 ? -2.902 49.656 10.719 1 73.12 249 ILE B C 1
ATOM 6170 O O . ILE B 1 249 ? -2.723 50.719 11.344 1 73.12 249 ILE B O 1
ATOM 6174 N N . TRP B 1 250 ? -3.977 49.375 10.031 1 78.88 250 TRP B N 1
ATOM 6175 C CA . TRP B 1 250 ? -5.082 50.344 10 1 78.88 250 TRP B CA 1
ATOM 6176 C C . TRP B 1 250 ? -5.66 50.531 11.398 1 78.88 250 TRP B C 1
ATOM 6178 O O . TRP B 1 250 ? -5.973 51.688 11.781 1 78.88 250 TRP B O 1
ATOM 6188 N N . ILE B 1 251 ? -5.801 49.562 12.234 1 80.75 251 ILE B N 1
ATOM 6189 C CA . ILE B 1 251 ? -6.32 49.625 13.594 1 80.75 251 ILE B CA 1
ATOM 6190 C C . ILE B 1 251 ? -5.344 50.406 14.469 1 80.75 251 ILE B C 1
ATOM 6192 O O . ILE B 1 251 ? -5.754 51.281 15.266 1 80.75 251 ILE B O 1
ATOM 6196 N N . SER B 1 252 ? -4.066 50.125 14.328 1 73.12 252 SER B N 1
ATOM 6197 C CA . SER B 1 252 ? -3.043 50.844 15.102 1 73.12 252 SER B CA 1
ATOM 6198 C C . SER B 1 252 ? -3.037 52.312 14.773 1 73.12 252 SER B C 1
ATOM 6200 O O . SER B 1 252 ? -2.859 53.156 15.672 1 73.12 252 SER B O 1
ATOM 6202 N N . TYR B 1 253 ? -3.25 52.562 13.5 1 72.62 253 TYR B N 1
ATOM 6203 C CA . TYR B 1 253 ? -3.316 53.969 13.086 1 72.62 253 TYR B CA 1
ATOM 6204 C C . TYR B 1 253 ? -4.516 54.656 13.711 1 72.62 253 TYR B C 1
ATOM 6206 O O . TYR B 1 253 ? -4.406 55.812 14.18 1 72.62 253 TYR B O 1
ATOM 6214 N N . ASN B 1 254 ? -5.664 54.125 13.727 1 80.94 254 ASN B N 1
ATOM 6215 C CA . ASN B 1 254 ? -6.875 54.688 14.297 1 80.94 254 ASN B CA 1
ATOM 6216 C C . ASN B 1 254 ? -6.738 54.906 15.805 1 80.94 254 ASN B C 1
ATOM 6218 O O . ASN B 1 254 ? -7.34 55.844 16.359 1 80.94 254 ASN B O 1
ATOM 6222 N N . VAL B 1 255 ? -5.969 54.125 16.469 1 75.62 255 VAL B N 1
ATOM 6223 C CA . VAL B 1 255 ? -5.734 54.281 17.891 1 75.62 255 VAL B CA 1
ATOM 6224 C C . VAL B 1 255 ? -4.848 55.5 18.141 1 75.62 255 VAL B C 1
ATOM 6226 O O . VAL B 1 255 ? -5.07 56.281 19.078 1 75.62 255 VAL B O 1
ATOM 6229 N N . THR B 1 256 ? -3.865 55.75 17.281 1 71.56 256 THR B N 1
ATOM 6230 C CA . THR B 1 256 ? -2.943 56.875 17.422 1 71.56 256 THR B CA 1
ATOM 6231 C C . THR B 1 256 ? -3.668 58.188 17.219 1 71.56 256 THR B C 1
ATOM 6233 O O . THR B 1 256 ? -3.367 59.188 17.891 1 71.56 256 THR B O 1
ATOM 6236 N N . ILE B 1 257 ? -4.656 58.125 16.297 1 78.25 257 ILE B N 1
ATOM 6237 C CA . ILE B 1 257 ? -5.363 59.375 16 1 78.25 257 ILE B CA 1
ATOM 6238 C C . ILE B 1 257 ? -6.488 59.562 17.016 1 78.25 257 ILE B C 1
ATOM 6240 O O . ILE B 1 257 ? -7.137 60.625 17.031 1 78.25 257 ILE B O 1
ATOM 6244 N N . GLY B 1 258 ? -6.73 58.562 17.891 1 76.94 258 GLY B N 1
ATOM 6245 C CA . GLY B 1 258 ? -7.699 58.688 18.969 1 76.94 258 GLY B CA 1
ATOM 6246 C C . GLY B 1 258 ? -9.078 58.156 18.609 1 76.94 258 GLY B C 1
ATOM 6247 O O . GLY B 1 258 ? -10.039 58.344 19.344 1 76.94 258 GLY B O 1
ATOM 6248 N N . ASN B 1 259 ? -9.203 57.531 17.422 1 79.12 259 ASN B N 1
ATOM 6249 C CA . ASN B 1 259 ? -10.5 57.031 16.984 1 79.12 259 ASN B CA 1
ATOM 6250 C C . ASN B 1 259 ? -10.82 55.688 17.609 1 79.12 259 ASN B C 1
ATOM 6252 O O . ASN B 1 259 ? -11.969 55.25 17.562 1 79.12 259 ASN B O 1
ATOM 6256 N N . ALA B 1 260 ? -9.789 55.062 18.109 1 77.12 260 ALA B N 1
ATOM 6257 C CA . ALA B 1 260 ? -9.977 53.75 18.766 1 77.12 260 ALA B CA 1
ATOM 6258 C C . ALA B 1 260 ? -9.164 53.688 20.062 1 77.12 260 ALA B C 1
ATOM 6260 O O . ALA B 1 260 ? -8.219 54.438 20.25 1 77.12 260 ALA B O 1
ATOM 6261 N N . LYS B 1 261 ? -9.688 52.938 20.906 1 75 261 LYS B N 1
ATOM 6262 C CA . LYS B 1 261 ? -9 52.781 22.188 1 75 261 LYS B CA 1
ATOM 6263 C C . LYS B 1 261 ? -7.852 51.781 22.094 1 75 261 LYS B C 1
ATOM 6265 O O . LYS B 1 261 ? -7.828 50.938 21.172 1 75 261 LYS B O 1
ATOM 6270 N N . LEU B 1 262 ? -6.922 51.781 22.922 1 66.75 262 LEU B N 1
ATOM 6271 C CA . LEU B 1 262 ? -5.703 50.969 22.906 1 66.75 262 LEU B CA 1
ATOM 6272 C C . LEU B 1 262 ? -6.031 49.469 23.016 1 66.75 262 LEU B C 1
ATOM 6274 O O . LEU B 1 262 ? -5.402 48.656 22.344 1 66.75 262 LEU B O 1
ATOM 6278 N N . TYR B 1 263 ? -7.035 49.125 23.812 1 67 263 TYR B N 1
ATOM 6279 C CA . TYR B 1 263 ? -7.359 47.719 24.031 1 67 263 TYR B CA 1
ATOM 6280 C C . TYR B 1 263 ? -7.887 47.094 22.75 1 67 263 TYR B C 1
ATOM 6282 O O . TYR B 1 263 ? -7.84 45.875 22.609 1 67 263 TYR B O 1
ATOM 6290 N N . SER B 1 264 ? -8.297 47.938 21.828 1 73.06 264 SER B N 1
ATOM 6291 C CA . SER B 1 264 ? -8.836 47.438 20.578 1 73.06 264 SER B CA 1
ATOM 6292 C C . SER B 1 264 ? -7.762 46.719 19.766 1 73.06 264 SER B C 1
ATOM 6294 O O . SER B 1 264 ? -8.062 45.781 19 1 73.06 264 SER B O 1
ATOM 6296 N N . ILE B 1 265 ? -6.547 47.094 20.016 1 72.38 265 ILE B N 1
ATOM 6297 C CA . ILE B 1 265 ? -5.465 46.438 19.266 1 72.38 265 ILE B CA 1
ATOM 6298 C C . ILE B 1 265 ? -5.293 45 19.734 1 72.38 265 ILE B C 1
ATOM 6300 O O . ILE B 1 265 ? -5.168 44.094 18.906 1 72.38 265 ILE B O 1
ATOM 6304 N N . VAL B 1 266 ? -5.371 44.781 21.016 1 67.44 266 VAL B N 1
ATOM 6305 C CA . VAL B 1 266 ? -5.168 43.438 21.562 1 67.44 266 VAL B CA 1
ATOM 6306 C C . VAL B 1 266 ? -6.332 42.531 21.172 1 67.44 266 VAL B C 1
ATOM 6308 O O . VAL B 1 266 ? -6.125 41.406 20.703 1 67.44 266 VAL B O 1
ATOM 6311 N N . VAL B 1 267 ? -7.496 43.062 21.312 1 71.81 267 VAL B N 1
ATOM 6312 C CA . VAL B 1 267 ? -8.695 42.281 21.062 1 71.81 267 VAL B CA 1
ATOM 6313 C C . VAL B 1 267 ? -8.797 41.938 19.578 1 71.81 267 VAL B C 1
ATOM 6315 O O . VAL B 1 267 ? -9.094 40.781 19.219 1 71.81 267 VAL B O 1
ATOM 6318 N N . PHE B 1 268 ? -8.484 42.844 18.734 1 76.19 268 PHE B N 1
ATOM 6319 C CA . PHE B 1 268 ? -8.617 42.625 17.297 1 76.19 268 PHE B CA 1
ATOM 6320 C C . PHE B 1 268 ? -7.539 41.656 16.797 1 76.19 268 PHE B C 1
ATOM 6322 O O . PHE B 1 268 ? -7.785 40.844 15.906 1 76.19 268 PHE B O 1
ATOM 6329 N N . THR B 1 269 ? -6.367 41.75 17.406 1 73.44 269 THR B N 1
ATOM 6330 C CA . THR B 1 269 ? -5.312 40.812 17.016 1 73.44 269 THR B CA 1
ATOM 6331 C C . THR B 1 269 ? -5.711 39.375 17.312 1 73.44 269 THR B C 1
ATOM 6333 O O . THR B 1 269 ? -5.488 38.469 16.5 1 73.44 269 THR B O 1
ATOM 6336 N N . LEU B 1 270 ? -6.316 39.156 18.453 1 72.69 270 LEU B N 1
ATOM 6337 C CA . LEU B 1 270 ? -6.738 37.812 18.828 1 72.69 270 LEU B CA 1
ATOM 6338 C C . LEU B 1 270 ? -7.844 37.312 17.922 1 72.69 270 LEU B C 1
ATOM 6340 O O . LEU B 1 270 ? -7.789 36.188 17.438 1 72.69 270 LEU B O 1
ATOM 6344 N N . VAL B 1 271 ? -8.789 38.188 17.609 1 79.12 271 VAL B N 1
ATOM 6345 C CA . VAL B 1 271 ? -9.961 37.75 16.859 1 79.12 271 VAL B CA 1
ATOM 6346 C C . VAL B 1 271 ? -9.586 37.562 15.391 1 79.12 271 VAL B C 1
ATOM 6348 O O . VAL B 1 271 ? -10.047 36.625 14.75 1 79.12 271 VAL B O 1
ATOM 6351 N N . ILE B 1 272 ? -8.742 38.438 14.906 1 81.56 272 ILE B N 1
ATOM 6352 C CA . ILE B 1 272 ? -8.344 38.344 13.5 1 81.56 272 ILE B CA 1
ATOM 6353 C C . ILE B 1 272 ? -7.527 37.094 13.273 1 81.56 272 ILE B C 1
ATOM 6355 O O . ILE B 1 272 ? -7.684 36.406 12.25 1 81.56 272 ILE B O 1
ATOM 6359 N N . ASN B 1 273 ? -6.715 36.688 14.211 1 75.62 273 ASN B N 1
ATOM 6360 C CA . ASN B 1 273 ? -5.938 35.469 14.094 1 75.62 273 ASN B CA 1
ATOM 6361 C C . ASN B 1 273 ? -6.836 34.25 14.047 1 75.62 273 ASN B C 1
ATOM 6363 O O . ASN B 1 273 ? -6.637 33.344 13.219 1 75.62 273 ASN B O 1
ATOM 6367 N N . VAL B 1 274 ? -7.762 34.25 14.922 1 78.38 274 VAL B N 1
ATOM 6368 C CA . VAL B 1 274 ? -8.68 33.125 14.984 1 78.38 274 VAL B CA 1
ATOM 6369 C C . VAL B 1 274 ? -9.5 33.062 13.695 1 78.38 274 VAL B C 1
ATOM 6371 O O . VAL B 1 274 ? -9.789 31.953 13.195 1 78.38 274 VAL B O 1
ATOM 6374 N N . PHE B 1 275 ? -9.891 34.25 13.148 1 85.5 275 PHE B N 1
ATOM 6375 C CA . PHE B 1 275 ? -10.648 34.312 11.898 1 85.5 275 PHE B CA 1
ATOM 6376 C C . PHE B 1 275 ? -9.859 33.719 10.75 1 85.5 275 PHE B C 1
ATOM 6378 O O . PHE B 1 275 ? -10.367 32.844 10.031 1 85.5 275 PHE B O 1
ATOM 6385 N N . PHE B 1 276 ? -8.672 34.031 10.648 1 82.19 276 PHE B N 1
ATOM 6386 C CA . PHE B 1 276 ? -7.879 33.594 9.508 1 82.19 276 PHE B CA 1
ATOM 6387 C C . PHE B 1 276 ? -7.469 32.125 9.672 1 82.19 276 PHE B C 1
ATOM 6389 O O . PHE B 1 276 ? -7.371 31.391 8.688 1 82.19 276 PHE B O 1
ATOM 6396 N N . ASP B 1 277 ? -7.191 31.703 10.891 1 76.31 277 ASP B N 1
ATOM 6397 C CA . ASP B 1 277 ? -6.898 30.297 11.141 1 76.31 277 ASP B CA 1
ATOM 6398 C C . ASP B 1 277 ? -8.07 29.422 10.742 1 76.31 277 ASP B C 1
ATOM 6400 O O . ASP B 1 277 ? -7.879 28.344 10.172 1 76.31 277 ASP B O 1
ATOM 6404 N N . SER B 1 278 ? -9.242 29.875 11.094 1 80.56 278 SER B N 1
ATOM 6405 C CA . SER B 1 278 ? -10.453 29.125 10.75 1 80.56 278 SER B CA 1
ATOM 6406 C C . SER B 1 278 ? -10.664 29.094 9.242 1 80.56 278 SER B C 1
ATOM 6408 O O . SER B 1 278 ? -11.109 28.078 8.695 1 80.56 278 SER B O 1
ATOM 6410 N N . LEU B 1 279 ? -10.344 30.188 8.609 1 82.38 279 LEU B N 1
ATOM 6411 C CA . LEU B 1 279 ? -10.469 30.234 7.16 1 82.38 279 LEU B CA 1
ATOM 6412 C C . LEU B 1 279 ? -9.5 29.266 6.5 1 82.38 279 LEU B C 1
ATOM 6414 O O . LEU B 1 279 ? -9.844 28.609 5.504 1 82.38 279 LEU B O 1
ATOM 6418 N N . TYR B 1 280 ? -8.336 29.141 7.027 1 77.06 280 TYR B N 1
ATOM 6419 C CA . TYR B 1 280 ? -7.32 28.234 6.488 1 77.06 280 TYR B CA 1
ATOM 6420 C C . TYR B 1 280 ? -7.715 26.781 6.711 1 77.06 280 TYR B C 1
ATOM 6422 O O . TYR B 1 280 ? -7.441 25.922 5.867 1 77.06 280 TYR B O 1
ATOM 6430 N N . SER B 1 281 ? -8.25 26.516 7.812 1 76.44 281 SER B N 1
ATOM 6431 C CA . SER B 1 281 ? -8.633 25.156 8.156 1 76.44 281 SER B CA 1
ATOM 6432 C C . SER B 1 281 ? -9.664 24.594 7.172 1 76.44 281 SER B C 1
ATOM 6434 O O . SER B 1 281 ? -9.727 23.391 6.945 1 76.44 281 SER B O 1
ATOM 6436 N N . LEU B 1 282 ? -10.438 25.438 6.566 1 78.25 282 LEU B N 1
ATOM 6437 C CA . LEU B 1 282 ? -11.477 25.016 5.637 1 78.25 282 LEU B CA 1
ATOM 6438 C C . LEU B 1 282 ? -10.867 24.531 4.324 1 78.25 282 LEU B C 1
ATOM 6440 O O . LEU B 1 282 ? -11.516 23.812 3.564 1 78.25 282 LEU B O 1
ATOM 6444 N N . ASN B 1 283 ? -9.641 24.891 4.082 1 73.25 283 ASN B N 1
ATOM 6445 C CA . ASN B 1 283 ? -8.977 24.469 2.855 1 73.25 283 ASN B CA 1
ATOM 6446 C C . ASN B 1 283 ? -8.766 22.953 2.826 1 73.25 283 ASN B C 1
ATOM 6448 O O . ASN B 1 283 ? -8.922 22.312 1.779 1 73.25 283 ASN B O 1
ATOM 6452 N N . GLY B 1 284 ? -8.383 22.406 3.908 1 70.62 284 GLY B N 1
ATOM 6453 C CA . GLY B 1 284 ? -8.148 20.984 3.988 1 70.62 284 GLY B CA 1
ATOM 6454 C C . GLY B 1 284 ? -9.398 20.156 3.742 1 70.62 284 GLY B C 1
ATOM 6455 O O . GLY B 1 284 ? -9.32 19.047 3.193 1 70.62 284 GLY B O 1
ATOM 6456 N N . VAL B 1 285 ? -10.562 20.703 3.959 1 75.56 285 VAL B N 1
ATOM 6457 C CA . VAL B 1 285 ? -11.836 20 3.848 1 75.56 285 VAL B CA 1
ATOM 6458 C C . VAL B 1 285 ? -12.133 19.703 2.383 1 75.56 285 VAL B C 1
ATOM 6460 O O . VAL B 1 285 ? -12.641 18.625 2.055 1 75.56 285 VAL B O 1
ATOM 6463 N N . ASN B 1 286 ? -11.75 20.562 1.55 1 71.94 286 ASN B N 1
ATOM 6464 C CA . ASN B 1 286 ? -12.039 20.375 0.132 1 71.94 286 ASN B CA 1
ATOM 6465 C C . ASN B 1 286 ? -11.234 19.219 -0.451 1 71.94 286 ASN B C 1
ATOM 6467 O O . ASN B 1 286 ? -11.734 18.469 -1.299 1 71.94 286 ASN B O 1
ATOM 6471 N N . ILE B 1 287 ? -10.055 19.078 -0.006 1 72.38 287 ILE B N 1
ATOM 6472 C CA . ILE B 1 287 ? -9.211 18 -0.499 1 72.38 287 ILE B CA 1
ATOM 6473 C C . ILE B 1 287 ? -9.781 16.656 -0.055 1 72.38 287 ILE B C 1
ATOM 6475 O O . ILE B 1 287 ? -9.891 15.727 -0.858 1 72.38 287 ILE B O 1
ATOM 6479 N N . ASP B 1 288 ? -10.141 16.578 1.179 1 78.88 288 ASP B N 1
ATOM 6480 C CA . ASP B 1 288 ? -10.68 15.336 1.72 1 78.88 288 ASP B CA 1
ATOM 6481 C C . ASP B 1 288 ? -12.008 14.977 1.062 1 78.88 288 ASP B C 1
ATOM 6483 O O . ASP B 1 288 ? -12.305 13.797 0.846 1 78.88 288 ASP B O 1
ATOM 6487 N N . LEU B 1 289 ? -12.773 16.031 0.755 1 77.94 289 LEU B N 1
ATOM 6488 C CA . LEU B 1 289 ? -14.047 15.789 0.073 1 77.94 289 LEU B CA 1
ATOM 6489 C C . LEU B 1 289 ? -13.812 15.242 -1.331 1 77.94 289 LEU B C 1
ATOM 6491 O O . LEU B 1 289 ? -14.523 14.344 -1.777 1 77.94 289 LEU B O 1
ATOM 6495 N N . THR B 1 290 ? -12.922 15.789 -2.025 1 75.31 290 THR B N 1
ATOM 6496 C CA . THR B 1 290 ? -12.602 15.328 -3.369 1 75.31 290 THR B CA 1
ATOM 6497 C C . THR B 1 290 ? -12.109 13.883 -3.34 1 75.31 290 THR B C 1
ATOM 6499 O O . THR B 1 290 ? -12.5 13.07 -4.18 1 75.31 290 THR B O 1
ATOM 6502 N N . ASN B 1 291 ? -11.211 13.586 -2.367 1 77.31 291 ASN B N 1
ATOM 6503 C CA . ASN B 1 291 ? -10.742 12.219 -2.217 1 77.31 291 ASN B CA 1
ATOM 6504 C C . ASN B 1 291 ? -11.898 11.25 -1.961 1 77.31 291 ASN B C 1
ATOM 6506 O O . ASN B 1 291 ? -11.922 10.148 -2.51 1 77.31 291 ASN B O 1
ATOM 6510 N N . LEU B 1 292 ? -12.758 11.656 -1.114 1 83.06 292 LEU B N 1
ATOM 6511 C CA . LEU B 1 292 ? -13.914 10.82 -0.81 1 83.06 292 LEU B CA 1
ATOM 6512 C C . LEU B 1 292 ? -14.758 10.594 -2.057 1 83.06 292 LEU B C 1
ATOM 6514 O O . LEU B 1 292 ? -15.242 9.484 -2.289 1 83.06 292 LEU B O 1
ATOM 6518 N N . LYS B 1 293 ? -14.914 11.609 -2.869 1 82.56 293 LYS B N 1
ATOM 6519 C CA . LYS B 1 293 ? -15.703 11.492 -4.094 1 82.56 293 LYS B CA 1
ATOM 6520 C C . LYS B 1 293 ? -15.055 10.523 -5.078 1 82.56 293 LYS B C 1
ATOM 6522 O O . LYS B 1 293 ? -15.734 9.711 -5.707 1 82.56 293 LYS B O 1
ATOM 6527 N N . VAL B 1 294 ? -13.805 10.617 -5.18 1 78.44 294 VAL B N 1
ATOM 6528 C CA . VAL B 1 294 ? -13.078 9.766 -6.109 1 78.44 294 VAL B CA 1
ATOM 6529 C C . VAL B 1 294 ? -13.133 8.312 -5.637 1 78.44 294 VAL B C 1
ATOM 6531 O O . VAL B 1 294 ? -13.453 7.414 -6.414 1 78.44 294 VAL B O 1
ATOM 6534 N N . ASP B 1 295 ? -12.773 8.102 -4.336 1 84.12 295 ASP B N 1
ATOM 6535 C CA . ASP B 1 295 ? -12.758 6.746 -3.793 1 84.12 295 ASP B CA 1
ATOM 6536 C C . ASP B 1 295 ? -14.156 6.133 -3.803 1 84.12 295 ASP B C 1
ATOM 6538 O O . ASP B 1 295 ? -14.32 4.945 -4.086 1 84.12 295 ASP B O 1
ATOM 6542 N N . SER B 1 296 ? -15.164 6.949 -3.49 1 85.88 296 SER B N 1
ATOM 6543 C CA . SER B 1 296 ? -16.547 6.473 -3.52 1 85.88 296 SER B CA 1
ATOM 6544 C C . SER B 1 296 ? -16.984 6.152 -4.941 1 85.88 296 SER B C 1
ATOM 6546 O O . SER B 1 296 ? -17.75 5.211 -5.164 1 85.88 296 SER B O 1
ATOM 6548 N N . GLY B 1 297 ? -16.594 6.969 -5.836 1 83.62 297 GLY B N 1
ATOM 6549 C CA . GLY B 1 297 ? -16.891 6.699 -7.234 1 83.62 297 GLY B CA 1
ATOM 6550 C C . GLY B 1 297 ? -16.312 5.395 -7.73 1 83.62 297 GLY B C 1
ATOM 6551 O O . GLY B 1 297 ? -16.969 4.625 -8.422 1 83.62 297 GLY B O 1
ATOM 6552 N N . PHE B 1 298 ? -15.109 5.098 -7.391 1 82.94 298 PHE B N 1
ATOM 6553 C CA . PHE B 1 298 ? -14.477 3.832 -7.742 1 82.94 298 PHE B CA 1
ATOM 6554 C C . PHE B 1 298 ? -15.242 2.656 -7.152 1 82.94 298 PHE B C 1
ATOM 6556 O O . PHE B 1 298 ? -15.461 1.65 -7.832 1 82.94 298 PHE B O 1
ATOM 6563 N N . TYR B 1 299 ? -15.523 2.748 -5.934 1 89.38 299 TYR B N 1
ATOM 6564 C CA . TYR B 1 299 ? -16.25 1.689 -5.242 1 89.38 299 TYR B CA 1
ATOM 6565 C C . TYR B 1 299 ? -17.594 1.415 -5.922 1 89.38 299 TYR B C 1
ATOM 6567 O O . TYR B 1 299 ? -17.969 0.258 -6.117 1 89.38 299 TYR B O 1
ATOM 6575 N N . LYS B 1 300 ? -18.266 2.471 -6.234 1 89.06 300 LYS B N 1
ATOM 6576 C CA . LYS B 1 300 ? -19.562 2.311 -6.883 1 89.06 300 LYS B CA 1
ATOM 6577 C C . LYS B 1 300 ? -19.422 1.695 -8.273 1 89.06 300 LYS B C 1
ATOM 6579 O O . LYS B 1 300 ? -20.078 0.703 -8.594 1 89.06 300 LYS B O 1
ATOM 6584 N N . GLU B 1 301 ? -18.516 2.164 -9.008 1 88.25 301 GLU B N 1
ATOM 6585 C CA . GLU B 1 301 ? -18.359 1.772 -10.406 1 88.25 301 GLU B CA 1
ATOM 6586 C C . GLU B 1 301 ? -17.766 0.375 -10.523 1 88.25 301 GLU B C 1
ATOM 6588 O O . GLU B 1 301 ? -18.141 -0.393 -11.414 1 88.25 301 GLU B O 1
ATOM 6593 N N . ASN B 1 302 ? -16.875 0.025 -9.617 1 88.62 302 ASN B N 1
ATOM 6594 C CA . ASN B 1 302 ? -16.125 -1.214 -9.805 1 88.62 302 ASN B CA 1
ATOM 6595 C C . ASN B 1 302 ? -16.625 -2.316 -8.875 1 88.62 302 ASN B C 1
ATOM 6597 O O . ASN B 1 302 ? -16.406 -3.502 -9.133 1 88.62 302 ASN B O 1
ATOM 6601 N N . ILE B 1 303 ? -17.281 -1.944 -7.824 1 91.75 303 ILE B N 1
ATOM 6602 C CA . ILE B 1 303 ? -17.688 -2.969 -6.867 1 91.75 303 ILE B CA 1
ATOM 6603 C C . ILE B 1 303 ? -19.203 -3.049 -6.809 1 91.75 303 ILE B C 1
ATOM 6605 O O . ILE B 1 303 ? -19.797 -4.047 -7.227 1 91.75 303 ILE B O 1
ATOM 6609 N N . LEU B 1 304 ? -19.891 -1.99 -6.492 1 91.12 304 LEU B N 1
ATOM 6610 C CA . LEU B 1 304 ? -21.328 -2.012 -6.289 1 91.12 304 LEU B CA 1
ATOM 6611 C C . LEU B 1 304 ? -22.062 -2.33 -7.59 1 91.12 304 LEU B C 1
ATOM 6613 O O . LEU B 1 304 ? -23.047 -3.061 -7.586 1 91.12 304 LEU B O 1
ATOM 6617 N N . ASP B 1 305 ? -21.578 -1.791 -8.633 1 92.12 305 ASP B N 1
ATOM 6618 C CA . ASP B 1 305 ? -22.234 -2.01 -9.93 1 92.12 305 ASP B CA 1
ATOM 6619 C C . ASP B 1 305 ? -21.875 -3.377 -10.5 1 92.12 305 ASP B C 1
ATOM 6621 O O . ASP B 1 305 ? -22.484 -3.836 -11.461 1 92.12 305 ASP B O 1
ATOM 6625 N N . ASN B 1 306 ? -20.906 -4.023 -9.906 1 92.75 306 ASN B N 1
ATOM 6626 C CA . ASN B 1 306 ? -20.469 -5.316 -10.406 1 92.75 306 ASN B CA 1
ATOM 6627 C C . ASN B 1 306 ? -20.703 -6.426 -9.383 1 92.75 306 ASN B C 1
ATOM 6629 O O . ASN B 1 306 ? -19.922 -7.375 -9.297 1 92.75 306 ASN B O 1
ATOM 6633 N N . LEU B 1 307 ? -21.672 -6.25 -8.633 1 91.75 307 LEU B N 1
ATOM 6634 C CA . LEU B 1 307 ? -22.047 -7.305 -7.699 1 91.75 307 LEU B CA 1
ATOM 6635 C C . LEU B 1 307 ? -22.844 -8.391 -8.406 1 91.75 307 LEU B C 1
ATOM 6637 O O . LEU B 1 307 ? -23.594 -8.109 -9.352 1 91.75 307 LEU B O 1
ATOM 6641 N N . GLU B 1 308 ? -22.641 -9.578 -7.984 1 90.5 308 GLU B N 1
ATOM 6642 C CA . GLU B 1 308 ? -23.406 -10.688 -8.547 1 90.5 308 GLU B CA 1
ATOM 6643 C C . GLU B 1 308 ? -24.875 -10.578 -8.195 1 90.5 308 GLU B C 1
ATOM 6645 O O . GLU B 1 308 ? -25.234 -10.148 -7.094 1 90.5 308 GLU B O 1
ATOM 6650 N N . ASN B 1 309 ? -25.719 -10.945 -9.148 1 85.75 309 ASN B N 1
ATOM 6651 C CA . ASN B 1 309 ? -27.141 -11.039 -8.875 1 85.75 309 ASN B CA 1
ATOM 6652 C C . ASN B 1 309 ? -27.5 -12.359 -8.195 1 85.75 309 ASN B C 1
ATOM 6654 O O . ASN B 1 309 ? -27.406 -13.422 -8.805 1 85.75 309 ASN B O 1
ATOM 6658 N N . LYS B 1 310 ? -27.953 -12.258 -7.008 1 85.81 310 LYS B N 1
ATOM 6659 C CA . LYS B 1 310 ? -28.219 -13.469 -6.227 1 85.81 310 LYS B CA 1
ATOM 6660 C C . LYS B 1 310 ? -29.656 -13.945 -6.426 1 85.81 310 LYS B C 1
ATOM 6662 O O . LYS B 1 310 ? -29.984 -15.086 -6.086 1 85.81 310 LYS B O 1
ATOM 6667 N N . ASP B 1 311 ? -30.328 -13.172 -7.062 1 85.19 311 ASP B N 1
ATOM 6668 C CA . ASP B 1 311 ? -31.75 -13.5 -7.176 1 85.19 311 ASP B CA 1
ATOM 6669 C C . ASP B 1 311 ? -32 -14.461 -8.336 1 85.19 311 ASP B C 1
ATOM 6671 O O . ASP B 1 311 ? -31.266 -14.453 -9.328 1 85.19 311 ASP B O 1
ATOM 6675 N N . GLY B 1 312 ? -32.844 -15.516 -8.094 1 89.31 312 GLY B N 1
ATOM 6676 C CA . GLY B 1 312 ? -33.219 -16.484 -9.102 1 89.31 312 GLY B CA 1
ATOM 6677 C C . GLY B 1 312 ? -34.25 -17.5 -8.594 1 89.31 312 GLY B C 1
ATOM 6678 O O . GLY B 1 312 ? -34.844 -17.297 -7.539 1 89.31 312 GLY B O 1
ATOM 6679 N N . ILE B 1 313 ? -34.375 -18.453 -9.461 1 92.12 313 ILE B N 1
ATOM 6680 C CA . ILE B 1 313 ? -35.344 -19.516 -9.133 1 92.12 313 ILE B CA 1
ATOM 6681 C C . ILE B 1 313 ? -34.688 -20.484 -8.148 1 92.12 313 ILE B C 1
ATOM 6683 O O . ILE B 1 313 ? -33.5 -20.75 -8.211 1 92.12 313 ILE B O 1
ATOM 6687 N N . ALA B 1 314 ? -35.438 -20.969 -7.293 1 91 314 ALA B N 1
ATOM 6688 C CA . ALA B 1 314 ? -34.938 -21.922 -6.309 1 91 314 ALA B CA 1
ATOM 6689 C C . ALA B 1 314 ? -34.562 -23.25 -6.969 1 91 314 ALA B C 1
ATOM 6691 O O . ALA B 1 314 ? -35.25 -23.703 -7.887 1 91 314 ALA B O 1
ATOM 6692 N N . VAL B 1 315 ? -33.406 -23.891 -6.715 1 87.75 315 VAL B N 1
ATOM 6693 C CA . VAL B 1 315 ? -32.938 -25.156 -7.25 1 87.75 315 VAL B CA 1
ATOM 6694 C C . VAL B 1 315 ? -33.781 -26.297 -6.691 1 87.75 315 VAL B C 1
ATOM 6696 O O . VAL B 1 315 ? -33.906 -27.359 -7.32 1 87.75 315 VAL B O 1
ATOM 6699 N N . GLU B 1 316 ? -34.75 -26.188 -5.941 1 81.44 316 GLU B N 1
ATOM 6700 C CA . GLU B 1 316 ? -35.531 -27.219 -5.25 1 81.44 316 GLU B CA 1
ATOM 6701 C C . GLU B 1 316 ? -34.688 -27.875 -4.152 1 81.44 316 GLU B C 1
ATOM 6703 O O . GLU B 1 316 ? -33.562 -27.516 -3.918 1 81.44 316 GLU B O 1
ATOM 6708 N N . ASN B 1 317 ? -35.125 -28.906 -3.465 1 82.06 317 ASN B N 1
ATOM 6709 C CA . ASN B 1 317 ? -34.531 -29.484 -2.271 1 82.06 317 ASN B CA 1
ATOM 6710 C C . ASN B 1 317 ? -33.25 -30.25 -2.604 1 82.06 317 ASN B C 1
ATOM 6712 O O . ASN B 1 317 ? -32.281 -30.203 -1.841 1 82.06 317 ASN B O 1
ATOM 6716 N N . THR B 1 318 ? -33.188 -30.984 -3.77 1 91.69 318 THR B N 1
ATOM 6717 C CA . THR B 1 318 ? -32 -31.719 -4.16 1 91.69 318 THR B CA 1
ATOM 6718 C C . THR B 1 318 ? -31.781 -31.656 -5.668 1 91.69 318 THR B C 1
ATOM 6720 O O . THR B 1 318 ? -32.75 -31.422 -6.426 1 91.69 318 THR B O 1
ATOM 6723 N N . ILE B 1 319 ? -30.609 -31.734 -6.066 1 94.88 319 ILE B N 1
ATOM 6724 C CA . ILE B 1 319 ? -30.281 -31.797 -7.488 1 94.88 319 ILE B CA 1
ATOM 6725 C C . ILE B 1 319 ? -30.391 -33.25 -7.977 1 94.88 319 ILE B C 1
ATOM 6727 O O . ILE B 1 319 ? -29.641 -34.094 -7.543 1 94.88 319 ILE B O 1
ATOM 6731 N N . SER B 1 320 ? -31.297 -33.469 -8.859 1 93.94 320 SER B N 1
ATOM 6732 C CA . SER B 1 320 ? -31.547 -34.812 -9.32 1 93.94 320 SER B CA 1
ATOM 6733 C C . SER B 1 320 ? -31 -35.031 -10.727 1 93.94 320 SER B C 1
ATOM 6735 O O . SER B 1 320 ? -30.859 -36.188 -11.164 1 93.94 320 SER B O 1
ATOM 6737 N N . LYS B 1 321 ? -30.75 -33.906 -11.328 1 96.12 321 LYS B N 1
ATOM 6738 C CA . LYS B 1 321 ? -30.312 -34.062 -12.711 1 96.12 321 LYS B CA 1
ATOM 6739 C C . LYS B 1 321 ? -29.453 -32.875 -13.141 1 96.12 321 LYS B C 1
ATOM 6741 O O . LYS B 1 321 ? -29.75 -31.734 -12.812 1 96.12 321 LYS B O 1
ATOM 6746 N N . VAL B 1 322 ? -28.344 -33.156 -13.82 1 96.88 322 VAL B N 1
ATOM 6747 C CA . VAL B 1 322 ? -27.516 -32.156 -14.477 1 96.88 322 VAL B CA 1
ATOM 6748 C C . VAL B 1 322 ? -27.406 -32.469 -15.969 1 96.88 322 VAL B C 1
ATOM 6750 O O . VAL B 1 322 ? -27.078 -33.562 -16.359 1 96.88 322 VAL B O 1
ATOM 6753 N N . LYS B 1 323 ? -27.734 -31.5 -16.797 1 97.12 323 LYS B N 1
ATOM 6754 C CA . LYS B 1 323 ? -27.797 -31.719 -18.234 1 97.12 323 LYS B CA 1
ATOM 6755 C C . LYS B 1 323 ? -26.906 -30.719 -18.984 1 97.12 323 LYS B C 1
ATOM 6757 O O . LYS B 1 323 ? -26.953 -29.516 -18.688 1 97.12 323 LYS B O 1
ATOM 6762 N N . PHE B 1 324 ? -26.094 -31.25 -19.828 1 96.19 324 PHE B N 1
ATOM 6763 C CA . PHE B 1 324 ? -25.281 -30.438 -20.734 1 96.19 324 PHE B CA 1
ATOM 6764 C C . PHE B 1 324 ? -25.797 -30.516 -22.172 1 96.19 324 PHE B C 1
ATOM 6766 O O . PHE B 1 324 ? -25.938 -31.625 -22.703 1 96.19 324 PHE B O 1
ATOM 6773 N N . GLU B 1 325 ? -26.141 -29.406 -22.734 1 96.25 325 GLU B N 1
ATOM 6774 C CA . GLU B 1 325 ? -26.594 -29.328 -24.109 1 96.25 325 GLU B CA 1
ATOM 6775 C C . GLU B 1 325 ? -25.781 -28.297 -24.891 1 96.25 325 GLU B C 1
ATOM 6777 O O . GLU B 1 325 ? -26.219 -27.156 -25.062 1 96.25 325 GLU B O 1
ATOM 6782 N N . ASN B 1 326 ? -24.688 -28.656 -25.422 1 94.38 326 ASN B N 1
ATOM 6783 C CA . ASN B 1 326 ? -23.781 -27.797 -26.156 1 94.38 326 ASN B CA 1
ATOM 6784 C C . ASN B 1 326 ? -23.547 -26.469 -25.438 1 94.38 326 ASN B C 1
ATOM 6786 O O . ASN B 1 326 ? -23.875 -25.406 -25.953 1 94.38 326 ASN B O 1
ATOM 6790 N N . PRO B 1 327 ? -22.984 -26.609 -24.297 1 94.5 327 PRO B N 1
ATOM 6791 C CA . PRO B 1 327 ? -22.797 -25.422 -23.453 1 94.5 327 PRO B CA 1
ATOM 6792 C C . PRO B 1 327 ? -21.906 -24.375 -24.125 1 94.5 327 PRO B C 1
ATOM 6794 O O . PRO B 1 327 ? -20.969 -24.719 -24.828 1 94.5 327 PRO B O 1
ATOM 6797 N N . VAL B 1 328 ? -22.25 -23.125 -23.875 1 93.31 328 VAL B N 1
ATOM 6798 C CA . VAL B 1 328 ? -21.484 -21.969 -24.328 1 93.31 328 VAL B CA 1
ATOM 6799 C C . VAL B 1 328 ? -21.156 -21.078 -23.125 1 93.31 328 VAL B C 1
ATOM 6801 O O . VAL B 1 328 ? -22.062 -20.578 -22.453 1 93.31 328 VAL B O 1
ATOM 6804 N N . VAL B 1 329 ? -19.891 -21.016 -22.859 1 88.5 329 VAL B N 1
ATOM 6805 C CA . VAL B 1 329 ? -19.453 -20.188 -21.734 1 88.5 329 VAL B CA 1
ATOM 6806 C C . VAL B 1 329 ? -18.875 -18.875 -22.266 1 88.5 329 VAL B C 1
ATOM 6808 O O . VAL B 1 329 ? -18.062 -18.859 -23.203 1 88.5 329 VAL B O 1
ATOM 6811 N N . LYS B 1 330 ? -19.297 -17.812 -21.703 1 83.38 330 LYS B N 1
ATOM 6812 C CA . LYS B 1 330 ? -18.844 -16.5 -22.109 1 83.38 330 LYS B CA 1
ATOM 6813 C C . LYS B 1 330 ? -17.766 -15.969 -21.141 1 83.38 330 LYS B C 1
ATOM 6815 O O . LYS B 1 330 ? -18.016 -15.844 -19.938 1 83.38 330 LYS B O 1
ATOM 6820 N N . ILE B 1 331 ? -16.641 -15.797 -21.672 1 77.75 331 ILE B N 1
ATOM 6821 C CA . ILE B 1 331 ? -15.555 -15.172 -20.922 1 77.75 331 ILE B CA 1
ATOM 6822 C C . ILE B 1 331 ? -15.203 -13.828 -21.531 1 77.75 331 ILE B C 1
ATOM 6824 O O . ILE B 1 331 ? -14.586 -13.766 -22.609 1 77.75 331 ILE B O 1
ATOM 6828 N N . LEU B 1 332 ? -15.539 -12.844 -20.828 1 69 332 LEU B N 1
ATOM 6829 C CA . LEU B 1 332 ? -15.367 -11.492 -21.344 1 69 332 LEU B CA 1
ATOM 6830 C C . LEU B 1 332 ? -16 -11.367 -22.734 1 69 332 LEU B C 1
ATOM 6832 O O . LEU B 1 332 ? -17.219 -11.531 -22.875 1 69 332 LEU B O 1
ATOM 6836 N N . ASP B 1 333 ? -15.133 -11.211 -23.766 1 70.62 333 ASP B N 1
ATOM 6837 C CA . ASP B 1 333 ? -15.695 -10.992 -25.094 1 70.62 333 ASP B CA 1
ATOM 6838 C C . ASP B 1 333 ? -15.523 -12.227 -25.984 1 70.62 333 ASP B C 1
ATOM 6840 O O . ASP B 1 333 ? -15.789 -12.18 -27.188 1 70.62 333 ASP B O 1
ATOM 6844 N N . THR B 1 334 ? -15.234 -13.328 -25.344 1 75.88 334 THR B N 1
ATOM 6845 C CA . THR B 1 334 ? -15.008 -14.555 -26.109 1 75.88 334 THR B CA 1
ATOM 6846 C C . THR B 1 334 ? -15.977 -15.648 -25.672 1 75.88 334 THR B C 1
ATOM 6848 O O . THR B 1 334 ? -16.266 -15.789 -24.484 1 75.88 334 THR B O 1
ATOM 6851 N N . GLU B 1 335 ? -16.484 -16.312 -26.672 1 84.69 335 GLU B N 1
ATOM 6852 C CA . GLU B 1 335 ? -17.375 -17.422 -26.391 1 84.69 335 GLU B CA 1
ATOM 6853 C C . GLU B 1 335 ? -16.656 -18.766 -26.578 1 84.69 335 GLU B C 1
ATOM 6855 O O . GLU B 1 335 ? -15.977 -18.984 -27.578 1 84.69 335 GLU B O 1
ATOM 6860 N N . PHE B 1 336 ? -16.75 -19.578 -25.562 1 83.69 336 PHE B N 1
ATOM 6861 C CA . PHE B 1 336 ? -16.219 -20.938 -25.594 1 83.69 336 PHE B CA 1
ATOM 6862 C C . PHE B 1 336 ? -17.344 -21.953 -25.75 1 83.69 336 PHE B C 1
ATOM 6864 O O . PHE B 1 336 ? -18.203 -22.078 -24.875 1 83.69 336 PHE B O 1
ATOM 6871 N N . LYS B 1 337 ? -17.359 -22.641 -26.953 1 90.06 337 LYS B N 1
ATOM 6872 C CA . LYS B 1 337 ? -18.406 -23.609 -27.25 1 90.06 337 LYS B CA 1
ATOM 6873 C C . LYS B 1 337 ? -17.922 -25.031 -27 1 90.06 337 LYS B C 1
ATOM 6875 O O . LYS B 1 337 ? -16.781 -25.375 -27.328 1 90.06 337 LYS B O 1
ATOM 6880 N N . PHE B 1 338 ? -18.734 -25.797 -26.266 1 90.62 338 PHE B N 1
ATOM 6881 C CA . PHE B 1 338 ? -18.438 -27.203 -26 1 90.62 338 PHE B CA 1
ATOM 6882 C C . PHE B 1 338 ? -19.453 -28.109 -26.688 1 90.62 338 PHE B C 1
ATOM 6884 O O . PHE B 1 338 ? -20.656 -27.875 -26.609 1 90.62 338 PHE B O 1
ATOM 6891 N N . GLU B 1 339 ? -18.984 -29.094 -27.438 1 90.19 339 GLU B N 1
ATOM 6892 C CA . GLU B 1 339 ? -19.875 -30.047 -28.109 1 90.19 339 GLU B CA 1
ATOM 6893 C C . GLU B 1 339 ? -20.172 -31.25 -27.219 1 90.19 339 GLU B C 1
ATOM 6895 O O . GLU B 1 339 ? -19.75 -32.375 -27.531 1 90.19 339 GLU B O 1
ATOM 6900 N N . ILE B 1 340 ? -20.938 -31.016 -26.25 1 92.31 340 ILE B N 1
ATOM 6901 C CA . ILE B 1 340 ? -21.281 -32.062 -25.297 1 92.31 340 ILE B CA 1
ATOM 6902 C C . ILE B 1 340 ? -22.797 -32.094 -25.094 1 92.31 340 ILE B C 1
ATOM 6904 O O . ILE B 1 340 ? -23.422 -31.062 -24.875 1 92.31 340 ILE B O 1
ATOM 6908 N N . ASN B 1 341 ? -23.422 -33.25 -25.297 1 94.56 341 ASN B N 1
ATOM 6909 C CA . ASN B 1 341 ? -24.828 -33.5 -25 1 94.56 341 ASN B CA 1
ATOM 6910 C C . ASN B 1 341 ? -25 -34.719 -24.109 1 94.56 341 ASN B C 1
ATOM 6912 O O . ASN B 1 341 ? -25.172 -35.812 -24.594 1 94.56 341 ASN B O 1
ATOM 6916 N N . GLU B 1 342 ? -24.969 -34.469 -22.781 1 95.56 342 GLU B N 1
ATOM 6917 C CA . GLU B 1 342 ? -25.031 -35.562 -21.828 1 95.56 342 GLU B CA 1
ATOM 6918 C C . GLU B 1 342 ? -25.828 -35.156 -20.594 1 95.56 342 GLU B C 1
ATOM 6920 O O . GLU B 1 342 ? -26 -33.969 -20.312 1 95.56 342 GLU B O 1
ATOM 6925 N N . GLU B 1 343 ? -26.344 -36.188 -19.891 1 96.62 343 GLU B N 1
ATOM 6926 C CA . GLU B 1 343 ? -27.078 -36 -18.641 1 96.62 343 GLU B CA 1
ATOM 6927 C C . GLU B 1 343 ? -26.469 -36.844 -17.531 1 96.62 343 GLU B C 1
ATOM 6929 O O . GLU B 1 343 ? -26 -37.969 -17.766 1 96.62 343 GLU B O 1
ATOM 6934 N N . PHE B 1 344 ? -26.562 -36.344 -16.344 1 96.75 344 PHE B N 1
ATOM 6935 C CA . PHE B 1 344 ? -26 -37.031 -15.195 1 96.75 344 PHE B CA 1
ATOM 6936 C C . PHE B 1 344 ? -26.984 -37.062 -14.039 1 96.75 344 PHE B C 1
ATOM 6938 O O . PHE B 1 344 ? -27.75 -36.094 -13.844 1 96.75 344 PHE B O 1
ATOM 6945 N N . TYR B 1 345 ? -26.922 -38.156 -13.273 1 95.88 345 TYR B N 1
ATOM 6946 C CA . TYR B 1 345 ? -27.859 -38.406 -12.188 1 95.88 345 TYR B CA 1
ATOM 6947 C C . TYR B 1 345 ? -27.125 -38.781 -10.906 1 95.88 345 TYR B C 1
ATOM 6949 O O . TYR B 1 345 ? -25.922 -39.062 -10.938 1 95.88 345 TYR B O 1
ATOM 6957 N N . PRO B 1 346 ? -27.875 -38.656 -9.766 1 94.62 346 PRO B N 1
ATOM 6958 C CA . PRO B 1 346 ? -27.234 -39.062 -8.516 1 94.62 346 PRO B CA 1
ATOM 6959 C C . PRO B 1 346 ? -26.625 -40.469 -8.609 1 94.62 346 PRO B C 1
ATOM 6961 O O . PRO B 1 346 ? -27.203 -41.375 -9.227 1 94.62 346 PRO B O 1
ATOM 6964 N N . SER B 1 347 ? -25.391 -40.656 -8.055 1 91.94 347 SER B N 1
ATOM 6965 C CA . SER B 1 347 ? -24.609 -41.875 -8.023 1 91.94 347 SER B CA 1
ATOM 6966 C C . SER B 1 347 ? -23.688 -42 -9.234 1 91.94 347 SER B C 1
ATOM 6968 O O . SER B 1 347 ? -22.891 -42.906 -9.336 1 91.94 347 SER B O 1
ATOM 6970 N N . ASP B 1 348 ? -23.844 -40.938 -10.117 1 93.44 348 ASP B N 1
ATOM 6971 C CA . ASP B 1 348 ? -22.891 -40.906 -11.219 1 93.44 348 ASP B CA 1
ATOM 6972 C C . ASP B 1 348 ? -21.547 -40.344 -10.75 1 93.44 348 ASP B C 1
ATOM 6974 O O . ASP B 1 348 ? -21.484 -39.281 -10.164 1 93.44 348 ASP B O 1
ATOM 6978 N N . ILE B 1 349 ? -20.531 -41.062 -10.953 1 92.88 349 ILE B N 1
ATOM 6979 C CA . ILE B 1 349 ? -19.156 -40.625 -10.781 1 92.88 349 ILE B CA 1
ATOM 6980 C C . ILE B 1 349 ? -18.469 -40.5 -12.141 1 92.88 349 ILE B C 1
ATOM 6982 O O . ILE B 1 349 ? -18.094 -41.5 -12.75 1 92.88 349 ILE B O 1
ATOM 6986 N N . VAL B 1 350 ? -18.281 -39.281 -12.531 1 93.69 350 VAL B N 1
ATOM 6987 C CA . VAL B 1 350 ? -17.969 -39 -13.922 1 93.69 350 VAL B CA 1
ATOM 6988 C C . VAL B 1 350 ? -16.5 -38.594 -14.055 1 93.69 350 VAL B C 1
ATOM 6990 O O . VAL B 1 350 ? -16.031 -37.656 -13.391 1 93.69 350 VAL B O 1
ATOM 6993 N N . TYR B 1 351 ? -15.805 -39.281 -14.859 1 92.25 351 TYR B N 1
ATOM 6994 C CA . TYR B 1 351 ? -14.438 -38.938 -15.234 1 92.25 351 TYR B CA 1
ATOM 6995 C C . TYR B 1 351 ? -14.43 -38.031 -16.453 1 92.25 351 TYR B C 1
ATOM 6997 O O . TYR B 1 351 ? -15.055 -38.344 -17.469 1 92.25 351 TYR B O 1
ATOM 7005 N N . ILE B 1 352 ? -13.773 -36.938 -16.359 1 90.88 352 ILE B N 1
ATOM 7006 C CA . ILE B 1 352 ? -13.703 -36 -17.469 1 90.88 352 ILE B CA 1
ATOM 7007 C C . ILE B 1 352 ? -12.453 -36.25 -18.297 1 90.88 352 ILE B C 1
ATOM 7009 O O . ILE B 1 352 ? -11.336 -35.969 -17.859 1 90.88 352 ILE B O 1
ATOM 7013 N N . ASP B 1 353 ? -12.633 -36.719 -19.438 1 82.5 353 ASP B N 1
ATOM 7014 C CA . ASP B 1 353 ? -11.555 -37 -20.375 1 82.5 353 ASP B CA 1
ATOM 7015 C C . ASP B 1 353 ? -11.383 -35.906 -21.391 1 82.5 353 ASP B C 1
ATOM 7017 O O . ASP B 1 353 ? -12.234 -35.688 -22.25 1 82.5 353 ASP B O 1
ATOM 7021 N N . ALA B 1 354 ? -10.422 -35.125 -21.25 1 75.62 354 ALA B N 1
ATOM 7022 C CA . ALA B 1 354 ? -10.164 -34.031 -22.156 1 75.62 354 ALA B CA 1
ATOM 7023 C C . ALA B 1 354 ? -8.68 -33.688 -22.188 1 75.62 354 ALA B C 1
ATOM 7025 O O . ALA B 1 354 ? -7.949 -33.938 -21.234 1 75.62 354 ALA B O 1
ATOM 7026 N N . LYS B 1 355 ? -8.312 -33.125 -23.312 1 66.75 355 LYS B N 1
ATOM 7027 C CA . LYS B 1 355 ? -6.93 -32.688 -23.469 1 66.75 355 LYS B CA 1
ATOM 7028 C C . LYS B 1 355 ? -6.637 -31.469 -22.578 1 66.75 355 LYS B C 1
ATOM 7030 O O . LYS B 1 355 ? -7.559 -30.781 -22.141 1 66.75 355 LYS B O 1
ATOM 7035 N N . SER B 1 356 ? -5.406 -31.406 -22.312 1 60.16 356 SER B N 1
ATOM 7036 C CA . SER B 1 356 ? -5 -30.234 -21.547 1 60.16 356 SER B CA 1
ATOM 7037 C C . SER B 1 356 ? -5.367 -28.938 -22.266 1 60.16 356 SER B C 1
ATOM 7039 O O . SER B 1 356 ? -5.191 -28.828 -23.484 1 60.16 356 SER B O 1
ATOM 7041 N N . GLY B 1 357 ? -6.086 -28.016 -21.594 1 62.59 357 GLY B N 1
ATOM 7042 C CA . GLY B 1 357 ? -6.461 -26.734 -22.172 1 62.59 357 GLY B CA 1
ATOM 7043 C C . GLY B 1 357 ? -7.809 -26.766 -22.859 1 62.59 357 GLY B C 1
ATOM 7044 O O . GLY B 1 357 ? -8.219 -25.766 -23.469 1 62.59 357 GLY B O 1
ATOM 7045 N N . ALA B 1 358 ? -8.367 -27.875 -22.703 1 66.69 358 ALA B N 1
ATOM 7046 C CA . ALA B 1 358 ? -9.641 -28 -23.406 1 66.69 358 ALA B CA 1
ATOM 7047 C C . ALA B 1 358 ? -10.742 -27.219 -22.703 1 66.69 358 ALA B C 1
ATOM 7049 O O . ALA B 1 358 ? -11.852 -27.094 -23.219 1 66.69 358 ALA B O 1
ATOM 7050 N N . GLY B 1 359 ? -10.469 -26.625 -21.531 1 76.94 359 GLY B N 1
ATOM 7051 C CA . GLY B 1 359 ? -11.453 -25.828 -20.828 1 76.94 359 GLY B CA 1
ATOM 7052 C C . GLY B 1 359 ? -12.281 -26.625 -19.844 1 76.94 359 GLY B C 1
ATOM 7053 O O . GLY B 1 359 ? -13.398 -26.234 -19.5 1 76.94 359 GLY B O 1
ATOM 7054 N N . LYS B 1 360 ? -11.797 -27.734 -19.344 1 81.5 360 LYS B N 1
ATOM 7055 C CA . LYS B 1 360 ? -12.516 -28.609 -18.438 1 81.5 360 LYS B CA 1
ATOM 7056 C C . LYS B 1 360 ? -12.922 -27.859 -17.156 1 81.5 360 LYS B C 1
ATOM 7058 O O . LYS B 1 360 ? -14.086 -27.922 -16.75 1 81.5 360 LYS B O 1
ATOM 7063 N N . SER B 1 361 ? -12 -27.188 -16.594 1 80.19 361 SER B N 1
ATOM 7064 C CA . SER B 1 361 ? -12.266 -26.469 -15.359 1 80.19 361 SER B CA 1
ATOM 7065 C C . SER B 1 361 ? -13.273 -25.359 -15.578 1 80.19 361 SER B C 1
ATOM 7067 O O . SER B 1 361 ? -14.156 -25.141 -14.75 1 80.19 361 SER B O 1
ATOM 7069 N N . THR B 1 362 ? -13.203 -24.766 -16.719 1 82.12 362 THR B N 1
ATOM 7070 C CA . THR B 1 362 ? -14.125 -23.672 -17.047 1 82.12 362 THR B CA 1
ATOM 7071 C C . THR B 1 362 ? -15.555 -24.203 -17.188 1 82.12 362 THR B C 1
ATOM 7073 O O . THR B 1 362 ? -16.5 -23.578 -16.688 1 82.12 362 THR B O 1
ATOM 7076 N N . LEU B 1 363 ? -15.609 -25.266 -17.859 1 88 363 LEU B N 1
ATOM 7077 C CA . LEU B 1 363 ? -16.922 -25.859 -18.109 1 88 363 LEU B CA 1
ATOM 7078 C C . LEU B 1 363 ? -17.578 -26.281 -16.797 1 88 363 LEU B C 1
ATOM 7080 O O . LEU B 1 363 ? -18.719 -25.906 -16.516 1 88 363 LEU B O 1
ATOM 7084 N N . LEU B 1 364 ? -16.891 -26.906 -15.961 1 89.31 364 LEU B N 1
ATOM 7085 C CA . LEU B 1 364 ? -17.484 -27.438 -14.742 1 89.31 364 LEU B CA 1
ATOM 7086 C C . LEU B 1 364 ? -17.703 -26.344 -13.719 1 89.31 364 LEU B C 1
ATOM 7088 O O . LEU B 1 364 ? -18.656 -26.391 -12.938 1 89.31 364 LEU B O 1
ATOM 7092 N N . ARG B 1 365 ? -16.938 -25.359 -13.758 1 87.75 365 ARG B N 1
ATOM 7093 C CA . ARG B 1 365 ? -17.156 -24.234 -12.867 1 87.75 365 ARG B CA 1
ATOM 7094 C C . ARG B 1 365 ? -18.438 -23.484 -13.219 1 87.75 365 ARG B C 1
ATOM 7096 O O . ARG B 1 365 ? -19.016 -22.797 -12.375 1 87.75 365 ARG B O 1
ATOM 7103 N N . SER B 1 366 ? -18.766 -23.562 -14.398 1 90.06 366 SER B N 1
ATOM 7104 C CA . SER B 1 366 ? -19.984 -22.891 -14.844 1 90.06 366 SER B CA 1
ATOM 7105 C C . SER B 1 366 ? -21.219 -23.453 -14.125 1 90.06 366 SER B C 1
ATOM 7107 O O . SER B 1 366 ? -22.25 -22.797 -14.062 1 90.06 366 SER B O 1
ATOM 7109 N N . LEU B 1 367 ? -21.047 -24.656 -13.578 1 92.94 367 LEU B N 1
ATOM 7110 C CA . LEU B 1 367 ? -22.125 -25.25 -12.797 1 92.94 367 LEU B CA 1
ATOM 7111 C C . LEU B 1 367 ? -22.422 -24.406 -11.562 1 92.94 367 LEU B C 1
ATOM 7113 O O . LEU B 1 367 ? -23.516 -24.5 -10.984 1 92.94 367 LEU B O 1
ATOM 7117 N N . LEU B 1 368 ? -21.469 -23.594 -11.227 1 92.12 368 LEU B N 1
ATOM 7118 C CA . LEU B 1 368 ? -21.625 -22.719 -10.078 1 92.12 368 LEU B CA 1
ATOM 7119 C C . LEU B 1 368 ? -22.094 -21.328 -10.516 1 92.12 368 LEU B C 1
ATOM 7121 O O . LEU B 1 368 ? -22.266 -20.438 -9.68 1 92.12 368 LEU B O 1
ATOM 7125 N N . ASN B 1 369 ? -22.266 -21.188 -11.781 1 90.62 369 ASN B N 1
ATOM 7126 C CA . ASN B 1 369 ? -22.719 -19.922 -12.367 1 90.62 369 ASN B CA 1
ATOM 7127 C C . ASN B 1 369 ? -21.766 -18.781 -12 1 90.62 369 ASN B C 1
ATOM 7129 O O . ASN B 1 369 ? -22.219 -17.703 -11.594 1 90.62 369 ASN B O 1
ATOM 7133 N N . ILE B 1 370 ? -20.484 -19.141 -12.039 1 87.94 370 ILE B N 1
ATOM 7134 C CA . ILE B 1 370 ? -19.469 -18.109 -11.812 1 87.94 370 ILE B CA 1
ATOM 7135 C C . ILE B 1 370 ? -19.453 -17.125 -12.977 1 87.94 370 ILE B C 1
ATOM 7137 O O . ILE B 1 370 ? -19.203 -15.938 -12.781 1 87.94 370 ILE B O 1
ATOM 7141 N N . ARG B 1 371 ? -19.719 -17.672 -14.133 1 87.44 371 ARG B N 1
ATOM 7142 C CA . ARG B 1 371 ? -19.906 -16.922 -15.375 1 87.44 371 ARG B CA 1
ATOM 7143 C C . ARG B 1 371 ? -21.203 -17.328 -16.062 1 87.44 371 ARG B C 1
ATOM 7145 O O . ARG B 1 371 ? -21.703 -18.438 -15.859 1 87.44 371 ARG B O 1
ATOM 7152 N N . ASP B 1 372 ? -21.609 -16.438 -16.875 1 87 372 ASP B N 1
ATOM 7153 C CA . ASP B 1 372 ? -22.812 -16.766 -17.641 1 87 372 ASP B CA 1
ATOM 7154 C C . ASP B 1 372 ? -22.531 -17.938 -18.594 1 87 372 ASP B C 1
ATOM 7156 O O . ASP B 1 372 ? -21.484 -18 -19.219 1 87 372 ASP B O 1
ATOM 7160 N N . VAL B 1 373 ? -23.484 -18.828 -18.516 1 91.69 373 VAL B N 1
ATOM 7161 C CA . VAL B 1 373 ? -23.328 -20.016 -19.344 1 91.69 373 VAL B CA 1
ATOM 7162 C C . VAL B 1 373 ? -24.672 -20.406 -19.953 1 91.69 373 VAL B C 1
ATOM 7164 O O . VAL B 1 373 ? -25.703 -20.297 -19.297 1 91.69 373 VAL B O 1
ATOM 7167 N N . ASP B 1 374 ? -24.609 -20.734 -21.188 1 93.69 374 ASP B N 1
ATOM 7168 C CA . ASP B 1 374 ? -25.766 -21.281 -21.859 1 93.69 374 ASP B CA 1
ATOM 7169 C C . ASP B 1 374 ? -25.609 -22.781 -22.109 1 93.69 374 ASP B C 1
ATOM 7171 O O . ASP B 1 374 ? -24.484 -23.281 -22.25 1 93.69 374 ASP B O 1
ATOM 7175 N N . GLY B 1 375 ? -26.719 -23.469 -22.016 1 95.75 375 GLY B N 1
ATOM 7176 C CA . GLY B 1 375 ? -26.688 -24.875 -22.406 1 95.75 375 GLY B CA 1
ATOM 7177 C C . GLY B 1 375 ? -26.484 -25.812 -21.234 1 95.75 375 GLY B C 1
ATOM 7178 O O . GLY B 1 375 ? -26.25 -27.016 -21.438 1 95.75 375 GLY B O 1
ATOM 7179 N N . ILE B 1 376 ? -26.5 -25.328 -20.047 1 95.81 376 ILE B N 1
ATOM 7180 C CA . ILE B 1 376 ? -26.422 -26.172 -18.859 1 95.81 376 ILE B CA 1
ATOM 7181 C C . ILE B 1 376 ? -27.688 -25.984 -18.031 1 95.81 376 ILE B C 1
ATOM 7183 O O . ILE B 1 376 ? -28.125 -24.859 -17.797 1 95.81 376 ILE B O 1
ATOM 7187 N N . SER B 1 377 ? -28.266 -27.078 -17.656 1 96.19 377 SER B N 1
ATOM 7188 C CA . SER B 1 377 ? -29.469 -27.016 -16.828 1 96.19 377 SER B CA 1
ATOM 7189 C C . SER B 1 377 ? -29.375 -27.953 -15.641 1 96.19 377 SER B C 1
ATOM 7191 O O . SER B 1 377 ? -28.734 -29.016 -15.719 1 96.19 377 SER B O 1
ATOM 7193 N N . ILE B 1 378 ? -29.938 -27.562 -14.602 1 95.81 378 ILE B N 1
ATOM 7194 C CA . ILE B 1 378 ? -30.062 -28.344 -13.383 1 95.81 378 ILE B CA 1
ATOM 7195 C C . ILE B 1 378 ? -31.547 -28.531 -13.055 1 95.81 378 ILE B C 1
ATOM 7197 O O . ILE B 1 378 ? -32.281 -27.562 -12.93 1 95.81 378 ILE B O 1
ATOM 7201 N N . ASN B 1 379 ? -31.922 -29.75 -12.883 1 95.62 379 ASN B N 1
ATOM 7202 C CA . ASN B 1 379 ? -33.344 -30.047 -12.672 1 95.62 379 ASN B CA 1
ATOM 7203 C C . ASN B 1 379 ? -34.219 -29.359 -13.719 1 95.62 379 ASN B C 1
ATOM 7205 O O . ASN B 1 379 ? -35.219 -28.719 -13.367 1 95.62 379 ASN B O 1
ATOM 7209 N N . GLU B 1 380 ? -33.719 -29.25 -14.875 1 93.12 380 GLU B N 1
ATOM 7210 C CA . GLU B 1 380 ? -34.438 -28.766 -16.047 1 93.12 380 GLU B CA 1
ATOM 7211 C C . GLU B 1 380 ? -34.562 -27.234 -16.031 1 93.12 380 GLU B C 1
ATOM 7213 O O . GLU B 1 380 ? -35.344 -26.656 -16.781 1 93.12 380 GLU B O 1
ATOM 7218 N N . LYS B 1 381 ? -33.844 -26.672 -15.219 1 94.75 381 LYS B N 1
ATOM 7219 C CA . LYS B 1 381 ? -33.781 -25.219 -15.172 1 94.75 381 LYS B CA 1
ATOM 7220 C C . LYS B 1 381 ? -32.406 -24.703 -15.586 1 94.75 381 LYS B C 1
ATOM 7222 O O . LYS B 1 381 ? -31.391 -25.266 -15.18 1 94.75 381 LYS B O 1
ATOM 7227 N N . ALA B 1 382 ? -32.406 -23.688 -16.359 1 94.88 382 ALA B N 1
ATOM 7228 C CA . ALA B 1 382 ? -31.141 -23.125 -16.797 1 94.88 382 ALA B CA 1
ATOM 7229 C C . ALA B 1 382 ? -30.328 -22.625 -15.602 1 94.88 382 ALA B C 1
ATOM 7231 O O . ALA B 1 382 ? -30.875 -22.016 -14.688 1 94.88 382 ALA B O 1
ATOM 7232 N N . VAL B 1 383 ? -29.109 -22.844 -15.625 1 94.19 383 VAL B N 1
ATOM 7233 C CA . VAL B 1 383 ? -28.219 -22.5 -14.523 1 94.19 383 VAL B CA 1
ATOM 7234 C C . VAL B 1 383 ? -28.25 -21 -14.266 1 94.19 383 VAL B C 1
ATOM 7236 O O . VAL B 1 383 ? -28.266 -20.547 -13.117 1 94.19 383 VAL B O 1
ATOM 7239 N N . ASN B 1 384 ? -28.406 -20.188 -15.281 1 92.94 384 ASN B N 1
ATOM 7240 C CA . ASN B 1 384 ? -28.406 -18.734 -15.18 1 92.94 384 ASN B CA 1
ATOM 7241 C C . ASN B 1 384 ? -29.656 -18.219 -14.477 1 92.94 384 ASN B C 1
ATOM 7243 O O . ASN B 1 384 ? -29.688 -17.094 -13.992 1 92.94 384 ASN B O 1
ATOM 7247 N N . SER B 1 385 ? -30.688 -19.031 -14.398 1 93.75 385 SER B N 1
ATOM 7248 C CA . SER B 1 385 ? -31.953 -18.609 -13.82 1 93.75 385 SER B CA 1
ATOM 7249 C C . SER B 1 385 ? -32.062 -19 -12.352 1 93.75 385 SER B C 1
ATOM 7251 O O . SER B 1 385 ? -32.969 -18.562 -11.641 1 93.75 385 SER B O 1
ATOM 7253 N N . LEU B 1 386 ? -31.141 -19.719 -11.898 1 92.94 386 LEU B N 1
ATOM 7254 C CA . LEU B 1 386 ? -31.219 -20.25 -10.547 1 92.94 386 LEU B CA 1
ATOM 7255 C C . LEU B 1 386 ? -30.672 -19.25 -9.531 1 92.94 386 LEU B C 1
ATOM 7257 O O . LEU B 1 386 ? -29.844 -18.406 -9.883 1 92.94 386 LEU B O 1
ATOM 7261 N N . SER B 1 387 ? -31.188 -19.453 -8.359 1 92.38 387 SER B N 1
ATOM 7262 C CA . SER B 1 387 ? -30.641 -18.672 -7.246 1 92.38 387 SER B CA 1
ATOM 7263 C C . SER B 1 387 ? -29.203 -19.078 -6.945 1 92.38 387 SER B C 1
ATOM 7265 O O . SER B 1 387 ? -28.922 -20.266 -6.754 1 92.38 387 SER B O 1
ATOM 7267 N N . LEU B 1 388 ? -28.344 -18.109 -6.871 1 90.44 388 LEU B N 1
ATOM 7268 C CA . LEU B 1 388 ? -26.938 -18.391 -6.664 1 90.44 388 LEU B CA 1
ATOM 7269 C C . LEU B 1 388 ? -26.688 -18.984 -5.281 1 90.44 388 LEU B C 1
ATOM 7271 O O . LEU B 1 388 ? -25.844 -19.859 -5.121 1 90.44 388 LEU B O 1
ATOM 7275 N N . ASP B 1 389 ? -27.453 -18.516 -4.355 1 88.62 389 ASP B N 1
ATOM 7276 C CA . ASP B 1 389 ? -27.281 -18.984 -2.982 1 88.62 389 ASP B CA 1
ATOM 7277 C C . ASP B 1 389 ? -27.609 -20.469 -2.859 1 88.62 389 ASP B C 1
ATOM 7279 O O . ASP B 1 389 ? -26.844 -21.234 -2.256 1 88.62 389 ASP B O 1
ATOM 7283 N N . GLU B 1 390 ? -28.641 -20.844 -3.453 1 89.88 390 GLU B N 1
ATOM 7284 C CA . GLU B 1 390 ? -29.047 -22.234 -3.373 1 89.88 390 GLU B CA 1
ATOM 7285 C C . GLU B 1 390 ? -28.156 -23.125 -4.23 1 89.88 390 GLU B C 1
ATOM 7287 O O . GLU B 1 390 ? -27.812 -24.234 -3.834 1 89.88 390 GLU B O 1
ATOM 7292 N N . LEU B 1 391 ? -27.844 -22.594 -5.328 1 92.56 391 LEU B N 1
ATOM 7293 C CA . LEU B 1 391 ? -26.984 -23.344 -6.238 1 92.56 391 LEU B CA 1
ATOM 7294 C C . LEU B 1 391 ? -25.641 -23.641 -5.594 1 92.56 391 LEU B C 1
ATOM 7296 O O . LEU B 1 391 ? -25.188 -24.797 -5.609 1 92.56 391 LEU B O 1
ATOM 7300 N N . ARG B 1 392 ? -25.109 -22.672 -4.969 1 90.62 392 ARG B N 1
ATOM 7301 C CA . ARG B 1 392 ? -23.75 -22.797 -4.434 1 90.62 392 ARG B CA 1
ATOM 7302 C C . ARG B 1 392 ? -23.75 -23.5 -3.08 1 90.62 392 ARG B C 1
ATOM 7304 O O . ARG B 1 392 ? -22.703 -23.875 -2.57 1 90.62 392 ARG B O 1
ATOM 7311 N N . GLU B 1 393 ? -24.922 -23.703 -2.619 1 87.81 393 GLU B N 1
ATOM 7312 C CA . GLU B 1 393 ? -25.062 -24.578 -1.458 1 87.81 393 GLU B CA 1
ATOM 7313 C C . GLU B 1 393 ? -25.094 -26.047 -1.873 1 87.81 393 GLU B C 1
ATOM 7315 O O . GLU B 1 393 ? -24.656 -26.922 -1.119 1 87.81 393 GLU B O 1
ATOM 7320 N N . LYS B 1 394 ? -25.469 -26.266 -3.041 1 92.5 394 LYS B N 1
ATOM 7321 C CA . LYS B 1 394 ? -25.734 -27.641 -3.475 1 92.5 394 LYS B CA 1
ATOM 7322 C C . LYS B 1 394 ? -24.625 -28.141 -4.387 1 92.5 394 LYS B C 1
ATOM 7324 O O . LYS B 1 394 ? -24.516 -29.344 -4.637 1 92.5 394 LYS B O 1
ATOM 7329 N N . VAL B 1 395 ? -23.812 -27.25 -4.836 1 93 395 VAL B N 1
ATOM 7330 C CA . VAL B 1 395 ? -22.672 -27.641 -5.676 1 93 395 VAL B CA 1
ATOM 7331 C C . VAL B 1 395 ? -21.359 -27.266 -4.984 1 93 395 VAL B C 1
ATOM 7333 O O . VAL B 1 395 ? -21.156 -26.109 -4.609 1 93 395 VAL B O 1
ATOM 7336 N N . ALA B 1 396 ? -20.531 -28.219 -4.801 1 89.94 396 ALA B N 1
ATOM 7337 C CA . ALA B 1 396 ? -19.234 -27.984 -4.172 1 89.94 396 ALA B CA 1
ATOM 7338 C C . ALA B 1 396 ? -18.094 -28.156 -5.18 1 89.94 396 ALA B C 1
ATOM 7340 O O . ALA B 1 396 ? -18.094 -29.109 -5.969 1 89.94 396 ALA B O 1
ATOM 7341 N N . TYR B 1 397 ? -17.234 -27.234 -5.215 1 90.56 397 TYR B N 1
ATOM 7342 C CA . TYR B 1 397 ? -16.078 -27.234 -6.117 1 90.56 397 TYR B CA 1
ATOM 7343 C C . TYR B 1 397 ? -14.773 -27.203 -5.336 1 90.56 397 TYR B C 1
ATOM 7345 O O . TYR B 1 397 ? -14.578 -26.328 -4.484 1 90.56 397 TYR B O 1
ATOM 7353 N N . VAL B 1 398 ? -13.922 -28.172 -5.586 1 87.38 398 VAL B N 1
ATOM 7354 C CA . VAL B 1 398 ? -12.594 -28.203 -4.977 1 87.38 398 VAL B CA 1
ATOM 7355 C C . VAL B 1 398 ? -11.531 -27.969 -6.047 1 87.38 398 VAL B C 1
ATOM 7357 O O . VAL B 1 398 ? -11.289 -28.828 -6.891 1 87.38 398 VAL B O 1
ATOM 7360 N N . PRO B 1 399 ? -10.883 -26.859 -5.965 1 82.88 399 PRO B N 1
ATOM 7361 C CA . PRO B 1 399 ? -9.875 -26.547 -6.98 1 82.88 399 PRO B CA 1
ATOM 7362 C C . PRO B 1 399 ? -8.562 -27.312 -6.77 1 82.88 399 PRO B C 1
ATOM 7364 O O . PRO B 1 399 ? -8.359 -27.906 -5.711 1 82.88 399 PRO B O 1
ATOM 7367 N N . GLN B 1 400 ? -7.805 -27.25 -7.832 1 74.56 400 GLN B N 1
ATOM 7368 C CA . GLN B 1 400 ? -6.488 -27.875 -7.797 1 74.56 400 GLN B CA 1
ATOM 7369 C C . GLN B 1 400 ? -5.629 -27.281 -6.684 1 74.56 400 GLN B C 1
ATOM 7371 O O . GLN B 1 400 ? -4.957 -28.016 -5.953 1 74.56 400 GLN B O 1
ATOM 7376 N N . ASN B 1 401 ? -5.73 -25.984 -6.578 1 73.69 401 ASN B N 1
ATOM 7377 C CA . ASN B 1 401 ? -5.031 -25.266 -5.512 1 73.69 401 ASN B CA 1
ATOM 7378 C C . ASN B 1 401 ? -6.008 -24.719 -4.477 1 73.69 401 ASN B C 1
ATOM 7380 O O . ASN B 1 401 ? -6.574 -23.641 -4.664 1 73.69 401 ASN B O 1
ATOM 7384 N N . PRO B 1 402 ? -6.059 -25.438 -3.416 1 80.25 402 PRO B N 1
ATOM 7385 C CA . PRO B 1 402 ? -7.066 -25.016 -2.441 1 80.25 402 PRO B CA 1
ATOM 7386 C C . PRO B 1 402 ? -6.629 -23.781 -1.645 1 80.25 402 PRO B C 1
ATOM 7388 O O . PRO B 1 402 ? -5.438 -23.594 -1.397 1 80.25 402 PRO B O 1
ATOM 7391 N N . LEU B 1 403 ? -7.594 -23.078 -1.268 1 82.06 403 LEU B N 1
ATOM 7392 C CA . LEU B 1 403 ? -7.355 -21.938 -0.38 1 82.06 403 LEU B CA 1
ATOM 7393 C C . LEU B 1 403 ? -7.273 -22.406 1.073 1 82.06 403 LEU B C 1
ATOM 7395 O O . LEU B 1 403 ? -8.117 -23.172 1.535 1 82.06 403 LEU B O 1
ATOM 7399 N N . ILE B 1 404 ? -6.238 -21.984 1.663 1 84.56 404 ILE B N 1
ATOM 7400 C CA . ILE B 1 404 ? -6.094 -22.203 3.098 1 84.56 404 ILE B CA 1
ATOM 7401 C C . ILE B 1 404 ? -6.105 -20.875 3.834 1 84.56 404 ILE B C 1
ATOM 7403 O O . ILE B 1 404 ? -5.348 -19.953 3.494 1 84.56 404 ILE B O 1
ATOM 7407 N N . ILE B 1 405 ? -6.977 -20.766 4.801 1 81.62 405 ILE B N 1
ATOM 7408 C CA . ILE B 1 405 ? -7.156 -19.531 5.555 1 81.62 405 ILE B CA 1
ATOM 7409 C C . ILE B 1 405 ? -6.246 -19.531 6.781 1 81.62 405 ILE B C 1
ATOM 7411 O O . ILE B 1 405 ? -6.02 -20.578 7.391 1 81.62 405 ILE B O 1
ATOM 7415 N N . PRO B 1 406 ? -5.688 -18.375 7.074 1 79.38 406 PRO B N 1
ATOM 7416 C CA . PRO B 1 406 ? -4.895 -18.281 8.305 1 79.38 406 PRO B CA 1
ATOM 7417 C C . PRO B 1 406 ? -5.754 -18.281 9.562 1 79.38 406 PRO B C 1
ATOM 7419 O O . PRO B 1 406 ? -5.938 -17.25 10.195 1 79.38 406 PRO B O 1
ATOM 7422 N N . ALA B 1 407 ? -6.203 -19.359 9.945 1 83.31 407 ALA B N 1
ATOM 7423 C CA . ALA B 1 407 ? -7.062 -19.625 11.102 1 83.31 407 ALA B CA 1
ATOM 7424 C C . ALA B 1 407 ? -6.836 -21.031 11.641 1 83.31 407 ALA B C 1
ATOM 7426 O O . ALA B 1 407 ? -5.863 -21.703 11.281 1 83.31 407 ALA B O 1
ATOM 7427 N N . SER B 1 408 ? -7.672 -21.406 12.5 1 88 408 SER B N 1
ATOM 7428 C CA . SER B 1 408 ? -7.539 -22.75 13.055 1 88 408 SER B CA 1
ATOM 7429 C C . SER B 1 408 ? -7.941 -23.812 12.039 1 88 408 SER B C 1
ATOM 7431 O O . SER B 1 408 ? -8.625 -23.516 11.055 1 88 408 SER B O 1
ATOM 7433 N N . LEU B 1 409 ? -7.469 -24.984 12.258 1 90.12 409 LEU B N 1
ATOM 7434 C CA . LEU B 1 409 ? -7.852 -26.094 11.391 1 90.12 409 LEU B CA 1
ATOM 7435 C C . LEU B 1 409 ? -9.367 -26.266 11.367 1 90.12 409 LEU B C 1
ATOM 7437 O O . LEU B 1 409 ? -9.953 -26.516 10.312 1 90.12 409 LEU B O 1
ATOM 7441 N N . ARG B 1 410 ? -9.992 -26.031 12.508 1 88.19 410 ARG B N 1
ATOM 7442 C CA . ARG B 1 410 ? -11.445 -26.094 12.625 1 88.19 410 ARG B CA 1
ATOM 7443 C C . ARG B 1 410 ? -12.117 -25.062 11.734 1 88.19 410 ARG B C 1
ATOM 7445 O O . ARG B 1 410 ? -13.055 -25.375 11 1 88.19 410 ARG B O 1
ATOM 7452 N N . GLU B 1 411 ? -11.625 -23.953 11.75 1 84.31 411 GLU B N 1
ATOM 7453 C CA . GLU B 1 411 ? -12.211 -22.859 10.992 1 84.31 411 GLU B CA 1
ATOM 7454 C C . GLU B 1 411 ? -12 -23.047 9.492 1 84.31 411 GLU B C 1
ATOM 7456 O O . GLU B 1 411 ? -12.836 -22.641 8.688 1 84.31 411 GLU B O 1
ATOM 7461 N N . ASN B 1 412 ? -10.922 -23.656 9.172 1 87.06 412 ASN B N 1
ATOM 7462 C CA . ASN B 1 412 ? -10.664 -23.953 7.766 1 87.06 412 ASN B CA 1
ATOM 7463 C C . ASN B 1 412 ? -11.641 -24.984 7.215 1 87.06 412 ASN B C 1
ATOM 7465 O O . ASN B 1 412 ? -12.031 -24.922 6.047 1 87.06 412 ASN B O 1
ATOM 7469 N N . ILE B 1 413 ? -11.969 -25.859 8.094 1 87.19 413 ILE B N 1
ATOM 7470 C CA . ILE B 1 413 ? -12.844 -26.953 7.672 1 87.19 413 ILE B CA 1
ATOM 7471 C C . ILE B 1 413 ? -14.297 -26.484 7.734 1 87.19 413 ILE B C 1
ATOM 7473 O O . ILE B 1 413 ? -15.094 -26.812 6.848 1 87.19 413 ILE B O 1
ATOM 7477 N N . LEU B 1 414 ? -14.578 -25.688 8.82 1 83.06 414 LEU B N 1
ATOM 7478 C CA . LEU B 1 414 ? -15.961 -25.281 9.055 1 83.06 414 LEU B CA 1
ATOM 7479 C C . LEU B 1 414 ? -16.172 -23.812 8.672 1 83.06 414 LEU B C 1
ATOM 7481 O O . LEU B 1 414 ? -16.703 -23.031 9.461 1 83.06 414 LEU B O 1
ATOM 7485 N N . VAL B 1 415 ? -15.758 -23.406 7.594 1 74.69 415 VAL B N 1
ATOM 7486 C CA . VAL B 1 415 ? -15.812 -22 7.195 1 74.69 415 VAL B CA 1
ATOM 7487 C C . VAL B 1 415 ? -17.266 -21.547 7.086 1 74.69 415 VAL B C 1
ATOM 7489 O O . VAL B 1 415 ? -17.609 -20.453 7.52 1 74.69 415 VAL B O 1
ATOM 7492 N N . ASP B 1 416 ? -18.156 -22.281 6.461 1 69.12 416 ASP B N 1
ATOM 7493 C CA . ASP B 1 416 ? -19.516 -21.859 6.184 1 69.12 416 ASP B CA 1
ATOM 7494 C C . ASP B 1 416 ? -20.516 -22.641 7.043 1 69.12 416 ASP B C 1
ATOM 7496 O O . ASP B 1 416 ? -21.734 -22.547 6.84 1 69.12 416 ASP B O 1
ATOM 7500 N N . THR B 1 417 ? -19.938 -23.484 7.824 1 65.25 417 THR B N 1
ATOM 7501 C CA . THR B 1 417 ? -20.859 -24.359 8.562 1 65.25 417 THR B CA 1
ATOM 7502 C C . THR B 1 417 ? -20.953 -23.922 10.023 1 65.25 417 THR B C 1
ATOM 7504 O O . THR B 1 417 ? -19.969 -23.438 10.594 1 65.25 417 THR B O 1
ATOM 7507 N N . VAL B 1 418 ? -22.156 -23.906 10.438 1 59.72 418 VAL B N 1
ATOM 7508 C CA . VAL B 1 418 ? -22.438 -23.578 11.836 1 59.72 418 VAL B CA 1
ATOM 7509 C C . VAL B 1 418 ? -21.688 -24.547 12.75 1 59.72 418 VAL B C 1
ATOM 7511 O O . VAL B 1 418 ? -21.719 -25.766 12.539 1 59.72 418 VAL B O 1
ATOM 7514 N N . LYS B 1 419 ? -21.047 -24.016 13.656 1 62.41 419 LYS B N 1
ATOM 7515 C CA . LYS B 1 419 ? -20.219 -24.734 14.625 1 62.41 419 LYS B CA 1
ATOM 7516 C C . LYS B 1 419 ? -21.078 -25.453 15.656 1 62.41 419 LYS B C 1
ATOM 7518 O O . LYS B 1 419 ? -21.875 -24.828 16.359 1 62.41 419 LYS B O 1
ATOM 7523 N N . ASP B 1 420 ? -21.234 -26.766 15.477 1 64.12 420 ASP B N 1
ATOM 7524 C CA . ASP B 1 420 ? -21.844 -27.594 16.5 1 64.12 420 ASP B CA 1
ATOM 7525 C C . ASP B 1 420 ? -20.891 -28.719 16.938 1 64.12 420 ASP B C 1
ATOM 7527 O O . ASP B 1 420 ? -20.031 -29.141 16.172 1 64.12 420 ASP B O 1
ATOM 7531 N N . LYS B 1 421 ? -20.859 -28.969 18.281 1 63.25 421 LYS B N 1
ATOM 7532 C CA . LYS B 1 421 ? -20.016 -30 18.875 1 63.25 421 LYS B CA 1
ATOM 7533 C C . LYS B 1 421 ? -20.188 -31.328 18.141 1 63.25 421 LYS B C 1
ATOM 7535 O O . LYS B 1 421 ? -19.219 -32.094 17.984 1 63.25 421 LYS B O 1
ATOM 7540 N N . SER B 1 422 ? -21.172 -31.625 17.641 1 74.5 422 SER B N 1
ATOM 7541 C CA . SER B 1 422 ? -21.422 -32.875 16.922 1 74.5 422 SER B CA 1
ATOM 7542 C C . SER B 1 422 ? -20.672 -32.906 15.594 1 74.5 422 SER B C 1
ATOM 7544 O O . SER B 1 422 ? -20.281 -33.969 15.117 1 74.5 422 SER B O 1
ATOM 7546 N N . ILE B 1 423 ? -20.281 -31.812 15.133 1 79.19 423 ILE B N 1
ATOM 7547 C CA . ILE B 1 423 ? -19.625 -31.703 13.836 1 79.19 423 ILE B CA 1
ATOM 7548 C C . ILE B 1 423 ? -18.141 -32 13.984 1 79.19 423 ILE B C 1
ATOM 7550 O O . ILE B 1 423 ? -17.531 -32.594 13.086 1 79.19 423 ILE B O 1
ATOM 7554 N N . ASP B 1 424 ? -17.672 -31.844 15.188 1 83.69 424 ASP B N 1
ATOM 7555 C CA . ASP B 1 424 ? -16.266 -32.156 15.43 1 83.69 424 ASP B CA 1
ATOM 7556 C C . ASP B 1 424 ? -16.016 -33.656 15.344 1 83.69 424 ASP B C 1
ATOM 7558 O O . ASP B 1 424 ? -15.008 -34.062 14.773 1 83.69 424 ASP B O 1
ATOM 7562 N N . GLU B 1 425 ? -16.906 -34.312 15.938 1 81.94 425 GLU B N 1
ATOM 7563 C CA . GLU B 1 425 ? -16.766 -35.781 15.914 1 81.94 425 GLU B CA 1
ATOM 7564 C C . GLU B 1 425 ? -16.812 -36.312 14.492 1 81.94 425 GLU B C 1
ATOM 7566 O O . GLU B 1 425 ? -16.078 -37.25 14.148 1 81.94 425 GLU B O 1
ATOM 7571 N N . LYS B 1 426 ? -17.625 -35.719 13.742 1 82.94 426 LYS B N 1
ATOM 7572 C CA . LYS B 1 426 ? -17.734 -36.125 12.352 1 82.94 426 LYS B CA 1
ATOM 7573 C C . LYS B 1 426 ? -16.438 -35.844 11.586 1 82.94 426 LYS B C 1
ATOM 7575 O O . LYS B 1 426 ? -15.992 -36.688 10.797 1 82.94 426 LYS B O 1
ATOM 7580 N N . ILE B 1 427 ? -15.859 -34.75 11.883 1 85.44 427 ILE B N 1
ATOM 7581 C CA . ILE B 1 427 ? -14.625 -34.344 11.227 1 85.44 427 ILE B CA 1
ATOM 7582 C C . ILE B 1 427 ? -13.492 -35.281 11.625 1 85.44 427 ILE B C 1
ATOM 7584 O O . ILE B 1 427 ? -12.727 -35.75 10.773 1 85.44 427 ILE B O 1
ATOM 7588 N N . LEU B 1 428 ? -13.5 -35.625 12.898 1 85.31 428 LEU B N 1
ATOM 7589 C CA . LEU B 1 428 ? -12.414 -36.438 13.445 1 85.31 428 LEU B CA 1
ATOM 7590 C C . LEU B 1 428 ? -12.531 -37.875 12.977 1 85.31 428 LEU B C 1
ATOM 7592 O O . LEU B 1 428 ? -11.531 -38.594 12.938 1 85.31 428 LEU B O 1
ATOM 7596 N N . SER B 1 429 ? -13.695 -38.219 12.547 1 80.94 429 SER B N 1
ATOM 7597 C CA . SER B 1 429 ? -13.938 -39.594 12.141 1 80.94 429 SER B CA 1
ATOM 7598 C C . SER B 1 429 ? -13.609 -39.812 10.664 1 80.94 429 SER B C 1
ATOM 7600 O O . SER B 1 429 ? -13.539 -40.938 10.188 1 80.94 429 SER B O 1
ATOM 7602 N N . MET B 1 430 ? -13.305 -38.719 9.992 1 81 430 MET B N 1
ATOM 7603 C CA . MET B 1 430 ? -13.016 -38.844 8.57 1 81 430 MET B CA 1
ATOM 7604 C C . MET B 1 430 ? -11.586 -39.312 8.344 1 81 430 MET B C 1
ATOM 7606 O O . MET B 1 430 ? -10.633 -38.656 8.711 1 81 430 MET B O 1
ATOM 7610 N N . ASP B 1 431 ? -11.445 -40.344 7.625 1 77.94 431 ASP B N 1
ATOM 7611 C CA . ASP B 1 431 ? -10.156 -41 7.402 1 77.94 431 ASP B CA 1
ATOM 7612 C C . ASP B 1 431 ? -9.227 -40.094 6.59 1 77.94 431 ASP B C 1
ATOM 7614 O O . ASP B 1 431 ? -8.008 -40.125 6.773 1 77.94 431 ASP B O 1
ATOM 7618 N N . VAL B 1 432 ? -9.852 -39.312 5.789 1 79.25 432 VAL B N 1
ATOM 7619 C CA . VAL B 1 432 ? -9.07 -38.5 4.879 1 79.25 432 VAL B CA 1
ATOM 7620 C C . VAL B 1 432 ? -8.258 -37.469 5.672 1 79.25 432 VAL B C 1
ATOM 7622 O O . VAL B 1 432 ? -7.172 -37.062 5.254 1 79.25 432 VAL B O 1
ATOM 7625 N N . LEU B 1 433 ? -8.75 -37.188 6.84 1 86.38 433 LEU B N 1
ATOM 7626 C CA . LEU B 1 433 ? -8.117 -36.125 7.613 1 86.38 433 LEU B CA 1
ATOM 7627 C C . LEU B 1 433 ? -7.102 -36.688 8.594 1 86.38 433 LEU B C 1
ATOM 7629 O O . LEU B 1 433 ? -6.289 -35.938 9.148 1 86.38 433 LEU B O 1
ATOM 7633 N N . LYS B 1 434 ? -6.988 -37.969 8.766 1 84.69 434 LYS B N 1
ATOM 7634 C CA . LYS B 1 434 ? -6.184 -38.625 9.781 1 84.69 434 LYS B CA 1
ATOM 7635 C C . LYS B 1 434 ? -4.711 -38.25 9.648 1 84.69 434 LYS B C 1
ATOM 7637 O O . LYS B 1 434 ? -4.043 -37.969 10.648 1 84.69 434 LYS B O 1
ATOM 7642 N N . PRO B 1 435 ? -4.273 -38.219 8.43 1 80.75 435 PRO B N 1
ATOM 7643 C CA . PRO B 1 435 ? -2.863 -37.875 8.297 1 80.75 435 PRO B CA 1
ATOM 7644 C C . PRO B 1 435 ? -2.574 -36.438 8.789 1 80.75 435 PRO B C 1
ATOM 7646 O O . PRO B 1 435 ? -1.476 -36.188 9.281 1 80.75 435 PRO B O 1
ATOM 7649 N N . VAL B 1 436 ? -3.465 -35.594 8.648 1 86.31 436 VAL B N 1
ATOM 7650 C CA . VAL B 1 436 ? -3.297 -34.219 9.102 1 86.31 436 VAL B CA 1
ATOM 7651 C C . VAL B 1 436 ? -3.377 -34.156 10.625 1 86.31 436 VAL B C 1
ATOM 7653 O O . VAL B 1 436 ? -2.641 -33.375 11.266 1 86.31 436 VAL B O 1
ATOM 7656 N N . LEU B 1 437 ? -4.188 -35.031 11.164 1 89.31 437 LEU B N 1
ATOM 7657 C CA . LEU B 1 437 ? -4.465 -35.031 12.594 1 89.31 437 LEU B CA 1
ATOM 7658 C C . LEU B 1 437 ? -3.338 -35.688 13.367 1 89.31 437 LEU B C 1
ATOM 7660 O O . LEU B 1 437 ? -3.297 -35.625 14.602 1 89.31 437 LEU B O 1
ATOM 7664 N N . LYS B 1 438 ? -2.516 -36.25 12.656 1 84.69 438 LYS B N 1
ATOM 7665 C CA . LYS B 1 438 ? -1.361 -36.875 13.305 1 84.69 438 LYS B CA 1
ATOM 7666 C C . LYS B 1 438 ? -0.477 -35.812 13.961 1 84.69 438 LYS B C 1
ATOM 7668 O O . LYS B 1 438 ? 0.087 -36.031 15.031 1 84.69 438 LYS B O 1
ATOM 7673 N N . ASN B 1 439 ? -0.406 -34.656 13.352 1 82.56 439 ASN B N 1
ATOM 7674 C CA . ASN B 1 439 ? 0.513 -33.625 13.828 1 82.56 439 ASN B CA 1
ATOM 7675 C C . ASN B 1 439 ? -0.228 -32.344 14.211 1 82.56 439 ASN B C 1
ATOM 7677 O O . ASN B 1 439 ? 0.375 -31.422 14.734 1 82.56 439 ASN B O 1
ATOM 7681 N N . LYS B 1 440 ? -1.457 -32.375 13.922 1 88.31 440 LYS B N 1
ATOM 7682 C CA . LYS B 1 440 ? -2.236 -31.172 14.188 1 88.31 440 LYS B CA 1
ATOM 7683 C C . LYS B 1 440 ? -3.576 -31.516 14.828 1 88.31 440 LYS B C 1
ATOM 7685 O O . LYS B 1 440 ? -4.074 -32.625 14.688 1 88.31 440 LYS B O 1
ATOM 7690 N N . ASN B 1 441 ? -4.031 -30.594 15.617 1 90.38 441 ASN B N 1
ATOM 7691 C CA . ASN B 1 441 ? -5.383 -30.719 16.156 1 90.38 441 ASN B CA 1
ATOM 7692 C C . ASN B 1 441 ? -6.316 -29.672 15.555 1 90.38 441 ASN B C 1
ATOM 7694 O O . ASN B 1 441 ? -5.887 -28.828 14.766 1 90.38 441 ASN B O 1
ATOM 7698 N N . LEU B 1 442 ? -7.539 -29.75 15.875 1 89.12 442 LEU B N 1
ATOM 7699 C CA . LEU B 1 442 ? -8.547 -28.875 15.289 1 89.12 442 LEU B CA 1
ATOM 7700 C C . LEU B 1 442 ? -8.305 -27.422 15.703 1 89.12 442 LEU B C 1
ATOM 7702 O O . LEU B 1 442 ? -8.703 -26.5 14.984 1 89.12 442 LEU B O 1
ATOM 7706 N N . ASP B 1 443 ? -7.629 -27.266 16.734 1 89.94 443 ASP B N 1
ATOM 7707 C CA . ASP B 1 443 ? -7.391 -25.922 17.25 1 89.94 443 ASP B CA 1
ATOM 7708 C C . ASP B 1 443 ? -6.027 -25.391 16.797 1 89.94 443 ASP B C 1
ATOM 7710 O O . ASP B 1 443 ? -5.684 -24.234 17.062 1 89.94 443 ASP B O 1
ATOM 7714 N N . SER B 1 444 ? -5.359 -26.234 16.078 1 89.06 444 SER B N 1
ATOM 7715 C CA . SER B 1 444 ? -4.051 -25.812 15.602 1 89.06 444 SER B CA 1
ATOM 7716 C C . SER B 1 444 ? -4.168 -24.625 14.641 1 89.06 444 SER B C 1
ATOM 7718 O O . SER B 1 444 ? -5.066 -24.594 13.797 1 89.06 444 SER B O 1
ATOM 7720 N N . GLU B 1 445 ? -3.299 -23.703 14.859 1 84.19 445 GLU B N 1
ATOM 7721 C CA . GLU B 1 445 ? -3.275 -22.531 13.992 1 84.19 445 GLU B CA 1
ATOM 7722 C C . GLU B 1 445 ? -2.615 -22.844 12.656 1 84.19 445 GLU B C 1
ATOM 7724 O O . GLU B 1 445 ? -1.521 -23.406 12.617 1 84.19 445 GLU B O 1
ATOM 7729 N N . ILE B 1 446 ? -3.303 -22.531 11.648 1 83.88 446 ILE B N 1
ATOM 7730 C CA . ILE B 1 446 ? -2.775 -22.703 10.305 1 83.88 446 ILE B CA 1
ATOM 7731 C C . ILE B 1 446 ? -2.268 -21.359 9.773 1 83.88 446 ILE B C 1
ATOM 7733 O O . ILE B 1 446 ? -2.945 -20.344 9.906 1 83.88 446 ILE B O 1
ATOM 7737 N N . LEU B 1 447 ? -1.171 -21.438 9.227 1 72.19 447 LEU B N 1
ATOM 7738 C CA . LEU B 1 447 ? -0.527 -20.219 8.75 1 72.19 447 LEU B CA 1
ATOM 7739 C C . LEU B 1 447 ? -1.081 -19.812 7.387 1 72.19 447 LEU B C 1
ATOM 7741 O O . LEU B 1 447 ? -1.784 -20.594 6.738 1 72.19 447 LEU B O 1
ATOM 7745 N N . ALA B 1 448 ? -0.7 -18.688 7.008 1 70.12 448 ALA B N 1
ATOM 7746 C CA . ALA B 1 448 ? -1.149 -18.141 5.723 1 70.12 448 ALA B CA 1
ATOM 7747 C C . ALA B 1 448 ? -0.715 -19.047 4.574 1 70.12 448 ALA B C 1
ATOM 7749 O O . ALA B 1 448 ? 0.411 -19.547 4.562 1 70.12 448 ALA B O 1
ATOM 7750 N N . ASN B 1 449 ? -1.668 -19.266 3.688 1 68 449 ASN B N 1
ATOM 7751 C CA . ASN B 1 449 ? -1.446 -20.109 2.518 1 68 449 ASN B CA 1
ATOM 7752 C C . ASN B 1 449 ? -1.112 -21.547 2.914 1 68 449 ASN B C 1
ATOM 7754 O O . ASN B 1 449 ? -0.659 -22.344 2.082 1 68 449 ASN B O 1
ATOM 7758 N N . GLY B 1 450 ? -1.296 -21.828 4.172 1 76.25 450 GLY B N 1
ATOM 7759 C CA . GLY B 1 450 ? -1.001 -23.172 4.633 1 76.25 450 GLY B CA 1
ATOM 7760 C C . GLY B 1 450 ? 0.481 -23.5 4.625 1 76.25 450 GLY B C 1
ATOM 7761 O O . GLY B 1 450 ? 0.875 -24.609 4.289 1 76.25 450 GLY B O 1
ATOM 7762 N N . GLU B 1 451 ? 1.156 -22.516 4.902 1 65 451 GLU B N 1
ATOM 7763 C CA . GLU B 1 451 ? 2.605 -22.672 4.82 1 65 451 GLU B CA 1
ATOM 7764 C C . GLU B 1 451 ? 3.09 -23.797 5.727 1 65 451 GLU B C 1
ATOM 7766 O O . GLU B 1 451 ? 4.125 -24.422 5.465 1 65 451 GLU B O 1
ATOM 7771 N N . ASN B 1 452 ? 2.365 -24.078 6.785 1 70.5 452 ASN B N 1
ATOM 7772 C CA . ASN B 1 452 ? 2.752 -25.141 7.707 1 70.5 452 ASN B CA 1
ATOM 7773 C C . ASN B 1 452 ? 2.031 -26.453 7.387 1 70.5 452 ASN B C 1
ATOM 7775 O O . ASN B 1 452 ? 1.888 -27.312 8.258 1 70.5 452 ASN B O 1
ATOM 7779 N N . LEU B 1 453 ? 1.44 -26.547 6.199 1 76.88 453 LEU B N 1
ATOM 7780 C CA . LEU B 1 453 ? 0.836 -27.766 5.668 1 76.88 453 LEU B CA 1
ATOM 7781 C C . LEU B 1 453 ? 1.557 -28.219 4.406 1 76.88 453 LEU B C 1
ATOM 7783 O O . LEU B 1 453 ? 1.986 -27.391 3.598 1 76.88 453 LEU B O 1
ATOM 7787 N N . SER B 1 454 ? 1.661 -29.453 4.34 1 69.44 454 SER B N 1
ATOM 7788 C CA . SER B 1 454 ? 2.15 -30 3.08 1 69.44 454 SER B CA 1
ATOM 7789 C C . SER B 1 454 ? 1.093 -29.891 1.985 1 69.44 454 SER B C 1
ATOM 7791 O O . SER B 1 454 ? -0.074 -29.609 2.268 1 69.44 454 SER B O 1
ATOM 7793 N N . GLY B 1 455 ? 1.487 -30 0.752 1 73.31 455 GLY B N 1
ATOM 7794 C CA . GLY B 1 455 ? 0.542 -29.984 -0.353 1 73.31 455 GLY B CA 1
ATOM 7795 C C . GLY B 1 455 ? -0.582 -30.984 -0.194 1 73.31 455 GLY B C 1
ATOM 7796 O O . GLY B 1 455 ? -1.748 -30.672 -0.428 1 73.31 455 GLY B O 1
ATOM 7797 N N . GLY B 1 456 ? -0.165 -32.156 0.217 1 76.5 456 GLY B N 1
ATOM 7798 C CA . GLY B 1 456 ? -1.158 -33.188 0.452 1 76.5 456 GLY B CA 1
ATOM 7799 C C . GLY B 1 456 ? -2.107 -32.875 1.588 1 76.5 456 GLY B C 1
ATOM 7800 O O . GLY B 1 456 ? -3.301 -33.156 1.514 1 76.5 456 GLY B O 1
ATOM 7801 N N . GLU B 1 457 ? -1.553 -32.312 2.613 1 81.19 457 GLU B N 1
ATOM 7802 C CA . GLU B 1 457 ? -2.381 -31.906 3.748 1 81.19 457 GLU B CA 1
ATOM 7803 C C . GLU B 1 457 ? -3.396 -30.844 3.348 1 81.19 457 GLU B C 1
ATOM 7805 O O . GLU B 1 457 ? -4.555 -30.891 3.771 1 81.19 457 GLU B O 1
ATOM 7810 N N . LYS B 1 458 ? -2.984 -29.922 2.562 1 85.75 458 LYS B N 1
ATOM 7811 C CA . LYS B 1 458 ? -3.885 -28.875 2.084 1 85.75 458 LYS B CA 1
ATOM 7812 C C . LYS B 1 458 ? -5.047 -29.469 1.294 1 85.75 458 LYS B C 1
ATOM 7814 O O . LYS B 1 458 ? -6.195 -29.047 1.452 1 85.75 458 LYS B O 1
ATOM 7819 N N . GLN B 1 459 ? -4.695 -30.406 0.52 1 84.12 459 GLN B N 1
ATOM 7820 C CA . GLN B 1 459 ? -5.715 -31.047 -0.294 1 84.12 459 GLN B CA 1
ATOM 7821 C C . GLN B 1 459 ? -6.711 -31.812 0.578 1 84.12 459 GLN B C 1
ATOM 7823 O O . GLN B 1 459 ? -7.922 -31.75 0.337 1 84.12 459 GLN B O 1
ATOM 7828 N N . ARG B 1 460 ? -6.219 -32.5 1.56 1 84.62 460 ARG B N 1
ATOM 7829 C CA . ARG B 1 460 ? -7.078 -33.25 2.461 1 84.62 460 ARG B CA 1
ATOM 7830 C C . ARG B 1 460 ? -8.031 -32.344 3.213 1 84.62 460 ARG B C 1
ATOM 7832 O O . ARG B 1 460 ? -9.211 -32.656 3.381 1 84.62 460 ARG B O 1
ATOM 7839 N N . VAL B 1 461 ? -7.504 -31.266 3.633 1 87.88 461 VAL B N 1
ATOM 7840 C CA . VAL B 1 461 ? -8.32 -30.281 4.344 1 87.88 461 VAL B CA 1
ATOM 7841 C C . VAL B 1 461 ? -9.414 -29.75 3.426 1 87.88 461 VAL B C 1
ATOM 7843 O O . VAL B 1 461 ? -10.562 -29.609 3.844 1 87.88 461 VAL B O 1
ATOM 7846 N N . SER B 1 462 ? -9.047 -29.469 2.227 1 87.62 462 SER B N 1
ATOM 7847 C CA . SER B 1 462 ? -10 -28.922 1.26 1 87.62 462 SER B CA 1
ATOM 7848 C C . SER B 1 462 ? -11.086 -29.953 0.935 1 87.62 462 SER B C 1
ATOM 7850 O O . SER B 1 462 ? -12.25 -29.578 0.73 1 87.62 462 SER B O 1
ATOM 7852 N N . ILE B 1 463 ? -10.688 -31.141 0.867 1 85.12 463 ILE B N 1
ATOM 7853 C CA . ILE B 1 463 ? -11.633 -32.219 0.585 1 85.12 463 ILE B CA 1
ATOM 7854 C C . ILE B 1 463 ? -12.641 -32.312 1.731 1 85.12 463 ILE B C 1
ATOM 7856 O O . ILE B 1 463 ? -13.852 -32.375 1.504 1 85.12 463 ILE B O 1
ATOM 7860 N N . VAL B 1 464 ? -12.117 -32.375 2.926 1 86.62 464 VAL B N 1
ATOM 7861 C CA . VAL B 1 464 ? -12.977 -32.5 4.098 1 86.62 464 VAL B CA 1
ATOM 7862 C C . VAL B 1 464 ? -13.914 -31.297 4.184 1 86.62 464 VAL B C 1
ATOM 7864 O O . VAL B 1 464 ? -15.086 -31.438 4.523 1 86.62 464 VAL B O 1
ATOM 7867 N N . ARG B 1 465 ? -13.375 -30.172 3.91 1 87 465 ARG B N 1
ATOM 7868 C CA . ARG B 1 465 ? -14.188 -28.953 3.896 1 87 465 ARG B CA 1
ATOM 7869 C C . ARG B 1 465 ? -15.359 -29.078 2.93 1 87 465 ARG B C 1
ATOM 7871 O O . ARG B 1 465 ? -16.484 -28.688 3.248 1 87 465 ARG B O 1
ATOM 7878 N N . SER B 1 466 ? -15.07 -29.578 1.818 1 85.56 466 SER B N 1
ATOM 7879 C CA . SER B 1 466 ? -16.094 -29.734 0.799 1 85.56 466 SER B CA 1
ATOM 7880 C C . SER B 1 466 ? -17.141 -30.781 1.219 1 85.56 466 SER B C 1
ATOM 7882 O O . SER B 1 466 ? -18.328 -30.609 0.955 1 85.56 466 SER B O 1
ATOM 7884 N N . LEU B 1 467 ? -16.703 -31.797 1.861 1 83.12 467 LEU B N 1
ATOM 7885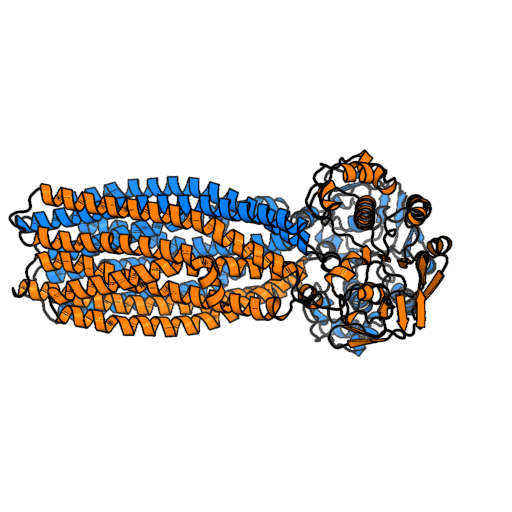 C CA . LEU B 1 467 ? -17.594 -32.875 2.271 1 83.12 467 LEU B CA 1
ATOM 7886 C C . LEU B 1 467 ? -18.516 -32.406 3.398 1 83.12 467 LEU B C 1
ATOM 7888 O O . LEU B 1 467 ? -19.656 -32.875 3.508 1 83.12 467 LEU B O 1
ATOM 7892 N N . MET B 1 468 ? -17.984 -31.594 4.152 1 83.69 468 MET B N 1
ATOM 7893 C CA . MET B 1 468 ? -18.781 -31.094 5.27 1 83.69 468 MET B CA 1
ATOM 7894 C C . MET B 1 468 ? -19.953 -30.266 4.777 1 83.69 468 MET B C 1
ATOM 7896 O O . MET B 1 468 ? -20.938 -30.078 5.496 1 83.69 468 MET B O 1
ATOM 7900 N N . ARG B 1 469 ? -19.906 -29.828 3.607 1 82.44 469 ARG B N 1
ATOM 7901 C CA . ARG B 1 469 ? -21 -29.031 3.033 1 82.44 469 ARG B CA 1
ATOM 7902 C C . ARG B 1 469 ? -22.188 -29.906 2.66 1 82.44 469 ARG B C 1
ATOM 7904 O O . ARG B 1 469 ? -23.312 -29.422 2.555 1 82.44 469 ARG B O 1
ATOM 7911 N N . ASN B 1 470 ? -21.969 -31.203 2.479 1 83.88 470 ASN B N 1
ATOM 7912 C CA . ASN B 1 470 ? -23.016 -32.156 2.086 1 83.88 470 ASN B CA 1
ATOM 7913 C C . ASN B 1 470 ? -23.75 -31.688 0.838 1 83.88 470 ASN B C 1
ATOM 7915 O O . ASN B 1 470 ? -24.984 -31.594 0.842 1 83.88 470 ASN B O 1
ATOM 7919 N N . ALA B 1 471 ? -23.094 -31.359 -0.214 1 90.81 471 ALA B N 1
ATOM 7920 C CA . ALA B 1 471 ? -23.656 -30.891 -1.479 1 90.81 471 ALA B CA 1
ATOM 7921 C C . ALA B 1 471 ? -24.234 -32.062 -2.287 1 90.81 471 ALA B C 1
ATOM 7923 O O . ALA B 1 471 ? -24.031 -33.219 -1.946 1 90.81 471 ALA B O 1
ATOM 7924 N N . ASP B 1 472 ? -25 -31.688 -3.301 1 94.12 472 ASP B N 1
ATOM 7925 C CA . ASP B 1 472 ? -25.594 -32.688 -4.184 1 94.12 472 ASP B CA 1
ATOM 7926 C C . ASP B 1 472 ? -24.656 -33.031 -5.344 1 94.12 472 ASP B C 1
ATOM 7928 O O . ASP B 1 472 ? -24.719 -34.125 -5.898 1 94.12 472 ASP B O 1
ATOM 7932 N N . VAL B 1 473 ? -23.891 -32.094 -5.648 1 94.88 473 VAL B N 1
ATOM 7933 C CA . VAL B 1 473 ? -22.953 -32.219 -6.754 1 94.88 473 VAL B CA 1
ATOM 7934 C C . VAL B 1 473 ? -21.547 -31.859 -6.293 1 94.88 473 VAL B C 1
ATOM 7936 O O . VAL B 1 473 ? -21.344 -30.828 -5.633 1 94.88 473 VAL B O 1
ATOM 7939 N N . TYR B 1 474 ? -20.578 -32.656 -6.578 1 92.88 474 TYR B N 1
ATOM 7940 C CA . TYR B 1 474 ? -19.172 -32.406 -6.242 1 92.88 474 TYR B CA 1
ATOM 7941 C C . TYR B 1 474 ? -18.312 -32.344 -7.496 1 92.88 474 TYR B C 1
ATOM 7943 O O . TYR B 1 474 ? -18.469 -33.156 -8.406 1 92.88 474 TYR B O 1
ATOM 7951 N N . ILE B 1 475 ? -17.531 -31.344 -7.543 1 93.12 475 ILE B N 1
ATOM 7952 C CA . ILE B 1 475 ? -16.562 -31.203 -8.625 1 93.12 475 ILE B CA 1
ATOM 7953 C C . ILE B 1 475 ? -15.141 -31.203 -8.047 1 93.12 475 ILE B C 1
ATOM 7955 O O . ILE B 1 475 ? -14.773 -30.312 -7.285 1 93.12 475 ILE B O 1
ATOM 7959 N N . PHE B 1 476 ? -14.383 -32.188 -8.383 1 89.44 476 PHE B N 1
ATOM 7960 C CA . PHE B 1 476 ? -13 -32.312 -7.938 1 89.44 476 PHE B CA 1
ATOM 7961 C C . PHE B 1 476 ? -12.039 -32.031 -9.086 1 89.44 476 PHE B C 1
ATOM 7963 O O . PHE B 1 476 ? -11.953 -32.781 -10.039 1 89.44 476 PHE B O 1
ATOM 7970 N N . ASP B 1 477 ? -11.32 -30.922 -9.008 1 86.94 477 ASP B N 1
ATOM 7971 C CA . ASP B 1 477 ? -10.414 -30.484 -10.062 1 86.94 477 ASP B CA 1
ATOM 7972 C C . ASP B 1 477 ? -8.961 -30.781 -9.703 1 86.94 477 ASP B C 1
ATOM 7974 O O . ASP B 1 477 ? -8.297 -29.984 -9.047 1 86.94 477 ASP B O 1
ATOM 7978 N N . GLU B 1 478 ? -8.422 -31.844 -10.164 1 79.88 478 GLU B N 1
ATOM 7979 C CA . GLU B 1 478 ? -7.043 -32.281 -9.992 1 79.88 478 GLU B CA 1
ATOM 7980 C C . GLU B 1 478 ? -6.645 -32.281 -8.523 1 79.88 478 GLU B C 1
ATOM 7982 O O . GLU B 1 478 ? -5.602 -31.75 -8.148 1 79.88 478 GLU B O 1
ATOM 7987 N N . ILE B 1 479 ? -7.406 -32.844 -7.719 1 78.81 479 ILE B N 1
ATOM 7988 C CA . ILE B 1 479 ? -7.254 -32.75 -6.273 1 78.81 479 ILE B CA 1
ATOM 7989 C C . ILE B 1 479 ? -6.223 -33.75 -5.781 1 78.81 479 ILE B C 1
ATOM 7991 O O . ILE B 1 479 ? -5.824 -33.719 -4.617 1 78.81 479 ILE B O 1
ATOM 7995 N N . THR B 1 480 ? -5.828 -34.656 -6.625 1 73.06 480 THR B N 1
ATOM 7996 C CA . THR B 1 480 ? -4.887 -35.688 -6.168 1 73.06 480 THR B CA 1
ATOM 7997 C C . THR B 1 480 ? -3.529 -35.5 -6.84 1 73.06 480 THR B C 1
ATOM 7999 O O . THR B 1 480 ? -2.705 -36.406 -6.844 1 73.06 480 THR B O 1
ATOM 8002 N N . SER B 1 481 ? -3.469 -34.344 -7.438 1 66.62 481 SER B N 1
ATOM 8003 C CA . SER B 1 481 ? -2.238 -34.094 -8.188 1 66.62 481 SER B CA 1
ATOM 8004 C C . SER B 1 481 ? -1.021 -34.094 -7.27 1 66.62 481 SER B C 1
ATOM 8006 O O . SER B 1 481 ? 0.073 -34.5 -7.68 1 66.62 481 SER B O 1
ATOM 8008 N N . ASN B 1 482 ? -1.261 -33.719 -6.031 1 63.28 482 ASN B N 1
ATOM 8009 C CA . ASN B 1 482 ? -0.141 -33.625 -5.102 1 63.28 482 ASN B CA 1
ATOM 8010 C C . ASN B 1 482 ? -0.1 -34.812 -4.152 1 63.28 482 ASN B C 1
ATOM 8012 O O . ASN B 1 482 ? 0.665 -34.812 -3.188 1 63.28 482 ASN B O 1
ATOM 8016 N N . LEU B 1 483 ? -0.933 -35.75 -4.469 1 66.62 483 LEU B N 1
ATOM 8017 C CA . LEU B 1 483 ? -0.969 -36.938 -3.633 1 66.62 483 LEU B CA 1
ATOM 8018 C C . LEU B 1 483 ? -0.172 -38.094 -4.27 1 66.62 483 LEU B C 1
ATOM 8020 O O . LEU B 1 483 ? -0.144 -38.219 -5.496 1 66.62 483 LEU B O 1
ATOM 8024 N N . ASP B 1 484 ? 0.516 -38.812 -3.428 1 64.06 484 ASP B N 1
ATOM 8025 C CA . ASP B 1 484 ? 1.174 -40.031 -3.928 1 64.06 484 ASP B CA 1
ATOM 8026 C C . ASP B 1 484 ? 0.15 -41.062 -4.367 1 64.06 484 ASP B C 1
ATOM 8028 O O . ASP B 1 484 ? -1.029 -40.969 -4.023 1 64.06 484 ASP B O 1
ATOM 8032 N N . SER B 1 485 ? 0.652 -42.031 -5.145 1 67.31 485 SER B N 1
ATOM 8033 C CA . SER B 1 485 ? -0.225 -43.031 -5.75 1 67.31 485 SER B CA 1
ATOM 8034 C C . SER B 1 485 ? -1.039 -43.75 -4.695 1 67.31 485 SER B C 1
ATOM 8036 O O . SER B 1 485 ? -2.234 -44 -4.879 1 67.31 485 SER B O 1
ATOM 8038 N N . GLU B 1 486 ? -0.408 -44.062 -3.615 1 67.56 486 GLU B N 1
ATOM 8039 C CA . GLU B 1 486 ? -1.097 -44.781 -2.561 1 67.56 486 GLU B CA 1
ATOM 8040 C C . GLU B 1 486 ? -2.189 -43.938 -1.916 1 67.56 486 GLU B C 1
ATOM 8042 O O . GLU B 1 486 ? -3.297 -44.438 -1.67 1 67.56 486 GLU B O 1
ATOM 8047 N N . SER B 1 487 ? -1.899 -42.781 -1.663 1 70.06 487 SER B N 1
ATOM 8048 C CA . SER B 1 487 ? -2.859 -41.844 -1.06 1 70.06 487 SER B CA 1
ATOM 8049 C C . SER B 1 487 ? -4.02 -41.562 -2.006 1 70.06 487 SER B C 1
ATOM 8051 O O . SER B 1 487 ? -5.16 -41.406 -1.567 1 70.06 487 SER B O 1
ATOM 8053 N N . GLN B 1 488 ? -3.615 -41.5 -3.223 1 75.62 488 GLN B N 1
ATOM 8054 C CA . GLN B 1 488 ? -4.656 -41.312 -4.227 1 75.62 488 GLN B CA 1
ATOM 8055 C C . GLN B 1 488 ? -5.652 -42.469 -4.227 1 75.62 488 GLN B C 1
ATOM 8057 O O . GLN B 1 488 ? -6.863 -42.25 -4.281 1 75.62 488 GLN B O 1
ATOM 8062 N N . GLU B 1 489 ? -5.055 -43.656 -4.191 1 74.88 489 GLU B N 1
ATOM 8063 C CA . GLU B 1 489 ? -5.898 -44.844 -4.184 1 74.88 489 GLU B CA 1
ATOM 8064 C C . GLU B 1 489 ? -6.789 -44.875 -2.945 1 74.88 489 GLU B C 1
ATOM 8066 O O . GLU B 1 489 ? -7.969 -45.219 -3.035 1 74.88 489 GLU B O 1
ATOM 8071 N N . ASP B 1 490 ? -6.211 -44.562 -1.879 1 72.25 490 ASP B N 1
ATOM 8072 C CA . ASP B 1 490 ? -6.973 -44.531 -0.634 1 72.25 490 ASP B CA 1
ATOM 8073 C C . ASP B 1 490 ? -8.109 -43.531 -0.706 1 72.25 490 ASP B C 1
ATOM 8075 O O . ASP B 1 490 ? -9.211 -43.781 -0.22 1 72.25 490 ASP B O 1
ATOM 8079 N N . PHE B 1 491 ? -7.859 -42.438 -1.284 1 74.69 491 PHE B N 1
ATOM 8080 C CA . PHE B 1 491 ? -8.859 -41.375 -1.421 1 74.69 491 PHE B CA 1
ATOM 8081 C C . PHE B 1 491 ? -10.016 -41.844 -2.289 1 74.69 491 PHE B C 1
ATOM 8083 O O . PHE B 1 491 ? -11.18 -41.719 -1.895 1 74.69 491 PHE B O 1
ATOM 8090 N N . PHE B 1 492 ? -9.664 -42.375 -3.348 1 79.06 492 PHE B N 1
ATOM 8091 C CA . PHE B 1 492 ? -10.719 -42.75 -4.293 1 79.06 492 PHE B CA 1
ATOM 8092 C C . PHE B 1 492 ? -11.453 -44 -3.83 1 79.06 492 PHE B C 1
ATOM 8094 O O . PHE B 1 492 ? -12.664 -44.125 -4.035 1 79.06 492 PHE B O 1
ATOM 8101 N N . SER B 1 493 ? -10.727 -44.875 -3.143 1 73.5 493 SER B N 1
ATOM 8102 C CA . SER B 1 493 ? -11.352 -46.094 -2.68 1 73.5 493 SER B CA 1
ATOM 8103 C C . SER B 1 493 ? -12.25 -45.844 -1.474 1 73.5 493 SER B C 1
ATOM 8105 O O . SER B 1 493 ? -13.297 -46.469 -1.329 1 73.5 493 SER B O 1
ATOM 8107 N N . ASN B 1 494 ? -11.875 -45 -0.681 1 68.56 494 ASN B N 1
ATOM 8108 C CA . ASN B 1 494 ? -12.609 -44.75 0.557 1 68.56 494 ASN B CA 1
ATOM 8109 C C . ASN B 1 494 ? -13.578 -43.562 0.413 1 68.56 494 ASN B C 1
ATOM 8111 O O . ASN B 1 494 ? -14.695 -43.625 0.918 1 68.56 494 ASN B O 1
ATOM 8115 N N . PHE B 1 495 ? -13.148 -42.625 -0.254 1 69.62 495 PHE B N 1
ATOM 8116 C CA . PHE B 1 495 ? -13.898 -41.375 -0.293 1 69.62 495 PHE B CA 1
ATOM 8117 C C . PHE B 1 495 ? -15.078 -41.5 -1.248 1 69.62 495 PHE B C 1
ATOM 8119 O O . PHE B 1 495 ? -16.188 -41.094 -0.917 1 69.62 495 PHE B O 1
ATOM 8126 N N . ILE B 1 496 ? -14.773 -42.062 -2.383 1 65.56 496 ILE B N 1
ATOM 8127 C CA . ILE B 1 496 ? -15.852 -42.156 -3.363 1 65.56 496 ILE B CA 1
ATOM 8128 C C . ILE B 1 496 ? -16.984 -43 -2.795 1 65.56 496 ILE B C 1
ATOM 8130 O O . ILE B 1 496 ? -18.156 -42.781 -3.107 1 65.56 496 ILE B O 1
ATOM 8134 N N . LYS B 1 497 ? -16.594 -43.812 -1.853 1 59.38 497 LYS B N 1
ATOM 8135 C CA . LYS B 1 497 ? -17.625 -44.625 -1.231 1 59.38 497 LYS B CA 1
ATOM 8136 C C . LYS B 1 497 ? -18.5 -43.812 -0.29 1 59.38 497 LYS B C 1
ATOM 8138 O O . LYS B 1 497 ? -19.672 -44.125 -0.086 1 59.38 497 LYS B O 1
ATOM 8143 N N . ASP B 1 498 ? -17.875 -42.75 0.215 1 62.56 498 ASP B N 1
ATOM 8144 C CA . ASP B 1 498 ? -18.594 -41.906 1.157 1 62.56 498 ASP B CA 1
ATOM 8145 C C . ASP B 1 498 ? -19.594 -41 0.431 1 62.56 498 ASP B C 1
ATOM 8147 O O . ASP B 1 498 ? -20.547 -40.5 1.038 1 62.56 498 ASP B O 1
ATOM 8151 N N . ILE B 1 499 ? -19.328 -40.719 -0.75 1 70.81 499 ILE B N 1
ATOM 8152 C CA . ILE B 1 499 ? -20.219 -39.844 -1.519 1 70.81 499 ILE B CA 1
ATOM 8153 C C . ILE B 1 499 ? -21.312 -40.688 -2.172 1 70.81 499 ILE B C 1
ATOM 8155 O O . ILE B 1 499 ? -21.125 -41.25 -3.252 1 70.81 499 ILE B O 1
ATOM 8159 N N . ASP B 1 500 ? -22.25 -41.188 -1.271 1 74.94 500 ASP B N 1
ATOM 8160 C CA . ASP B 1 500 ? -23.344 -42 -1.815 1 74.94 500 ASP B CA 1
ATOM 8161 C C . ASP B 1 500 ? -24.484 -41.094 -2.291 1 74.94 500 ASP B C 1
ATOM 8163 O O . ASP B 1 500 ? -24.781 -40.062 -1.67 1 74.94 500 ASP B O 1
ATOM 8167 N N . ASN B 1 501 ? -25.047 -41.312 -3.469 1 86.94 501 ASN B N 1
ATOM 8168 C CA . ASN B 1 501 ? -26.25 -40.688 -4.023 1 86.94 501 ASN B CA 1
ATOM 8169 C C . ASN B 1 501 ? -25.984 -39.25 -4.461 1 86.94 501 ASN B C 1
ATOM 8171 O O . ASN B 1 501 ? -26.844 -38.375 -4.301 1 86.94 501 ASN B O 1
ATOM 8175 N N . LYS B 1 502 ? -24.75 -38.938 -4.719 1 92.62 502 LYS B N 1
ATOM 8176 C CA . LYS B 1 502 ? -24.391 -37.594 -5.223 1 92.62 502 LYS B CA 1
ATOM 8177 C C . LYS B 1 502 ? -23.859 -37.688 -6.652 1 92.62 502 LYS B C 1
ATOM 8179 O O . LYS B 1 502 ? -23.531 -38.781 -7.137 1 92.62 502 LYS B O 1
ATOM 8184 N N . ILE B 1 503 ? -23.859 -36.594 -7.344 1 94.81 503 ILE B N 1
ATOM 8185 C CA . ILE B 1 503 ? -23.203 -36.5 -8.641 1 94.81 503 ILE B CA 1
ATOM 8186 C C . ILE B 1 503 ? -21.766 -36 -8.461 1 94.81 503 ILE B C 1
ATOM 8188 O O . ILE B 1 503 ? -21.531 -34.969 -7.855 1 94.81 503 ILE B O 1
ATOM 8192 N N . VAL B 1 504 ? -20.828 -36.781 -8.938 1 93.12 504 VAL B N 1
ATOM 8193 C CA . VAL B 1 504 ? -19.422 -36.406 -8.719 1 93.12 504 VAL B CA 1
ATOM 8194 C C . VAL B 1 504 ? -18.703 -36.25 -10.062 1 93.12 504 VAL B C 1
ATOM 8196 O O . VAL B 1 504 ? -18.781 -37.156 -10.906 1 93.12 504 VAL B O 1
ATOM 8199 N N . PHE B 1 505 ? -18.156 -35.125 -10.305 1 93.88 505 PHE B N 1
ATOM 8200 C CA . PHE B 1 505 ? -17.297 -34.875 -11.453 1 93.88 505 PHE B CA 1
ATOM 8201 C C . PHE B 1 505 ? -15.82 -34.875 -11.039 1 93.88 505 PHE B C 1
ATOM 8203 O O . PHE B 1 505 ? -15.438 -34.125 -10.133 1 93.88 505 PHE B O 1
ATOM 8210 N N . ILE B 1 506 ? -15 -35.625 -11.711 1 91 506 ILE B N 1
ATOM 8211 C CA . ILE B 1 506 ? -13.586 -35.719 -11.375 1 91 506 ILE B CA 1
ATOM 8212 C C . ILE B 1 506 ? -12.742 -35.344 -12.594 1 91 506 ILE B C 1
ATOM 8214 O O . ILE B 1 506 ? -12.828 -36 -13.641 1 91 506 ILE B O 1
ATOM 8218 N N . ILE B 1 507 ? -12.047 -34.281 -12.406 1 88.06 507 ILE B N 1
ATOM 8219 C CA . ILE B 1 507 ? -11.07 -33.875 -13.414 1 88.06 507 ILE B CA 1
ATOM 8220 C C . ILE B 1 507 ? -9.68 -34.375 -13.016 1 88.06 507 ILE B C 1
ATOM 8222 O O . ILE B 1 507 ? -9.195 -34.062 -11.922 1 88.06 507 ILE B O 1
ATOM 8226 N N . SER B 1 508 ? -9.062 -35.188 -13.859 1 80.56 508 SER B N 1
ATOM 8227 C CA . SER B 1 508 ? -7.723 -35.688 -13.578 1 80.56 508 SER B CA 1
ATOM 8228 C C . SER B 1 508 ? -6.965 -35.969 -14.867 1 80.56 508 SER B C 1
ATOM 8230 O O . SER B 1 508 ? -7.562 -36.375 -15.867 1 80.56 508 SER B O 1
ATOM 8232 N N . HIS B 1 509 ? -5.766 -35.812 -14.82 1 67.38 509 HIS B N 1
ATOM 8233 C CA . HIS B 1 509 ? -4.918 -36.188 -15.938 1 67.38 509 HIS B CA 1
ATOM 8234 C C . HIS B 1 509 ? -4.477 -37.656 -15.82 1 67.38 509 HIS B C 1
ATOM 8236 O O . HIS B 1 509 ? -3.986 -38.219 -16.797 1 67.38 509 HIS B O 1
ATOM 8242 N N . ASP B 1 510 ? -4.633 -38.156 -14.695 1 70.31 510 ASP B N 1
ATOM 8243 C CA . ASP B 1 510 ? -4.262 -39.531 -14.453 1 70.31 510 ASP B CA 1
ATOM 8244 C C . ASP B 1 510 ? -5.375 -40.5 -14.883 1 70.31 510 ASP B C 1
ATOM 8246 O O . ASP B 1 510 ? -6.422 -40.562 -14.234 1 70.31 510 ASP B O 1
ATOM 8250 N N . LYS B 1 511 ? -5.094 -41.25 -15.867 1 75.94 511 LYS B N 1
ATOM 8251 C CA . LYS B 1 511 ? -6.094 -42.156 -16.406 1 75.94 511 LYS B CA 1
ATOM 8252 C C . LYS B 1 511 ? -6.449 -43.25 -15.406 1 75.94 511 LYS B C 1
ATOM 8254 O O . LYS B 1 511 ? -7.512 -43.875 -15.5 1 75.94 511 LYS B O 1
ATOM 8259 N N . LYS B 1 512 ? -5.617 -43.469 -14.414 1 75.81 512 LYS B N 1
ATOM 8260 C CA . LYS B 1 512 ? -5.883 -44.469 -13.406 1 75.81 512 LYS B CA 1
ATOM 8261 C C . LYS B 1 512 ? -7.129 -44.125 -12.594 1 75.81 512 LYS B C 1
ATOM 8263 O O . LYS B 1 512 ? -7.781 -45.031 -12.047 1 75.81 512 LYS B O 1
ATOM 8268 N N . VAL B 1 513 ? -7.504 -42.938 -12.602 1 83.25 513 VAL B N 1
ATOM 8269 C CA . VAL B 1 513 ? -8.641 -42.469 -11.812 1 83.25 513 VAL B CA 1
ATOM 8270 C C . VAL B 1 513 ? -9.945 -42.938 -12.469 1 83.25 513 VAL B C 1
ATOM 8272 O O . VAL B 1 513 ? -10.969 -43.062 -11.797 1 83.25 513 VAL B O 1
ATOM 8275 N N . GLN B 1 514 ? -9.82 -43.219 -13.719 1 86.81 514 GLN B N 1
ATOM 8276 C CA . GLN B 1 514 ? -10.992 -43.625 -14.484 1 86.81 514 GLN B CA 1
ATOM 8277 C C . GLN B 1 514 ? -11.594 -44.906 -13.938 1 86.81 514 GLN B C 1
ATOM 8279 O O . GLN B 1 514 ? -12.805 -45.125 -14.008 1 86.81 514 GLN B O 1
ATOM 8284 N N . LYS B 1 515 ? -10.727 -45.75 -13.375 1 85.38 515 LYS B N 1
ATOM 8285 C CA . LYS B 1 515 ? -11.172 -47.031 -12.883 1 85.38 515 LYS B CA 1
ATOM 8286 C C . LYS B 1 515 ? -12.156 -46.875 -11.727 1 85.38 515 LYS B C 1
ATOM 8288 O O . LYS B 1 515 ? -12.953 -47.781 -11.453 1 85.38 515 LYS B O 1
ATOM 8293 N N . TYR B 1 516 ? -12.18 -45.719 -11.094 1 85.5 516 TYR B N 1
ATOM 8294 C CA . TYR B 1 516 ? -13.047 -45.469 -9.945 1 85.5 516 TYR B CA 1
ATOM 8295 C C . TYR B 1 516 ? -14.336 -44.781 -10.36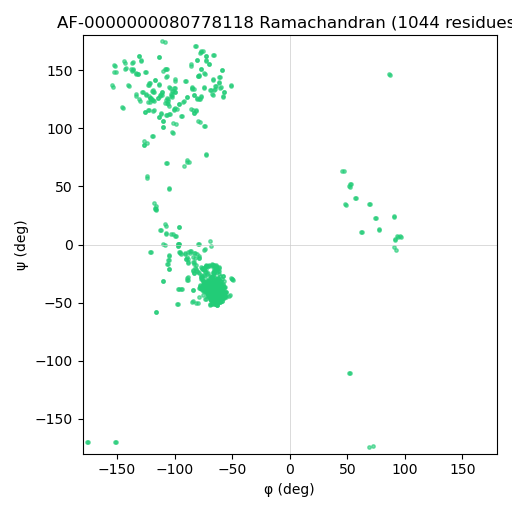7 1 85.5 516 TYR B C 1
ATOM 8297 O O . TYR B 1 516 ? -15.195 -44.5 -9.531 1 85.5 516 TYR B O 1
ATOM 8305 N N . CYS B 1 517 ? -14.508 -44.531 -11.609 1 90 517 CYS B N 1
ATOM 8306 C CA . CYS B 1 517 ? -15.664 -43.812 -12.141 1 90 517 CYS B CA 1
ATOM 8307 C C . CYS B 1 517 ? -16.562 -44.75 -12.922 1 90 517 CYS B C 1
ATOM 8309 O O . CYS B 1 517 ? -16.094 -45.75 -13.484 1 90 517 CYS B O 1
ATOM 8311 N N . ASN B 1 518 ? -17.859 -44.5 -12.953 1 90.75 518 ASN B N 1
ATOM 8312 C CA . ASN B 1 518 ? -18.781 -45.375 -13.672 1 90.75 518 ASN B CA 1
ATOM 8313 C C . ASN B 1 518 ? -19.234 -44.719 -14.984 1 90.75 518 ASN B C 1
ATOM 8315 O O . ASN B 1 518 ? -19.891 -45.375 -15.805 1 90.75 518 ASN B O 1
ATOM 8319 N N . LYS B 1 519 ? -18.891 -43.438 -15.156 1 92.88 519 LYS B N 1
ATOM 8320 C CA . LYS B 1 519 ? -19.203 -42.75 -16.391 1 92.88 519 LYS B CA 1
ATOM 8321 C C . LYS B 1 519 ? -18.016 -41.906 -16.875 1 92.88 519 LYS B C 1
ATOM 8323 O O . LYS B 1 519 ? -17.141 -41.562 -16.078 1 92.88 519 LYS B O 1
ATOM 8328 N N . THR B 1 520 ? -17.969 -41.625 -18.141 1 93.44 520 THR B N 1
ATOM 8329 C CA . THR B 1 520 ? -16.906 -40.781 -18.719 1 93.44 520 THR B CA 1
ATOM 8330 C C . THR B 1 520 ? -17.5 -39.719 -19.656 1 93.44 520 THR B C 1
ATOM 8332 O O . THR B 1 520 ? -18.375 -40.031 -20.484 1 93.44 520 THR B O 1
ATOM 8335 N N . MET B 1 521 ? -17.078 -38.531 -19.391 1 92.5 521 MET B N 1
ATOM 8336 C CA . MET B 1 521 ? -17.469 -37.406 -20.266 1 92.5 521 MET B CA 1
ATOM 8337 C C . MET B 1 521 ? -16.281 -36.969 -21.109 1 92.5 521 MET B C 1
ATOM 8339 O O . MET B 1 521 ? -15.219 -36.625 -20.578 1 92.5 521 MET B O 1
ATOM 8343 N N . HIS B 1 522 ? -16.484 -36.938 -22.406 1 88.75 522 HIS B N 1
ATOM 8344 C CA . HIS B 1 522 ? -15.43 -36.5 -23.328 1 88.75 522 HIS B CA 1
ATOM 8345 C C . HIS B 1 522 ? -15.602 -35.062 -23.734 1 88.75 522 HIS B C 1
ATOM 8347 O O . HIS B 1 522 ? -16.656 -34.656 -24.234 1 88.75 522 HIS B O 1
ATOM 8353 N N . VAL B 1 523 ? -14.633 -34.281 -23.359 1 82.56 523 VAL B N 1
ATOM 8354 C CA . VAL B 1 523 ? -14.648 -32.875 -23.734 1 82.56 523 VAL B CA 1
ATOM 8355 C C . VAL B 1 523 ? -13.633 -32.625 -24.859 1 82.56 523 VAL B C 1
ATOM 8357 O O . VAL B 1 523 ? -12.469 -33 -24.734 1 82.56 523 VAL B O 1
ATOM 8360 N N . LYS B 1 524 ? -14 -32.156 -26.078 1 70.31 524 LYS B N 1
ATOM 8361 C CA . LYS B 1 524 ? -13.148 -31.891 -27.234 1 70.31 524 LYS B CA 1
ATOM 8362 C C . LYS B 1 524 ? -12.914 -30.406 -27.422 1 70.31 524 LYS B C 1
ATOM 8364 O O . LYS B 1 524 ? -13.812 -29.594 -27.172 1 70.31 524 LYS B O 1
#

Solvent-accessible surface area (backbone atoms only — not comparable to full-atom values): 54353 Å² total; per-residue (Å²): 107,68,67,57,55,50,62,73,42,44,68,57,49,50,53,39,49,53,52,22,51,52,50,35,53,43,60,52,45,52,46,52,50,48,46,64,48,37,70,44,61,90,66,65,51,71,67,56,53,52,50,53,51,50,49,55,53,50,36,48,53,51,52,42,51,48,49,48,50,51,38,58,51,44,29,56,53,47,32,51,50,40,43,53,51,56,53,49,60,69,42,35,32,55,66,56,47,65,71,60,30,46,62,51,51,51,51,49,48,51,48,34,43,47,29,47,43,49,30,64,65,50,30,48,33,50,44,53,26,23,52,51,39,38,50,50,36,43,53,55,42,30,73,77,39,57,69,62,21,52,54,59,56,58,46,49,61,54,54,51,52,49,46,51,56,50,47,53,55,47,49,55,42,49,54,52,34,52,52,51,42,52,53,44,49,50,50,50,43,49,63,50,63,42,64,75,62,52,59,38,49,60,61,57,64,47,55,48,56,56,50,43,56,46,40,42,51,40,35,51,38,47,30,56,41,50,40,49,53,52,41,53,52,49,50,53,49,46,52,51,50,52,52,52,50,52,49,52,50,52,52,54,50,35,30,71,74,62,79,36,59,73,50,52,54,61,35,46,53,54,38,51,49,52,31,51,52,28,58,54,59,51,54,60,40,55,53,36,47,50,50,31,51,52,40,48,47,47,44,42,66,64,38,66,71,35,44,58,75,53,72,51,40,78,68,67,95,65,65,60,34,42,38,38,50,48,30,36,38,51,55,89,93,42,77,46,76,38,87,36,78,50,74,47,39,54,59,38,29,30,27,44,47,57,59,91,85,56,44,63,69,60,58,61,46,36,77,55,50,64,41,62,46,43,37,39,28,46,68,85,33,49,50,73,49,31,15,41,49,55,42,22,52,33,36,35,71,40,52,60,74,61,82,36,48,65,36,29,45,45,49,56,40,40,38,73,47,82,90,47,80,70,52,53,56,56,55,72,65,35,71,72,42,45,75,51,50,71,82,37,52,57,76,35,75,33,39,63,71,28,69,84,43,52,68,46,45,48,39,32,47,44,49,51,25,48,56,70,59,67,38,35,30,39,37,38,33,37,58,49,73,66,39,53,72,67,55,39,49,51,43,56,65,52,45,54,63,67,57,67,70,23,28,34,39,38,38,54,88,54,70,74,57,46,79,79,31,85,41,75,44,70,53,110,107,68,68,57,55,50,62,74,42,43,69,58,48,50,55,41,49,52,52,23,51,53,49,36,52,41,59,53,45,52,46,52,49,48,44,63,48,38,69,44,58,91,66,64,54,71,66,57,53,52,49,53,50,52,48,53,52,50,37,48,54,52,52,41,51,47,49,49,50,50,38,58,52,44,30,56,55,45,31,52,49,41,43,51,52,55,55,50,59,69,41,37,32,54,66,55,47,66,71,60,30,46,62,49,51,52,52,48,47,52,48,34,42,49,29,46,42,48,30,63,64,50,31,47,34,51,45,54,25,24,52,52,39,38,52,51,36,42,52,56,42,30,73,75,38,55,69,63,21,51,53,57,57,59,44,49,60,52,53,49,54,51,47,51,55,50,47,53,55,48,50,54,42,48,54,51,34,50,53,51,41,51,52,46,49,51,48,49,41,50,63,50,63,41,62,76,60,51,59,37,48,60,61,57,62,47,53,46,56,56,48,42,55,48,40,42,51,40,35,51,39,47,30,56,41,50,38,50,51,51,42,54,52,50,52,54,51,47,53,51,49,50,52,52,51,51,49,52,51,53,52,53,49,35,30,71,75,63,76,37,59,73,51,52,55,60,36,47,52,53,38,51,50,52,31,52,52,28,58,54,58,48,54,60,39,55,53,36,47,52,49,31,50,53,38,49,48,47,44,42,66,64,37,66,69,34,44,59,76,55,72,52,40,76,66,66,96,63,66,61,34,43,37,37,50,47,29,35,37,51,54,89,93,43,77,47,76,37,89,38,78,50,73,45,39,56,58,37,29,30,26,44,48,54,58,90,85,56,46,64,70,59,58,58,44,36,76,54,51,63,40,62,46,44,38,38,27,46,68,86,34,50,50,73,50,31,14,42,49,55,42,22,52,32,36,36,72,40,52,60,76,60,81,36,49,64,36,28,45,44,47,57,40,40,38,72,48,82,89,46,79,71,52,52,56,55,56,71,66,34,70,72,42,45,75,52,49,72,82,36,52,56,75,35,76,35,38,64,72,27,69,86,43,53,69,45,45,45,38,32,46,46,50,51,24,48,57,70,58,67,41,36,29,39,36,38,35,38,58,50,73,66,38,53,72,67,56,37,49,51,44,54,64,53,45,54,63,67,57,66,69,22,28,35,41,38,38,53,88,55,71,74,58,46,77,79,31,84,41,75,43,70,52,109

Secondary structure (DSSP, 8-state):
-HHHHHHHTHHHHHHHHHHHHHHHHHHHHHHHHHHHHHHTGGG--HHHHHHHHHHHHHHHHHHHHHHHHHHHHHHHHHHHHHHHHHHHHHTB-HHHHHHH-HHHHHHHHHHHHHHHIIIIIIIHHHHHHHHHHHHHHHHHHHHH-HHHHHHHHHHHHHHHHHHHHHHHHHHHHHHHHHHHHHHHHHHHHHHTS-HHHHTT-S--HHHHHHHHHHHHHHHHHHHHHHHHHHHHHHHHHHHHHHHHHHHHHHHHHHHHTTSS-THHHHHHHHHHHHHHHHHHHHHHHHHHHHHHHHHHHHHHHHTGGGB-----B---SS---EEEEEEEEEETTEEEE---EEEE-TT-EEEEEE-TTS-HHHHHHGGGTSS-EEEEEETTEEGGGB-HHHHHHHEEEE-SS----SSBHHHHHSSSS---HHHHHHHHT-GGGHHHHTT--TTPBPPGGGTTS-HHHHHHHHHHHHHHT--SEEEEESTTTTS-HHHHHHIIIIIHHH--S-EEEEE-S-GGGGGG-SEEEEE-/-HHHHHHHTHHHHHHHHHHHHHHHHHHHHHHHHHHHHHHTGGG--HHHHHHHHHHHHHHHHHHHHHHHHHHHHHHHHHHHHHHHHHHHHHTB-HHHHHHH-HHHHHHHHHHHHHHHIIIIIIIHHHHHHHHHHHHHHHHHHHHH-HHHHHHHHHHHHHHHHHHHHHHHHHHHHHHHHHHHHHHHHHHHHHHTS-HHHHTT-S--HHHHHHHHHHHHHHHHHHHHHHHHHHHHHHHHHHHHHHHHHHHHHHHHHHHHTTSS-THHHHHHHHHHHHHHHHHHHHHHHHHHHHHHHHHHHHHHHHTGGGB-----B---SS---EEEEEEEEEETTEEEE---EEEE-TT-EEEEEE-TTS-HHHHHHGGGTSS-EEEEEETTEEGGGB-HHHHHHHEEEE-SS----SSBHHHHHSSSS---HHHHHHHHT-GGGHHHHTT--TTPBPPGGGTTS-HHHHHHHHHHHHHHT--SEEEEESTTTTS-HHHHHHIIIIIHHH--SSEEEEE-S-GGGGGG-SEEEEE-

Foldseek 3Di:
DLVVLCVVCVVLLVVLLVLLVVLLCLLLVLLVLLCVQCVPVVDRDPVSVVVSVVSNVVSVVSVVVSVVVLVVVLVVSLCVQLVVQVVLQVQFAPQLCVVCDDVNSNVLSNLLSVLCCCQRRPQSSLLSNLVSLLVSLLVVVCVQPVVLSVLSVVLLVVLVVLLVVLLVVLLVLVVVLCVLVVVLVVVVCVVVVDPVVVVVDDDCVVVVVVNVVSVVVNVVSVCVNCVSVVVSLVVSVVVLVVSLVVSLVVQVVCCVVPNDPPSCSVSNNSSSVSNVVSSSSNSVNSNSVSSSVVSVVCCCVSRVVRGDDQDADALPDAFAKKFAAQKWFDDPPDIDTWHFGDMDGFPAEEEEDEDPPLCVVVVVCCLLVSTDMPGMDTPNHTSVRYRNVNSPLQEFEFAQQHADDQAFLLCLQQVPHDDDPVVQVVLCPDPLQVVVCVPGDRRDTAHGSRPVDDLSNRLSSSVSSRVSSVHQEYEYHASCVRPDPVSVCVCLVPVSVVRHRHHYYYYHPDCVSVVSGPHYTYID/DLVVLCVVCVVLLVVLLVLLVVLLCLQLVLLVLLCVQCVPVVDRDPVSVVVSVVSNVVSVVSVVVSVVVLVVVLVVSLCVQLVVQVVLQVQFAPQLCVVCDDVNSNVLSNLLSVLCCCQRRPVSSLLSNLVSLLVSLLVVVCVQPVVLSVLSVVLLVVLVVLLVVLLVVLLVLVVVLVVLVVVLVVVVCVVPVDPVVVVVDDDCVVVVVVNVVSVVVNVVSVCVNCVSVVVSLVVSVVVLVVSLVVSLVVQVVCCVVPNDPPSCSVSNNSSSVSNVVSSSSNSVNSNSVSSSVVSVVCCCVSRVVRGDDQDAAALPDAFAKKWAAQKWFDDPPDIDTWHFGDMDGFPAAEEEDEDPPLCPVVVVCCLLVSTDMPRMDTPNHTSVRYRNVNSPLQEFEQAQQHADDQAFLLCLLQVPHDDDPVVQVVLCPDPLQVVVCVPGDRRDTAHGSRPVDDLSNRLSSSVSSRVSSVHQEYEYHASCVRPDPVSVCVCLVPVSVVSHRHHYYYYHPDCVSVVSGPHYTYID

Organism: Finegoldia magna (strain ATCC 29328 / DSM 20472 / WAL 2508) (NCBI:txid334413)

InterPro domains:
  IPR003439 ABC transporter-like, ATP-binding domain [PF00005] (340-481)
  IPR003439 ABC transporter-like, ATP-binding domain [PS50893] (322-521)
  IPR011527 ABC transporter type 1, transmembrane domain [PF00664] (14-279)
  IPR011527 ABC transporter type 1, transmembrane domain [PS50929] (14-291)
  IPR017871 ABC transporter-like, conserved site [PS00211] (453-467)
  IPR027417 P-loop containing nucleoside triphosphate hydrolase [G3DSA:3.40.50.300] (313-524)
  IPR027417 P-loop containing nucleoside triphosphate hydrolase [SSF52540] (339-522)
  IPR036640 ABC transporter type 1, transmembrane domain superfamily [G3DSA:1.20.1560.10] (2-297)
  IPR036640 ABC transporter type 1, transmembrane domain superfamily [SSF90123] (5-289)
  IPR039421 Type 1 protein exporter [PTHR24221] (49-491)

Sequence (1048 aa):
MIKVILKKNIKFMAVSLIMSLIMVVATLSVPFLSNKIFRDITNIQRSDLYLLFGIMVLNYFIQIGLILLKEKVAVNVNSENLGNFMQDLFHVKYDTMINLGNNSLITKVSKLTNSIYSFLIDDVNTMVSSILIIIGALIFVSIQNIYYGLILLAIIPFTFFGFKLINKKLSEKCVSLSAITSKNYQDFNNIYSNPDFLKQYSKFDGFDNLINKKIVEIFEAHKSVNQFAGAASSSIRMFNELVQNALLIWISYNVTIGNAKLYSIVVFTLVINVFFDSLYSLNGVNIDLTNLKVDSGFYKENILDNLENKDGIAVENTISKVKFENPVVKILDTEFKFEINEEFYPSDIVYIDAKSGAGKSTLLRSLLNIRDVDGISINEKAVNSLSLDELREKVAYVPQNPLIIPASLRENILVDTVKDKSIDEKILSMDVLKPVLKNKNLDSEILANGENLSGGEKQRVSIVRSLMRNADVYIFDEITSNLDSESQEDFFSNFIKDIDNKIVFIISHDKKVQKYCNKTMHVKMIKVILKKNIKFMAVSLIMSLIMVVATLSVPFLSNKIFRDITNIQRSDLYLLFGIMVLNYFIQIGLILLKEKVAVNVNSENLGNFMQDLFHVKYDTMINLGNNSLITKVSKLTNSIYSFLIDDVNTMVSSILIIIGALIFVSIQNIYYGLILLAIIPFTFFGFKLINKKLSEKCVSLSAITSKNYQDFNNIYSNPDFLKQYSKFDGFDNLINKKIVEIFEAHKSVNQFAGAASSSIRMFNELVQNALLIWISYNVTIGNAKLYSIVVFTLVINVFFDSLYSLNGVNIDLTNLKVDSGFYKENILDNLENKDGIAVENTISKVKFENPVVKILDTEFKFEINEEFYPSDIVYIDAKSGAGKSTLLRSLLNIRDVDGISINEKAVNSLSLDELREKVAYVPQNPLIIPASLRENILVDTVKDKSIDEKILSMDVLKPVLKNKNLDSEILANGENLSGGEKQRVSIVRSLMRNADVYIFDEITSNLDSESQEDFFSNFIKDIDNKIVFIISHDKKVQKYCNKTMHVK

Nearest PDB structures (foldseek):
  8vpb-assembly1_B  TM=8.083E-01  e=1.446E-20  Acetivibrio thermocellus ATCC 27405
  9g2t-assembly1_A  TM=7.585E-01  e=4.911E-20  Mycolicibacterium thermoresistibile ATCC 19527
  9g2z-assembly1_A  TM=7.741E-01  e=1.258E-19  Mycolicibacterium thermoresistibile ATCC 19527
  5mkk-assembly1_A  TM=8.008E-01  e=2.549E-18  Thermus thermophilus HB27
  9g37-assembly1_A  TM=7.427E-01  e=4.271E-19  Mycolicibacterium thermoresistibile ATCC 19527

Radius of gyration: 35.96 Å; Cα contacts (8 Å, |Δi|>4): 1443; chains: 2; bounding box: 73×107×77 Å

pLDDT: mean 82.16, std 8.11, range [59.38, 97.12]